Protein 2P3N (pdb70)

CATH classification: 3.30.540.10 (+1 more: 3.40.190.80)

Sequence (1024 aa):
MDRLDFSIKLLRKVGHLLMIHWGRVDNVEKKTGFKDIVTEIDREAQRMIVDEIRKFFPDENIMAEEGIFEKGDRLWIIDPIDGTINFVHGLPNFSISLAYVENGEVKLGVVHAPALNETLYAEEGSGAFFNGERIRVSENASLEECVGSTGSYVDFTGKFIERMEKRTRRIRILGSAALNAAYVGAGRVDFFVTWRINPWDIAAGLIIVKEAGGMVTDFSGKEANAFSKNFIFSNGLIHDEVVKVVNEVVEEIGGKMDRLDFSIKLLRKVGHLLMIHWGRVDNVEKKTGFKDIVTEIDREAQRMIVDEIRKFFPDENIMAEEGIFEKGDRLWIIDPIDGTINFVHGLPNFSISLAYVENGEVKLGVVHAPALNETLYAEEGSGAFFNGERIRVSENASLEECVGSTGSYVDFTGKFIERMEKRTRRIRILGSAALNAAYVGAGRVDFFVTWRINPWDIAAGLIIVKEAGGMVTDFSGKEANAFSKNFIFSNGLIHDEVVKVVNEVVEEIGGKMDRLDFSIKLLRKVGHLLMIHWGRVDNVEKKTGFKDIVTEIDREAQRMIVDEIRKFFPDENIMAEEGIFEKGDRLWIIDPIDGTINFVHGLPNFSISLAYVENGEVKLGVVHAPALNETLYAEEGSGAFFNGERIRVSENASLEECVGSTGSYVDFTGKFIERMEKRTRRIRILGSAALNAAYVGAGRVDFFVTWRINPWDIAAGLIIVKEAGGMVTDFSGKEANAFSKNFIFSNGLIHDEVVKVVNEVVEEIGGKMDRLDFSIKLLRKVGHLLMIHWGRVDNVEKKTGFKDIVTEIDREAQRMIVDEIRKFFPDENIMAEEGIFEKGDRLWIIDPIDGTINFVHGLPNFSISLAYVENGEVKLGVVHAPALNETLYAEEGSGAFFNGERIRVSENASLEECVGSTGSYVDFTGKFIERMEKRTRRIRILGSAALNAAYVGAGRVDFFVTWRINPWDIAAGLIIVKEAGGMVTDFSGKEANAFSKNFIFSNGLIHDEVVKVVNEVVEEIGGK

Radius of gyration: 28.48 Å; Cα contacts (8 Å, |Δi|>4): 2670; chains: 4; bounding box: 66×63×84 Å

Nearest PDB structures (foldseek):
  2p3v-assembly1_A  TM=9.891E-01  e=3.909E-51  Thermotoga maritima MSB8
  5eqa-assembly2_D  TM=8.453E-01  e=6.131E-22  Medicago truncatula
  5eq9-assembly2_D  TM=8.402E-01  e=1.385E-21  Medicago truncatula
  1g0i-assembly1_B  TM=8.619E-01  e=9.852E-20  Methanocaldococcus jannaschii
  3qmf-assembly1_B  TM=8.895E-01  e=1.068E-18  Staphylococcus aureus subsp. aureus MSSA476

B-factor: mean 47.47, std 21.63, range [12.2, 158.02]

InterPro domains:
  IPR000760 Inositol monophosphatase-like [PF00459] (5-249)
  IPR000760 Inositol monophosphatase-like [PR00377] (36-56)
  IPR000760 Inositol monophosphatase-like [PR00377] (58-74)
  IPR000760 Inositol monophosphatase-like [PR00377] (76-92)
  IPR000760 Inositol monophosphatase-like [PR00377] (125-148)
  IPR000760 Inositol monophosphatase-like [PR00377] (166-187)
  IPR000760 Inositol monophosphatase-like [PR00377] (197-221)
  IPR020550 Inositol monophosphatase, conserved site [PS00630] (200-214)
  IPR020583 Inositol monophosphatase, metal-binding site [PS00629] (76-89)

Structure (mmCIF, N/CA/C/O backbone):
data_2P3N
#
_entry.id   2P3N
#
_cell.length_a   62.024
_cell.length_b   103.873
_cell.length_c   80.512
_cell.angle_alpha   90.00
_cell.angle_beta   101.93
_cell.angle_gamma   90.00
#
_symmetry.space_group_name_H-M   'P 1 21 1'
#
loop_
_entity.id
_entity.type
_entity.pdbx_description
1 polymer Inositol-1-monophosphatase
2 non-polymer 'MAGNESIUM ION'
3 water water
#
loop_
_atom_site.group_PDB
_atom_site.id
_atom_site.type_symbol
_atom_site.label_atom_id
_atom_site.label_alt_id
_atom_site.label_comp_id
_atom_site.label_asym_id
_atom_site.label_entity_id
_atom_site.label_seq_id
_atom_site.pdbx_PDB_ins_code
_atom_site.Cartn_x
_atom_site.Cartn_y
_atom_site.Cartn_z
_atom_site.occupancy
_atom_site.B_iso_or_equiv
_atom_site.auth_seq_id
_atom_site.auth_comp_id
_atom_site.auth_asym_id
_atom_site.auth_atom_id
_atom_site.pdbx_PDB_model_num
ATOM 1 N N . MET A 1 1 ? 52.805 62.035 26.517 1.00 65.89 1 MET A N 1
ATOM 2 C CA . MET A 1 1 ? 53.261 62.449 27.879 1.00 64.29 1 MET A CA 1
ATOM 3 C C . MET A 1 1 ? 52.235 63.290 28.645 1.00 57.64 1 MET A C 1
ATOM 4 O O . MET A 1 1 ? 51.033 63.040 28.587 1.00 54.64 1 MET A O 1
ATOM 9 N N . ASP A 1 2 ? 52.737 64.275 29.383 1.00 52.63 2 ASP A N 1
ATOM 10 C CA . ASP A 1 2 ? 51.897 65.185 30.145 1.00 44.67 2 ASP A CA 1
ATOM 11 C C . ASP A 1 2 ? 51.132 65.981 29.089 1.00 41.50 2 ASP A C 1
ATOM 12 O O . ASP A 1 2 ? 49.907 66.012 29.090 1.00 41.18 2 ASP A O 1
ATOM 17 N N . ARG A 1 3 ? 51.870 66.586 28.163 1.00 35.31 3 ARG A N 1
ATOM 18 C CA . ARG A 1 3 ? 51.274 67.388 27.110 1.00 33.39 3 ARG A CA 1
ATOM 19 C C . ARG A 1 3 ? 50.306 66.610 26.230 1.00 34.52 3 ARG A C 1
ATOM 20 O O . ARG A 1 3 ? 49.193 67.063 25.979 1.00 37.27 3 ARG A O 1
ATOM 28 N N . LEU A 1 4 ? 50.722 65.441 25.757 1.00 35.45 4 LEU A N 1
ATOM 29 C CA . LEU A 1 4 ? 49.858 64.633 24.898 1.00 33.51 4 LEU A CA 1
ATOM 30 C C . LEU A 1 4 ? 48.558 64.251 25.603 1.00 31.93 4 LEU A C 1
ATOM 31 O O . LEU A 1 4 ? 47.477 64.458 25.067 1.00 30.56 4 LEU A O 1
ATOM 36 N N . ASP A 1 5 ? 48.679 63.704 26.809 1.00 28.04 5 ASP A N 1
ATOM 37 C CA . ASP A 1 5 ? 47.532 63.267 27.600 1.00 27.10 5 ASP A CA 1
ATOM 38 C C . ASP A 1 5 ? 46.573 64.422 27.903 1.00 28.85 5 ASP A C 1
ATOM 39 O O . ASP A 1 5 ? 45.342 64.267 27.871 1.00 26.91 5 ASP A O 1
ATOM 44 N N . PHE A 1 6 ? 47.163 65.572 28.218 1.00 28.76 6 PHE A N 1
ATOM 45 C CA . PHE A 1 6 ? 46.445 66.803 28.531 1.00 27.26 6 PHE A CA 1
ATOM 46 C C . PHE A 1 6 ? 45.618 67.218 27.324 1.00 27.44 6 PHE A C 1
ATOM 47 O O . PHE A 1 6 ? 44.461 67.602 27.444 1.00 26.81 6 PHE A O 1
ATOM 55 N N . SER A 1 7 ? 46.244 67.137 26.159 1.00 25.93 7 SER A N 1
ATOM 56 C CA . SER A 1 7 ? 45.624 67.505 24.901 1.00 24.80 7 SER A CA 1
ATOM 57 C C . SER A 1 7 ? 44.469 66.584 24.545 1.00 26.12 7 SER A C 1
ATOM 58 O O . SER A 1 7 ? 43.408 67.031 24.117 1.00 30.98 7 SER A O 1
ATOM 61 N N . ILE A 1 8 ? 44.688 65.287 24.707 1.00 28.56 8 ILE A N 1
ATOM 62 C CA . ILE A 1 8 ? 43.662 64.302 24.413 1.00 24.09 8 ILE A CA 1
ATOM 63 C C . ILE A 1 8 ? 42.437 64.533 25.288 1.00 26.14 8 ILE A C 1
ATOM 64 O O . ILE A 1 8 ? 41.315 64.632 24.777 1.00 27.41 8 ILE A O 1
ATOM 69 N N . LYS A 1 9 ? 42.648 64.632 26.596 1.00 19.47 9 LYS A N 1
ATOM 70 C CA . LYS A 1 9 ? 41.541 64.834 27.514 1.00 21.10 9 LYS A CA 1
ATOM 71 C C . LYS A 1 9 ? 40.837 66.171 27.346 1.00 23.65 9 LYS A C 1
ATOM 72 O O . LYS A 1 9 ? 39.643 66.277 27.587 1.00 27.23 9 LYS A O 1
ATOM 78 N N . LEU A 1 10 ? 41.580 67.185 26.922 1.00 25.87 10 LEU A N 1
ATOM 79 C CA . LEU A 1 10 ? 41.034 68.526 26.727 1.00 25.08 10 LEU A CA 1
ATOM 80 C C . LEU A 1 10 ? 40.134 68.543 25.510 1.00 24.72 10 LEU A C 1
ATOM 81 O O . LEU A 1 10 ? 39.014 69.035 25.561 1.00 26.67 10 LEU A O 1
ATOM 86 N N . LEU A 1 11 ? 40.631 68.022 24.398 1.00 25.03 11 LEU A N 1
ATOM 87 C CA . LEU A 1 11 ? 39.825 68.013 23.192 1.00 27.92 11 LEU A CA 1
ATOM 88 C C . LEU A 1 11 ? 38.631 67.086 23.334 1.00 22.17 11 LEU A C 1
ATOM 89 O O . LEU A 1 11 ? 37.591 67.321 22.731 1.00 20.39 11 LEU A O 1
ATOM 94 N N . ARG A 1 12 ? 38.786 66.034 24.133 1.00 22.62 12 ARG A N 1
ATOM 95 C CA . ARG A 1 12 ? 37.697 65.097 24.335 1.00 22.04 12 ARG A CA 1
ATOM 96 C C . ARG A 1 12 ? 36.600 65.728 25.166 1.00 23.69 12 ARG A C 1
ATOM 97 O O . ARG A 1 12 ? 35.425 65.441 24.964 1.00 26.96 12 ARG A O 1
ATOM 105 N N . LYS A 1 13 ? 36.981 66.614 26.078 1.00 24.69 13 LYS A N 1
ATOM 106 C CA . LYS A 1 13 ? 36.019 67.295 26.937 1.00 26.20 13 LYS A CA 1
ATOM 107 C C . LYS A 1 13 ? 35.299 68.389 26.134 1.00 25.74 13 LYS A C 1
ATOM 108 O O . LYS A 1 13 ? 34.068 68.471 26.121 1.00 23.28 13 LYS A O 1
ATOM 114 N N . VAL A 1 14 ? 36.078 69.223 25.459 1.00 20.75 14 VAL A N 1
ATOM 115 C CA . VAL A 1 14 ? 35.515 70.290 24.654 1.00 19.95 14 VAL A CA 1
ATOM 116 C C . VAL A 1 14 ? 34.638 69.704 23.547 1.00 21.45 14 VAL A C 1
ATOM 117 O O . VAL A 1 14 ? 33.616 70.286 23.170 1.00 27.84 14 VAL A O 1
ATOM 121 N N . GLY A 1 15 ? 35.027 68.544 23.034 1.00 17.35 15 GLY A N 1
ATOM 122 C CA . GLY A 1 15 ? 34.249 67.914 21.981 1.00 17.89 15 GLY A CA 1
ATOM 123 C C . GLY A 1 15 ? 32.786 67.801 22.343 1.00 20.34 15 GLY A C 1
ATOM 124 O O . GLY A 1 15 ? 31.911 67.897 21.474 1.00 25.14 15 GLY A O 1
ATOM 125 N N . HIS A 1 16 ? 32.507 67.608 23.631 1.00 23.95 16 HIS A N 1
ATOM 126 C CA . HIS A 1 16 ? 31.131 67.477 24.104 1.00 22.09 16 HIS A CA 1
ATOM 127 C C . HIS A 1 16 ? 30.349 68.783 24.050 1.00 25.11 16 HIS A C 1
ATOM 128 O O . HIS A 1 16 ? 29.132 68.776 23.857 1.00 29.76 16 HIS A O 1
ATOM 135 N N . LEU A 1 17 ? 31.040 69.903 24.233 1.00 23.47 17 LEU A N 1
ATOM 136 C CA . LEU A 1 17 ? 30.380 71.191 24.180 1.00 22.42 17 LEU A CA 1
ATOM 137 C C . LEU A 1 17 ? 29.939 71.410 22.750 1.00 26.12 17 LEU A C 1
ATOM 138 O O . LEU A 1 17 ? 28.894 71.998 22.506 1.00 30.89 17 LEU A O 1
ATOM 143 N N . LEU A 1 18 ? 30.747 70.940 21.803 1.00 27.54 18 LEU A N 1
ATOM 144 C CA . LEU A 1 18 ? 30.432 71.095 20.389 1.00 23.37 18 LEU A CA 1
ATOM 145 C C . LEU A 1 18 ? 29.236 70.240 20.010 1.00 24.46 18 LEU A C 1
ATOM 146 O O . LEU A 1 18 ? 28.450 70.617 19.142 1.00 25.44 18 LEU A O 1
ATOM 151 N N . MET A 1 19 ? 29.101 69.089 20.662 1.00 22.32 19 MET A N 1
ATOM 152 C CA . MET A 1 19 ? 27.998 68.188 20.375 1.00 22.30 19 MET A CA 1
ATOM 153 C C . MET A 1 19 ? 26.659 68.790 20.774 1.00 25.38 19 MET A C 1
ATOM 154 O O . MET A 1 19 ? 25.625 68.484 20.180 1.00 23.09 19 MET A O 1
ATOM 159 N N . ILE A 1 20 ? 26.684 69.647 21.786 1.00 27.11 20 ILE A N 1
ATOM 160 C CA . ILE A 1 20 ? 25.478 70.310 22.241 1.00 25.26 20 ILE A CA 1
ATOM 161 C C . ILE A 1 20 ? 24.886 71.123 21.092 1.00 25.88 20 ILE A C 1
ATOM 162 O O . ILE A 1 20 ? 23.676 71.116 20.866 1.00 26.93 20 ILE A O 1
ATOM 167 N N . HIS A 1 21 ? 25.761 71.784 20.347 1.00 22.07 21 HIS A N 1
ATOM 168 C CA . HIS A 1 21 ? 25.357 72.664 19.268 1.00 24.01 21 HIS A CA 1
ATOM 169 C C . HIS A 1 21 ? 25.469 72.143 17.843 1.00 28.70 21 HIS A C 1
ATOM 170 O O . HIS A 1 21 ? 25.113 72.844 16.891 1.00 31.65 21 HIS A O 1
ATOM 177 N N . TRP A 1 22 ? 25.965 70.927 17.688 1.00 28.14 22 TRP A N 1
ATOM 178 C CA . TRP A 1 22 ? 26.142 70.346 16.372 1.00 25.24 22 TRP A CA 1
ATOM 179 C C . TRP A 1 22 ? 24.866 70.453 15.538 1.00 28.54 22 TRP A C 1
ATOM 180 O O . TRP A 1 22 ? 23.786 70.077 15.990 1.00 27.35 22 TRP A O 1
ATOM 191 N N . GLY A 1 23 ? 25.008 70.993 14.325 1.00 30.64 23 GLY A N 1
ATOM 192 C CA . GLY A 1 23 ? 23.885 71.170 13.421 1.00 27.06 23 GLY A CA 1
ATOM 193 C C . GLY A 1 23 ? 22.804 72.093 13.960 1.00 30.75 23 GLY A C 1
ATOM 194 O O . GLY A 1 23 ? 21.781 72.293 13.312 1.00 33.49 23 GLY A O 1
ATOM 195 N N . ARG A 1 24 ? 23.030 72.678 15.130 1.00 31.07 24 ARG A N 1
ATOM 196 C CA . ARG A 1 24 ? 22.036 73.542 15.744 1.00 31.01 24 ARG A CA 1
ATOM 197 C C . ARG A 1 24 ? 22.505 74.953 16.058 1.00 37.39 24 ARG A C 1
ATOM 198 O O . ARG A 1 24 ? 22.060 75.535 17.042 1.00 36.12 24 ARG A O 1
ATOM 206 N N . VAL A 1 25 ? 23.409 75.509 15.257 1.00 39.79 25 VAL A N 1
ATOM 207 C CA . VAL A 1 25 ? 23.843 76.888 15.494 1.00 44.18 25 VAL A CA 1
ATOM 208 C C . VAL A 1 25 ? 23.095 77.785 14.507 1.00 48.72 25 VAL A C 1
ATOM 209 O O . VAL A 1 25 ? 23.288 77.696 13.289 1.00 49.88 25 VAL A O 1
ATOM 213 N N . ASP A 1 26 ? 22.223 78.637 15.034 1.00 53.57 26 ASP A N 1
ATOM 214 C CA . ASP A 1 26 ? 21.428 79.531 14.195 1.00 59.78 26 ASP A CA 1
ATOM 215 C C . ASP A 1 26 ? 22.198 80.770 13.744 1.00 61.35 26 ASP A C 1
ATOM 216 O O . ASP A 1 26 ? 21.916 81.340 12.685 1.00 60.64 26 ASP A O 1
ATOM 221 N N . ASN A 1 27 ? 23.194 81.151 14.538 1.00 59.16 27 ASN A N 1
ATOM 222 C CA . ASN A 1 27 ? 24.021 82.321 14.277 1.00 56.46 27 ASN A CA 1
ATOM 223 C C . ASN A 1 27 ? 25.245 82.099 13.375 1.00 53.52 27 ASN A C 1
ATOM 224 O O . ASN A 1 27 ? 26.374 82.080 13.864 1.00 51.06 27 ASN A O 1
ATOM 229 N N . VAL A 1 28 ? 25.055 81.947 12.069 1.00 50.23 28 VAL A N 1
ATOM 230 C CA . VAL A 1 28 ? 26.221 81.760 11.203 1.00 48.55 28 VAL A CA 1
ATOM 231 C C . VAL A 1 28 ? 26.802 83.117 10.793 1.00 50.43 28 VAL A C 1
ATOM 232 O O . VAL A 1 28 ? 26.078 83.993 10.314 1.00 49.72 28 VAL A O 1
ATOM 236 N N . GLU A 1 29 ? 28.110 83.281 10.989 1.00 50.46 29 GLU A N 1
ATOM 237 C CA . GLU A 1 29 ? 28.811 84.523 10.668 1.00 48.22 29 GLU A CA 1
ATOM 238 C C . GLU A 1 29 ? 29.854 84.328 9.566 1.00 49.77 29 GLU A C 1
ATOM 239 O O . GLU A 1 29 ? 30.600 83.344 9.568 1.00 48.80 29 GLU A O 1
ATOM 245 N N . LYS A 1 30 ? 29.907 85.276 8.632 1.00 50.96 30 LYS A N 1
ATOM 246 C CA . LYS A 1 30 ? 30.848 85.214 7.512 1.00 52.16 30 LYS A CA 1
ATOM 247 C C . LYS A 1 30 ? 32.149 85.937 7.854 1.00 52.30 30 LYS A C 1
ATOM 248 O O . LYS A 1 30 ? 32.117 87.005 8.447 1.00 54.49 30 LYS A O 1
ATOM 254 N N . LYS A 1 31 ? 33.293 85.367 7.487 1.00 52.91 31 LYS A N 1
ATOM 255 C CA . LYS A 1 31 ? 34.568 86.021 7.776 1.00 53.34 31 LYS A CA 1
ATOM 256 C C . LYS A 1 31 ? 35.102 86.735 6.538 1.00 53.17 31 LYS A C 1
ATOM 257 O O . LYS A 1 31 ? 35.464 87.909 6.602 1.00 56.00 31 LYS A O 1
ATOM 263 N N . THR A 1 32 ? 35.141 86.035 5.411 1.00 52.47 32 THR A N 1
ATOM 264 C CA . THR A 1 32 ? 35.613 86.635 4.168 1.00 53.03 32 THR A CA 1
ATOM 265 C C . THR A 1 32 ? 34.772 86.133 3.002 1.00 54.35 32 THR A C 1
ATOM 266 O O . THR A 1 32 ? 35.216 86.132 1.854 1.00 53.95 32 THR A O 1
ATOM 270 N N . GLY A 1 33 ? 33.551 85.711 3.315 1.00 56.88 33 GLY A N 1
ATOM 271 C CA . GLY A 1 33 ? 32.646 85.204 2.302 1.00 58.45 33 GLY A CA 1
ATOM 272 C C . GLY A 1 33 ? 31.679 84.219 2.926 1.00 59.80 33 GLY A C 1
ATOM 273 O O . GLY A 1 33 ? 31.656 84.057 4.152 1.00 60.60 33 GLY A O 1
ATOM 274 N N . PHE A 1 34 ? 30.885 83.555 2.089 1.00 58.25 34 PHE A N 1
ATOM 275 C CA . PHE A 1 34 ? 29.910 82.578 2.570 1.00 56.51 34 PHE A CA 1
ATOM 276 C C . PHE A 1 34 ? 30.527 81.186 2.739 1.00 53.94 34 PHE A C 1
ATOM 277 O O . PHE A 1 34 ? 29.963 80.334 3.422 1.00 53.40 34 PHE A O 1
ATOM 285 N N . LYS A 1 35 ? 31.679 80.965 2.108 1.00 53.59 35 LYS A N 1
ATOM 286 C CA . LYS A 1 35 ? 32.386 79.682 2.184 1.00 49.73 35 LYS A CA 1
ATOM 287 C C . LYS A 1 35 ? 33.359 79.667 3.358 1.00 45.71 35 LYS A C 1
ATOM 288 O O . LYS A 1 35 ? 33.930 78.633 3.696 1.00 45.72 35 LYS A O 1
ATOM 294 N N . ASP A 1 36 ? 33.544 80.828 3.973 1.00 46.08 36 ASP A N 1
ATOM 295 C CA . ASP A 1 36 ? 34.452 80.961 5.102 1.00 47.64 36 ASP A CA 1
ATOM 296 C C . ASP A 1 36 ? 33.720 81.598 6.276 1.00 47.14 36 ASP A C 1
ATOM 297 O O . ASP A 1 36 ? 33.754 82.816 6.466 1.00 44.78 36 ASP A O 1
ATOM 302 N N . ILE A 1 37 ? 33.066 80.753 7.069 1.00 45.57 37 ILE A N 1
ATOM 303 C CA . ILE A 1 37 ? 32.285 81.212 8.211 1.00 40.97 37 ILE A CA 1
ATOM 304 C C . ILE A 1 37 ? 32.842 80.829 9.583 1.00 38.53 37 ILE A C 1
ATOM 305 O O . ILE A 1 37 ? 33.753 80.009 9.716 1.00 39.29 37 ILE A O 1
ATOM 310 N N . VAL A 1 38 ? 32.265 81.441 10.605 1.00 31.93 38 VAL A N 1
ATOM 311 C CA . VAL A 1 38 ? 32.648 81.178 11.975 1.00 30.70 38 VAL A CA 1
ATOM 312 C C . VAL A 1 38 ? 31.371 81.360 12.789 1.00 32.82 38 VAL A C 1
ATOM 313 O O . VAL A 1 38 ? 30.439 82.061 12.353 1.00 28.83 38 VAL A O 1
ATOM 317 N N . THR A 1 39 ? 31.315 80.713 13.953 1.00 28.98 39 THR A N 1
ATOM 318 C CA . THR A 1 39 ? 30.155 80.823 14.823 1.00 26.79 39 THR A CA 1
ATOM 319 C C . THR A 1 39 ? 30.608 81.194 16.224 1.00 27.35 39 THR A C 1
ATOM 320 O O . THR A 1 39 ? 31.805 81.298 16.493 1.00 24.93 39 THR A O 1
ATOM 324 N N . GLU A 1 40 ? 29.640 81.401 17.108 1.00 28.47 40 GLU A N 1
ATOM 325 C CA . GLU A 1 40 ? 29.930 81.745 18.487 1.00 29.55 40 GLU A CA 1
ATOM 326 C C . GLU A 1 40 ? 30.457 80.515 19.231 1.00 34.19 40 GLU A C 1
ATOM 327 O O . GLU A 1 40 ? 31.102 80.642 20.280 1.00 34.18 40 GLU A O 1
ATOM 333 N N . ILE A 1 41 ? 30.190 79.324 18.693 1.00 34.87 41 ILE A N 1
ATOM 334 C CA . ILE A 1 41 ? 30.665 78.102 19.339 1.00 33.17 41 ILE A CA 1
ATOM 335 C C . ILE A 1 41 ? 32.135 77.856 18.991 1.00 32.60 41 ILE A C 1
ATOM 336 O O . ILE A 1 41 ? 32.855 77.215 19.757 1.00 30.75 41 ILE A O 1
ATOM 341 N N . ASP A 1 42 ? 32.578 78.367 17.840 1.00 31.23 42 ASP A N 1
ATOM 342 C CA . ASP A 1 42 ? 33.982 78.238 17.446 1.00 30.77 42 ASP A CA 1
ATOM 343 C C . ASP A 1 42 ? 34.777 78.958 18.545 1.00 33.45 42 ASP A C 1
ATOM 344 O O . ASP A 1 42 ? 35.775 78.443 19.056 1.00 32.21 42 ASP A O 1
ATOM 349 N N . ARG A 1 43 ? 34.299 80.152 18.907 1.00 32.25 43 ARG A N 1
ATOM 350 C CA . ARG A 1 43 ? 34.927 80.997 19.930 1.00 29.36 43 ARG A CA 1
ATOM 351 C C . ARG A 1 43 ? 34.826 80.440 21.340 1.00 25.75 43 ARG A C 1
ATOM 352 O O . ARG A 1 43 ? 35.773 80.493 22.113 1.00 28.13 43 ARG A O 1
ATOM 360 N N . GLU A 1 44 ? 33.653 79.944 21.686 1.00 26.14 44 GLU A N 1
ATOM 361 C CA . GLU A 1 44 ? 33.437 79.389 23.004 1.00 26.48 44 GLU A CA 1
ATOM 362 C C . GLU A 1 44 ? 34.335 78.168 23.178 1.00 27.71 44 GLU A C 1
ATOM 363 O O . GLU A 1 44 ? 34.897 77.947 24.249 1.00 29.19 44 GLU A O 1
ATOM 369 N N . ALA A 1 45 ? 34.480 77.391 22.109 1.00 24.37 45 ALA A N 1
ATOM 370 C CA . ALA A 1 45 ? 35.308 76.199 22.133 1.00 24.37 45 ALA A CA 1
ATOM 371 C C . ALA A 1 45 ? 36.763 76.606 22.266 1.00 26.25 45 ALA A C 1
ATOM 372 O O . ALA A 1 45 ? 37.541 75.960 22.971 1.00 27.98 45 ALA A O 1
ATOM 374 N N . GLN A 1 46 ? 37.123 77.690 21.589 1.00 26.66 46 GLN A N 1
ATOM 375 C CA . GLN A 1 46 ? 38.485 78.186 21.631 1.00 25.53 46 GLN A CA 1
ATOM 376 C C . GLN A 1 46 ? 38.828 78.748 22.995 1.00 30.48 46 GLN A C 1
ATOM 377 O O . GLN A 1 46 ? 39.963 78.607 23.460 1.00 27.40 46 GLN A O 1
ATOM 383 N N . ARG A 1 47 ? 37.852 79.399 23.632 1.00 33.41 47 ARG A N 1
ATOM 384 C CA . ARG A 1 47 ? 38.069 79.980 24.961 1.00 34.43 47 ARG A CA 1
ATOM 385 C C . ARG A 1 47 ? 38.312 78.841 25.926 1.00 32.45 47 ARG A C 1
ATOM 386 O O . ARG A 1 47 ? 39.264 78.856 26.712 1.00 33.22 47 ARG A O 1
ATOM 394 N N . MET A 1 48 ? 37.434 77.849 25.856 1.00 30.19 48 MET A N 1
ATOM 395 C CA . MET A 1 48 ? 37.544 76.691 26.718 1.00 30.92 48 MET A CA 1
ATOM 396 C C . MET A 1 48 ? 38.960 76.107 26.636 1.00 32.43 48 MET A C 1
ATOM 397 O O . MET A 1 48 ? 39.599 75.856 27.664 1.00 29.17 48 MET A O 1
ATOM 402 N N . ILE A 1 49 ? 39.458 75.930 25.413 1.00 30.06 49 ILE A N 1
ATOM 403 C CA . ILE A 1 49 ? 40.789 75.367 25.206 1.00 31.41 49 ILE A CA 1
ATOM 404 C C . ILE A 1 49 ? 41.916 76.307 25.657 1.00 30.40 49 ILE A C 1
ATOM 405 O O . ILE A 1 49 ? 42.726 75.954 26.517 1.00 29.46 49 ILE A O 1
ATOM 410 N N . VAL A 1 50 ? 41.954 77.497 25.061 1.00 30.75 50 VAL A N 1
ATOM 411 C CA . VAL A 1 50 ? 42.966 78.506 25.359 1.00 28.36 50 VAL A CA 1
ATOM 412 C C . VAL A 1 50 ? 43.138 78.772 26.840 1.00 29.29 50 VAL A C 1
ATOM 413 O O . VAL A 1 50 ? 44.247 79.011 27.310 1.00 28.65 50 VAL A O 1
ATOM 417 N N . ASP A 1 51 ? 42.028 78.757 27.563 1.00 29.96 51 ASP A N 1
ATOM 418 C CA . ASP A 1 51 ? 42.047 78.989 28.996 1.00 30.28 51 ASP A CA 1
ATOM 419 C C . ASP A 1 51 ? 42.770 77.894 29.766 1.00 31.49 51 ASP A C 1
ATOM 420 O O . ASP A 1 51 ? 43.467 78.181 30.742 1.00 34.55 51 ASP A O 1
ATOM 425 N N . GLU A 1 52 ? 42.593 76.641 29.352 1.00 29.05 52 GLU A N 1
ATOM 426 C CA . GLU A 1 52 ? 43.255 75.537 30.045 1.00 30.97 52 GLU A CA 1
ATOM 427 C C . GLU A 1 52 ? 44.743 75.522 29.751 1.00 31.21 52 GLU A C 1
ATOM 428 O O . GLU A 1 52 ? 45.556 75.191 30.625 1.00 30.84 52 GLU A O 1
ATOM 434 N N . ILE A 1 53 ? 45.100 75.861 28.519 1.00 25.13 53 ILE A N 1
ATOM 435 C CA . ILE A 1 53 ? 46.495 75.902 28.152 1.00 24.95 53 ILE A CA 1
ATOM 436 C C . ILE A 1 53 ? 47.133 77.042 28.941 1.00 30.46 53 ILE A C 1
ATOM 437 O O . ILE A 1 53 ? 48.132 76.844 29.636 1.00 29.69 53 ILE A O 1
ATOM 442 N N . ARG A 1 54 ? 46.531 78.227 28.858 1.00 33.25 54 ARG A N 1
ATOM 443 C CA . ARG A 1 54 ? 47.036 79.402 29.574 1.00 38.00 54 ARG A CA 1
ATOM 444 C C . ARG A 1 54 ? 47.201 79.117 31.068 1.00 39.91 54 ARG A C 1
ATOM 445 O O . ARG A 1 54 ? 48.042 79.716 31.749 1.00 41.32 54 ARG A O 1
ATOM 453 N N . LYS A 1 55 ? 46.400 78.187 31.568 1.00 40.15 55 LYS A N 1
ATOM 454 C CA . LYS A 1 55 ? 46.429 77.832 32.973 1.00 39.33 55 LYS A CA 1
ATOM 455 C C . LYS A 1 55 ? 47.579 76.909 33.342 1.00 40.70 55 LYS A C 1
ATOM 456 O O . LYS A 1 55 ? 48.254 77.130 34.348 1.00 41.90 55 LYS A O 1
ATOM 462 N N . PHE A 1 56 ? 47.806 75.881 32.528 1.00 40.40 56 PHE A N 1
ATOM 463 C CA . PHE A 1 56 ? 48.869 74.917 32.810 1.00 39.35 56 PHE A CA 1
ATOM 464 C C . PHE A 1 56 ? 50.183 75.200 32.102 1.00 39.24 56 PHE A C 1
ATOM 465 O O . PHE A 1 56 ? 51.222 74.637 32.446 1.00 37.81 56 PHE A O 1
ATOM 473 N N . PHE A 1 57 ? 50.141 76.079 31.114 1.00 43.62 57 PHE A N 1
ATOM 474 C CA . PHE A 1 57 ? 51.346 76.422 30.370 1.00 46.33 57 PHE A CA 1
ATOM 475 C C . PHE A 1 57 ? 51.463 77.942 30.340 1.00 45.50 57 PHE A C 1
ATOM 476 O O . PHE A 1 57 ? 51.596 78.560 29.279 1.00 46.31 57 PHE A O 1
ATOM 484 N N . PRO A 1 58 ? 51.438 78.555 31.536 1.00 46.74 58 PRO A N 1
ATOM 485 C CA . PRO A 1 58 ? 51.519 79.987 31.804 1.00 50.09 58 PRO A CA 1
ATOM 486 C C . PRO A 1 58 ? 52.242 80.870 30.796 1.00 51.59 58 PRO A C 1
ATOM 487 O O . PRO A 1 58 ? 51.624 81.747 30.187 1.00 53.27 58 PRO A O 1
ATOM 491 N N . ASP A 1 59 ? 53.538 80.658 30.612 1.00 50.55 59 ASP A N 1
ATOM 492 C CA . ASP A 1 59 ? 54.269 81.514 29.688 1.00 54.50 59 ASP A CA 1
ATOM 493 C C . ASP A 1 59 ? 54.624 80.868 28.359 1.00 53.54 59 ASP A C 1
ATOM 494 O O . ASP A 1 59 ? 55.786 80.853 27.947 1.00 56.02 59 ASP A O 1
ATOM 499 N N . GLU A 1 60 ? 53.614 80.331 27.689 1.00 45.39 60 GLU A N 1
ATOM 500 C CA . GLU A 1 60 ? 53.818 79.707 26.392 1.00 41.07 60 GLU A CA 1
ATOM 501 C C . GLU A 1 60 ? 52.850 80.380 25.436 1.00 39.38 60 GLU A C 1
ATOM 502 O O . GLU A 1 60 ? 51.821 80.901 25.865 1.00 37.09 60 GLU A O 1
ATOM 508 N N . ASN A 1 61 ? 53.175 80.400 24.150 1.00 39.18 61 ASN A N 1
ATOM 509 C CA . ASN A 1 61 ? 52.308 81.082 23.201 1.00 38.31 61 ASN A CA 1
ATOM 510 C C . ASN A 1 61 ? 51.205 80.266 22.565 1.00 37.20 61 ASN A C 1
ATOM 511 O O . ASN A 1 61 ? 51.263 79.040 22.525 1.00 39.00 61 ASN A O 1
ATOM 516 N N . ILE A 1 62 ? 50.193 80.974 22.073 1.00 37.17 62 ILE A N 1
ATOM 517 C CA . ILE A 1 62 ? 49.040 80.356 21.442 1.00 35.82 62 ILE A CA 1
ATOM 518 C C . ILE A 1 62 ? 48.754 80.989 20.100 1.00 36.95 62 ILE A C 1
ATOM 519 O O . ILE A 1 62 ? 48.836 82.201 19.938 1.00 39.55 62 ILE A O 1
ATOM 524 N N . MET A 1 63 ? 48.435 80.154 19.127 1.00 36.39 63 MET A N 1
ATOM 525 C CA . MET A 1 63 ? 48.080 80.637 17.811 1.00 36.28 63 MET A CA 1
ATOM 526 C C . MET A 1 63 ? 46.791 79.883 17.548 1.00 35.36 63 MET A C 1
ATOM 527 O O . MET A 1 63 ? 46.804 78.680 17.300 1.00 33.02 63 MET A O 1
ATOM 532 N N . ALA A 1 64 ? 45.676 80.597 17.646 1.00 34.11 64 ALA A N 1
ATOM 533 C CA . ALA A 1 64 ? 44.364 80.005 17.450 1.00 36.82 64 ALA A CA 1
ATOM 534 C C . ALA A 1 64 ? 43.648 80.666 16.271 1.00 39.46 64 ALA A C 1
ATOM 535 O O . ALA A 1 64 ? 43.687 81.892 16.107 1.00 38.81 64 ALA A O 1
ATOM 537 N N . GLU A 1 65 ? 43.008 79.845 15.442 1.00 39.24 65 GLU A N 1
ATOM 538 C CA . GLU A 1 65 ? 42.307 80.351 14.273 1.00 40.08 65 GLU A CA 1
ATOM 539 C C . GLU A 1 65 ? 41.533 81.625 14.548 1.00 38.76 65 GLU A C 1
ATOM 540 O O . GLU A 1 65 ? 41.813 82.670 13.978 1.00 38.49 65 GLU A O 1
ATOM 546 N N . GLU A 1 66 ? 40.556 81.526 15.434 1.00 41.67 66 GLU A N 1
ATOM 547 C CA . GLU A 1 66 ? 39.716 82.653 15.765 1.00 45.27 66 GLU A CA 1
ATOM 548 C C . GLU A 1 66 ? 40.378 83.750 16.594 1.00 50.77 66 GLU A C 1
ATOM 549 O O . GLU A 1 66 ? 40.091 83.885 17.782 1.00 52.66 66 GLU A O 1
ATOM 555 N N . GLY A 1 67 ? 41.273 84.526 15.986 1.00 52.10 67 GLY A N 1
ATOM 556 C CA . GLY A 1 67 ? 41.885 85.625 16.719 1.00 50.13 67 GLY A CA 1
ATOM 557 C C . GLY A 1 67 ? 43.310 85.607 17.246 1.00 48.89 67 GLY A C 1
ATOM 558 O O . GLY A 1 67 ? 44.121 86.413 16.817 1.00 53.33 67 GLY A O 1
ATOM 559 N N . ILE A 1 68 ? 43.624 84.718 18.182 1.00 49.31 68 ILE A N 1
ATOM 560 C CA . ILE A 1 68 ? 44.966 84.667 18.772 1.00 46.79 68 ILE A CA 1
ATOM 561 C C . ILE A 1 68 ? 46.054 84.228 17.797 1.00 47.44 68 ILE A C 1
ATOM 562 O O . ILE A 1 68 ? 46.105 83.066 17.393 1.00 46.84 68 ILE A O 1
ATOM 567 N N . PHE A 1 69 ? 46.940 85.154 17.433 1.00 49.80 69 PHE A N 1
ATOM 568 C CA . PHE A 1 69 ? 48.016 84.841 16.485 1.00 46.29 69 PHE A CA 1
ATOM 569 C C . PHE A 1 69 ? 49.428 85.103 17.011 1.00 43.98 69 PHE A C 1
ATOM 570 O O . PHE A 1 69 ? 50.242 85.719 16.326 1.00 44.63 69 PHE A O 1
ATOM 578 N N . GLU A 1 70 ? 49.729 84.620 18.212 1.00 41.11 70 GLU A N 1
ATOM 579 C CA . GLU A 1 70 ? 51.043 84.835 18.800 1.00 40.83 70 GLU A CA 1
ATOM 580 C C . GLU A 1 70 ? 52.191 84.078 18.114 1.00 42.31 70 GLU A C 1
ATOM 581 O O . GLU A 1 70 ? 51.991 83.340 17.138 1.00 40.89 70 GLU A O 1
ATOM 587 N N . LYS A 1 71 ? 53.396 84.299 18.644 1.00 43.20 71 LYS A N 1
ATOM 588 C CA . LYS A 1 71 ? 54.630 83.688 18.164 1.00 38.36 71 LYS A CA 1
ATOM 589 C C . LYS A 1 71 ? 55.466 83.279 19.366 1.00 41.93 71 LYS A C 1
ATOM 590 O O . LYS A 1 71 ? 55.465 83.950 20.398 1.00 38.86 71 LYS A O 1
ATOM 596 N N . GLY A 1 72 ? 56.186 82.174 19.227 1.00 46.78 72 GLY A N 1
ATOM 597 C CA . GLY A 1 72 ? 57.020 81.697 20.312 1.00 47.88 72 GLY A CA 1
ATOM 598 C C . GLY A 1 72 ? 57.749 80.419 19.943 1.00 50.52 72 GLY A C 1
ATOM 599 O O . GLY A 1 72 ? 57.411 79.758 18.955 1.00 51.44 72 GLY A O 1
ATOM 600 N N . ASP A 1 73 ? 58.762 80.075 20.733 1.00 51.52 73 ASP A N 1
ATOM 601 C CA . ASP A 1 73 ? 59.533 78.862 20.496 1.00 54.73 73 ASP A CA 1
ATOM 602 C C . ASP A 1 73 ? 58.796 77.715 21.156 1.00 50.96 73 ASP A C 1
ATOM 603 O O . ASP A 1 73 ? 59.204 76.564 21.078 1.00 51.08 73 ASP A O 1
ATOM 608 N N . ARG A 1 74 ? 57.693 78.071 21.801 1.00 49.09 74 ARG A N 1
ATOM 609 C CA . ARG A 1 74 ? 56.812 77.137 22.484 1.00 46.27 74 ARG A CA 1
ATOM 610 C C . ARG A 1 74 ? 55.419 77.647 22.160 1.00 42.56 74 ARG A C 1
ATOM 611 O O . ARG A 1 74 ? 54.840 78.444 22.901 1.00 40.26 74 ARG A O 1
ATOM 619 N N . LEU A 1 75 ? 54.902 77.189 21.023 1.00 40.70 75 LEU A N 1
ATOM 620 C CA . LEU A 1 75 ? 53.600 77.623 20.536 1.00 40.49 75 LEU A CA 1
ATOM 621 C C . LEU A 1 75 ? 52.566 76.514 20.307 1.00 40.91 75 LEU A C 1
ATOM 622 O O . LEU A 1 75 ? 52.833 75.533 19.609 1.00 42.40 75 LEU A O 1
ATOM 627 N N . TRP A 1 76 ? 51.378 76.687 20.884 1.00 38.82 76 TRP A N 1
ATOM 628 C CA . TRP A 1 76 ? 50.286 75.730 20.715 1.00 35.36 76 TRP A CA 1
ATOM 629 C C . TRP A 1 76 ? 49.369 76.244 19.600 1.00 36.09 76 TRP A C 1
ATOM 630 O O . TRP A 1 76 ? 48.838 77.354 19.682 1.00 34.25 76 TRP A O 1
ATOM 641 N N . ILE A 1 77 ? 49.177 75.451 18.554 1.00 36.49 77 ILE A N 1
ATOM 642 C CA . ILE A 1 77 ? 48.303 75.887 17.473 1.00 36.90 77 ILE A CA 1
ATOM 643 C C . ILE A 1 77 ? 46.941 75.215 17.608 1.00 37.85 77 ILE A C 1
ATOM 644 O O . ILE A 1 77 ? 46.819 73.986 17.631 1.00 38.03 77 ILE A O 1
ATOM 649 N N . ILE A 1 78 ? 45.914 76.050 17.681 1.00 37.41 78 ILE A N 1
ATOM 650 C CA . ILE A 1 78 ? 44.554 75.591 17.906 1.00 33.66 78 ILE A CA 1
ATOM 651 C C . ILE A 1 78 ? 43.537 75.902 16.833 1.00 28.23 78 ILE A C 1
ATOM 652 O O . ILE A 1 78 ? 43.468 77.013 16.327 1.00 28.18 78 ILE A O 1
ATOM 657 N N . ASP A 1 79 ? 42.752 74.900 16.479 1.00 31.85 79 ASP A N 1
ATOM 658 C CA . ASP A 1 79 ? 41.662 75.117 15.554 1.00 34.36 79 ASP A CA 1
ATOM 659 C C . ASP A 1 79 ? 40.453 74.641 16.355 1.00 36.97 79 ASP A C 1
ATOM 660 O O . ASP A 1 79 ? 40.218 73.437 16.496 1.00 37.54 79 ASP A O 1
ATOM 665 N N . PRO A 1 80 ? 39.694 75.591 16.929 1.00 35.37 80 PRO A N 1
ATOM 666 C CA . PRO A 1 80 ? 38.510 75.254 17.723 1.00 32.70 80 PRO A CA 1
ATOM 667 C C . PRO A 1 80 ? 37.513 74.351 16.981 1.00 31.03 80 PRO A C 1
ATOM 668 O O . PRO A 1 80 ? 36.932 73.449 17.577 1.00 32.93 80 PRO A O 1
ATOM 672 N N . ILE A 1 81 ? 37.302 74.594 15.692 1.00 27.34 81 ILE A N 1
ATOM 673 C CA . ILE A 1 81 ? 36.398 73.749 14.914 1.00 29.69 81 ILE A CA 1
ATOM 674 C C . ILE A 1 81 ? 36.892 73.682 13.494 1.00 29.96 81 ILE A C 1
ATOM 675 O O . ILE A 1 81 ? 36.727 74.632 12.735 1.00 32.60 81 ILE A O 1
ATOM 680 N N . ASP A 1 82 ? 37.514 72.565 13.138 1.00 31.95 82 ASP A N 1
ATOM 681 C CA . ASP A 1 82 ? 38.002 72.396 11.780 1.00 33.42 82 ASP A CA 1
ATOM 682 C C . ASP A 1 82 ? 36.863 71.741 11.002 1.00 32.77 82 ASP A C 1
ATOM 683 O O . ASP A 1 82 ? 36.608 70.549 11.135 1.00 34.44 82 ASP A O 1
ATOM 688 N N . GLY A 1 83 ? 36.162 72.534 10.205 1.00 30.72 83 GLY A N 1
ATOM 689 C CA . GLY A 1 83 ? 35.042 72.003 9.450 1.00 30.02 83 GLY A CA 1
ATOM 690 C C . GLY A 1 83 ? 33.774 72.646 9.984 1.00 32.12 83 GLY A C 1
ATOM 691 O O . GLY A 1 83 ? 32.764 71.978 10.210 1.00 32.32 83 GLY A O 1
ATOM 692 N N . THR A 1 84 ? 33.838 73.961 10.182 1.00 32.17 84 THR A N 1
ATOM 693 C CA . THR A 1 84 ? 32.720 74.733 10.709 1.00 30.53 84 THR A CA 1
ATOM 694 C C . THR A 1 84 ? 31.454 74.640 9.852 1.00 33.21 84 THR A C 1
ATOM 695 O O . THR A 1 84 ? 30.331 74.703 10.377 1.00 30.93 84 THR A O 1
ATOM 699 N N . ILE A 1 85 ? 31.627 74.480 8.541 1.00 34.39 85 ILE A N 1
ATOM 700 C CA . ILE A 1 85 ? 30.480 74.371 7.640 1.00 31.71 85 ILE A CA 1
ATOM 701 C C . ILE A 1 85 ? 29.742 73.078 7.946 1.00 29.73 85 ILE A C 1
ATOM 702 O O . ILE A 1 85 ? 28.529 73.073 8.132 1.00 31.44 85 ILE A O 1
ATOM 707 N N . ASN A 1 86 ? 30.489 71.981 7.993 1.00 29.38 86 ASN A N 1
ATOM 708 C CA . ASN A 1 86 ? 29.916 70.681 8.304 1.00 27.85 86 ASN A CA 1
ATOM 709 C C . ASN A 1 86 ? 29.212 70.784 9.646 1.00 28.12 86 ASN A C 1
ATOM 710 O O . ASN A 1 86 ? 28.040 70.421 9.785 1.00 27.79 86 ASN A O 1
ATOM 715 N N . PHE A 1 87 ? 29.959 71.285 10.629 1.00 29.24 87 PHE A N 1
ATOM 716 C CA . PHE A 1 87 ? 29.473 71.468 11.990 1.00 28.12 87 PHE A CA 1
ATOM 717 C C . PHE A 1 87 ? 28.102 72.152 12.014 1.00 29.57 87 PHE A C 1
ATOM 718 O O . PHE A 1 87 ? 27.203 71.754 12.755 1.00 28.86 87 PHE A O 1
ATOM 726 N N . VAL A 1 88 ? 27.960 73.189 11.195 1.00 31.65 88 VAL A N 1
ATOM 727 C CA . VAL A 1 88 ? 26.719 73.951 11.100 1.00 30.03 88 VAL A CA 1
ATOM 728 C C . VAL A 1 88 ? 25.585 73.180 10.435 1.00 27.33 88 VAL A C 1
ATOM 729 O O . VAL A 1 88 ? 24.446 73.250 10.879 1.00 30.90 88 VAL A O 1
ATOM 733 N N . HIS A 1 89 ? 25.888 72.434 9.385 1.00 25.07 89 HIS A N 1
ATOM 734 C CA . HIS A 1 89 ? 24.840 71.704 8.689 1.00 28.86 89 HIS A CA 1
ATOM 735 C C . HIS A 1 89 ? 24.470 70.393 9.340 1.00 32.22 89 HIS A C 1
ATOM 736 O O . HIS A 1 89 ? 23.433 69.805 9.021 1.00 30.42 89 HIS A O 1
ATOM 743 N N . GLY A 1 90 ? 25.315 69.935 10.260 1.00 34.11 90 GLY A N 1
ATOM 744 C CA . GLY A 1 90 ? 25.018 68.700 10.955 1.00 29.62 90 GLY A CA 1
ATOM 745 C C . GLY A 1 90 ? 25.778 67.492 10.470 1.00 29.71 90 GLY A C 1
ATOM 746 O O . GLY A 1 90 ? 25.444 66.372 10.852 1.00 33.57 90 GLY A O 1
ATOM 747 N N . LEU A 1 91 ? 26.778 67.697 9.618 1.00 30.28 91 LEU A N 1
ATOM 748 C CA . LEU A 1 91 ? 27.586 66.580 9.145 1.00 28.94 91 LEU A CA 1
ATOM 749 C C . LEU A 1 91 ? 28.615 66.246 10.209 1.00 31.77 91 LEU A C 1
ATOM 750 O O . LEU A 1 91 ? 29.193 67.141 10.832 1.00 32.45 91 LEU A O 1
ATOM 755 N N . PRO A 1 92 ? 28.859 64.947 10.433 1.00 34.95 92 PRO A N 1
ATOM 756 C CA . PRO A 1 92 ? 29.827 64.487 11.440 1.00 31.91 92 PRO A CA 1
ATOM 757 C C . PRO A 1 92 ? 31.312 64.749 11.194 1.00 31.80 92 PRO A C 1
ATOM 758 O O . PRO A 1 92 ? 32.121 64.603 12.115 1.00 30.33 92 PRO A O 1
ATOM 762 N N . ASN A 1 93 ? 31.677 65.153 9.978 1.00 35.04 93 ASN A N 1
ATOM 763 C CA . ASN A 1 93 ? 33.092 65.395 9.676 1.00 33.66 93 ASN A CA 1
ATOM 764 C C . ASN A 1 93 ? 33.665 66.742 10.095 1.00 28.97 93 ASN A C 1
ATOM 765 O O . ASN A 1 93 ? 33.978 67.596 9.265 1.00 29.27 93 ASN A O 1
ATOM 770 N N . PHE A 1 94 ? 33.798 66.921 11.399 1.00 28.62 94 PHE A N 1
ATOM 771 C CA . PHE A 1 94 ? 34.392 68.129 11.940 1.00 28.87 94 PHE A CA 1
ATOM 772 C C . PHE A 1 94 ? 35.244 67.661 13.113 1.00 31.41 94 PHE A C 1
ATOM 773 O O . PHE A 1 94 ? 35.006 66.582 13.663 1.00 32.52 94 PHE A O 1
ATOM 781 N N . SER A 1 95 ? 36.252 68.448 13.477 1.00 31.07 95 SER A N 1
ATOM 782 C CA . SER A 1 95 ? 37.137 68.076 14.565 1.00 26.59 95 SER A CA 1
ATOM 783 C C . SER A 1 95 ? 37.764 69.272 15.263 1.00 28.51 95 SER A C 1
ATOM 784 O O . SER A 1 95 ? 37.584 70.422 14.850 1.00 28.96 95 SER A O 1
ATOM 787 N N . ILE A 1 96 ? 38.484 68.980 16.343 1.00 27.30 96 ILE A N 1
ATOM 788 C CA . ILE A 1 96 ? 39.194 69.988 17.117 1.00 30.38 96 ILE A CA 1
ATOM 789 C C . ILE A 1 96 ? 40.654 69.617 16.959 1.00 28.80 96 ILE A C 1
ATOM 790 O O . ILE A 1 96 ? 41.021 68.459 17.102 1.00 30.91 96 ILE A O 1
ATOM 795 N N . SER A 1 97 ? 41.498 70.590 16.671 1.00 32.36 97 SER A N 1
ATOM 796 C CA . SER A 1 97 ? 42.897 70.269 16.487 1.00 32.50 97 SER A CA 1
ATOM 797 C C . SER A 1 97 ? 43.810 71.052 17.426 1.00 34.25 97 SER A C 1
ATOM 798 O O . SER A 1 97 ? 43.601 72.244 17.676 1.00 30.18 97 SER A O 1
ATOM 801 N N . LEU A 1 98 ? 44.811 70.350 17.959 1.00 35.12 98 LEU A N 1
ATOM 802 C CA . LEU A 1 98 ? 45.789 70.934 18.873 1.00 38.26 98 LEU A CA 1
ATOM 803 C C . LEU A 1 98 ? 47.191 70.408 18.597 1.00 37.94 98 LEU A C 1
ATOM 804 O O . LEU A 1 98 ? 47.469 69.229 18.814 1.00 38.68 98 LEU A O 1
ATOM 809 N N . ALA A 1 99 ? 48.070 71.281 18.115 1.00 39.30 99 ALA A N 1
ATOM 810 C CA . ALA A 1 99 ? 49.453 70.897 17.853 1.00 39.81 99 ALA A CA 1
ATOM 811 C C . ALA A 1 99 ? 50.348 71.709 18.773 1.00 41.35 99 ALA A C 1
ATOM 812 O O . ALA A 1 99 ? 50.052 72.869 19.056 1.00 39.43 99 ALA A O 1
ATOM 814 N N . TYR A 1 100 ? 51.419 71.095 19.267 1.00 45.14 100 TYR A N 1
ATOM 815 C CA . TYR A 1 100 ? 52.367 71.821 20.107 1.00 49.03 100 TYR A CA 1
ATOM 816 C C . TYR A 1 100 ? 53.696 71.927 19.369 1.00 47.70 100 TYR A C 1
ATOM 817 O O . TYR A 1 100 ? 54.468 70.974 19.294 1.00 47.44 100 TYR A O 1
ATOM 826 N N . VAL A 1 101 ? 53.942 73.115 18.837 1.00 46.50 101 VAL A N 1
ATOM 827 C CA . VAL A 1 101 ? 55.134 73.416 18.077 1.00 42.03 101 VAL A CA 1
ATOM 828 C C . VAL A 1 101 ? 56.209 73.997 18.985 1.00 41.23 101 VAL A C 1
ATOM 829 O O . VAL A 1 101 ? 55.946 74.903 19.777 1.00 40.83 101 VAL A O 1
ATOM 833 N N . GLU A 1 102 ? 57.416 73.456 18.888 1.00 40.87 102 GLU A N 1
ATOM 834 C CA . GLU A 1 102 ? 58.530 73.964 19.672 1.00 39.33 102 GLU A CA 1
ATOM 835 C C . GLU A 1 102 ? 59.643 74.331 18.702 1.00 38.87 102 GLU A C 1
ATOM 836 O O . GLU A 1 102 ? 60.046 73.523 17.863 1.00 37.45 102 GLU A O 1
ATOM 842 N N . ASN A 1 103 ? 60.118 75.566 18.809 1.00 37.80 103 ASN A N 1
ATOM 843 C CA . ASN A 1 103 ? 61.163 76.041 17.927 1.00 37.34 103 ASN A CA 1
ATOM 844 C C . ASN A 1 103 ? 60.708 75.765 16.506 1.00 39.11 103 ASN A C 1
ATOM 845 O O . ASN A 1 103 ? 61.467 75.244 15.688 1.00 36.63 103 ASN A O 1
ATOM 850 N N . GLY A 1 104 ? 59.451 76.101 16.226 1.00 38.47 104 GLY A N 1
ATOM 851 C CA . GLY A 1 104 ? 58.911 75.900 14.896 1.00 34.70 104 GLY A CA 1
ATOM 852 C C . GLY A 1 104 ? 58.775 74.445 14.508 1.00 35.83 104 GLY A C 1
ATOM 853 O O . GLY A 1 104 ? 58.482 74.135 13.351 1.00 36.84 104 GLY A O 1
ATOM 854 N N . GLU A 1 105 ? 58.970 73.544 15.467 1.00 36.64 105 GLU A N 1
ATOM 855 C CA . GLU A 1 105 ? 58.861 72.117 15.177 1.00 39.40 105 GLU A CA 1
ATOM 856 C C . GLU A 1 105 ? 57.690 71.460 15.881 1.00 40.18 105 GLU A C 1
ATOM 857 O O . GLU A 1 105 ? 57.588 71.512 17.107 1.00 37.76 105 GLU A O 1
ATOM 863 N N . VAL A 1 106 ? 56.814 70.830 15.102 1.00 40.01 106 VAL A N 1
ATOM 864 C CA . VAL A 1 106 ? 55.653 70.143 15.662 1.00 39.77 106 VAL A CA 1
ATOM 865 C C . VAL A 1 106 ? 56.138 68.948 16.486 1.00 40.47 106 VAL A C 1
ATOM 866 O O . VAL A 1 106 ? 56.709 67.999 15.950 1.00 39.65 106 VAL A O 1
ATOM 870 N N . LYS A 1 107 ? 55.914 69.014 17.794 1.00 41.94 107 LYS A N 1
ATOM 871 C CA . LYS A 1 107 ? 56.332 67.958 18.715 1.00 44.63 107 LYS A CA 1
ATOM 872 C C . LYS A 1 107 ? 55.172 67.056 19.130 1.00 43.74 107 LYS A C 1
ATOM 873 O O . LYS A 1 107 ? 55.378 65.943 19.612 1.00 41.39 107 LYS A O 1
ATOM 879 N N . LEU A 1 108 ? 53.953 67.540 18.924 1.00 45.50 108 LEU A N 1
ATOM 880 C CA . LEU A 1 108 ? 52.768 66.808 19.332 1.00 45.05 108 LEU A CA 1
ATOM 881 C C . LEU A 1 108 ? 51.568 67.246 18.506 1.00 45.02 108 LEU A C 1
ATOM 882 O O . LEU A 1 108 ? 51.449 68.408 18.137 1.00 46.52 108 LEU A O 1
ATOM 887 N N . GLY A 1 109 ? 50.677 66.307 18.219 1.00 43.69 109 GLY A N 1
ATOM 888 C CA . GLY A 1 109 ? 49.490 66.631 17.454 1.00 40.97 109 GLY A CA 1
ATOM 889 C C . GLY A 1 109 ? 48.311 65.775 17.879 1.00 38.01 109 GLY A C 1
ATOM 890 O O . GLY A 1 109 ? 48.460 64.595 18.179 1.00 41.64 109 GLY A O 1
ATOM 891 N N . VAL A 1 110 ? 47.132 66.368 17.936 1.00 34.67 110 VAL A N 1
ATOM 892 C CA . VAL A 1 110 ? 45.948 65.610 18.295 1.00 33.90 110 VAL A CA 1
ATOM 893 C C . VAL A 1 110 ? 44.749 66.176 17.549 1.00 33.71 110 VAL A C 1
ATOM 894 O O . VAL A 1 110 ? 44.579 67.394 17.458 1.00 34.44 110 VAL A O 1
ATOM 898 N N . VAL A 1 111 ? 43.956 65.280 16.965 1.00 31.60 111 VAL A N 1
ATOM 899 C CA . VAL A 1 111 ? 42.755 65.658 16.217 1.00 31.42 111 VAL A CA 1
ATOM 900 C C . VAL A 1 111 ? 41.608 64.857 16.829 1.00 27.24 111 VAL A C 1
ATOM 901 O O . VAL A 1 111 ? 41.707 63.641 16.983 1.00 27.08 111 VAL A O 1
ATOM 905 N N . HIS A 1 112 ? 40.528 65.533 17.195 1.00 27.04 112 HIS A N 1
ATOM 906 C CA . HIS A 1 112 ? 39.396 64.840 17.796 1.00 27.53 112 HIS A CA 1
ATOM 907 C C . HIS A 1 112 ? 38.059 65.141 17.117 1.00 25.83 112 HIS A C 1
ATOM 908 O O . HIS A 1 112 ? 37.510 66.230 17.268 1.00 24.66 112 HIS A O 1
ATOM 915 N N . ALA A 1 113 ? 37.556 64.162 16.363 1.00 25.44 113 ALA A N 1
ATOM 916 C CA . ALA A 1 113 ? 36.278 64.287 15.675 1.00 27.53 113 ALA A CA 1
ATOM 917 C C . ALA A 1 113 ? 35.256 63.804 16.686 1.00 27.50 113 ALA A C 1
ATOM 918 O O . ALA A 1 113 ? 35.092 62.604 16.902 1.00 27.83 113 ALA A O 1
ATOM 920 N N . PRO A 1 114 ? 34.549 64.747 17.320 1.00 33.30 114 PRO A N 1
ATOM 921 C CA . PRO A 1 114 ? 33.525 64.487 18.343 1.00 29.84 114 PRO A CA 1
ATOM 922 C C . PRO A 1 114 ? 32.371 63.564 17.957 1.00 29.10 114 PRO A C 1
ATOM 923 O O . PRO A 1 114 ? 32.106 62.579 18.641 1.00 29.80 114 PRO A O 1
ATOM 927 N N . ALA A 1 115 ? 31.675 63.884 16.872 1.00 25.90 115 ALA A N 1
ATOM 928 C CA . ALA A 1 115 ? 30.536 63.072 16.448 1.00 29.57 115 ALA A CA 1
ATOM 929 C C . ALA A 1 115 ? 30.931 61.665 16.029 1.00 27.08 115 ALA A C 1
ATOM 930 O O . ALA A 1 115 ? 30.083 60.786 15.924 1.00 28.48 115 ALA A O 1
ATOM 932 N N . LEU A 1 116 ? 32.216 61.446 15.794 1.00 23.42 116 LEU A N 1
ATOM 933 C CA . LEU A 1 116 ? 32.657 60.139 15.356 1.00 26.64 116 LEU A CA 1
ATOM 934 C C . LEU A 1 116 ? 33.347 59.365 16.456 1.00 27.59 116 LEU A C 1
ATOM 935 O O . LEU A 1 116 ? 33.540 58.162 16.331 1.00 24.98 116 LEU A O 1
ATOM 940 N N . ASN A 1 117 ? 33.710 60.061 17.529 1.00 29.80 117 ASN A N 1
ATOM 941 C CA . ASN A 1 117 ? 34.439 59.455 18.639 1.00 27.40 117 ASN A CA 1
ATOM 942 C C . ASN A 1 117 ? 35.780 58.908 18.148 1.00 24.84 117 ASN A C 1
ATOM 943 O O . ASN A 1 117 ? 36.205 57.814 18.507 1.00 22.57 117 ASN A O 1
ATOM 948 N N . GLU A 1 118 ? 36.441 59.695 17.313 1.00 25.94 118 GLU A N 1
ATOM 949 C CA . GLU A 1 118 ? 37.731 59.317 16.781 1.00 26.49 118 GLU A CA 1
ATOM 950 C C . GLU A 1 118 ? 38.762 60.299 17.279 1.00 28.80 118 GLU A C 1
ATOM 951 O O . GLU A 1 118 ? 38.618 61.505 17.096 1.00 31.01 118 GLU A O 1
ATOM 957 N N . THR A 1 119 ? 39.792 59.781 17.934 1.00 28.31 119 THR A N 1
ATOM 958 C CA . THR A 1 119 ? 40.853 60.623 18.443 1.00 27.24 119 THR A CA 1
ATOM 959 C C . THR A 1 119 ? 42.173 60.100 17.893 1.00 28.25 119 THR A C 1
ATOM 960 O O . THR A 1 119 ? 42.680 59.063 18.318 1.00 26.02 119 THR A O 1
ATOM 964 N N . LEU A 1 120 ? 42.708 60.836 16.926 1.00 28.94 120 LEU A N 1
ATOM 965 C CA . LEU A 1 120 ? 43.963 60.498 16.292 1.00 27.73 120 LEU A CA 1
ATOM 966 C C . LEU A 1 120 ? 45.026 61.430 16.865 1.00 27.71 120 LEU A C 1
ATOM 967 O O . LEU A 1 120 ? 44.806 62.632 16.970 1.00 29.51 120 LEU A O 1
ATOM 972 N N . TYR A 1 121 ? 46.167 60.879 17.263 1.00 27.41 121 TYR A N 1
ATOM 973 C CA . TYR A 1 121 ? 47.233 61.702 17.823 1.00 26.61 121 TYR A CA 1
ATOM 974 C C . TYR A 1 121 ? 48.613 61.116 17.600 1.00 30.05 121 TYR A C 1
ATOM 975 O O . TYR A 1 121 ? 48.764 59.942 17.283 1.00 33.04 121 TYR A O 1
ATOM 984 N N . ALA A 1 122 ? 49.625 61.950 17.781 1.00 32.10 122 ALA A N 1
ATOM 985 C CA . ALA A 1 122 ? 51.005 61.525 17.613 1.00 30.87 122 ALA A CA 1
ATOM 986 C C . ALA A 1 122 ? 51.958 62.493 18.290 1.00 32.00 122 ALA A C 1
ATOM 987 O O . ALA A 1 122 ? 51.810 63.707 18.172 1.00 33.23 122 ALA A O 1
ATOM 989 N N . GLU A 1 123 ? 52.917 61.942 19.023 1.00 35.72 123 GLU A N 1
ATOM 990 C CA . GLU A 1 123 ? 53.948 62.732 19.677 1.00 38.77 123 GLU A CA 1
ATOM 991 C C . GLU A 1 123 ? 55.218 62.337 18.896 1.00 42.29 123 GLU A C 1
ATOM 992 O O . GLU A 1 123 ? 55.315 61.213 18.387 1.00 39.02 123 GLU A O 1
ATOM 998 N N . GLU A 1 124 ? 56.173 63.254 18.774 1.00 45.78 124 GLU A N 1
ATOM 999 C CA . GLU A 1 124 ? 57.394 62.981 18.013 1.00 48.56 124 GLU A CA 1
ATOM 1000 C C . GLU A 1 124 ? 58.261 61.849 18.570 1.00 46.50 124 GLU A C 1
ATOM 1001 O O . GLU A 1 124 ? 58.661 61.862 19.738 1.00 45.72 124 GLU A O 1
ATOM 1007 N N . GLY A 1 125 ? 58.536 60.873 17.708 1.00 46.05 125 GLY A N 1
ATOM 1008 C CA . GLY A 1 125 ? 59.344 59.736 18.091 1.00 47.60 125 GLY A CA 1
ATOM 1009 C C . GLY A 1 125 ? 58.579 58.607 18.766 1.00 48.23 125 GLY A C 1
ATOM 1010 O O . GLY A 1 125 ? 59.168 57.573 19.083 1.00 51.14 125 GLY A O 1
ATOM 1011 N N . SER A 1 126 ? 57.275 58.782 18.977 1.00 46.18 126 SER A N 1
ATOM 1012 C CA . SER A 1 126 ? 56.473 57.757 19.645 1.00 42.28 126 SER A CA 1
ATOM 1013 C C . SER A 1 126 ? 55.497 57.021 18.733 1.00 39.59 126 SER A C 1
ATOM 1014 O O . SER A 1 126 ? 54.884 56.030 19.137 1.00 37.14 126 SER A O 1
ATOM 1017 N N . GLY A 1 127 ? 55.354 57.504 17.507 1.00 36.14 127 GLY A N 1
ATOM 1018 C CA . GLY A 1 127 ? 54.443 56.867 16.576 1.00 34.44 127 GLY A CA 1
ATOM 1019 C C . GLY A 1 127 ? 53.031 57.418 16.669 1.00 34.85 127 GLY A C 1
ATOM 1020 O O . GLY A 1 127 ? 52.696 58.135 17.614 1.00 35.66 127 GLY A O 1
ATOM 1021 N N . ALA A 1 128 ? 52.200 57.071 15.692 1.00 31.57 128 ALA A N 1
ATOM 1022 C CA . ALA A 1 128 ? 50.826 57.541 15.641 1.00 29.83 128 ALA A CA 1
ATOM 1023 C C . ALA A 1 128 ? 49.802 56.561 16.230 1.00 31.53 128 ALA A C 1
ATOM 1024 O O . ALA A 1 128 ? 49.935 55.344 16.095 1.00 33.05 128 ALA A O 1
ATOM 1026 N N . PHE A 1 129 ? 48.778 57.107 16.880 1.00 27.42 129 PHE A N 1
ATOM 1027 C CA . PHE A 1 129 ? 47.727 56.298 17.475 1.00 27.48 129 PHE A CA 1
ATOM 1028 C C . PHE A 1 129 ? 46.330 56.754 17.075 1.00 25.37 129 PHE A C 1
ATOM 1029 O O . PHE A 1 129 ? 46.127 57.840 16.554 1.00 23.61 129 PHE A O 1
ATOM 1037 N N . PHE A 1 130 ? 45.369 55.892 17.379 1.00 32.71 130 PHE A N 1
ATOM 1038 C CA . PHE A 1 130 ? 43.948 56.097 17.108 1.00 28.88 130 PHE A CA 1
ATOM 1039 C C . PHE A 1 130 ? 43.282 55.464 18.335 1.00 28.55 130 PHE A C 1
ATOM 1040 O O . PHE A 1 130 ? 43.369 54.245 18.528 1.00 25.70 130 PHE A O 1
ATOM 1048 N N . ASN A 1 131 ? 42.643 56.288 19.165 1.00 28.25 131 ASN A N 1
ATOM 1049 C CA . ASN A 1 131 ? 41.968 55.816 20.376 1.00 26.08 131 ASN A CA 1
ATOM 1050 C C . ASN A 1 131 ? 42.759 54.777 21.168 1.00 26.79 131 ASN A C 1
ATOM 1051 O O . ASN A 1 131 ? 42.180 53.864 21.768 1.00 28.10 131 ASN A O 1
ATOM 1056 N N . GLY A 1 132 ? 44.081 54.912 21.159 1.00 25.97 132 GLY A N 1
ATOM 1057 C CA . GLY A 1 132 ? 44.910 54.003 21.921 1.00 26.96 132 GLY A CA 1
ATOM 1058 C C . GLY A 1 132 ? 45.704 52.990 21.139 1.00 28.53 132 GLY A C 1
ATOM 1059 O O . GLY A 1 132 ? 46.730 52.516 21.608 1.00 30.40 132 GLY A O 1
ATOM 1060 N N . GLU A 1 133 ? 45.244 52.642 19.948 1.00 31.29 133 GLU A N 1
ATOM 1061 C CA . GLU A 1 133 ? 45.964 51.653 19.164 1.00 32.23 133 GLU A CA 1
ATOM 1062 C C . GLU A 1 133 ? 46.810 52.269 18.053 1.00 34.05 133 GLU A C 1
ATOM 1063 O O . GLU A 1 133 ? 46.514 53.357 17.545 1.00 35.61 133 GLU A O 1
ATOM 1069 N N . ARG A 1 134 ? 47.862 51.553 17.673 1.00 32.69 134 ARG A N 1
ATOM 1070 C CA . ARG A 1 134 ? 48.764 52.022 16.637 1.00 32.64 134 ARG A CA 1
ATOM 1071 C C . ARG A 1 134 ? 48.127 52.110 15.260 1.00 30.17 134 ARG A C 1
ATOM 1072 O O . ARG A 1 134 ? 47.304 51.269 14.889 1.00 33.20 134 ARG A O 1
ATOM 1080 N N . ILE A 1 135 ? 48.493 53.152 14.518 1.00 30.79 135 ILE A N 1
ATOM 1081 C CA . ILE A 1 135 ? 48.028 53.322 13.146 1.00 35.67 135 ILE A CA 1
ATOM 1082 C C . ILE A 1 135 ? 49.262 53.586 12.274 1.00 37.24 135 ILE A C 1
ATOM 1083 O O . ILE A 1 135 ? 50.272 54.125 12.748 1.00 38.31 135 ILE A O 1
ATOM 1088 N N . ARG A 1 136 ? 49.182 53.171 11.013 1.00 38.97 136 ARG A N 1
ATOM 1089 C CA . ARG A 1 136 ? 50.266 53.338 10.042 1.00 41.80 136 ARG A CA 1
ATOM 1090 C C . ARG A 1 136 ? 49.608 53.557 8.691 1.00 42.77 136 ARG A C 1
ATOM 1091 O O . ARG A 1 136 ? 48.630 52.880 8.351 1.00 44.23 136 ARG A O 1
ATOM 1099 N N . VAL A 1 137 ? 50.132 54.494 7.913 1.00 41.55 137 VAL A N 1
ATOM 1100 C CA . VAL A 1 137 ? 49.509 54.759 6.628 1.00 44.51 137 VAL A CA 1
ATOM 1101 C C . VAL A 1 137 ? 49.449 53.495 5.744 1.00 44.89 137 VAL A C 1
ATOM 1102 O O . VAL A 1 137 ? 50.196 52.534 5.961 1.00 40.44 137 VAL A O 1
ATOM 1106 N N . SER A 1 138 ? 48.535 53.500 4.771 1.00 44.66 138 SER A N 1
ATOM 1107 C CA . SER A 1 138 ? 48.324 52.363 3.885 1.00 45.28 138 SER A CA 1
ATOM 1108 C C . SER A 1 138 ? 49.560 51.925 3.132 1.00 49.09 138 SER A C 1
ATOM 1109 O O . SER A 1 138 ? 50.534 52.667 3.005 1.00 49.97 138 SER A O 1
ATOM 1112 N N . GLU A 1 139 ? 49.492 50.698 2.631 1.00 51.74 139 GLU A N 1
ATOM 1113 C CA . GLU A 1 139 ? 50.576 50.093 1.874 1.00 55.62 139 GLU A CA 1
ATOM 1114 C C . GLU A 1 139 ? 50.379 50.348 0.379 1.00 58.45 139 GLU A C 1
ATOM 1115 O O . GLU A 1 139 ? 51.311 50.208 -0.415 1.00 58.44 139 GLU A O 1
ATOM 1121 N N . ASN A 1 140 ? 49.163 50.726 0.003 1.00 55.95 140 ASN A N 1
ATOM 1122 C CA . ASN A 1 140 ? 48.840 50.997 -1.389 1.00 55.22 140 ASN A CA 1
ATOM 1123 C C . ASN A 1 140 ? 49.966 51.731 -2.123 1.00 57.10 140 ASN A C 1
ATOM 1124 O O . ASN A 1 140 ? 50.481 52.744 -1.651 1.00 56.10 140 ASN A O 1
ATOM 1129 N N . ALA A 1 141 ? 50.351 51.197 -3.278 1.00 61.28 141 ALA A N 1
ATOM 1130 C CA . ALA A 1 141 ? 51.413 51.789 -4.090 1.00 66.50 141 ALA A CA 1
ATOM 1131 C C . ALA A 1 141 ? 50.924 52.129 -5.502 1.00 68.96 141 ALA A C 1
ATOM 1132 O O . ALA A 1 141 ? 51.572 52.886 -6.227 1.00 71.48 141 ALA A O 1
ATOM 1134 N N . SER A 1 142 ? 49.787 51.558 -5.889 1.00 68.31 142 SER A N 1
ATOM 1135 C CA . SER A 1 142 ? 49.209 51.819 -7.200 1.00 66.70 142 SER A CA 1
ATOM 1136 C C . SER A 1 142 ? 48.076 52.822 -7.061 1.00 64.30 142 SER A C 1
ATOM 1137 O O . SER A 1 142 ? 47.158 52.637 -6.270 1.00 61.27 142 SER A O 1
ATOM 1140 N N . LEU A 1 143 ? 48.143 53.884 -7.844 1.00 67.42 143 LEU A N 1
ATOM 1141 C CA . LEU A 1 143 ? 47.125 54.905 -7.791 1.00 72.69 143 LEU A CA 1
ATOM 1142 C C . LEU A 1 143 ? 45.759 54.317 -8.116 1.00 77.78 143 LEU A C 1
ATOM 1143 O O . LEU A 1 143 ? 44.740 54.853 -7.699 1.00 79.94 143 LEU A O 1
ATOM 1148 N N . GLU A 1 144 ? 45.734 53.212 -8.855 1.00 80.53 144 GLU A N 1
ATOM 1149 C CA . GLU A 1 144 ? 44.465 52.592 -9.230 1.00 81.99 144 GLU A CA 1
ATOM 1150 C C . GLU A 1 144 ? 43.767 51.940 -8.047 1.00 82.17 144 GLU A C 1
ATOM 1151 O O . GLU A 1 144 ? 42.542 51.819 -8.027 1.00 81.75 144 GLU A O 1
ATOM 1157 N N . GLU A 1 145 ? 44.550 51.510 -7.065 1.00 80.20 145 GLU A N 1
ATOM 1158 C CA . GLU A 1 145 ? 43.992 50.886 -5.873 1.00 76.20 145 GLU A CA 1
ATOM 1159 C C . GLU A 1 145 ? 44.054 51.899 -4.730 1.00 71.95 145 GLU A C 1
ATOM 1160 O O . GLU A 1 145 ? 44.174 51.524 -3.559 1.00 71.74 145 GLU A O 1
ATOM 1166 N N . CYS A 1 146 ? 43.967 53.182 -5.083 1.00 65.70 146 CYS A N 1
ATOM 1167 C CA . CYS A 1 146 ? 44.044 54.267 -4.105 1.00 57.90 146 CYS A CA 1
ATOM 1168 C C . CYS A 1 146 ? 42.809 55.142 -3.970 1.00 53.54 146 CYS A C 1
ATOM 1169 O O . CYS A 1 146 ? 42.025 55.288 -4.901 1.00 52.75 146 CYS A O 1
ATOM 1172 N N . VAL A 1 147 ? 42.659 55.730 -2.788 1.00 51.63 147 VAL A N 1
ATOM 1173 C CA . VAL A 1 147 ? 41.563 56.636 -2.501 1.00 48.89 147 VAL A CA 1
ATOM 1174 C C . VAL A 1 147 ? 42.218 57.888 -1.943 1.00 48.89 147 VAL A C 1
ATOM 1175 O O . VAL A 1 147 ? 42.805 57.868 -0.855 1.00 49.22 147 VAL A O 1
ATOM 1179 N N . GLY A 1 148 ? 42.142 58.967 -2.719 1.00 48.25 148 GLY A N 1
ATOM 1180 C CA . GLY A 1 148 ? 42.738 60.226 -2.314 1.00 44.27 148 GLY A CA 1
ATOM 1181 C C . GLY A 1 148 ? 41.703 61.220 -1.845 1.00 42.98 148 GLY A C 1
ATOM 1182 O O . GLY A 1 148 ? 40.499 61.005 -2.028 1.00 39.96 148 GLY A O 1
ATOM 1183 N N . SER A 1 149 ? 42.171 62.320 -1.259 1.00 44.42 149 SER A N 1
ATOM 1184 C CA . SER A 1 149 ? 41.271 63.341 -0.739 1.00 48.89 149 SER A CA 1
ATOM 1185 C C . SER A 1 149 ? 41.717 64.777 -1.054 1.00 49.02 149 SER A C 1
ATOM 1186 O O . SER A 1 149 ? 42.898 65.029 -1.289 1.00 50.50 149 SER A O 1
ATOM 1189 N N . THR A 1 150 ? 40.760 65.707 -1.060 1.00 48.05 150 THR A N 1
ATOM 1190 C CA . THR A 1 150 ? 41.033 67.129 -1.303 1.00 44.82 150 THR A CA 1
ATOM 1191 C C . THR A 1 150 ? 40.012 67.957 -0.540 1.00 43.02 150 THR A C 1
ATOM 1192 O O . THR A 1 150 ? 39.028 67.421 -0.035 1.00 44.32 150 THR A O 1
ATOM 1196 N N . GLY A 1 151 ? 40.251 69.264 -0.465 1.00 45.83 151 GLY A N 1
ATOM 1197 C CA . GLY A 1 151 ? 39.328 70.166 0.207 1.00 48.52 151 GLY A CA 1
ATOM 1198 C C . GLY A 1 151 ? 38.633 71.040 -0.823 1.00 49.32 151 GLY A C 1
ATOM 1199 O O . GLY A 1 151 ? 39.125 71.175 -1.942 1.00 51.39 151 GLY A O 1
ATOM 1200 N N . SER A 1 152 ? 37.498 71.632 -0.469 1.00 52.55 152 SER A N 1
ATOM 1201 C CA . SER A 1 152 ? 36.778 72.478 -1.415 1.00 61.45 152 SER A CA 1
ATOM 1202 C C . SER A 1 152 ? 37.473 73.812 -1.670 1.00 68.47 152 SER A C 1
ATOM 1203 O O . SER A 1 152 ? 37.360 74.746 -0.877 1.00 68.90 152 SER A O 1
ATOM 1206 N N . TYR A 1 153 ? 38.183 73.900 -2.788 1.00 74.88 153 TYR A N 1
ATOM 1207 C CA . TYR A 1 153 ? 38.898 75.119 -3.132 1.00 81.32 153 TYR A CA 1
ATOM 1208 C C . TYR A 1 153 ? 38.340 75.768 -4.379 1.00 85.65 153 TYR A C 1
ATOM 1209 O O . TYR A 1 153 ? 37.427 75.248 -5.015 1.00 84.75 153 TYR A O 1
ATOM 1218 N N . VAL A 1 154 ? 38.920 76.913 -4.715 1.00 91.14 154 VAL A N 1
ATOM 1219 C CA . VAL A 1 154 ? 38.538 77.699 -5.878 1.00 94.16 154 VAL A CA 1
ATOM 1220 C C . VAL A 1 154 ? 38.231 76.825 -7.097 1.00 94.09 154 VAL A C 1
ATOM 1221 O O . VAL A 1 154 ? 37.179 76.194 -7.169 1.00 98.08 154 VAL A O 1
ATOM 1225 N N . ASP A 1 155 ? 39.152 76.792 -8.050 1.00 87.67 155 ASP A N 1
ATOM 1226 C CA . ASP A 1 155 ? 38.984 76.010 -9.261 1.00 82.38 155 ASP A CA 1
ATOM 1227 C C . ASP A 1 155 ? 39.807 74.741 -9.147 1.00 77.97 155 ASP A C 1
ATOM 1228 O O . ASP A 1 155 ? 39.674 73.825 -9.957 1.00 75.77 155 ASP A O 1
ATOM 1233 N N . PHE A 1 156 ? 40.664 74.709 -8.133 1.00 73.94 156 PHE A N 1
ATOM 1234 C CA . PHE A 1 156 ? 41.549 73.579 -7.875 1.00 69.52 156 PHE A CA 1
ATOM 1235 C C . PHE A 1 156 ? 40.821 72.243 -7.751 1.00 66.72 156 PHE A C 1
ATOM 1236 O O . PHE A 1 156 ? 41.081 71.299 -8.504 1.00 65.77 156 PHE A O 1
ATOM 1244 N N . THR A 1 157 ? 39.925 72.170 -6.775 1.00 64.14 157 THR A N 1
ATOM 1245 C CA . THR A 1 157 ? 39.153 70.968 -6.514 1.00 59.45 157 THR A CA 1
ATOM 1246 C C . THR A 1 157 ? 38.620 70.347 -7.794 1.00 58.62 157 THR A C 1
ATOM 1247 O O . THR A 1 157 ? 39.169 69.361 -8.277 1.00 58.04 157 THR A O 1
ATOM 1251 N N . GLY A 1 158 ? 37.555 70.933 -8.334 1.00 61.51 158 GLY A N 1
ATOM 1252 C CA . GLY A 1 158 ? 36.948 70.424 -9.554 1.00 67.39 158 GLY A CA 1
ATOM 1253 C C . GLY A 1 158 ? 37.926 69.957 -10.617 1.00 70.46 158 GLY A C 1
ATOM 1254 O O . GLY A 1 158 ? 37.659 68.989 -11.328 1.00 70.47 158 GLY A O 1
ATOM 1255 N N . LYS A 1 159 ? 39.057 70.646 -10.734 1.00 71.45 159 LYS A N 1
ATOM 1256 C CA . LYS A 1 159 ? 40.071 70.282 -11.718 1.00 71.60 159 LYS A CA 1
ATOM 1257 C C . LYS A 1 159 ? 40.868 69.076 -11.248 1.00 70.09 159 LYS A C 1
ATOM 1258 O O . LYS A 1 159 ? 41.061 68.120 -12.002 1.00 69.66 159 LYS A O 1
ATOM 1264 N N . PHE A 1 160 ? 41.328 69.132 -10.001 1.00 69.41 160 PHE A N 1
ATOM 1265 C CA . PHE A 1 160 ? 42.103 68.045 -9.419 1.00 67.40 160 PHE A CA 1
ATOM 1266 C C . PHE A 1 160 ? 41.326 66.736 -9.516 1.00 67.11 160 PHE A C 1
ATOM 1267 O O . PHE A 1 160 ? 41.911 65.652 -9.544 1.00 65.82 160 PHE A O 1
ATOM 1275 N N . ILE A 1 161 ? 40.002 66.841 -9.556 1.00 63.98 161 ILE A N 1
ATOM 1276 C CA . ILE A 1 161 ? 39.165 65.661 -9.699 1.00 63.39 161 ILE A CA 1
ATOM 1277 C C . ILE A 1 161 ? 39.428 65.138 -11.106 1.00 67.19 161 ILE A C 1
ATOM 1278 O O . ILE A 1 161 ? 39.883 64.006 -11.283 1.00 65.24 161 ILE A O 1
ATOM 1283 N N . GLU A 1 162 ? 39.150 65.991 -12.094 1.00 68.98 162 GLU A N 1
ATOM 1284 C CA . GLU A 1 162 ? 39.326 65.676 -13.514 1.00 70.62 162 GLU A CA 1
ATOM 1285 C C . GLU A 1 162 ? 40.607 64.915 -13.804 1.00 71.74 162 GLU A C 1
ATOM 1286 O O . GLU A 1 162 ? 40.590 63.882 -14.478 1.00 72.43 162 GLU A O 1
ATOM 1292 N N . ARG A 1 163 ? 41.714 65.437 -13.291 1.00 70.62 163 ARG A N 1
ATOM 1293 C CA . ARG A 1 163 ? 43.018 64.826 -13.491 1.00 70.17 163 ARG A CA 1
ATOM 1294 C C . ARG A 1 163 ? 43.099 63.470 -12.806 1.00 70.51 163 ARG A C 1
ATOM 1295 O O . ARG A 1 163 ? 43.423 62.459 -13.430 1.00 70.95 163 ARG A O 1
ATOM 1303 N N . MET A 1 164 ? 42.794 63.470 -11.513 1.00 71.61 164 MET A N 1
ATOM 1304 C CA . MET A 1 164 ? 42.874 62.279 -10.673 1.00 73.73 164 MET A CA 1
ATOM 1305 C C . MET A 1 164 ? 41.826 61.190 -10.899 1.00 75.77 164 MET A C 1
ATOM 1306 O O . MET A 1 164 ? 42.140 60.003 -10.842 1.00 74.69 164 MET A O 1
ATOM 1311 N N . GLU A 1 165 ? 40.587 61.599 -11.144 1.00 80.30 165 GLU A N 1
ATOM 1312 C CA . GLU A 1 165 ? 39.482 60.669 -11.359 1.00 84.14 165 GLU A CA 1
ATOM 1313 C C . GLU A 1 165 ? 39.801 59.481 -12.263 1.00 84.39 165 GLU A C 1
ATOM 1314 O O . GLU A 1 165 ? 39.169 58.437 -12.155 1.00 85.85 165 GLU A O 1
ATOM 1320 N N . LYS A 1 166 ? 40.781 59.629 -13.145 1.00 83.68 166 LYS A N 1
ATOM 1321 C CA . LYS A 1 166 ? 41.123 58.552 -14.064 1.00 82.36 166 LYS A CA 1
ATOM 1322 C C . LYS A 1 166 ? 42.054 57.489 -13.466 1.00 82.39 166 LYS A C 1
ATOM 1323 O O . LYS A 1 166 ? 41.714 56.303 -13.436 1.00 82.70 166 LYS A O 1
ATOM 1329 N N . ARG A 1 167 ? 43.221 57.909 -12.988 1.00 80.16 167 ARG A N 1
ATOM 1330 C CA . ARG A 1 167 ? 44.188 56.979 -12.405 1.00 78.33 167 ARG A CA 1
ATOM 1331 C C . ARG A 1 167 ? 43.924 56.616 -10.942 1.00 74.98 167 ARG A C 1
ATOM 1332 O O . ARG A 1 167 ? 44.793 56.048 -10.277 1.00 74.22 167 ARG A O 1
ATOM 1340 N N . THR A 1 168 ? 42.731 56.916 -10.440 1.00 73.39 168 THR A N 1
ATOM 1341 C CA . THR A 1 168 ? 42.445 56.650 -9.035 1.00 71.05 168 THR A CA 1
ATOM 1342 C C . THR A 1 168 ? 41.130 55.912 -8.737 1.00 69.31 168 THR A C 1
ATOM 1343 O O . THR A 1 168 ? 40.110 56.117 -9.405 1.00 69.37 168 THR A O 1
ATOM 1347 N N . ARG A 1 169 ? 41.177 55.049 -7.723 1.00 67.07 169 ARG A N 1
ATOM 1348 C CA . ARG A 1 169 ? 40.027 54.262 -7.296 1.00 66.32 169 ARG A CA 1
ATOM 1349 C C . ARG A 1 169 ? 38.846 55.178 -6.987 1.00 66.44 169 ARG A C 1
ATOM 1350 O O . ARG A 1 169 ? 37.720 54.926 -7.435 1.00 66.20 169 ARG A O 1
ATOM 1358 N N . ARG A 1 170 ? 39.110 56.244 -6.228 1.00 63.93 170 ARG A N 1
ATOM 1359 C CA . ARG A 1 170 ? 38.069 57.205 -5.852 1.00 59.56 170 ARG A CA 1
ATOM 1360 C C . ARG A 1 170 ? 38.627 58.415 -5.101 1.00 56.33 170 ARG A C 1
ATOM 1361 O O . ARG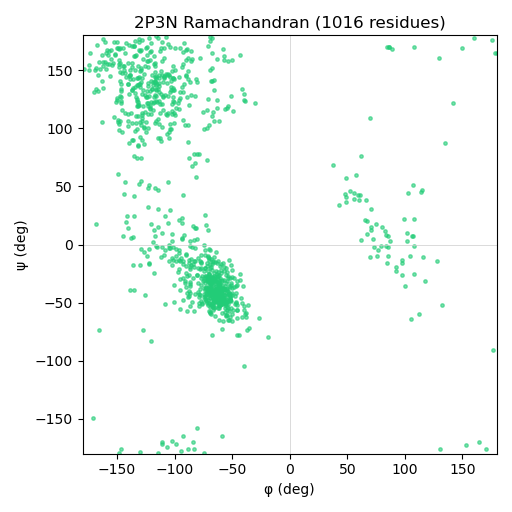 A 1 170 ? 39.635 58.310 -4.403 1.00 56.72 170 ARG A O 1
ATOM 1369 N N . ILE A 1 171 ? 37.970 59.564 -5.243 1.00 50.92 171 ILE A N 1
ATOM 1370 C CA . ILE A 1 171 ? 38.422 60.778 -4.563 1.00 46.29 171 ILE A CA 1
ATOM 1371 C C . ILE A 1 171 ? 37.403 61.217 -3.518 1.00 44.64 171 ILE A C 1
ATOM 1372 O O . ILE A 1 171 ? 36.193 61.178 -3.762 1.00 43.26 171 ILE A O 1
ATOM 1377 N N . ARG A 1 172 ? 37.895 61.644 -2.356 1.00 43.38 172 ARG A N 1
ATOM 1378 C CA . ARG A 1 172 ? 37.015 62.076 -1.273 1.00 40.22 172 ARG A CA 1
ATOM 1379 C C . ARG A 1 172 ? 37.150 63.539 -0.865 1.00 39.06 172 ARG A C 1
ATOM 1380 O O . ARG A 1 172 ? 38.240 64.117 -0.873 1.00 39.21 172 ARG A O 1
ATOM 1388 N N . ILE A 1 173 ? 36.008 64.120 -0.513 1.00 39.61 173 ILE A N 1
ATOM 1389 C CA . ILE A 1 173 ? 35.907 65.503 -0.052 1.00 39.16 173 ILE A CA 1
ATOM 1390 C C . ILE A 1 173 ? 34.958 65.418 1.145 1.00 40.48 173 ILE A C 1
ATOM 1391 O O . ILE A 1 173 ? 33.738 65.545 0.991 1.00 39.10 173 ILE A O 1
ATOM 1396 N N . LEU A 1 174 ? 35.535 65.201 2.327 1.00 41.17 174 LEU A N 1
ATOM 1397 C CA . LEU A 1 174 ? 34.775 65.021 3.561 1.00 43.71 174 LEU A CA 1
ATOM 1398 C C . LEU A 1 174 ? 34.411 66.284 4.304 1.00 45.71 174 LEU A C 1
ATOM 1399 O O . LEU A 1 174 ? 33.304 66.388 4.824 1.00 46.96 174 LEU A O 1
ATOM 1404 N N . GLY A 1 175 ? 35.346 67.226 4.396 1.00 46.70 175 GLY A N 1
ATOM 1405 C CA . GLY A 1 175 ? 35.037 68.473 5.072 1.00 47.37 175 GLY A CA 1
ATOM 1406 C C . GLY A 1 175 ? 35.969 68.935 6.167 1.00 48.70 175 GLY A C 1
ATOM 1407 O O . GLY A 1 175 ? 35.897 70.095 6.576 1.00 53.68 175 GLY A O 1
ATOM 1408 N N . SER A 1 176 ? 36.844 68.053 6.639 1.00 46.02 176 SER A N 1
ATOM 1409 C CA . SER A 1 176 ? 37.765 68.422 7.705 1.00 44.60 176 SER A CA 1
ATOM 1410 C C . SER A 1 176 ? 39.222 68.224 7.317 1.00 42.43 176 SER A C 1
ATOM 1411 O O . SER A 1 176 ? 39.685 67.101 7.134 1.00 42.84 176 SER A O 1
ATOM 1414 N N . ALA A 1 177 ? 39.938 69.333 7.197 1.00 43.72 177 ALA A N 1
ATOM 1415 C CA . ALA A 1 177 ? 41.349 69.310 6.843 1.00 46.01 177 ALA A CA 1
ATOM 1416 C C . ALA A 1 177 ? 42.147 68.431 7.812 1.00 44.76 177 ALA A C 1
ATOM 1417 O O . ALA A 1 177 ? 42.761 67.434 7.419 1.00 42.59 177 ALA A O 1
ATOM 1419 N N . ALA A 1 178 ? 42.137 68.818 9.082 1.00 42.94 178 ALA A N 1
ATOM 1420 C CA . ALA A 1 178 ? 42.855 68.078 10.108 1.00 39.80 178 ALA A CA 1
ATOM 1421 C C . ALA A 1 178 ? 42.485 66.588 10.088 1.00 37.76 178 ALA A C 1
ATOM 1422 O O . ALA A 1 178 ? 43.357 65.721 10.094 1.00 35.51 178 ALA A O 1
ATOM 1424 N N . LEU A 1 179 ? 41.191 66.296 10.056 1.00 36.56 179 LEU A N 1
ATOM 1425 C CA . LEU A 1 179 ? 40.731 64.917 10.047 1.00 37.13 179 LEU A CA 1
ATOM 1426 C C . LEU A 1 179 ? 41.136 64.164 8.779 1.00 40.70 179 LEU A C 1
ATOM 1427 O O . LEU A 1 179 ? 41.370 62.960 8.826 1.00 42.74 179 LEU A O 1
ATOM 1432 N N . ASN A 1 180 ? 41.229 64.862 7.651 1.00 40.55 180 ASN A N 1
ATOM 1433 C CA . ASN A 1 180 ? 41.607 64.207 6.402 1.00 42.61 180 ASN A CA 1
ATOM 1434 C C . ASN A 1 180 ? 43.077 63.868 6.367 1.00 44.81 180 ASN A C 1
ATOM 1435 O O . ASN A 1 180 ? 43.469 62.869 5.773 1.00 45.88 180 ASN A O 1
ATOM 1440 N N . ALA A 1 181 ? 43.894 64.706 6.993 1.00 45.70 181 ALA A N 1
ATOM 1441 C CA . ALA A 1 181 ? 45.329 64.467 7.027 1.00 43.50 181 ALA A CA 1
ATOM 1442 C C . ALA A 1 181 ? 45.582 63.271 7.922 1.00 43.21 181 ALA A C 1
ATOM 1443 O O . ALA A 1 181 ? 46.380 62.397 7.596 1.00 44.29 181 ALA A O 1
ATOM 1445 N N . ALA A 1 182 ? 44.881 63.247 9.055 1.00 44.74 182 ALA A N 1
ATOM 1446 C CA . ALA A 1 182 ? 44.992 62.175 10.049 1.00 39.76 182 ALA A CA 1
ATOM 1447 C C . ALA A 1 182 ? 44.505 60.839 9.503 1.00 36.07 182 ALA A C 1
ATOM 1448 O O . ALA A 1 182 ? 44.996 59.783 9.900 1.00 35.02 182 ALA A O 1
ATOM 1450 N N . TYR A 1 183 ? 43.538 60.886 8.596 1.00 31.26 183 TYR A N 1
ATOM 1451 C CA . TYR A 1 183 ? 43.022 59.669 8.011 1.00 32.00 183 TYR A CA 1
ATOM 1452 C C . TYR A 1 183 ? 44.086 58.961 7.183 1.00 35.27 183 TYR A C 1
ATOM 1453 O O . TYR A 1 183 ? 44.062 57.739 7.067 1.00 37.52 183 TYR A O 1
ATOM 1462 N N . VAL A 1 184 ? 45.020 59.714 6.605 1.00 37.09 184 VAL A N 1
ATOM 1463 C CA . VAL A 1 184 ? 46.068 59.077 5.814 1.00 40.45 184 VAL A CA 1
ATOM 1464 C C . VAL A 1 184 ? 47.007 58.381 6.788 1.00 40.46 184 VAL A C 1
ATOM 1465 O O . VAL A 1 184 ? 47.516 57.293 6.516 1.00 41.60 184 VAL A O 1
ATOM 1469 N N . GLY A 1 185 ? 47.226 59.016 7.933 1.00 37.03 185 GLY A N 1
ATOM 1470 C CA . GLY A 1 185 ? 48.097 58.435 8.934 1.00 34.51 185 GLY A CA 1
ATOM 1471 C C . GLY A 1 185 ? 47.519 57.140 9.469 1.00 35.23 185 GLY A C 1
ATOM 1472 O O . GLY A 1 185 ? 48.262 56.268 9.901 1.00 36.13 185 GLY A O 1
ATOM 1473 N N . ALA A 1 186 ? 46.191 57.013 9.437 1.00 38.93 186 ALA A N 1
ATOM 1474 C CA . ALA A 1 186 ? 45.501 55.819 9.934 1.00 38.09 186 ALA A CA 1
ATOM 1475 C C . ALA A 1 186 ? 45.249 54.802 8.832 1.00 36.98 186 ALA A C 1
ATOM 1476 O O . ALA A 1 186 ? 44.600 53.792 9.065 1.00 39.35 186 ALA A O 1
ATOM 1478 N N . GLY A 1 187 ? 45.755 55.079 7.634 1.00 38.65 187 GLY A N 1
ATOM 1479 C CA . GLY A 1 187 ? 45.579 54.168 6.513 1.00 41.12 187 GLY A CA 1
ATOM 1480 C C . GLY A 1 187 ? 44.222 54.215 5.818 1.00 40.32 187 GLY A C 1
ATOM 1481 O O . GLY A 1 187 ? 43.990 53.510 4.835 1.00 40.46 187 GLY A O 1
ATOM 1482 N N . ARG A 1 188 ? 43.320 55.050 6.315 1.00 38.91 188 ARG A N 1
ATOM 1483 C CA . ARG A 1 188 ? 42.000 55.147 5.724 1.00 36.57 188 ARG A CA 1
ATOM 1484 C C . ARG A 1 188 ? 42.026 55.716 4.312 1.00 37.97 188 ARG A C 1
ATOM 1485 O O . ARG A 1 188 ? 41.266 55.268 3.453 1.00 37.46 188 ARG A O 1
ATOM 1493 N N . VAL A 1 189 ? 42.869 56.719 4.073 1.00 38.07 189 VAL A N 1
ATOM 1494 C CA . VAL A 1 189 ? 43.004 57.291 2.733 1.00 39.73 189 VAL A CA 1
ATOM 1495 C C . VAL A 1 189 ? 44.443 57.149 2.329 1.00 43.83 189 VAL A C 1
ATOM 1496 O O . VAL A 1 189 ? 45.304 56.889 3.173 1.00 44.03 189 VAL A O 1
ATOM 1500 N N . ASP A 1 190 ? 44.710 57.338 1.041 1.00 45.83 190 ASP A N 1
ATOM 1501 C CA . ASP A 1 190 ? 46.060 57.178 0.528 1.00 48.14 190 ASP A CA 1
ATOM 1502 C C . ASP A 1 190 ? 46.852 58.468 0.428 1.00 47.88 190 ASP A C 1
ATOM 1503 O O . ASP A 1 190 ? 48.073 58.465 0.563 1.00 47.76 190 ASP A O 1
ATOM 1508 N N . PHE A 1 191 ? 46.155 59.574 0.209 1.00 50.49 191 PHE A N 1
ATOM 1509 C CA . PHE A 1 191 ? 46.821 60.863 0.130 1.00 53.87 191 PHE A CA 1
ATOM 1510 C C . PHE A 1 191 ? 45.824 62.001 0.257 1.00 56.75 191 PHE A C 1
ATOM 1511 O O . PHE A 1 191 ? 44.648 61.858 -0.096 1.00 58.75 191 PHE A O 1
ATOM 1519 N N . PHE A 1 192 ? 46.307 63.125 0.783 1.00 57.01 192 PHE A N 1
ATOM 1520 C CA . PHE A 1 192 ? 45.487 64.314 0.988 1.00 56.11 192 PHE A CA 1
ATOM 1521 C C . PHE A 1 192 ? 46.281 65.548 0.557 1.00 55.75 192 PHE A C 1
ATOM 1522 O O . PHE A 1 192 ? 47.455 65.702 0.914 1.00 52.55 192 PHE A O 1
ATOM 1530 N N . VAL A 1 193 ? 45.630 66.417 -0.215 1.00 57.14 193 VAL A N 1
ATOM 1531 C CA . VAL A 1 193 ? 46.256 67.635 -0.722 1.00 57.42 193 VAL A CA 1
ATOM 1532 C C . VAL A 1 193 ? 45.431 68.890 -0.428 1.00 56.95 193 VAL A C 1
ATOM 1533 O O . VAL A 1 193 ? 44.227 68.927 -0.701 1.00 56.29 193 VAL A O 1
ATOM 1537 N N . THR A 1 194 ? 46.084 69.909 0.137 1.00 58.98 194 THR A N 1
ATOM 1538 C CA . THR A 1 194 ? 45.421 71.171 0.476 1.00 61.33 194 THR A CA 1
ATOM 1539 C C . THR A 1 194 ? 46.057 72.358 -0.232 1.00 65.22 194 THR A C 1
ATOM 1540 O O . THR A 1 194 ? 47.166 72.266 -0.761 1.00 65.62 194 THR A O 1
ATOM 1544 N N . TRP A 1 195 ? 45.355 73.485 -0.195 1.00 67.49 195 TRP A N 1
ATOM 1545 C CA . TRP A 1 195 ? 45.799 74.695 -0.868 1.00 68.98 195 TRP A CA 1
ATOM 1546 C C . TRP A 1 195 ? 45.382 75.941 -0.097 1.00 70.83 195 TRP A C 1
ATOM 1547 O O . TRP A 1 195 ? 44.210 76.120 0.222 1.00 72.05 195 TRP A O 1
ATOM 1558 N N . ARG A 1 196 ? 46.348 76.806 0.185 1.00 71.11 196 ARG A N 1
ATOM 1559 C CA . ARG A 1 196 ? 46.083 78.045 0.907 1.00 67.77 196 ARG A CA 1
ATOM 1560 C C . ARG A 1 196 ? 45.437 77.775 2.254 1.00 63.60 196 ARG A C 1
ATOM 1561 O O . ARG A 1 196 ? 44.329 78.235 2.515 1.00 63.21 196 ARG A O 1
ATOM 1569 N N . ILE A 1 197 ? 46.134 77.031 3.106 1.00 61.80 197 ILE A N 1
ATOM 1570 C CA . ILE A 1 197 ? 45.628 76.701 4.434 1.00 57.69 197 ILE A CA 1
ATOM 1571 C C . ILE A 1 197 ? 46.550 77.290 5.509 1.00 57.64 197 ILE A C 1
ATOM 1572 O O . ILE A 1 197 ? 47.728 77.531 5.257 1.00 58.21 197 ILE A O 1
ATOM 1577 N N . ASN A 1 198 ? 46.022 77.533 6.705 1.00 56.90 198 ASN A N 1
ATOM 1578 C CA . ASN A 1 198 ? 46.853 78.078 7.770 1.00 54.96 198 ASN A CA 1
ATOM 1579 C C . ASN A 1 198 ? 47.429 76.938 8.593 1.00 52.34 198 ASN A C 1
ATOM 1580 O O . ASN A 1 198 ? 46.975 75.801 8.494 1.00 54.46 198 ASN A O 1
ATOM 1585 N N . PRO A 1 199 ? 48.442 77.225 9.419 1.00 49.14 199 PRO A N 1
ATOM 1586 C CA . PRO A 1 199 ? 49.035 76.160 10.225 1.00 45.09 199 PRO A CA 1
ATOM 1587 C C . PRO A 1 199 ? 48.121 75.453 11.208 1.00 44.34 199 PRO A C 1
ATOM 1588 O O . PRO A 1 199 ? 48.449 74.357 11.655 1.00 44.75 199 PRO A O 1
ATOM 1592 N N . TRP A 1 200 ? 46.982 76.049 11.558 1.00 40.22 200 TRP A N 1
ATOM 1593 C CA . TRP A 1 200 ? 46.091 75.379 12.515 1.00 39.10 200 TRP A CA 1
ATOM 1594 C C . TRP A 1 200 ? 45.287 74.261 11.875 1.00 41.07 200 TRP A C 1
ATOM 1595 O O . TRP A 1 200 ? 44.699 73.429 12.576 1.00 39.02 200 TRP A O 1
ATOM 1606 N N . ASP A 1 201 ? 45.283 74.251 10.541 1.00 44.53 201 ASP A N 1
ATOM 1607 C CA . ASP A 1 201 ? 44.584 73.247 9.753 1.00 47.93 201 ASP A CA 1
ATOM 1608 C C . ASP A 1 201 ? 45.485 72.039 9.519 1.00 51.39 201 ASP A C 1
ATOM 1609 O O . ASP A 1 201 ? 44.990 70.929 9.331 1.00 56.18 201 ASP A O 1
ATOM 1614 N N . ILE A 1 202 ? 46.802 72.246 9.541 1.00 49.44 202 ILE A N 1
ATOM 1615 C CA . ILE A 1 202 ? 47.727 71.149 9.268 1.00 47.28 202 ILE A CA 1
ATOM 1616 C C . ILE A 1 202 ? 48.842 70.810 10.262 1.00 46.56 202 ILE A C 1
ATOM 1617 O O . ILE A 1 202 ? 49.531 69.810 10.080 1.00 44.37 202 ILE A O 1
ATOM 1622 N N . ALA A 1 203 ? 49.022 71.611 11.307 1.00 45.96 203 ALA A N 1
ATOM 1623 C CA . ALA A 1 203 ? 50.089 71.353 12.278 1.00 44.41 203 ALA A CA 1
ATOM 1624 C C . ALA A 1 203 ? 49.978 70.001 12.982 1.00 46.16 203 ALA A C 1
ATOM 1625 O O . ALA A 1 203 ? 50.990 69.342 13.242 1.00 44.68 203 ALA A O 1
ATOM 1627 N N . ALA A 1 204 ? 48.753 69.593 13.300 1.00 43.53 204 ALA A N 1
ATOM 1628 C CA . ALA A 1 204 ? 48.548 68.331 13.989 1.00 39.83 204 ALA A CA 1
ATOM 1629 C C . ALA A 1 204 ? 48.570 67.189 13.001 1.00 39.66 204 ALA A C 1
ATOM 1630 O O . ALA A 1 204 ? 49.175 66.156 13.258 1.00 38.71 204 ALA A O 1
ATOM 1632 N N . GLY A 1 205 ? 47.915 67.381 11.863 1.00 42.58 205 GLY A N 1
ATOM 1633 C CA . GLY A 1 205 ? 47.874 66.336 10.855 1.00 45.82 205 GLY A CA 1
ATOM 1634 C C . GLY A 1 205 ? 49.231 66.053 10.242 1.00 47.27 205 GLY A C 1
ATOM 1635 O O . GLY A 1 205 ? 49.435 65.028 9.593 1.00 49.21 205 GLY A O 1
ATOM 1636 N N . LEU A 1 206 ? 50.169 66.963 10.458 1.00 49.05 206 LEU A N 1
ATOM 1637 C CA . LEU A 1 206 ? 51.501 66.807 9.911 1.00 48.51 206 LEU A CA 1
ATOM 1638 C C . LEU A 1 206 ? 52.347 65.785 10.670 1.00 49.68 206 LEU A C 1
ATOM 1639 O O . LEU A 1 206 ? 52.924 64.885 10.059 1.00 50.27 206 LEU A O 1
ATOM 1644 N N . ILE A 1 207 ? 52.423 65.911 11.992 1.00 44.92 207 ILE A N 1
ATOM 1645 C CA . ILE A 1 207 ? 53.217 64.972 12.769 1.00 42.29 207 ILE A CA 1
ATOM 1646 C C . ILE A 1 207 ? 52.556 63.600 12.820 1.00 43.49 207 ILE A C 1
ATOM 1647 O O . ILE A 1 207 ? 53.231 62.580 12.947 1.00 43.64 207 ILE A O 1
ATOM 1652 N N . ILE A 1 208 ? 51.233 63.577 12.707 1.00 44.24 208 ILE A N 1
ATOM 1653 C CA . ILE A 1 208 ? 50.485 62.326 12.739 1.00 43.63 208 ILE A CA 1
ATOM 1654 C C . ILE A 1 208 ? 50.730 61.494 11.486 1.00 44.38 208 ILE A C 1
ATOM 1655 O O . ILE A 1 208 ? 50.779 60.267 11.557 1.00 46.83 208 ILE A O 1
ATOM 1660 N N . VAL A 1 209 ? 50.880 62.153 10.341 1.00 46.62 209 VAL A N 1
ATOM 1661 C CA . VAL A 1 209 ? 51.135 61.437 9.096 1.00 48.53 209 VAL A CA 1
ATOM 1662 C C . VAL A 1 209 ? 52.565 60.896 9.049 1.00 48.46 209 VAL A C 1
ATOM 1663 O O . VAL A 1 209 ? 52.791 59.756 8.677 1.00 50.20 209 VAL A O 1
ATOM 1667 N N . LYS A 1 210 ? 53.526 61.718 9.439 1.00 51.78 210 LYS A N 1
ATOM 1668 C CA . LYS A 1 210 ? 54.920 61.311 9.427 1.00 51.16 210 LYS A CA 1
ATOM 1669 C C . LYS A 1 210 ? 55.236 60.273 10.501 1.00 50.84 210 LYS A C 1
ATOM 1670 O O . LYS A 1 210 ? 56.009 59.345 10.253 1.00 50.80 210 LYS A O 1
ATOM 1676 N N . GLU A 1 211 ? 54.653 60.420 11.690 1.00 48.52 211 GLU A N 1
ATOM 1677 C CA . GLU A 1 211 ? 54.883 59.450 12.763 1.00 44.12 211 GLU A CA 1
ATOM 1678 C C . GLU A 1 211 ? 54.230 58.118 12.404 1.00 39.86 211 GLU A C 1
ATOM 1679 O O . GLU A 1 211 ? 54.564 57.075 12.959 1.00 38.84 211 GLU A O 1
ATOM 1685 N N . ALA A 1 212 ? 53.290 58.170 11.467 1.00 39.77 212 ALA A N 1
ATOM 1686 C CA . ALA A 1 212 ? 52.599 56.978 10.987 1.00 40.83 212 ALA A CA 1
ATOM 1687 C C . ALA A 1 212 ? 53.300 56.521 9.717 1.00 42.80 212 ALA A C 1
ATOM 1688 O O . ALA A 1 212 ? 52.701 55.823 8.894 1.00 43.39 212 ALA A O 1
ATOM 1690 N N . GLY A 1 213 ? 54.558 56.954 9.562 1.00 43.86 213 GLY A N 1
ATOM 1691 C CA . GLY A 1 213 ? 55.384 56.594 8.414 1.00 41.71 213 GLY A CA 1
ATOM 1692 C C . GLY A 1 213 ? 55.077 57.201 7.049 1.00 41.75 213 GLY A C 1
ATOM 1693 O O . GLY A 1 213 ? 55.713 56.834 6.061 1.00 41.78 213 GLY A O 1
ATOM 1694 N N . GLY A 1 214 ? 54.118 58.120 6.974 1.00 43.14 214 GLY A N 1
ATOM 1695 C CA . GLY A 1 214 ? 53.784 58.732 5.695 1.00 42.64 214 GLY A CA 1
ATOM 1696 C C . GLY A 1 214 ? 54.667 59.909 5.300 1.00 41.86 214 GLY A C 1
ATOM 1697 O O . GLY A 1 214 ? 55.702 60.176 5.921 1.00 40.06 214 GLY A O 1
ATOM 1698 N N . MET A 1 215 ? 54.257 60.611 4.249 1.00 44.04 215 MET A N 1
ATOM 1699 C CA . MET A 1 215 ? 54.994 61.773 3.766 1.00 47.68 215 MET A CA 1
ATOM 1700 C C . MET A 1 215 ? 54.125 63.016 3.798 1.00 47.77 215 MET A C 1
ATOM 1701 O O . MET A 1 215 ? 52.934 62.974 3.485 1.00 47.72 215 MET A O 1
ATOM 1706 N N . VAL A 1 216 ? 54.743 64.123 4.180 1.00 51.03 216 VAL A N 1
ATOM 1707 C CA . VAL A 1 216 ? 54.071 65.406 4.243 1.00 52.68 216 VAL A CA 1
ATOM 1708 C C . VAL A 1 216 ? 55.010 66.383 3.536 1.00 51.89 216 VAL A C 1
ATOM 1709 O O . VAL A 1 216 ? 56.171 66.552 3.930 1.00 48.28 216 VAL A O 1
ATOM 1713 N N . THR A 1 217 ? 54.515 67.008 2.474 1.00 54.00 217 THR A N 1
ATOM 1714 C CA . THR A 1 217 ? 55.333 67.952 1.729 1.00 55.50 217 THR A CA 1
ATOM 1715 C C . THR A 1 217 ? 54.522 69.052 1.073 1.00 55.94 217 THR A C 1
ATOM 1716 O O . THR A 1 217 ? 53.287 69.039 1.101 1.00 56.08 217 THR A O 1
ATOM 1720 N N . ASP A 1 218 ? 55.237 70.006 0.484 1.00 58.86 218 ASP A N 1
ATOM 1721 C CA . ASP A 1 218 ? 54.614 71.110 -0.230 1.00 62.87 218 ASP A CA 1
ATOM 1722 C C . ASP A 1 218 ? 54.437 70.617 -1.668 1.00 62.23 218 ASP A C 1
ATOM 1723 O O . ASP A 1 218 ? 54.751 69.468 -1.976 1.00 63.80 218 ASP A O 1
ATOM 1728 N N . PHE A 1 219 ? 53.953 71.479 -2.552 1.00 61.12 219 PHE A N 1
ATOM 1729 C CA . PHE A 1 219 ? 53.737 71.075 -3.935 1.00 59.76 219 PHE A CA 1
ATOM 1730 C C . PHE A 1 219 ? 55.019 70.830 -4.735 1.00 58.46 219 PHE A C 1
ATOM 1731 O O . PHE A 1 219 ? 54.987 70.198 -5.797 1.00 58.51 219 PHE A O 1
ATOM 1739 N N . SER A 1 220 ? 56.145 71.318 -4.230 1.00 56.05 220 SER A N 1
ATOM 1740 C CA . SER A 1 220 ? 57.409 71.134 -4.927 1.00 59.49 220 SER A CA 1
ATOM 1741 C C . SER A 1 220 ? 58.061 69.802 -4.554 1.00 63.38 220 SER A C 1
ATOM 1742 O O . SER A 1 220 ? 59.135 69.459 -5.063 1.00 63.90 220 SER A O 1
ATOM 1745 N N . GLY A 1 221 ? 57.403 69.057 -3.665 1.00 61.87 221 GLY A N 1
ATOM 1746 C CA . GLY A 1 221 ? 57.921 67.769 -3.232 1.00 59.95 221 GLY A CA 1
ATOM 1747 C C . GLY A 1 221 ? 58.947 67.903 -2.122 1.00 58.87 221 GLY A C 1
ATOM 1748 O O . GLY A 1 221 ? 59.483 66.910 -1.615 1.00 56.33 221 GLY A O 1
ATOM 1749 N N . LYS A 1 222 ? 59.221 69.144 -1.742 1.00 58.62 222 LYS A N 1
ATOM 1750 C CA . LYS A 1 222 ? 60.185 69.428 -0.695 1.00 60.59 222 LYS A CA 1
ATOM 1751 C C . LYS A 1 222 ? 59.483 69.385 0.655 1.00 62.81 222 LYS A C 1
ATOM 1752 O O . LYS A 1 222 ? 58.545 70.140 0.896 1.00 61.27 222 LYS A O 1
ATOM 1758 N N . GLU A 1 223 ? 59.942 68.488 1.522 1.00 66.45 223 GLU A N 1
ATOM 1759 C CA . GLU A 1 223 ? 59.376 68.301 2.856 1.00 69.96 223 GLU A CA 1
ATOM 1760 C C . GLU A 1 223 ? 58.774 69.562 3.467 1.00 72.71 223 GLU A C 1
ATOM 1761 O O . GLU A 1 223 ? 59.465 70.565 3.651 1.00 74.55 223 GLU A O 1
ATOM 1767 N N . ALA A 1 224 ? 57.486 69.495 3.799 1.00 69.50 224 ALA A N 1
ATOM 1768 C CA . ALA A 1 224 ? 56.774 70.634 4.369 1.00 64.90 224 ALA A CA 1
ATOM 1769 C C . ALA A 1 224 ? 56.849 70.731 5.888 1.00 61.23 224 ALA A C 1
ATOM 1770 O O . ALA A 1 224 ? 57.151 69.758 6.573 1.00 62.42 224 ALA A O 1
ATOM 1772 N N . ASN A 1 225 ? 56.579 71.929 6.399 1.00 56.61 225 ASN A N 1
ATOM 1773 C CA . ASN A 1 225 ? 56.581 72.188 7.833 1.00 51.29 225 ASN A CA 1
ATOM 1774 C C . ASN A 1 225 ? 55.279 72.909 8.154 1.00 49.20 225 ASN A C 1
ATOM 1775 O O . ASN A 1 225 ? 54.528 73.261 7.245 1.00 43.60 225 ASN A O 1
ATOM 1780 N N . ALA A 1 226 ? 55.018 73.131 9.439 1.00 49.91 226 ALA A N 1
ATOM 1781 C CA . ALA A 1 226 ? 53.786 73.784 9.888 1.00 51.03 226 ALA A CA 1
ATOM 1782 C C . ALA A 1 226 ? 53.461 75.102 9.184 1.00 53.84 226 ALA A C 1
ATOM 1783 O O . ALA A 1 226 ? 52.314 75.566 9.210 1.00 52.87 226 ALA A O 1
ATOM 1785 N N . PHE A 1 227 ? 54.457 75.688 8.529 1.00 56.35 227 PHE A N 1
ATOM 1786 C CA . PHE A 1 227 ? 54.264 76.978 7.879 1.00 60.64 227 PHE A CA 1
ATOM 1787 C C . PHE A 1 227 ? 54.368 76.992 6.354 1.00 61.68 227 PHE A C 1
ATOM 1788 O O . PHE A 1 227 ? 54.758 77.997 5.755 1.00 63.61 227 PHE A O 1
ATOM 1796 N N . SER A 1 228 ? 54.000 75.877 5.731 1.00 60.72 228 SER A N 1
ATOM 1797 C CA . SER A 1 228 ? 54.026 75.763 4.279 1.00 60.26 228 SER A CA 1
ATOM 1798 C C . SER A 1 228 ? 52.633 76.131 3.772 1.00 63.34 228 SER A C 1
ATOM 1799 O O . SER A 1 228 ? 51.646 75.962 4.486 1.00 64.09 228 SER A O 1
ATOM 1802 N N . LYS A 1 229 ? 52.547 76.637 2.546 1.00 65.05 229 LYS A N 1
ATOM 1803 C CA . LYS A 1 229 ? 51.258 77.040 1.988 1.00 63.29 229 LYS A CA 1
ATOM 1804 C C . LYS A 1 229 ? 50.480 75.923 1.289 1.00 62.72 229 LYS A C 1
ATOM 1805 O O . LYS A 1 229 ? 49.247 75.903 1.324 1.00 63.78 229 LYS A O 1
ATOM 1811 N N . ASN A 1 230 ? 51.197 75.002 0.651 1.00 59.84 230 ASN A N 1
ATOM 1812 C CA . ASN A 1 230 ? 50.567 73.884 -0.047 1.00 55.42 230 ASN A CA 1
ATOM 1813 C C . ASN A 1 230 ? 50.941 72.615 0.695 1.00 51.82 230 ASN A C 1
ATOM 1814 O O . ASN A 1 230 ? 52.057 72.503 1.208 1.00 51.40 230 ASN A O 1
ATOM 1819 N N . PHE A 1 231 ? 50.026 71.649 0.730 1.00 50.60 231 PHE A N 1
ATOM 1820 C CA . PHE A 1 231 ? 50.286 70.403 1.442 1.00 46.84 231 PHE A CA 1
ATOM 1821 C C . PHE A 1 231 ? 49.877 69.128 0.739 1.00 45.74 231 PHE A C 1
ATOM 1822 O O . PHE A 1 231 ? 48.778 69.013 0.195 1.00 42.49 231 PHE A O 1
ATOM 1830 N N . ILE A 1 232 ? 50.788 68.164 0.770 1.00 48.01 232 ILE A N 1
ATOM 1831 C CA . ILE A 1 232 ? 50.555 66.868 0.164 1.00 52.87 232 ILE A CA 1
ATOM 1832 C C . ILE A 1 232 ? 50.852 65.791 1.195 1.00 53.27 232 ILE A C 1
ATOM 1833 O O . ILE A 1 232 ? 52.011 65.583 1.567 1.00 53.45 232 ILE A O 1
ATOM 1838 N N . PHE A 1 233 ? 49.798 65.130 1.672 1.00 53.81 233 PHE A N 1
ATOM 1839 C CA . PHE A 1 233 ? 49.936 64.045 2.646 1.00 52.62 233 PHE A CA 1
ATOM 1840 C C . PHE A 1 233 ? 49.800 62.728 1.889 1.00 50.86 233 PHE A C 1
ATOM 1841 O O . PHE A 1 233 ? 48.894 62.568 1.063 1.00 48.36 233 PHE A O 1
ATOM 1849 N N . SER A 1 234 ? 50.686 61.779 2.169 1.00 47.58 234 SER A N 1
ATOM 1850 C CA . SER A 1 234 ? 50.625 60.509 1.465 1.00 48.61 234 SER A CA 1
ATOM 1851 C C . SER A 1 234 ? 51.261 59.366 2.254 1.00 47.28 234 SER A C 1
ATOM 1852 O O . SER A 1 234 ? 51.950 59.590 3.246 1.00 46.13 234 SER A O 1
ATOM 1855 N N . ASN A 1 235 ? 51.015 58.138 1.808 1.00 47.86 235 ASN A N 1
ATOM 1856 C CA . ASN A 1 235 ? 51.594 56.959 2.443 1.00 50.01 235 ASN A CA 1
ATOM 1857 C C . ASN A 1 235 ? 53.074 56.837 2.081 1.00 50.76 235 ASN A C 1
ATOM 1858 O O . ASN A 1 235 ? 53.754 55.909 2.524 1.00 49.65 235 ASN A O 1
ATOM 1863 N N . GLY A 1 236 ? 53.564 57.777 1.272 1.00 52.18 236 GLY A N 1
ATOM 1864 C CA . GLY A 1 236 ? 54.955 57.746 0.857 1.00 51.25 236 GLY A CA 1
ATOM 1865 C C . GLY A 1 236 ? 55.213 56.677 -0.191 1.00 52.32 236 GLY A C 1
ATOM 1866 O O . GLY A 1 236 ? 56.355 56.290 -0.410 1.00 52.15 236 GLY A O 1
ATOM 1867 N N . LEU A 1 237 ? 54.152 56.195 -0.833 1.00 54.18 237 LEU A N 1
ATOM 1868 C CA . LEU A 1 237 ? 54.261 55.167 -1.869 1.00 53.84 237 LEU A CA 1
ATOM 1869 C C . LEU A 1 237 ? 53.984 55.756 -3.248 1.00 57.25 237 LEU A C 1
ATOM 1870 O O . LEU A 1 237 ? 54.776 55.575 -4.175 1.00 59.35 237 LEU A O 1
ATOM 1875 N N . ILE A 1 238 ? 52.857 56.457 -3.377 1.00 54.60 238 ILE A N 1
ATOM 1876 C CA . ILE A 1 238 ? 52.468 57.079 -4.642 1.00 51.85 238 ILE A CA 1
ATOM 1877 C C . ILE A 1 238 ? 52.611 58.594 -4.564 1.00 51.04 238 ILE A C 1
ATOM 1878 O O . ILE A 1 238 ? 51.959 59.334 -5.310 1.00 48.62 238 ILE A O 1
ATOM 1883 N N . HIS A 1 239 ? 53.481 59.052 -3.672 1.00 52.86 239 HIS A N 1
ATOM 1884 C CA . HIS A 1 239 ? 53.677 60.479 -3.499 1.00 54.67 239 HIS A CA 1
ATOM 1885 C C . HIS A 1 239 ? 53.916 61.226 -4.820 1.00 58.64 239 HIS A C 1
ATOM 1886 O O . HIS A 1 239 ? 53.090 62.047 -5.235 1.00 58.58 239 HIS A O 1
ATOM 1893 N N . ASP A 1 240 ? 55.036 60.932 -5.481 1.00 61.33 240 ASP A N 1
ATOM 1894 C CA . ASP A 1 240 ? 55.395 61.583 -6.742 1.00 58.22 240 ASP A CA 1
ATOM 1895 C C . ASP A 1 240 ? 54.284 61.496 -7.774 1.00 58.28 240 ASP A C 1
ATOM 1896 O O . ASP A 1 240 ? 54.074 62.431 -8.548 1.00 56.47 240 ASP A O 1
ATOM 1901 N N . GLU A 1 241 ? 53.565 60.379 -7.776 1.00 59.94 241 GLU A N 1
ATOM 1902 C CA . GLU A 1 241 ? 52.459 60.203 -8.707 1.00 64.08 241 GLU A CA 1
ATOM 1903 C C . GLU A 1 241 ? 51.468 61.355 -8.505 1.00 66.69 241 GLU A C 1
ATOM 1904 O O . GLU A 1 241 ? 50.801 61.796 -9.452 1.00 66.06 241 GLU A O 1
ATOM 1910 N N . VAL A 1 242 ? 51.400 61.847 -7.267 1.00 65.96 242 VAL A N 1
ATOM 1911 C CA . VAL A 1 242 ? 50.513 62.955 -6.901 1.00 66.76 242 VAL A CA 1
ATOM 1912 C C . VAL A 1 242 ? 51.180 64.328 -7.116 1.00 66.14 242 VAL A C 1
ATOM 1913 O O . VAL A 1 242 ? 50.563 65.242 -7.672 1.00 63.91 242 VAL A O 1
ATOM 1917 N N . VAL A 1 243 ? 52.434 64.468 -6.688 1.00 68.85 243 VAL A N 1
ATOM 1918 C CA . VAL A 1 243 ? 53.148 65.730 -6.856 1.00 73.21 243 VAL A CA 1
ATOM 1919 C C . VAL A 1 243 ? 52.950 66.231 -8.282 1.00 75.51 243 VAL A C 1
ATOM 1920 O O . VAL A 1 243 ? 52.717 67.416 -8.506 1.00 75.86 243 VAL A O 1
ATOM 1924 N N . LYS A 1 244 ? 53.022 65.317 -9.243 1.00 76.48 244 LYS A N 1
ATOM 1925 C CA . LYS A 1 244 ? 52.858 65.683 -10.646 1.00 77.96 244 LYS A CA 1
ATOM 1926 C C . LYS A 1 244 ? 51.464 66.201 -10.962 1.00 78.02 244 LYS A C 1
ATOM 1927 O O . LYS A 1 244 ? 51.300 67.336 -11.396 1.00 79.63 244 LYS A O 1
ATOM 1933 N N . VAL A 1 245 ? 50.461 65.357 -10.753 1.00 77.69 245 VAL A N 1
ATOM 1934 C CA . VAL A 1 245 ? 49.079 65.726 -11.045 1.00 76.64 245 VAL A CA 1
ATOM 1935 C C . VAL A 1 245 ? 48.663 67.052 -10.429 1.00 74.55 245 VAL A C 1
ATOM 1936 O O . VAL A 1 245 ? 47.876 67.795 -11.014 1.00 72.74 245 VAL A O 1
ATOM 1940 N N . VAL A 1 246 ? 49.189 67.343 -9.244 1.00 73.06 246 VAL A N 1
ATOM 1941 C CA . VAL A 1 246 ? 48.859 68.582 -8.555 1.00 72.46 246 VAL A CA 1
ATOM 1942 C C . VAL A 1 246 ? 49.403 69.799 -9.306 1.00 73.09 246 VAL A C 1
ATOM 1943 O O . VAL A 1 246 ? 48.681 70.777 -9.521 1.00 71.36 246 VAL A O 1
ATOM 1947 N N . ASN A 1 247 ? 50.673 69.733 -9.701 1.00 76.87 247 ASN A N 1
ATOM 1948 C CA . ASN A 1 247 ? 51.314 70.818 -10.447 1.00 79.29 247 ASN A CA 1
ATOM 1949 C C . ASN A 1 247 ? 50.735 70.876 -11.858 1.00 80.59 247 ASN A C 1
ATOM 1950 O O . ASN A 1 247 ? 50.738 71.920 -12.506 1.00 82.42 247 ASN A O 1
ATOM 1955 N N . GLU A 1 248 ? 50.237 69.741 -12.329 1.00 80.98 248 GLU A N 1
ATOM 1956 C CA . GLU A 1 248 ? 49.626 69.665 -13.642 1.00 81.08 248 GLU A CA 1
ATOM 1957 C C . GLU A 1 248 ? 48.382 70.555 -13.600 1.00 82.29 248 GLU A C 1
ATOM 1958 O O . GLU A 1 248 ? 48.087 71.282 -14.550 1.00 82.22 248 GLU A O 1
ATOM 1964 N N . VAL A 1 249 ? 47.667 70.494 -12.478 1.00 85.35 249 VAL A N 1
ATOM 1965 C CA . VAL A 1 249 ? 46.447 71.277 -12.264 1.00 88.07 249 VAL A CA 1
ATOM 1966 C C . VAL A 1 249 ? 46.779 72.725 -11.921 1.00 87.58 249 VAL A C 1
ATOM 1967 O O . VAL A 1 249 ? 46.086 73.654 -12.346 1.00 86.55 249 VAL A O 1
ATOM 1971 N N . VAL A 1 250 ? 47.834 72.904 -11.136 1.00 89.99 250 VAL A N 1
ATOM 1972 C CA . VAL A 1 250 ? 48.257 74.231 -10.719 1.00 94.57 250 VAL A CA 1
ATOM 1973 C C . VAL A 1 250 ? 48.667 75.077 -11.915 1.00 95.24 250 VAL A C 1
ATOM 1974 O O . VAL A 1 250 ? 48.300 76.249 -12.009 1.00 96.19 250 VAL A O 1
ATOM 1978 N N . GLU A 1 251 ? 49.425 74.484 -12.829 1.00 93.33 251 GLU A N 1
ATOM 1979 C CA . GLU A 1 251 ? 49.869 75.215 -14.000 1.00 91.96 251 GLU A CA 1
ATOM 1980 C C . GLU A 1 251 ? 48.679 75.571 -14.880 1.00 92.03 251 GLU A C 1
ATOM 1981 O O . GLU A 1 251 ? 48.557 76.707 -15.341 1.00 91.75 251 GLU A O 1
ATOM 1987 N N . GLU A 1 252 ? 47.799 74.599 -15.109 1.00 90.38 252 GLU A N 1
ATOM 1988 C CA . GLU A 1 252 ? 46.614 74.817 -15.937 1.00 91.75 252 GLU A CA 1
ATOM 1989 C C . GLU A 1 252 ? 45.808 76.039 -15.496 1.00 96.13 252 GLU A C 1
ATOM 1990 O O . GLU A 1 252 ? 45.378 76.843 -16.326 1.00 95.99 252 GLU A O 1
ATOM 1996 N N . ILE A 1 253 ? 45.597 76.162 -14.189 1.00 101.13 253 ILE A N 1
ATOM 1997 C CA . ILE A 1 253 ? 44.842 77.277 -13.625 1.00 107.18 253 ILE A CA 1
ATOM 1998 C C . ILE A 1 253 ? 45.706 78.535 -13.578 1.00 111.44 253 ILE A C 1
ATOM 1999 O O . ILE A 1 253 ? 45.254 79.628 -13.923 1.00 112.67 253 ILE A O 1
ATOM 2004 N N . GLY A 1 254 ? 46.951 78.366 -13.148 1.00 116.18 254 GLY A N 1
ATOM 2005 C CA . GLY A 1 254 ? 47.870 79.485 -13.050 1.00 121.80 254 GLY A CA 1
ATOM 2006 C C . GLY A 1 254 ? 48.735 79.369 -11.809 1.00 125.63 254 GLY A C 1
ATOM 2007 O O . GLY A 1 254 ? 48.220 79.304 -10.688 1.00 125.91 254 GLY A O 1
ATOM 2008 N N . GLY A 1 255 ? 50.051 79.336 -12.006 1.00 128.57 255 GLY A N 1
ATOM 2009 C CA . GLY A 1 255 ? 50.967 79.224 -10.882 1.00 132.40 255 GLY A CA 1
ATOM 2010 C C . GLY A 1 255 ? 52.435 79.414 -11.237 1.00 135.70 255 GLY A C 1
ATOM 2011 O O . GLY A 1 255 ? 52.770 80.151 -12.168 1.00 135.67 255 GLY A O 1
ATOM 2012 N N . LYS A 1 256 ? 53.308 78.745 -10.484 1.00 138.00 256 LYS A N 1
ATOM 2013 C CA . LYS A 1 256 ? 54.757 78.813 -10.680 1.00 142.25 256 LYS A CA 1
ATOM 2014 C C . LYS A 1 256 ? 55.313 80.170 -10.239 1.00 145.43 256 LYS A C 1
ATOM 2015 O O . LYS A 1 256 ? 56.154 80.189 -9.314 1.00 147.89 256 LYS A O 1
ATOM 2022 N N . MET B 1 1 ? 7.413 49.118 12.856 1.00 84.53 501 MET B N 1
ATOM 2023 C CA . MET B 1 1 ? 6.084 48.531 13.208 1.00 82.63 501 MET B CA 1
ATOM 2024 C C . MET B 1 1 ? 6.149 47.007 13.185 1.00 73.72 501 MET B C 1
ATOM 2025 O O . MET B 1 1 ? 6.145 46.339 14.221 1.00 71.70 501 MET B O 1
ATOM 2030 N N . ASP B 1 2 ? 6.200 46.484 11.969 1.00 67.36 502 ASP B N 1
ATOM 2031 C CA . ASP B 1 2 ? 6.261 45.065 11.701 1.00 54.71 502 ASP B CA 1
ATOM 2032 C C . ASP B 1 2 ? 7.467 44.966 10.780 1.00 47.79 502 ASP B C 1
ATOM 2033 O O . ASP B 1 2 ? 8.537 44.543 11.197 1.00 45.92 502 ASP B O 1
ATOM 2038 N N . ARG B 1 3 ? 7.314 45.404 9.539 1.00 44.09 503 ARG B N 1
ATOM 2039 C CA . ARG B 1 3 ? 8.423 45.329 8.603 1.00 39.93 503 ARG B CA 1
ATOM 2040 C C . ARG B 1 3 ? 9.445 46.422 8.893 1.00 39.16 503 ARG B C 1
ATOM 2041 O O . ARG B 1 3 ? 10.634 46.269 8.585 1.00 39.61 503 ARG B O 1
ATOM 2049 N N . LEU B 1 4 ? 9.001 47.531 9.475 1.00 36.05 504 LEU B N 1
ATOM 2050 C CA . LEU B 1 4 ? 9.949 48.598 9.771 1.00 34.65 504 LEU B CA 1
ATOM 2051 C C . LEU B 1 4 ? 10.882 48.134 10.893 1.00 33.58 504 LEU B C 1
ATOM 2052 O O . LEU B 1 4 ? 12.106 48.078 10.718 1.00 31.29 504 LEU B O 1
ATOM 2057 N N . ASP B 1 5 ? 10.294 47.778 12.032 1.00 31.33 505 ASP B N 1
ATOM 2058 C CA . ASP B 1 5 ? 11.058 47.310 13.183 1.00 31.86 505 ASP B CA 1
ATOM 2059 C C . ASP B 1 5 ? 11.958 46.160 12.730 1.00 35.91 505 ASP B C 1
ATOM 2060 O O . ASP B 1 5 ? 13.170 46.142 12.978 1.00 36.40 505 ASP B O 1
ATOM 2065 N N . PHE B 1 6 ? 11.344 45.196 12.059 1.00 37.41 506 PHE B N 1
ATOM 2066 C CA . PHE B 1 6 ? 12.055 44.041 11.543 1.00 35.90 506 PHE B CA 1
ATOM 2067 C C . PHE B 1 6 ? 13.330 44.503 10.856 1.00 35.33 506 PHE B C 1
ATOM 2068 O O . PHE B 1 6 ? 14.429 44.086 11.223 1.00 38.01 506 PHE B O 1
ATOM 2076 N N . SER B 1 7 ? 13.159 45.386 9.874 1.00 34.47 507 SER B N 1
ATOM 2077 C CA . SER B 1 7 ? 14.249 45.917 9.061 1.00 33.86 507 SER B CA 1
ATOM 2078 C C . SER B 1 7 ? 15.359 46.653 9.805 1.00 34.38 507 SER B C 1
ATOM 2079 O O . SER B 1 7 ? 16.533 46.557 9.435 1.00 30.94 507 SER B O 1
ATOM 2082 N N . ILE B 1 8 ? 14.983 47.401 10.835 1.00 34.58 508 ILE B N 1
ATOM 2083 C CA . ILE B 1 8 ? 15.945 48.160 11.635 1.00 34.22 508 ILE B CA 1
ATOM 2084 C C . ILE B 1 8 ? 16.847 47.231 12.454 1.00 33.46 508 ILE B C 1
ATOM 2085 O O . ILE B 1 8 ? 18.075 47.333 12.425 1.00 32.04 508 ILE B O 1
ATOM 2090 N N . LYS B 1 9 ? 16.218 46.328 13.193 1.00 34.13 509 LYS B N 1
ATOM 2091 C CA . LYS B 1 9 ? 16.941 45.382 14.021 1.00 31.67 509 LYS B CA 1
ATOM 2092 C C . LYS B 1 9 ? 17.859 44.518 13.167 1.00 32.25 509 LYS B C 1
ATOM 2093 O O . LYS B 1 9 ? 19.011 44.282 13.525 1.00 30.74 509 LYS B O 1
ATOM 2099 N N . LEU B 1 10 ? 17.345 44.066 12.028 1.00 30.26 510 LEU B N 1
ATOM 2100 C CA . LEU B 1 10 ? 18.114 43.225 11.123 1.00 30.63 510 LEU B CA 1
ATOM 2101 C C . LEU B 1 10 ? 19.374 43.901 10.605 1.00 30.84 510 LEU B C 1
ATOM 2102 O O . LEU B 1 10 ? 20.470 43.342 10.679 1.00 33.43 510 LEU B O 1
ATOM 2107 N N . LEU B 1 11 ? 19.224 45.102 10.066 1.00 31.71 511 LEU B N 1
ATOM 2108 C CA . LEU B 1 11 ? 20.377 45.798 9.528 1.00 29.38 511 LEU B CA 1
ATOM 2109 C C . LEU B 1 11 ? 21.314 46.183 10.646 1.00 25.45 511 LEU B C 1
ATOM 2110 O O . LEU B 1 11 ? 22.524 46.241 10.448 1.00 21.36 511 LEU B O 1
ATOM 2115 N N . ARG B 1 12 ? 20.758 46.452 11.822 1.00 24.15 512 ARG B N 1
ATOM 2116 C CA . ARG B 1 12 ? 21.600 46.815 12.944 1.00 27.18 512 ARG B CA 1
ATOM 2117 C C . ARG B 1 12 ? 22.405 45.604 13.376 1.00 29.17 512 ARG B C 1
ATOM 2118 O O . ARG B 1 12 ? 23.587 45.729 13.695 1.00 29.80 512 ARG B O 1
ATOM 2126 N N . LYS B 1 13 ? 21.778 44.427 13.365 1.00 31.80 513 LYS B N 1
ATOM 2127 C CA . LYS B 1 13 ? 22.485 43.211 13.749 1.00 33.05 513 LYS B CA 1
ATOM 2128 C C . LYS B 1 13 ? 23.618 42.923 12.768 1.00 35.94 513 LYS B C 1
ATOM 2129 O O . LYS B 1 13 ? 24.726 42.581 13.176 1.00 36.16 513 LYS B O 1
ATOM 2135 N N . VAL B 1 14 ? 23.323 43.074 11.477 1.00 34.09 514 VAL B N 1
ATOM 2136 C CA . VAL B 1 14 ? 24.277 42.843 10.391 1.00 28.09 514 VAL B CA 1
ATOM 2137 C C . VAL B 1 14 ? 25.407 43.856 10.384 1.00 25.44 514 VAL B C 1
ATOM 2138 O O . VAL B 1 14 ? 26.530 43.553 9.984 1.00 28.45 514 VAL B O 1
ATOM 2142 N N . GLY B 1 15 ? 25.109 45.069 10.814 1.00 25.31 515 GLY B N 1
ATOM 2143 C CA . GLY B 1 15 ? 26.135 46.085 10.837 1.00 22.67 515 GLY B CA 1
ATOM 2144 C C . GLY B 1 15 ? 27.341 45.618 11.619 1.00 25.40 515 GLY B C 1
ATOM 2145 O O . GLY B 1 15 ? 28.479 45.896 11.237 1.00 27.41 515 GLY B O 1
ATOM 2146 N N . HIS B 1 16 ? 27.106 44.899 12.715 1.00 27.45 516 HIS B N 1
ATOM 2147 C CA . HIS B 1 16 ? 28.207 44.405 13.550 1.00 31.15 516 HIS B CA 1
ATOM 2148 C C . HIS B 1 16 ? 29.156 43.433 12.871 1.00 31.15 516 HIS B C 1
ATOM 2149 O O . HIS B 1 16 ? 30.354 43.420 13.173 1.00 30.90 516 HIS B O 1
ATOM 2156 N N . LEU B 1 17 ? 28.623 42.619 11.966 1.00 28.58 517 LEU B N 1
ATOM 2157 C CA . LEU B 1 17 ? 29.448 41.678 11.221 1.00 29.10 517 LEU B CA 1
ATOM 2158 C C . LEU B 1 17 ? 30.390 42.537 10.402 1.00 29.94 517 LEU B C 1
ATOM 2159 O O . LEU B 1 17 ? 31.598 42.292 10.355 1.00 31.59 517 LEU B O 1
ATOM 2164 N N . LEU B 1 18 ? 29.817 43.548 9.749 1.00 27.63 518 LEU B N 1
ATOM 2165 C CA . LEU B 1 18 ? 30.601 44.457 8.919 1.00 26.82 518 LEU B CA 1
ATOM 2166 C C . LEU B 1 18 ? 31.741 45.047 9.737 1.00 25.58 518 LEU B C 1
ATOM 2167 O O . LEU B 1 18 ? 32.868 45.177 9.249 1.00 24.57 518 LEU B O 1
ATOM 2172 N N . MET B 1 19 ? 31.450 45.380 10.993 1.00 25.50 519 MET B N 1
ATOM 2173 C CA . MET B 1 19 ? 32.454 45.970 11.862 1.00 25.18 519 MET B CA 1
ATOM 2174 C C . MET B 1 19 ? 33.642 45.062 12.095 1.00 23.92 519 MET B C 1
ATOM 2175 O O . MET B 1 19 ? 34.758 45.533 12.275 1.00 27.65 519 MET B O 1
ATOM 2180 N N . ILE B 1 20 ? 33.409 43.758 12.098 1.00 26.67 520 ILE B N 1
ATOM 2181 C CA . ILE B 1 20 ? 34.498 42.815 12.304 1.00 27.01 520 ILE B CA 1
ATOM 2182 C C . ILE B 1 20 ? 35.490 42.924 11.144 1.00 31.07 520 ILE B C 1
ATOM 2183 O O . ILE B 1 20 ? 36.708 42.856 11.333 1.00 30.65 520 ILE B O 1
ATOM 2188 N N . HIS B 1 21 ? 34.961 43.130 9.945 1.00 32.75 521 HIS B N 1
ATOM 2189 C CA . HIS B 1 21 ? 35.786 43.199 8.752 1.00 33.73 521 HIS B CA 1
ATOM 2190 C C . HIS B 1 21 ? 36.155 44.590 8.282 1.00 35.99 521 HIS B C 1
ATOM 2191 O O . HIS B 1 21 ? 37.157 44.760 7.592 1.00 39.34 521 HIS B O 1
ATOM 2198 N N . TRP B 1 22 ? 35.354 45.582 8.654 1.00 36.93 522 TRP B N 1
ATOM 2199 C CA . TRP B 1 22 ? 35.608 46.958 8.256 1.00 35.66 522 TRP B CA 1
ATOM 2200 C C . TRP B 1 22 ? 37.095 47.318 8.274 1.00 36.46 522 TRP B C 1
ATOM 2201 O O . TRP B 1 22 ? 37.774 47.172 9.290 1.00 35.79 522 TRP B O 1
ATOM 2212 N N . GLY B 1 23 ? 37.606 47.774 7.136 1.00 36.94 523 GLY B N 1
ATOM 2213 C CA . GLY B 1 23 ? 39.008 48.136 7.063 1.00 42.17 523 GLY B CA 1
ATOM 2214 C C . GLY B 1 23 ? 39.979 46.961 7.062 1.00 50.73 523 GLY B C 1
ATOM 2215 O O . GLY B 1 23 ? 41.190 47.162 6.953 1.00 50.02 523 GLY B O 1
ATOM 2216 N N . ARG B 1 24 ? 39.472 45.736 7.169 1.00 58.47 524 ARG B N 1
ATOM 2217 C CA . ARG B 1 24 ? 40.344 44.563 7.188 1.00 69.79 524 ARG B CA 1
ATOM 2218 C C . ARG B 1 24 ? 39.928 43.449 6.230 1.00 78.05 524 ARG B C 1
ATOM 2219 O O . ARG B 1 24 ? 39.799 42.296 6.630 1.00 81.38 524 ARG B O 1
ATOM 2227 N N . VAL B 1 25 ? 39.730 43.796 4.962 1.00 83.31 525 VAL B N 1
ATOM 2228 C CA . VAL B 1 25 ? 39.335 42.825 3.941 1.00 87.80 525 VAL B CA 1
ATOM 2229 C C . VAL B 1 25 ? 40.218 42.982 2.705 1.00 92.90 525 VAL B C 1
ATOM 2230 O O . VAL B 1 25 ? 39.832 43.671 1.759 1.00 93.88 525 VAL B O 1
ATOM 2234 N N . ASP B 1 26 ? 41.389 42.346 2.700 1.00 96.71 526 ASP B N 1
ATOM 2235 C CA . ASP B 1 26 ? 42.295 42.461 1.556 1.00 100.48 526 ASP B CA 1
ATOM 2236 C C . ASP B 1 26 ? 42.080 41.341 0.532 1.00 100.76 526 ASP B C 1
ATOM 2237 O O . ASP B 1 26 ? 43.030 40.769 -0.006 1.00 102.38 526 ASP B O 1
ATOM 2242 N N . ASN B 1 27 ? 40.815 41.044 0.266 1.00 97.57 527 ASN B N 1
ATOM 2243 C CA . ASN B 1 27 ? 40.430 40.014 -0.686 1.00 91.43 527 ASN B CA 1
ATOM 2244 C C . ASN B 1 27 ? 39.312 40.650 -1.503 1.00 86.63 527 ASN B C 1
ATOM 2245 O O . ASN B 1 27 ? 38.133 40.347 -1.316 1.00 86.48 527 ASN B O 1
ATOM 2250 N N . VAL B 1 28 ? 39.701 41.542 -2.409 1.00 81.63 528 VAL B N 1
ATOM 2251 C CA . VAL B 1 28 ? 38.753 42.285 -3.233 1.00 77.84 528 VAL B CA 1
ATOM 2252 C C . VAL B 1 28 ? 38.618 41.806 -4.675 1.00 76.37 528 VAL B C 1
ATOM 2253 O O . VAL B 1 28 ? 39.607 41.461 -5.319 1.00 77.43 528 VAL B O 1
ATOM 2257 N N . GLU B 1 29 ? 37.383 41.810 -5.176 1.00 73.54 529 GLU B N 1
ATOM 2258 C CA . GLU B 1 29 ? 37.082 41.405 -6.551 1.00 67.89 529 GLU B CA 1
ATOM 2259 C C . GLU B 1 29 ? 36.732 42.675 -7.322 1.00 63.58 529 GLU B C 1
ATOM 2260 O O . GLU B 1 29 ? 36.708 43.760 -6.754 1.00 65.55 529 GLU B O 1
ATOM 2266 N N . LYS B 1 30 ? 36.451 42.539 -8.612 1.00 62.61 530 LYS B N 1
ATOM 2267 C CA . LYS B 1 30 ? 36.074 43.681 -9.440 1.00 61.39 530 LYS B CA 1
ATOM 2268 C C . LYS B 1 30 ? 34.855 43.274 -10.263 1.00 63.15 530 LYS B C 1
ATOM 2269 O O . LYS B 1 30 ? 34.950 42.429 -11.151 1.00 61.79 530 LYS B O 1
ATOM 2275 N N . LYS B 1 31 ? 33.706 43.862 -9.953 1.00 64.01 531 LYS B N 1
ATOM 2276 C CA . LYS B 1 31 ? 32.473 43.545 -10.667 1.00 68.05 531 LYS B CA 1
ATOM 2277 C C . LYS B 1 31 ? 32.463 44.101 -12.095 1.00 71.40 531 LYS B C 1
ATOM 2278 O O . LYS B 1 31 ? 31.648 43.689 -12.922 1.00 69.30 531 LYS B O 1
ATOM 2284 N N . THR B 1 32 ? 33.367 45.039 -12.369 1.00 75.50 532 THR B N 1
ATOM 2285 C CA . THR B 1 32 ? 33.482 45.668 -13.686 1.00 81.89 532 THR B CA 1
ATOM 2286 C C . THR B 1 32 ? 34.780 46.473 -13.770 1.00 85.61 532 THR B C 1
ATOM 2287 O O . THR B 1 32 ? 34.933 47.340 -14.635 1.00 86.76 532 THR B O 1
ATOM 2291 N N . GLY B 1 33 ? 35.712 46.184 -12.867 1.00 86.81 533 GLY B N 1
ATOM 2292 C CA . GLY B 1 33 ? 36.977 46.896 -12.856 1.00 87.99 533 GLY B CA 1
ATOM 2293 C C . GLY B 1 33 ? 37.319 47.408 -11.470 1.00 87.95 533 GLY B C 1
ATOM 2294 O O . GLY B 1 33 ? 36.596 47.143 -10.510 1.00 89.46 533 GLY B O 1
ATOM 2295 N N . PHE B 1 34 ? 38.416 48.151 -11.363 1.00 86.98 534 PHE B N 1
ATOM 2296 C CA . PHE B 1 34 ? 38.850 48.685 -10.075 1.00 84.52 534 PHE B CA 1
ATOM 2297 C C . PHE B 1 34 ? 37.824 49.651 -9.479 1.00 81.87 534 PHE B C 1
ATOM 2298 O O . PHE B 1 34 ? 37.600 49.653 -8.271 1.00 81.05 534 PHE B O 1
ATOM 2306 N N . LYS B 1 35 ? 37.204 50.465 -10.331 1.00 79.83 535 LYS B N 1
ATOM 2307 C CA . LYS B 1 35 ? 36.217 51.448 -9.888 1.00 78.57 535 LYS B CA 1
ATOM 2308 C C . LYS B 1 35 ? 34.889 50.846 -9.424 1.00 78.15 535 LYS B C 1
ATOM 2309 O O . LYS B 1 35 ? 33.902 51.560 -9.245 1.00 78.89 535 LYS B O 1
ATOM 2315 N N . ASP B 1 36 ? 34.865 49.534 -9.230 1.00 75.78 536 ASP B N 1
ATOM 2316 C CA . ASP B 1 36 ? 33.656 48.860 -8.784 1.00 73.74 536 ASP B CA 1
ATOM 2317 C C . ASP B 1 36 ? 34.004 47.484 -8.257 1.00 73.33 536 ASP B C 1
ATOM 2318 O O . ASP B 1 36 ? 34.275 46.566 -9.031 1.00 75.31 536 ASP B O 1
ATOM 2323 N N . ILE B 1 37 ? 33.981 47.336 -6.937 1.00 68.19 537 ILE B N 1
ATOM 2324 C CA . ILE B 1 37 ? 34.334 46.065 -6.329 1.00 59.51 537 ILE B CA 1
ATOM 2325 C C . ILE B 1 37 ? 33.219 45.360 -5.559 1.00 55.26 537 ILE B C 1
ATOM 2326 O O . ILE B 1 37 ? 32.075 45.832 -5.487 1.00 51.09 537 ILE B O 1
ATOM 2331 N N . VAL B 1 38 ? 33.584 44.198 -5.021 1.00 54.83 538 VAL B N 1
ATOM 2332 C CA . VAL B 1 38 ? 32.708 43.355 -4.213 1.00 54.92 538 VAL B CA 1
ATOM 2333 C C . VAL B 1 38 ? 33.644 42.546 -3.318 1.00 54.40 538 VAL B C 1
ATOM 2334 O O . VAL B 1 38 ? 34.813 42.344 -3.659 1.00 51.71 538 VAL B O 1
ATOM 2338 N N . THR B 1 39 ? 33.144 42.109 -2.167 1.00 53.47 539 THR B N 1
ATOM 2339 C CA . THR B 1 39 ? 33.950 41.322 -1.238 1.00 53.32 539 THR B CA 1
ATOM 2340 C C . THR B 1 39 ? 33.101 40.161 -0.748 1.00 51.07 539 THR B C 1
ATOM 2341 O O . THR B 1 39 ? 31.895 40.111 -1.014 1.00 49.04 539 THR B O 1
ATOM 2345 N N . GLU B 1 40 ? 33.717 39.224 -0.034 1.00 49.34 540 GLU B N 1
ATOM 2346 C CA . GLU B 1 40 ? 32.945 38.103 0.466 1.00 48.70 540 GLU B CA 1
ATOM 2347 C C . GLU B 1 40 ? 32.028 38.641 1.555 1.00 47.40 540 GLU B C 1
ATOM 2348 O O . GLU B 1 40 ? 30.957 38.085 1.812 1.00 44.94 540 GLU B O 1
ATOM 2354 N N . ILE B 1 41 ? 32.446 39.745 2.176 1.00 46.06 541 ILE B N 1
ATOM 2355 C CA . ILE B 1 41 ? 31.653 40.375 3.227 1.00 41.32 541 ILE B CA 1
ATOM 2356 C C . ILE B 1 41 ? 30.389 40.927 2.602 1.00 41.92 541 ILE B C 1
ATOM 2357 O O . ILE B 1 41 ? 29.301 40.851 3.187 1.00 40.62 541 ILE B O 1
ATOM 2362 N N . ASP B 1 42 ? 30.536 41.492 1.408 1.00 40.43 542 ASP B N 1
ATOM 2363 C CA . ASP B 1 42 ? 29.385 42.029 0.698 1.00 41.38 542 ASP B CA 1
ATOM 2364 C C . ASP B 1 42 ? 28.418 40.854 0.613 1.00 44.14 542 ASP B C 1
ATOM 2365 O O . ASP B 1 42 ? 27.244 40.949 0.992 1.00 43.83 542 ASP B O 1
ATOM 2370 N N . ARG B 1 43 ? 28.956 39.732 0.136 1.00 45.61 543 ARG B N 1
ATOM 2371 C CA . ARG B 1 43 ? 28.211 38.488 -0.040 1.00 43.81 543 ARG B CA 1
ATOM 2372 C C . ARG B 1 43 ? 27.729 37.915 1.289 1.00 43.34 543 ARG B C 1
ATOM 2373 O O . ARG B 1 43 ? 26.559 37.533 1.419 1.00 38.31 543 ARG B O 1
ATOM 2381 N N . GLU B 1 44 ? 28.634 37.872 2.268 1.00 42.54 544 GLU B N 1
ATOM 2382 C CA . GLU B 1 44 ? 28.341 37.350 3.601 1.00 42.36 544 GLU B CA 1
ATOM 2383 C C . GLU B 1 44 ? 27.316 38.187 4.383 1.00 44.52 544 GLU B C 1
ATOM 2384 O O . GLU B 1 44 ? 26.578 37.650 5.216 1.00 48.15 544 GLU B O 1
ATOM 2390 N N . ALA B 1 45 ? 27.270 39.493 4.121 1.00 39.65 545 ALA B N 1
ATOM 2391 C CA . ALA B 1 45 ? 26.318 40.379 4.791 1.00 34.13 545 ALA B CA 1
ATOM 2392 C C . ALA B 1 45 ? 24.939 40.242 4.137 1.00 33.32 545 ALA B C 1
ATOM 2393 O O . ALA B 1 45 ? 23.915 40.184 4.812 1.00 30.99 545 ALA B O 1
ATOM 2395 N N . GLN B 1 46 ? 24.938 40.187 2.810 1.00 35.62 546 GLN B N 1
ATOM 2396 C CA . GLN B 1 46 ? 23.725 40.057 2.015 1.00 38.67 546 GLN B CA 1
ATOM 2397 C C . GLN B 1 46 ? 23.028 38.742 2.342 1.00 43.14 546 GLN B C 1
ATOM 2398 O O . GLN B 1 46 ? 21.796 38.679 2.429 1.00 45.09 546 GLN B O 1
ATOM 2404 N N . ARG B 1 47 ? 23.826 37.691 2.516 1.00 44.37 547 ARG B N 1
ATOM 2405 C CA . ARG B 1 47 ? 23.308 36.366 2.855 1.00 44.81 547 ARG B CA 1
ATOM 2406 C C . ARG B 1 47 ? 22.560 36.422 4.191 1.00 45.07 547 ARG B C 1
ATOM 2407 O O . ARG B 1 47 ? 21.409 35.983 4.300 1.00 41.87 547 ARG B O 1
ATOM 2415 N N . MET B 1 48 ? 23.222 36.977 5.204 1.00 40.99 548 MET B N 1
ATOM 2416 C CA . MET B 1 48 ? 22.628 37.080 6.522 1.00 38.79 548 MET B CA 1
ATOM 2417 C C . MET B 1 48 ? 21.303 37.831 6.511 1.00 39.86 548 MET B C 1
ATOM 2418 O O . MET B 1 48 ? 20.485 37.653 7.411 1.00 40.17 548 MET B O 1
ATOM 2423 N N . ILE B 1 49 ? 21.091 38.658 5.487 1.00 41.46 549 ILE B N 1
ATOM 2424 C CA . ILE B 1 49 ? 19.861 39.456 5.351 1.00 39.22 549 ILE B CA 1
ATOM 2425 C C . ILE B 1 49 ? 18.782 38.689 4.591 1.00 38.23 549 ILE B C 1
ATOM 2426 O O . ILE B 1 49 ? 17.669 38.494 5.089 1.00 36.23 549 ILE B O 1
ATOM 2431 N N . VAL B 1 50 ? 19.126 38.268 3.378 1.00 40.43 550 VAL B N 1
ATOM 2432 C CA . VAL B 1 50 ? 18.210 37.525 2.518 1.00 44.94 550 VAL B CA 1
ATOM 2433 C C . VAL B 1 50 ? 17.644 36.322 3.264 1.00 43.41 550 VAL B C 1
ATOM 2434 O O . VAL B 1 50 ? 16.450 36.026 3.168 1.00 43.81 550 VAL B O 1
ATOM 2438 N N . ASP B 1 51 ? 18.503 35.628 4.005 1.00 45.40 551 ASP B N 1
ATOM 2439 C CA . ASP B 1 51 ? 18.063 34.465 4.766 1.00 48.51 551 ASP B CA 1
ATOM 2440 C C . ASP B 1 51 ? 16.904 34.867 5.663 1.00 49.97 551 ASP B C 1
ATOM 2441 O O . ASP B 1 51 ? 15.805 34.296 5.594 1.00 50.31 551 ASP B O 1
ATOM 2446 N N . GLU B 1 52 ? 17.166 35.870 6.496 1.00 49.54 552 GLU B N 1
ATOM 2447 C CA . GLU B 1 52 ? 16.188 36.383 7.437 1.00 47.46 552 GLU B CA 1
ATOM 2448 C C . GLU B 1 52 ? 14.907 36.861 6.752 1.00 46.63 552 GLU B C 1
ATOM 2449 O O . GLU B 1 52 ? 13.811 36.669 7.280 1.00 44.97 552 GLU B O 1
ATOM 2455 N N . ILE B 1 53 ? 15.051 37.479 5.580 1.00 48.89 553 ILE B N 1
ATOM 2456 C CA . ILE B 1 53 ? 13.908 37.985 4.816 1.00 52.23 553 ILE B CA 1
ATOM 2457 C C . ILE B 1 53 ? 12.914 36.871 4.480 1.00 56.99 553 ILE B C 1
ATOM 2458 O O . ILE B 1 53 ? 11.704 37.026 4.642 1.00 58.16 553 ILE B O 1
ATOM 2463 N N . ARG B 1 54 ? 13.431 35.754 3.992 1.00 56.23 554 ARG B N 1
ATOM 2464 C CA . ARG B 1 54 ? 12.585 34.635 3.642 1.00 57.08 554 ARG B CA 1
ATOM 2465 C C . ARG B 1 54 ? 11.990 33.978 4.867 1.00 61.40 554 ARG B C 1
ATOM 2466 O O . ARG B 1 54 ? 10.819 33.598 4.868 1.00 63.64 554 ARG B O 1
ATOM 2474 N N . LYS B 1 55 ? 12.793 33.862 5.919 1.00 59.53 555 LYS B N 1
ATOM 2475 C CA . LYS B 1 55 ? 12.332 33.235 7.148 1.00 56.73 555 LYS B CA 1
ATOM 2476 C C . LYS B 1 55 ? 10.984 33.796 7.591 1.00 56.33 555 LYS B C 1
ATOM 2477 O O . LYS B 1 55 ? 10.190 33.095 8.215 1.00 59.36 555 LYS B O 1
ATOM 2483 N N . PHE B 1 56 ? 10.706 35.049 7.249 1.00 50.55 556 PHE B N 1
ATOM 2484 C CA . PHE B 1 56 ? 9.438 35.653 7.643 1.00 46.49 556 PHE B CA 1
ATOM 2485 C C . PHE B 1 56 ? 8.624 36.147 6.454 1.00 46.94 556 PHE B C 1
ATOM 2486 O O . PHE B 1 56 ? 7.427 36.419 6.567 1.00 44.03 556 PHE B O 1
ATOM 2494 N N . PHE B 1 57 ? 9.278 36.261 5.309 1.00 48.77 557 PHE B N 1
ATOM 2495 C CA . PHE B 1 57 ? 8.599 36.727 4.116 1.00 55.15 557 PHE B CA 1
ATOM 2496 C C . PHE B 1 57 ? 8.866 35.756 2.976 1.00 60.15 557 PHE B C 1
ATOM 2497 O O . PHE B 1 57 ? 9.642 36.026 2.049 1.00 57.97 557 PHE B O 1
ATOM 2505 N N . PRO B 1 58 ? 8.202 34.593 3.047 1.00 63.48 558 PRO B N 1
ATOM 2506 C CA . PRO B 1 58 ? 8.278 33.490 2.095 1.00 68.88 558 PRO B CA 1
ATOM 2507 C C . PRO B 1 58 ? 7.829 33.843 0.676 1.00 75.99 558 PRO B C 1
ATOM 2508 O O . PRO B 1 58 ? 8.641 33.826 -0.258 1.00 77.57 558 PRO B O 1
ATOM 2512 N N . ASP B 1 59 ? 6.543 34.169 0.523 1.00 78.53 559 ASP B N 1
ATOM 2513 C CA . ASP B 1 59 ? 5.958 34.504 -0.782 1.00 79.11 559 ASP B CA 1
ATOM 2514 C C . ASP B 1 59 ? 6.372 35.874 -1.312 1.00 77.09 559 ASP B C 1
ATOM 2515 O O . ASP B 1 59 ? 5.648 36.474 -2.111 1.00 78.82 559 ASP B O 1
ATOM 2520 N N . GLU B 1 60 ? 7.532 36.366 -0.884 1.00 69.00 560 GLU B N 1
ATOM 2521 C CA . GLU B 1 60 ? 7.994 37.680 -1.312 1.00 57.99 560 GLU B CA 1
ATOM 2522 C C . GLU B 1 60 ? 9.287 37.613 -2.111 1.00 52.35 560 GLU B C 1
ATOM 2523 O O . GLU B 1 60 ? 10.068 36.676 -1.981 1.00 51.26 560 GLU B O 1
ATOM 2529 N N . ASN B 1 61 ? 9.517 38.624 -2.934 1.00 48.95 561 ASN B N 1
ATOM 2530 C CA . ASN B 1 61 ? 10.705 38.659 -3.766 1.00 50.65 561 ASN B CA 1
ATOM 2531 C C . ASN B 1 61 ? 11.848 39.447 -3.158 1.00 51.89 561 ASN B C 1
ATOM 2532 O O . ASN B 1 61 ? 11.672 40.151 -2.170 1.00 50.29 561 ASN B O 1
ATOM 2537 N N . ILE B 1 62 ? 13.021 39.326 -3.772 1.00 54.32 562 ILE B N 1
ATOM 2538 C CA . ILE B 1 62 ? 14.224 40.003 -3.301 1.00 57.46 562 ILE B CA 1
ATOM 2539 C C . ILE B 1 62 ? 15.114 40.498 -4.441 1.00 59.47 562 ILE B C 1
ATOM 2540 O O . ILE B 1 62 ? 15.179 39.888 -5.509 1.00 60.45 562 ILE B O 1
ATOM 2545 N N . MET B 1 63 ? 15.796 41.613 -4.193 1.00 61.65 563 MET B N 1
ATOM 2546 C CA . MET B 1 63 ? 16.718 42.207 -5.158 1.00 62.87 563 MET B CA 1
ATOM 2547 C C . MET B 1 63 ? 17.947 42.736 -4.418 1.00 61.47 563 MET B C 1
ATOM 2548 O O . MET B 1 63 ? 17.889 43.798 -3.804 1.00 63.35 563 MET B O 1
ATOM 2553 N N . ALA B 1 64 ? 19.051 41.995 -4.469 1.00 58.88 564 ALA B N 1
ATOM 2554 C CA . ALA B 1 64 ? 20.285 42.409 -3.798 1.00 58.07 564 ALA B CA 1
ATOM 2555 C C . ALA B 1 64 ? 21.337 42.813 -4.837 1.00 59.76 564 ALA B C 1
ATOM 2556 O O . ALA B 1 64 ? 21.411 42.209 -5.905 1.00 59.33 564 ALA B O 1
ATOM 2558 N N . GLU B 1 65 ? 22.159 43.815 -4.525 1.00 60.87 565 GLU B N 1
ATOM 2559 C CA . GLU B 1 65 ? 23.155 44.265 -5.487 1.00 62.60 565 GLU B CA 1
ATOM 2560 C C . GLU B 1 65 ? 23.927 43.147 -6.131 1.00 67.75 565 GLU B C 1
ATOM 2561 O O . GLU B 1 65 ? 24.041 43.089 -7.353 1.00 70.96 565 GLU B O 1
ATOM 2567 N N . GLU B 1 66 ? 24.459 42.251 -5.320 1.00 68.64 566 GLU B N 1
ATOM 2568 C CA . GLU B 1 66 ? 25.271 41.200 -5.883 1.00 73.62 566 GLU B CA 1
ATOM 2569 C C . GLU B 1 66 ? 24.728 39.785 -5.816 1.00 76.19 566 GLU B C 1
ATOM 2570 O O . GLU B 1 66 ? 24.986 39.054 -4.862 1.00 77.42 566 GLU B O 1
ATOM 2576 N N . GLY B 1 67 ? 23.973 39.398 -6.839 1.00 74.40 567 GLY B N 1
ATOM 2577 C CA . GLY B 1 67 ? 23.455 38.046 -6.871 1.00 72.71 567 GLY B CA 1
ATOM 2578 C C . GLY B 1 67 ? 21.991 37.815 -7.179 1.00 71.59 567 GLY B C 1
ATOM 2579 O O . GLY B 1 67 ? 21.661 37.025 -8.062 1.00 73.07 567 GLY B O 1
ATOM 2580 N N . ILE B 1 68 ? 21.108 38.495 -6.461 1.00 68.54 568 ILE B N 1
ATOM 2581 C CA . ILE B 1 68 ? 19.676 38.305 -6.648 1.00 64.81 568 ILE B CA 1
ATOM 2582 C C . ILE B 1 68 ? 18.978 39.494 -7.291 1.00 65.44 568 ILE B C 1
ATOM 2583 O O . ILE B 1 68 ? 19.084 40.621 -6.813 1.00 65.85 568 ILE B O 1
ATOM 2588 N N . PHE B 1 69 ? 18.246 39.236 -8.369 1.00 65.59 569 PHE B N 1
ATOM 2589 C CA . PHE B 1 69 ? 17.540 40.306 -9.060 1.00 66.07 569 PHE B CA 1
ATOM 2590 C C . PHE B 1 69 ? 16.113 39.916 -9.419 1.00 65.28 569 PHE B C 1
ATOM 2591 O O . PHE B 1 69 ? 15.636 40.217 -10.510 1.00 65.66 569 PHE B O 1
ATOM 2599 N N . GLU B 1 70 ? 15.436 39.256 -8.485 1.00 64.11 570 GLU B N 1
ATOM 2600 C CA . GLU B 1 70 ? 14.058 38.817 -8.678 1.00 63.28 570 GLU B CA 1
ATOM 2601 C C . GLU B 1 70 ? 13.136 40.000 -8.977 1.00 65.03 570 GLU B C 1
ATOM 2602 O O . GLU B 1 70 ? 13.607 41.092 -9.303 1.00 65.04 570 GLU B O 1
ATOM 2608 N N . LYS B 1 71 ? 11.825 39.781 -8.865 1.00 66.83 571 LYS B N 1
ATOM 2609 C CA . LYS B 1 71 ? 10.835 40.830 -9.128 1.00 69.64 571 LYS B CA 1
ATOM 2610 C C . LYS B 1 71 ? 9.461 40.368 -8.647 1.00 71.06 571 LYS B C 1
ATOM 2611 O O . LYS B 1 71 ? 9.187 39.170 -8.623 1.00 72.83 571 LYS B O 1
ATOM 2617 N N . GLY B 1 72 ? 8.601 41.311 -8.268 1.00 68.08 572 GLY B N 1
ATOM 2618 C CA . GLY B 1 72 ? 7.277 40.944 -7.800 1.00 63.79 572 GLY B CA 1
ATOM 2619 C C . GLY B 1 72 ? 6.504 42.092 -7.187 1.00 62.97 572 GLY B C 1
ATOM 2620 O O . GLY B 1 72 ? 6.969 43.227 -7.192 1.00 62.68 572 GLY B O 1
ATOM 2621 N N . ASP B 1 73 ? 5.317 41.790 -6.661 1.00 63.55 573 ASP B N 1
ATOM 2622 C CA . ASP B 1 73 ? 4.449 42.787 -6.027 1.00 63.94 573 ASP B CA 1
ATOM 2623 C C . ASP B 1 73 ? 4.799 43.002 -4.556 1.00 63.85 573 ASP B C 1
ATOM 2624 O O . ASP B 1 73 ? 4.317 43.942 -3.918 1.00 63.09 573 ASP B O 1
ATOM 2629 N N . ARG B 1 74 ? 5.618 42.103 -4.020 1.00 62.98 574 ARG B N 1
ATOM 2630 C CA . ARG B 1 74 ? 6.084 42.185 -2.643 1.00 61.78 574 ARG B CA 1
ATOM 2631 C C . ARG B 1 74 ? 7.591 41.968 -2.749 1.00 61.54 574 ARG B C 1
ATOM 2632 O O . ARG B 1 74 ? 8.083 40.846 -2.620 1.00 63.82 574 ARG B O 1
ATOM 2640 N N . LEU B 1 75 ? 8.312 43.057 -3.005 1.00 59.47 575 LEU B N 1
ATOM 2641 C CA . LEU B 1 75 ? 9.758 43.014 -3.182 1.00 54.73 575 LEU B CA 1
ATOM 2642 C C . LEU B 1 75 ? 10.546 43.681 -2.047 1.00 52.40 575 LEU B C 1
ATOM 2643 O O . LEU B 1 75 ? 10.016 44.512 -1.306 1.00 51.18 575 LEU B O 1
ATOM 2648 N N . TRP B 1 76 ? 11.812 43.283 -1.928 1.00 48.34 576 TRP B N 1
ATOM 2649 C CA . TRP B 1 76 ? 12.741 43.810 -0.932 1.00 47.66 576 TRP B CA 1
ATOM 2650 C C . TRP B 1 76 ? 14.009 44.146 -1.693 1.00 50.21 576 TRP B C 1
ATOM 2651 O O . TRP B 1 76 ? 14.571 43.274 -2.354 1.00 51.73 576 TRP B O 1
ATOM 2662 N N . ILE B 1 77 ? 14.457 45.396 -1.637 1.00 48.43 577 ILE B N 1
ATOM 2663 C CA . ILE B 1 77 ? 15.690 45.737 -2.334 1.00 49.98 577 ILE B CA 1
ATOM 2664 C C . ILE B 1 77 ? 16.814 45.917 -1.322 1.00 51.97 577 ILE B C 1
ATOM 2665 O O . ILE B 1 77 ? 16.801 46.841 -0.505 1.00 51.08 577 ILE B O 1
ATOM 2670 N N . ILE B 1 78 ? 17.781 45.005 -1.395 1.00 49.38 578 ILE B N 1
ATOM 2671 C CA . ILE B 1 78 ? 18.920 44.962 -0.490 1.00 45.47 578 ILE B CA 1
ATOM 2672 C C . ILE B 1 78 ? 20.246 45.400 -1.086 1.00 46.55 578 ILE B C 1
ATOM 2673 O O . ILE B 1 78 ? 20.574 45.065 -2.219 1.00 47.40 578 ILE B O 1
ATOM 2678 N N . ASP B 1 79 ? 21.015 46.144 -0.307 1.00 42.80 579 ASP B N 1
ATOM 2679 C CA . ASP B 1 79 ? 22.339 46.545 -0.729 1.00 42.77 579 ASP B CA 1
ATOM 2680 C C . ASP B 1 79 ? 23.152 46.218 0.512 1.00 42.38 579 ASP B C 1
ATOM 2681 O O . ASP B 1 79 ? 23.144 46.978 1.476 1.00 43.85 579 ASP B O 1
ATOM 2686 N N . PRO B 1 80 ? 23.836 45.058 0.516 1.00 41.20 580 PRO B N 1
ATOM 2687 C CA . PRO B 1 80 ? 24.668 44.589 1.635 1.00 38.81 580 PRO B CA 1
ATOM 2688 C C . PRO B 1 80 ? 25.670 45.637 2.133 1.00 35.27 580 PRO B C 1
ATOM 2689 O O . PRO B 1 80 ? 25.861 45.811 3.331 1.00 33.71 580 PRO B O 1
ATOM 2693 N N . ILE B 1 81 ? 26.319 46.322 1.204 1.00 35.44 581 ILE B N 1
ATOM 2694 C CA . ILE B 1 81 ? 27.254 47.369 1.555 1.00 36.32 581 ILE B CA 1
ATOM 2695 C C . ILE B 1 81 ? 27.193 48.449 0.476 1.00 41.07 581 ILE B C 1
ATOM 2696 O O . ILE B 1 81 ? 27.353 48.179 -0.720 1.00 42.71 581 ILE B O 1
ATOM 2701 N N . ASP B 1 82 ? 26.920 49.673 0.903 1.00 44.93 582 ASP B N 1
ATOM 2702 C CA . ASP B 1 82 ? 26.866 50.800 -0.005 1.00 44.90 582 ASP B CA 1
ATOM 2703 C C . ASP B 1 82 ? 28.080 51.636 0.363 1.00 43.45 582 ASP B C 1
ATOM 2704 O O . ASP B 1 82 ? 28.075 52.363 1.352 1.00 43.21 582 ASP B O 1
ATOM 2709 N N . GLY B 1 83 ? 29.127 51.506 -0.436 1.00 43.54 583 GLY B N 1
ATOM 2710 C CA . GLY B 1 83 ? 30.359 52.216 -0.173 1.00 42.19 583 GLY B CA 1
ATOM 2711 C C . GLY B 1 83 ? 31.392 51.154 0.134 1.00 39.83 583 GLY B C 1
ATOM 2712 O O . GLY B 1 83 ? 32.143 51.244 1.107 1.00 40.03 583 GLY B O 1
ATOM 2713 N N . THR B 1 84 ? 31.419 50.134 -0.713 1.00 37.79 584 THR B N 1
ATOM 2714 C CA . THR B 1 84 ? 32.336 49.025 -0.534 1.00 36.10 584 THR B CA 1
ATOM 2715 C C . THR B 1 84 ? 33.792 49.497 -0.537 1.00 37.52 584 THR B C 1
ATOM 2716 O O . THR B 1 84 ? 34.625 48.992 0.228 1.00 34.77 584 THR B O 1
ATOM 2720 N N . ILE B 1 85 ? 34.090 50.474 -1.392 1.00 36.59 585 ILE B N 1
ATOM 2721 C CA . ILE B 1 85 ? 35.442 51.037 -1.502 1.00 37.35 585 ILE B CA 1
ATOM 2722 C C . ILE B 1 85 ? 35.872 51.627 -0.154 1.00 40.08 585 ILE B C 1
ATOM 2723 O O . ILE B 1 85 ? 37.011 51.448 0.297 1.00 37.34 585 ILE B O 1
ATOM 2728 N N . ASN B 1 86 ? 34.940 52.349 0.468 1.00 42.26 586 ASN B N 1
ATOM 2729 C CA . ASN B 1 86 ? 35.159 52.964 1.768 1.00 37.15 586 ASN B CA 1
ATOM 2730 C C . ASN B 1 86 ? 35.346 51.862 2.774 1.00 34.67 586 ASN B C 1
ATOM 2731 O O . ASN B 1 86 ? 36.332 51.845 3.505 1.00 37.04 586 ASN B O 1
ATOM 2736 N N . PHE B 1 87 ? 34.380 50.948 2.807 1.00 37.06 587 PHE B N 1
ATOM 2737 C CA . PHE B 1 87 ? 34.433 49.818 3.723 1.00 37.09 587 PHE B CA 1
ATOM 2738 C C . PHE B 1 87 ? 35.790 49.129 3.619 1.00 37.63 587 PHE B C 1
ATOM 2739 O O . PHE B 1 87 ? 36.388 48.758 4.635 1.00 36.61 587 PHE B O 1
ATOM 2747 N N . VAL B 1 88 ? 36.284 48.970 2.395 1.00 36.11 588 VAL B N 1
ATOM 2748 C CA . VAL B 1 88 ? 37.577 48.325 2.182 1.00 36.62 588 VAL B CA 1
ATOM 2749 C C . VAL B 1 88 ? 38.750 49.150 2.722 1.00 40.32 588 VAL B C 1
ATOM 2750 O O . VAL B 1 88 ? 39.668 48.601 3.340 1.00 42.74 588 VAL B O 1
ATOM 2754 N N . HIS B 1 89 ? 38.727 50.463 2.500 1.00 40.78 589 HIS B N 1
ATOM 2755 C CA . HIS B 1 89 ? 39.826 51.315 2.960 1.00 41.76 589 HIS B CA 1
ATOM 2756 C C . HIS B 1 89 ? 39.811 51.699 4.439 1.00 39.44 589 HIS B C 1
ATOM 2757 O O . HIS B 1 89 ? 40.844 52.067 4.991 1.00 38.82 589 HIS B O 1
ATOM 2764 N N . GLY B 1 90 ? 38.650 51.599 5.079 1.00 38.94 590 GLY B N 1
ATOM 2765 C CA . GLY B 1 90 ? 38.554 51.928 6.485 1.00 35.41 590 GLY B CA 1
ATOM 2766 C C . GLY B 1 90 ? 37.821 53.227 6.736 1.00 35.68 590 GLY B C 1
ATOM 2767 O O . GLY B 1 90 ? 38.004 53.856 7.772 1.00 37.36 590 GLY B O 1
ATOM 2768 N N . LEU B 1 91 ? 36.996 53.649 5.791 1.00 34.60 591 LEU B N 1
ATOM 2769 C CA . LEU B 1 91 ? 36.247 54.882 5.972 1.00 33.74 591 LEU B CA 1
ATOM 2770 C C . LEU B 1 91 ? 34.868 54.612 6.548 1.00 32.36 591 LEU B C 1
ATOM 2771 O O . LEU B 1 91 ? 34.159 53.693 6.124 1.00 29.29 591 LEU B O 1
ATOM 2776 N N . PRO B 1 92 ? 34.475 55.426 7.536 1.00 35.09 592 PRO B N 1
ATOM 2777 C CA . PRO B 1 92 ? 33.182 55.304 8.211 1.00 33.87 592 PRO B CA 1
ATOM 2778 C C . PRO B 1 92 ? 31.940 55.446 7.336 1.00 34.65 592 PRO B C 1
ATOM 2779 O O . PRO B 1 92 ? 30.870 54.962 7.711 1.00 36.82 592 PRO B O 1
ATOM 2783 N N . ASN B 1 93 ? 32.069 56.090 6.177 1.00 34.27 593 ASN B N 1
ATOM 2784 C CA . ASN B 1 93 ? 30.908 56.292 5.308 1.00 30.70 593 ASN B CA 1
ATOM 2785 C C . ASN B 1 93 ? 30.525 55.149 4.389 1.00 29.47 593 ASN B C 1
ATOM 2786 O O . ASN B 1 93 ? 30.801 55.166 3.188 1.00 27.90 593 ASN B O 1
ATOM 2791 N N . PHE B 1 94 ? 29.877 54.155 4.986 1.00 29.32 594 PHE B N 1
ATOM 2792 C CA . PHE B 1 94 ? 29.382 52.978 4.288 1.00 30.34 594 PHE B CA 1
ATOM 2793 C C . PHE B 1 94 ? 28.111 52.570 5.029 1.00 29.69 594 PHE B C 1
ATOM 2794 O O . PHE B 1 94 ? 27.989 52.769 6.242 1.00 29.58 594 PHE B O 1
ATOM 2802 N N . SER B 1 95 ? 27.158 52.004 4.303 1.00 29.76 595 SER B N 1
ATOM 2803 C CA . SER B 1 95 ? 25.898 51.654 4.923 1.00 29.85 595 SER B CA 1
ATOM 2804 C C . SER B 1 95 ? 25.255 50.427 4.333 1.00 26.90 595 SER B C 1
ATOM 2805 O O . SER B 1 95 ? 25.665 49.941 3.288 1.00 29.48 595 SER B O 1
ATOM 2808 N N . ILE B 1 96 ? 24.226 49.951 5.022 1.00 26.40 596 ILE B N 1
ATOM 2809 C CA . ILE B 1 96 ? 23.442 48.809 4.588 1.00 29.65 596 ILE B CA 1
ATOM 2810 C C . ILE B 1 96 ? 22.052 49.352 4.259 1.00 30.56 596 ILE B C 1
ATOM 2811 O O . ILE B 1 96 ? 21.396 49.927 5.121 1.00 32.89 596 ILE B O 1
ATOM 2816 N N . SER B 1 97 ? 21.602 49.177 3.023 1.00 31.54 597 SER B N 1
ATOM 2817 C CA . SER B 1 97 ? 20.284 49.677 2.628 1.00 33.85 597 SER B CA 1
ATOM 2818 C C . SER B 1 97 ? 19.236 48.575 2.391 1.00 34.38 597 SER B C 1
ATOM 2819 O O . SER B 1 97 ? 19.552 47.500 1.879 1.00 35.25 597 SER B O 1
ATOM 2822 N N . LEU B 1 98 ? 17.990 48.846 2.774 1.00 35.59 598 LEU B N 1
ATOM 2823 C CA . LEU B 1 98 ? 16.907 47.884 2.588 1.00 37.77 598 LEU B CA 1
ATOM 2824 C C . LEU B 1 98 ? 15.564 48.563 2.400 1.00 39.54 598 LEU B C 1
ATOM 2825 O O . LEU B 1 98 ? 15.131 49.337 3.243 1.00 38.08 598 LEU B O 1
ATOM 2830 N N . ALA B 1 99 ? 14.897 48.249 1.297 1.00 42.84 599 ALA B N 1
ATOM 2831 C CA . ALA B 1 99 ? 13.592 48.828 1.015 1.00 43.81 599 ALA B CA 1
ATOM 2832 C C . ALA B 1 99 ? 12.555 47.765 0.667 1.00 45.08 599 ALA B C 1
ATOM 2833 O O . ALA B 1 99 ? 12.854 46.793 -0.030 1.00 45.22 599 ALA B O 1
ATOM 2835 N N . TYR B 1 100 ? 11.340 47.940 1.172 1.00 46.17 600 TYR B N 1
ATOM 2836 C CA . TYR B 1 100 ? 10.266 47.019 0.840 1.00 52.00 600 TYR B CA 1
ATOM 2837 C C . TYR B 1 100 ? 9.411 47.736 -0.199 1.00 54.04 600 TYR B C 1
ATOM 2838 O O . TYR B 1 100 ? 8.767 48.740 0.102 1.00 50.20 600 TYR B O 1
ATOM 2847 N N . VAL B 1 101 ? 9.421 47.221 -1.425 1.00 60.68 601 VAL B N 1
ATOM 2848 C CA . VAL B 1 101 ? 8.668 47.823 -2.516 1.00 67.27 601 VAL B CA 1
ATOM 2849 C C . VAL B 1 101 ? 7.452 46.981 -2.855 1.00 69.53 601 VAL B C 1
ATOM 2850 O O . VAL B 1 101 ? 7.581 45.878 -3.378 1.00 69.01 601 VAL B O 1
ATOM 2854 N N . GLU B 1 102 ? 6.271 47.513 -2.564 1.00 72.42 602 GLU B N 1
ATOM 2855 C CA . GLU B 1 102 ? 5.026 46.809 -2.830 1.00 75.66 602 GLU B CA 1
ATOM 2856 C C . GLU B 1 102 ? 4.330 47.338 -4.082 1.00 77.19 602 GLU B C 1
ATOM 2857 O O . GLU B 1 102 ? 3.973 48.515 -4.152 1.00 76.41 602 GLU B O 1
ATOM 2863 N N . ASN B 1 103 ? 4.121 46.457 -5.059 1.00 79.33 603 ASN B N 1
ATOM 2864 C CA . ASN B 1 103 ? 3.480 46.832 -6.316 1.00 80.59 603 ASN B CA 1
ATOM 2865 C C . ASN B 1 103 ? 4.223 47.987 -6.967 1.00 80.53 603 ASN B C 1
ATOM 2866 O O . ASN B 1 103 ? 3.608 48.946 -7.443 1.00 81.11 603 ASN B O 1
ATOM 2871 N N . GLY B 1 104 ? 5.549 47.892 -6.981 1.00 78.16 604 GLY B N 1
ATOM 2872 C CA . GLY B 1 104 ? 6.361 48.939 -7.575 1.00 75.51 604 GLY B CA 1
ATOM 2873 C C . GLY B 1 104 ? 6.371 50.217 -6.754 1.00 73.00 604 GLY B C 1
ATOM 2874 O O . GLY B 1 104 ? 6.774 51.277 -7.238 1.00 71.43 604 GLY B O 1
ATOM 2875 N N . GLU B 1 105 ? 5.928 50.119 -5.504 1.00 70.83 605 GLU B N 1
ATOM 2876 C CA . GLU B 1 105 ? 5.882 51.276 -4.615 1.00 67.21 605 GLU B CA 1
ATOM 2877 C C . GLU B 1 105 ? 6.706 51.076 -3.348 1.00 62.31 605 GLU B C 1
ATOM 2878 O O . GLU B 1 105 ? 6.436 50.163 -2.560 1.00 62.66 605 GLU B O 1
ATOM 2884 N N . VAL B 1 106 ? 7.708 51.932 -3.153 1.00 55.31 606 VAL B N 1
ATOM 2885 C CA . VAL B 1 106 ? 8.536 51.846 -1.959 1.00 49.35 606 VAL B CA 1
ATOM 2886 C C . VAL B 1 106 ? 7.661 52.165 -0.751 1.00 46.78 606 VAL B C 1
ATOM 2887 O O . VAL B 1 106 ? 7.297 53.313 -0.531 1.00 45.84 606 VAL B O 1
ATOM 2891 N N . LYS B 1 107 ? 7.324 51.134 0.021 1.00 47.74 607 LYS B N 1
ATOM 2892 C CA . LYS B 1 107 ? 6.466 51.271 1.200 1.00 47.13 607 LYS B CA 1
ATOM 2893 C C . LYS B 1 107 ? 7.254 51.617 2.482 1.00 48.20 607 LYS B C 1
ATOM 2894 O O . LYS B 1 107 ? 6.668 52.009 3.498 1.00 44.33 607 LYS B O 1
ATOM 2900 N N . LEU B 1 108 ? 8.579 51.468 2.428 1.00 47.12 608 LEU B N 1
ATOM 2901 C CA . LEU B 1 108 ? 9.436 51.777 3.571 1.00 42.17 608 LEU B CA 1
ATOM 2902 C C . LEU B 1 108 ? 10.916 51.558 3.251 1.00 40.67 608 LEU B C 1
ATOM 2903 O O . LEU B 1 108 ? 11.275 50.721 2.416 1.00 37.48 608 LEU B O 1
ATOM 2908 N N . GLY B 1 109 ? 11.766 52.335 3.920 1.00 40.22 609 GLY B N 1
ATOM 2909 C CA . GLY B 1 109 ? 13.200 52.240 3.712 1.00 35.71 609 GLY B CA 1
ATOM 2910 C C . GLY B 1 109 ? 13.988 52.448 4.995 1.00 34.05 609 GLY B C 1
ATOM 2911 O O . GLY B 1 109 ? 13.534 53.111 5.928 1.00 31.85 609 GLY B O 1
ATOM 2912 N N . VAL B 1 110 ? 15.179 51.871 5.038 1.00 31.55 610 VAL B N 1
ATOM 2913 C CA . VAL B 1 110 ? 16.045 51.985 6.195 1.00 32.90 610 VAL B CA 1
ATOM 2914 C C . VAL B 1 110 ? 17.518 51.907 5.778 1.00 30.18 610 VAL B C 1
ATOM 2915 O O . VAL B 1 110 ? 17.949 50.988 5.070 1.00 26.06 610 VAL B O 1
ATOM 2919 N N . VAL B 1 111 ? 18.273 52.915 6.200 1.00 31.56 611 VAL B N 1
ATOM 2920 C CA . VAL B 1 111 ? 19.698 53.001 5.910 1.00 32.27 611 VAL B CA 1
ATOM 2921 C C . VAL B 1 111 ? 20.448 52.931 7.237 1.00 32.43 611 VAL B C 1
ATOM 2922 O O . VAL B 1 111 ? 20.094 53.624 8.191 1.00 32.97 611 VAL B O 1
ATOM 2926 N N . HIS B 1 112 ? 21.482 52.097 7.296 1.00 30.99 612 HIS B N 1
ATOM 2927 C CA . HIS B 1 112 ? 22.247 51.965 8.518 1.00 30.75 612 HIS B CA 1
ATOM 2928 C C . HIS B 1 112 ? 23.758 52.048 8.329 1.00 30.11 612 HIS B C 1
ATOM 2929 O O . HIS B 1 112 ? 24.350 51.239 7.613 1.00 28.38 612 HIS B O 1
ATOM 2936 N N . ALA B 1 113 ? 24.371 53.038 8.973 1.00 28.23 613 ALA B N 1
ATOM 2937 C CA . ALA B 1 113 ? 25.821 53.211 8.934 1.00 29.50 613 ALA B CA 1
ATOM 2938 C C . ALA B 1 113 ? 26.285 52.714 10.302 1.00 29.25 613 ALA B C 1
ATOM 2939 O O . ALA B 1 113 ? 26.119 53.388 11.313 1.00 29.19 613 ALA B O 1
ATOM 2941 N N . PRO B 1 114 ? 26.855 51.509 10.346 1.00 29.78 614 PRO B N 1
ATOM 2942 C CA . PRO B 1 114 ? 27.356 50.849 11.561 1.00 27.19 614 PRO B CA 1
ATOM 2943 C C . PRO B 1 114 ? 28.499 51.555 12.275 1.00 27.79 614 PRO B C 1
ATOM 2944 O O . PRO B 1 114 ? 28.543 51.584 13.503 1.00 26.56 614 PRO B O 1
ATOM 2948 N N . ALA B 1 115 ? 29.433 52.097 11.501 1.00 25.60 615 ALA B N 1
ATOM 2949 C CA . ALA B 1 115 ? 30.586 52.775 12.060 1.00 21.14 615 ALA B CA 1
ATOM 2950 C C . ALA B 1 115 ? 30.178 54.116 12.647 1.00 25.56 615 ALA B C 1
ATOM 2951 O O . ALA B 1 115 ? 30.823 54.605 13.571 1.00 29.60 615 ALA B O 1
ATOM 2953 N N . LEU B 1 116 ? 29.101 54.700 12.115 1.00 27.99 616 LEU B N 1
ATOM 2954 C CA . LEU B 1 116 ? 28.595 55.992 12.583 1.00 24.00 616 LEU B CA 1
ATOM 2955 C C . LEU B 1 116 ? 27.424 55.821 13.535 1.00 21.11 616 LEU B C 1
ATOM 2956 O O . LEU B 1 116 ? 26.997 56.783 14.147 1.00 24.29 616 LEU B O 1
ATOM 2961 N N . ASN B 1 117 ? 26.902 54.604 13.646 1.00 22.25 617 ASN B N 1
ATOM 2962 C CA . ASN B 1 117 ? 25.771 54.317 14.532 1.00 27.54 617 ASN B CA 1
ATOM 2963 C C . ASN B 1 117 ? 24.562 55.147 14.148 1.00 27.90 617 ASN B C 1
ATOM 2964 O O . ASN B 1 117 ? 23.817 55.623 15.007 1.00 23.22 617 ASN B O 1
ATOM 2969 N N . GLU B 1 118 ? 24.381 55.315 12.842 1.00 30.50 618 GLU B N 1
ATOM 2970 C CA . GLU B 1 118 ? 23.268 56.081 12.308 1.00 26.49 618 GLU B CA 1
ATOM 2971 C C . GLU B 1 118 ? 22.307 55.159 11.588 1.00 24.51 618 GLU B C 1
ATOM 2972 O O . GLU B 1 118 ? 22.710 54.356 10.750 1.00 24.27 618 GLU B O 1
ATOM 2978 N N . THR B 1 119 ? 21.036 55.285 11.940 1.00 28.22 619 THR B N 1
ATOM 2979 C CA . THR B 1 119 ? 19.969 54.493 11.352 1.00 28.62 619 THR B CA 1
ATOM 2980 C C . THR B 1 119 ? 18.875 55.451 10.898 1.00 30.76 619 THR B C 1
ATOM 2981 O O . THR B 1 119 ? 18.093 55.972 11.710 1.00 28.59 619 THR B O 1
ATOM 2985 N N . LEU B 1 120 ? 18.836 55.691 9.595 1.00 34.13 620 LEU B N 1
ATOM 2986 C CA . LEU B 1 120 ? 17.834 56.569 9.018 1.00 32.88 620 LEU B CA 1
ATOM 2987 C C . LEU B 1 120 ? 16.793 55.681 8.355 1.00 30.65 620 LEU B C 1
ATOM 2988 O O . LEU B 1 120 ? 17.128 54.711 7.684 1.00 29.94 620 LEU B O 1
ATOM 2993 N N . TYR B 1 121 ? 15.525 56.004 8.569 1.00 32.86 621 TYR B N 1
ATOM 2994 C CA . TYR B 1 121 ? 14.435 55.208 8.022 1.00 34.98 621 TYR B CA 1
ATOM 2995 C C . TYR B 1 121 ? 13.121 55.989 7.915 1.00 36.83 621 TYR B C 1
ATOM 2996 O O . TYR B 1 121 ? 12.965 57.038 8.543 1.00 35.94 621 TYR B O 1
ATOM 3005 N N . ALA B 1 122 ? 12.183 55.460 7.125 1.00 38.07 622 ALA B N 1
ATOM 3006 C CA . ALA B 1 122 ? 10.861 56.072 6.929 1.00 42.99 622 ALA B CA 1
ATOM 3007 C C . ALA B 1 122 ? 9.835 55.071 6.413 1.00 46.64 622 ALA B C 1
ATOM 3008 O O . ALA B 1 122 ? 10.166 54.110 5.714 1.00 47.07 622 ALA B O 1
ATOM 3010 N N . GLU B 1 123 ? 8.579 55.318 6.756 1.00 49.26 623 GLU B N 1
ATOM 3011 C CA . GLU B 1 123 ? 7.484 54.469 6.314 1.00 51.57 623 GLU B CA 1
ATOM 3012 C C . GLU B 1 123 ? 6.442 55.352 5.637 1.00 51.25 623 GLU B C 1
ATOM 3013 O O . GLU B 1 123 ? 6.262 56.504 6.012 1.00 52.11 623 GLU B O 1
ATOM 3019 N N . GLU B 1 124 ? 5.767 54.825 4.625 1.00 54.92 624 GLU B N 1
ATOM 3020 C CA . GLU B 1 124 ? 4.751 55.599 3.926 1.00 56.31 624 GLU B CA 1
ATOM 3021 C C . GLU B 1 124 ? 3.696 56.149 4.883 1.00 55.21 624 GLU B C 1
ATOM 3022 O O . GLU B 1 124 ? 2.985 55.392 5.543 1.00 56.00 624 GLU B O 1
ATOM 3028 N N . GLY B 1 125 ? 3.611 57.474 4.956 1.00 50.98 625 GLY B N 1
ATOM 3029 C CA . GLY B 1 125 ? 2.642 58.124 5.822 1.00 44.35 625 GLY B CA 1
ATOM 3030 C C . GLY B 1 125 ? 3.095 58.309 7.262 1.00 43.96 625 GLY B C 1
ATOM 3031 O O . GLY B 1 125 ? 2.445 59.013 8.035 1.00 42.17 625 GLY B O 1
ATOM 3032 N N . SER B 1 126 ? 4.213 57.696 7.634 1.00 43.18 626 SER B N 1
ATOM 3033 C CA . SER B 1 126 ? 4.700 57.793 9.006 1.00 42.78 626 SER B CA 1
ATOM 3034 C C . SER B 1 126 ? 5.765 58.876 9.228 1.00 43.98 626 SER B C 1
ATOM 3035 O O . SER B 1 126 ? 6.068 59.223 10.374 1.00 41.70 626 SER B O 1
ATOM 3038 N N . GLY B 1 127 ? 6.324 59.407 8.142 1.00 41.52 627 GLY B N 1
ATOM 3039 C CA . GLY B 1 127 ? 7.342 60.436 8.261 1.00 37.76 627 GLY B CA 1
ATOM 3040 C C . GLY B 1 127 ? 8.704 59.815 8.463 1.00 35.21 627 GLY B C 1
ATOM 3041 O O . GLY B 1 127 ? 8.796 58.613 8.703 1.00 36.04 627 GLY B O 1
ATOM 3042 N N . ALA B 1 128 ? 9.756 60.627 8.378 1.00 36.55 628 ALA B N 1
ATOM 3043 C CA . ALA B 1 128 ? 11.129 60.145 8.531 1.00 36.60 628 ALA B CA 1
ATOM 3044 C C . ALA B 1 128 ? 11.669 60.239 9.963 1.00 34.66 628 ALA B C 1
ATOM 3045 O O . ALA B 1 128 ? 11.202 61.051 10.761 1.00 33.77 628 ALA B O 1
ATOM 3047 N N . PHE B 1 129 ? 12.651 59.390 10.272 1.00 32.71 629 PHE B N 1
ATOM 3048 C CA . PHE B 1 129 ? 13.274 59.350 11.594 1.00 30.79 629 PHE B CA 1
ATOM 3049 C C . PHE B 1 129 ? 14.769 59.164 11.485 1.00 31.79 629 PHE B C 1
ATOM 3050 O O . PHE B 1 129 ? 15.301 58.892 10.410 1.00 29.80 629 PHE B O 1
ATOM 3058 N N . PHE B 1 130 ? 15.425 59.297 12.632 1.00 28.79 630 PHE B N 1
ATOM 3059 C CA . PHE B 1 130 ? 16.861 59.131 12.761 1.00 29.35 630 PHE B CA 1
ATOM 3060 C C . PHE B 1 130 ? 17.035 58.594 14.173 1.00 29.13 630 PHE B C 1
ATOM 3061 O O . PHE B 1 130 ? 16.860 59.324 15.141 1.00 29.28 630 PHE B O 1
ATOM 3069 N N . ASN B 1 131 ? 17.363 57.317 14.294 1.00 25.62 631 ASN B N 1
ATOM 3070 C CA . ASN B 1 131 ? 17.532 56.727 15.609 1.00 26.53 631 ASN B CA 1
ATOM 3071 C C . ASN B 1 131 ? 16.375 57.065 16.555 1.00 27.83 631 ASN B C 1
ATOM 3072 O O . ASN B 1 131 ? 16.591 57.406 17.723 1.00 25.24 631 ASN B O 1
ATOM 3077 N N . GLY B 1 132 ? 15.150 56.978 16.043 1.00 27.29 632 GLY B N 1
ATOM 3078 C CA . GLY B 1 132 ? 13.985 57.240 16.871 1.00 27.23 632 GLY B CA 1
ATOM 3079 C C . GLY B 1 132 ? 13.424 58.651 16.892 1.00 27.12 632 GLY B C 1
ATOM 3080 O O . GLY B 1 132 ? 12.251 58.844 17.226 1.00 29.63 632 GLY B O 1
ATOM 3081 N N . GLU B 1 133 ? 14.238 59.645 16.552 1.00 28.69 633 GLU B N 1
ATOM 3082 C CA . GLU B 1 133 ? 13.757 61.023 16.547 1.00 25.63 633 GLU B CA 1
ATOM 3083 C C . GLU B 1 133 ? 13.419 61.431 15.127 1.00 23.98 633 GLU B C 1
ATOM 3084 O O . GLU B 1 133 ? 14.012 60.935 14.178 1.00 24.97 633 GLU B O 1
ATOM 3090 N N . ARG B 1 134 ? 12.457 62.334 14.995 1.00 27.76 634 ARG B N 1
ATOM 3091 C CA . ARG B 1 134 ? 12.004 62.829 13.696 1.00 30.94 634 ARG B CA 1
ATOM 3092 C C . ARG B 1 134 ? 13.072 63.651 12.998 1.00 30.39 634 ARG B C 1
ATOM 3093 O O . ARG B 1 134 ? 13.911 64.264 13.645 1.00 35.14 634 ARG B O 1
ATOM 3101 N N . ILE B 1 135 ? 13.033 63.655 11.673 1.00 32.32 635 ILE B N 1
ATOM 3102 C CA . ILE B 1 135 ? 13.964 64.434 10.871 1.00 31.10 635 ILE B CA 1
ATOM 3103 C C . ILE B 1 135 ? 13.210 65.045 9.696 1.00 33.81 635 ILE B C 1
ATOM 3104 O O . ILE B 1 135 ? 12.344 64.403 9.088 1.00 33.81 635 ILE B O 1
ATOM 3109 N N . ARG B 1 136 ? 13.513 66.301 9.400 1.00 35.48 636 ARG B N 1
ATOM 3110 C CA . ARG B 1 136 ? 12.887 66.978 8.278 1.00 35.07 636 ARG B CA 1
ATOM 3111 C C . ARG B 1 136 ? 14.028 67.373 7.370 1.00 35.91 636 ARG B C 1
ATOM 3112 O O . ARG B 1 136 ? 15.193 67.192 7.730 1.00 34.02 636 ARG B O 1
ATOM 3120 N N . VAL B 1 137 ? 13.699 67.904 6.196 1.00 34.82 637 VAL B N 1
ATOM 3121 C CA . VAL B 1 137 ? 14.721 68.331 5.254 1.00 37.00 637 VAL B CA 1
ATOM 3122 C C . VAL B 1 137 ? 15.142 69.769 5.617 1.00 35.29 637 VAL B C 1
ATOM 3123 O O . VAL B 1 137 ? 14.479 70.422 6.418 1.00 34.57 637 VAL B O 1
ATOM 3127 N N . SER B 1 138 ? 16.244 70.263 5.061 1.00 38.66 638 SER B N 1
ATOM 3128 C CA . SER B 1 138 ? 16.705 71.606 5.419 1.00 43.93 638 SER B CA 1
ATOM 3129 C C . SER B 1 138 ? 15.782 72.724 4.952 1.00 47.29 638 SER B C 1
ATOM 3130 O O . SER B 1 138 ? 14.909 72.515 4.108 1.00 47.04 638 SER B O 1
ATOM 3133 N N . GLU B 1 139 ? 15.989 73.914 5.518 1.00 50.89 639 GLU B N 1
ATOM 3134 C CA . GLU B 1 139 ? 15.199 75.099 5.184 1.00 52.49 639 GLU B CA 1
ATOM 3135 C C . GLU B 1 139 ? 16.003 76.114 4.361 1.00 52.46 639 GLU B C 1
ATOM 3136 O O . GLU B 1 139 ? 15.466 77.136 3.934 1.00 50.64 639 GLU B O 1
ATOM 3142 N N . ASN B 1 140 ? 17.287 75.836 4.151 1.00 52.05 640 ASN B N 1
ATOM 3143 C CA . ASN B 1 140 ? 18.146 76.727 3.381 1.00 52.56 640 ASN B CA 1
ATOM 3144 C C . ASN B 1 140 ? 17.606 76.834 1.966 1.00 56.57 640 ASN B C 1
ATOM 3145 O O . ASN B 1 140 ? 17.743 75.905 1.169 1.00 58.79 640 ASN B O 1
ATOM 3150 N N . ALA B 1 141 ? 17.001 77.976 1.654 1.00 57.37 641 ALA B N 1
ATOM 3151 C CA . ALA B 1 141 ? 16.404 78.186 0.341 1.00 56.68 641 ALA B CA 1
ATOM 3152 C C . ALA B 1 141 ? 17.280 78.864 -0.726 1.00 57.63 641 ALA B C 1
ATOM 3153 O O . ALA B 1 141 ? 16.783 79.162 -1.813 1.00 57.57 641 ALA B O 1
ATOM 3155 N N . SER B 1 142 ? 18.560 79.113 -0.434 1.00 59.30 642 SER B N 1
ATOM 3156 C CA . SER B 1 142 ? 19.451 79.733 -1.421 1.00 59.32 642 SER B CA 1
ATOM 3157 C C . SER B 1 142 ? 20.749 78.947 -1.537 1.00 61.24 642 SER B C 1
ATOM 3158 O O . SER B 1 142 ? 21.305 78.503 -0.533 1.00 62.87 642 SER B O 1
ATOM 3161 N N . LEU B 1 143 ? 21.219 78.777 -2.769 1.00 63.04 643 LEU B N 1
ATOM 3162 C CA . LEU B 1 143 ? 22.448 78.033 -3.052 1.00 64.16 643 LEU B CA 1
ATOM 3163 C C . LEU B 1 143 ? 23.675 78.514 -2.286 1.00 63.08 643 LEU B C 1
ATOM 3164 O O . LEU B 1 143 ? 24.629 77.760 -2.103 1.00 62.83 643 LEU B O 1
ATOM 3169 N N . GLU B 1 144 ? 23.658 79.767 -1.847 1.00 64.23 644 GLU B N 1
ATOM 3170 C CA . GLU B 1 144 ? 24.785 80.316 -1.099 1.00 63.48 644 GLU B CA 1
ATOM 3171 C C . GLU B 1 144 ? 24.710 79.923 0.372 1.00 60.47 644 GLU B C 1
ATOM 3172 O O . GLU B 1 144 ? 25.602 80.236 1.159 1.00 58.27 644 GLU B O 1
ATOM 3178 N N . GLU B 1 145 ? 23.637 79.226 0.728 1.00 57.72 645 GLU B N 1
ATOM 3179 C CA . GLU B 1 145 ? 23.423 78.756 2.093 1.00 53.59 645 GLU B CA 1
ATOM 3180 C C . GLU B 1 145 ? 23.307 77.235 2.090 1.00 49.50 645 GLU B C 1
ATOM 3181 O O . GLU B 1 145 ? 22.814 76.637 3.049 1.00 48.73 645 GLU B O 1
ATOM 3187 N N . CYS B 1 146 ? 23.763 76.619 1.003 1.00 47.56 646 CYS B N 1
ATOM 3188 C CA . CYS B 1 146 ? 23.681 75.176 0.847 1.00 44.74 646 CYS B CA 1
ATOM 3189 C C . CYS B 1 146 ? 25.013 74.451 0.729 1.00 43.89 646 CYS B C 1
ATOM 3190 O O . CYS B 1 146 ? 26.050 75.049 0.445 1.00 43.57 646 CYS B O 1
ATOM 3193 N N . VAL B 1 147 ? 24.947 73.142 0.962 1.00 44.50 647 VAL B N 1
ATOM 3194 C CA . VAL B 1 147 ? 26.079 72.226 0.850 1.00 41.94 647 VAL B CA 1
ATOM 3195 C C . VAL B 1 147 ? 25.477 71.085 0.040 1.00 44.71 647 VAL B C 1
ATOM 3196 O O . VAL B 1 147 ? 24.428 70.541 0.412 1.00 45.08 647 VAL B O 1
ATOM 3200 N N . GLY B 1 148 ? 26.114 70.739 -1.073 1.00 43.11 648 GLY B N 1
ATOM 3201 C CA . GLY B 1 148 ? 25.584 69.677 -1.905 1.00 45.28 648 GLY B CA 1
ATOM 3202 C C . GLY B 1 148 ? 26.504 68.486 -1.946 1.00 48.37 648 GLY B C 1
ATOM 3203 O O . GLY B 1 148 ? 27.572 68.491 -1.323 1.00 46.81 648 GLY B O 1
ATOM 3204 N N . SER B 1 149 ? 26.096 67.465 -2.693 1.00 48.90 649 SER B N 1
ATOM 3205 C CA . SER B 1 149 ? 26.893 66.258 -2.801 1.00 48.85 649 SER B CA 1
ATOM 3206 C C . SER B 1 149 ? 26.550 65.453 -4.036 1.00 48.79 649 SER B C 1
ATOM 3207 O O . SER B 1 149 ? 25.543 65.693 -4.696 1.00 45.39 649 SER B O 1
ATOM 3210 N N . THR B 1 150 ? 27.409 64.486 -4.331 1.00 53.43 650 THR B N 1
ATOM 3211 C CA . THR B 1 150 ? 27.240 63.594 -5.473 1.00 58.33 650 THR B CA 1
ATOM 3212 C C . THR B 1 150 ? 28.315 62.513 -5.416 1.00 61.15 650 THR B C 1
ATOM 3213 O O . THR B 1 150 ? 29.298 62.646 -4.682 1.00 61.16 650 THR B O 1
ATOM 3217 N N . GLY B 1 151 ? 28.127 61.447 -6.191 1.00 63.24 651 GLY B N 1
ATOM 3218 C CA . GLY B 1 151 ? 29.099 60.366 -6.207 1.00 66.18 651 GLY B CA 1
ATOM 3219 C C . GLY B 1 151 ? 30.155 60.591 -7.268 1.00 67.92 651 GLY B C 1
ATOM 3220 O O . GLY B 1 151 ? 29.995 61.457 -8.125 1.00 67.66 651 GLY B O 1
ATOM 3221 N N . SER B 1 152 ? 31.233 59.816 -7.214 1.00 69.45 652 SER B N 1
ATOM 3222 C CA . SER B 1 152 ? 32.317 59.942 -8.183 1.00 73.18 652 SER B CA 1
ATOM 3223 C C . SER B 1 152 ? 31.943 59.361 -9.549 1.00 75.87 652 SER B C 1
ATOM 3224 O O . SER B 1 152 ? 32.022 58.151 -9.758 1.00 76.42 652 SER B O 1
ATOM 3227 N N . TYR B 1 153 ? 31.549 60.230 -10.478 1.00 80.25 653 TYR B N 1
ATOM 3228 C CA . TYR B 1 153 ? 31.153 59.802 -11.818 1.00 85.13 653 TYR B CA 1
ATOM 3229 C C . TYR B 1 153 ? 32.075 60.375 -12.894 1.00 88.98 653 TYR B C 1
ATOM 3230 O O . TYR B 1 153 ? 32.599 61.479 -12.750 1.00 90.53 653 TYR B O 1
ATOM 3239 N N . VAL B 1 154 ? 32.254 59.610 -13.970 1.00 91.24 654 VAL B N 1
ATOM 3240 C CA . VAL B 1 154 ? 33.128 59.955 -15.096 1.00 91.15 654 VAL B CA 1
ATOM 3241 C C . VAL B 1 154 ? 33.531 61.422 -15.268 1.00 88.63 654 VAL B C 1
ATOM 3242 O O . VAL B 1 154 ? 34.640 61.811 -14.903 1.00 88.41 654 VAL B O 1
ATOM 3246 N N . ASP B 1 155 ? 32.646 62.234 -15.832 1.00 85.37 655 ASP B N 1
ATOM 3247 C CA . ASP B 1 155 ? 32.946 63.646 -16.041 1.00 81.04 655 ASP B CA 1
ATOM 3248 C C . ASP B 1 155 ? 31.983 64.526 -15.274 1.00 76.92 655 ASP B C 1
ATOM 3249 O O . ASP B 1 155 ? 32.298 65.668 -14.945 1.00 75.80 655 ASP B O 1
ATOM 3254 N N . PHE B 1 156 ? 30.808 63.974 -15.000 1.00 73.69 656 PHE B N 1
ATOM 3255 C CA . PHE B 1 156 ? 29.751 64.676 -14.285 1.00 70.88 656 PHE B CA 1
ATOM 3256 C C . PHE B 1 156 ? 30.242 65.275 -12.976 1.00 70.35 656 PHE B C 1
ATOM 3257 O O . PHE B 1 156 ? 29.824 66.364 -12.589 1.00 69.15 656 PHE B O 1
ATOM 3265 N N . THR B 1 157 ? 31.139 64.558 -12.307 1.00 71.23 657 THR B N 1
ATOM 3266 C CA . THR B 1 157 ? 31.682 64.987 -11.020 1.00 72.85 657 THR B CA 1
ATOM 3267 C C . THR B 1 157 ? 32.574 66.224 -11.048 1.00 74.33 657 THR B C 1
ATOM 3268 O O . THR B 1 157 ? 32.137 67.310 -10.675 1.00 75.59 657 THR B O 1
ATOM 3272 N N . GLY B 1 158 ? 33.825 66.058 -11.466 1.00 74.26 658 GLY B N 1
ATOM 3273 C CA . GLY B 1 158 ? 34.734 67.191 -11.511 1.00 75.31 658 GLY B CA 1
ATOM 3274 C C . GLY B 1 158 ? 34.150 68.396 -12.233 1.00 75.39 658 GLY B C 1
ATOM 3275 O O . GLY B 1 158 ? 34.582 69.534 -12.027 1.00 74.80 658 GLY B O 1
ATOM 3276 N N . LYS B 1 159 ? 33.154 68.136 -13.077 1.00 72.96 659 LYS B N 1
ATOM 3277 C CA . LYS B 1 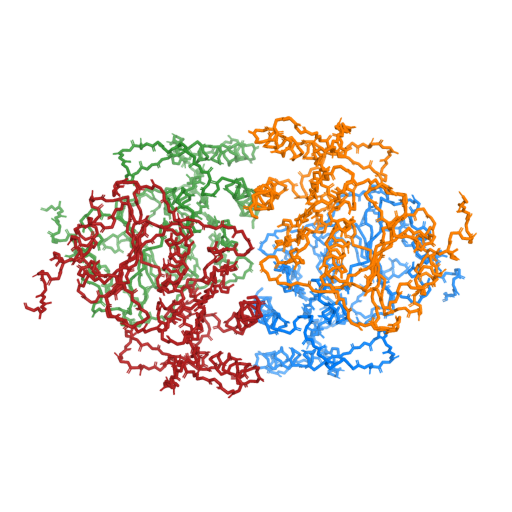159 ? 32.495 69.176 -13.857 1.00 66.82 659 LYS B CA 1
ATOM 3278 C C . LYS B 1 159 ? 31.262 69.721 -13.128 1.00 62.87 659 LYS B C 1
ATOM 3279 O O . LYS B 1 159 ? 30.719 70.766 -13.490 1.00 61.94 659 LYS B O 1
ATOM 3285 N N . PHE B 1 160 ? 30.822 69.002 -12.101 1.00 61.37 660 PHE B N 1
ATOM 3286 C CA . PHE B 1 160 ? 29.674 69.422 -11.303 1.00 59.67 660 PHE B CA 1
ATOM 3287 C C . PHE B 1 160 ? 30.182 70.355 -10.196 1.00 57.91 660 PHE B C 1
ATOM 3288 O O . PHE B 1 160 ? 29.483 71.284 -9.776 1.00 54.58 660 PHE B O 1
ATOM 3296 N N . ILE B 1 161 ? 31.412 70.097 -9.747 1.00 60.83 661 ILE B N 1
ATOM 3297 C CA . ILE B 1 161 ? 32.067 70.888 -8.702 1.00 66.39 661 ILE B CA 1
ATOM 3298 C C . ILE B 1 161 ? 32.346 72.277 -9.267 1.00 68.37 661 ILE B C 1
ATOM 3299 O O . ILE B 1 161 ? 31.976 73.297 -8.681 1.00 69.22 661 ILE B O 1
ATOM 3304 N N . GLU B 1 162 ? 33.005 72.289 -10.419 1.00 71.61 662 GLU B N 1
ATOM 3305 C CA . GLU B 1 162 ? 33.353 73.508 -11.136 1.00 71.47 662 GLU B CA 1
ATOM 3306 C C . GLU B 1 162 ? 32.066 74.292 -11.401 1.00 71.05 662 GLU B C 1
ATOM 3307 O O . GLU B 1 162 ? 31.979 75.481 -11.108 1.00 70.27 662 GLU B O 1
ATOM 3313 N N . ARG B 1 163 ? 31.066 73.598 -11.937 1.00 72.74 663 ARG B N 1
ATOM 3314 C CA . ARG B 1 163 ? 29.777 74.192 -12.273 1.00 77.22 663 ARG B CA 1
ATOM 3315 C C . ARG B 1 163 ? 28.926 74.601 -11.065 1.00 79.75 663 ARG B C 1
ATOM 3316 O O . ARG B 1 163 ? 27.855 75.194 -11.229 1.00 80.01 663 ARG B O 1
ATOM 3324 N N . MET B 1 164 ? 29.393 74.299 -9.854 1.00 79.09 664 MET B N 1
ATOM 3325 C CA . MET B 1 164 ? 28.622 74.647 -8.665 1.00 74.40 664 MET B CA 1
ATOM 3326 C C . MET B 1 164 ? 29.447 75.047 -7.436 1.00 71.56 664 MET B C 1
ATOM 3327 O O . MET B 1 164 ? 28.895 75.239 -6.352 1.00 69.70 664 MET B O 1
ATOM 3332 N N . GLU B 1 165 ? 30.760 75.192 -7.607 1.00 73.43 665 GLU B N 1
ATOM 3333 C CA . GLU B 1 165 ? 31.633 75.584 -6.502 1.00 78.92 665 GLU B CA 1
ATOM 3334 C C . GLU B 1 165 ? 31.268 76.961 -5.959 1.00 82.69 665 GLU B C 1
ATOM 3335 O O . GLU B 1 165 ? 31.075 77.123 -4.752 1.00 86.84 665 GLU B O 1
ATOM 3341 N N . LYS B 1 166 ? 31.170 77.950 -6.844 1.00 80.48 666 LYS B N 1
ATOM 3342 C CA . LYS B 1 166 ? 30.813 79.307 -6.432 1.00 76.89 666 LYS B CA 1
ATOM 3343 C C . LYS B 1 166 ? 29.319 79.419 -6.150 1.00 73.22 666 LYS B C 1
ATOM 3344 O O . LYS B 1 166 ? 28.852 80.429 -5.639 1.00 72.57 666 LYS B O 1
ATOM 3350 N N . ARG B 1 167 ? 28.571 78.378 -6.485 1.00 70.85 667 ARG B N 1
ATOM 3351 C CA . ARG B 1 167 ? 27.128 78.383 -6.283 1.00 68.63 667 ARG B CA 1
ATOM 3352 C C . ARG B 1 167 ? 26.757 78.102 -4.827 1.00 67.24 667 ARG B C 1
ATOM 3353 O O . ARG B 1 167 ? 25.989 78.836 -4.206 1.00 64.64 667 ARG B O 1
ATOM 3361 N N . THR B 1 168 ? 27.330 77.035 -4.285 1.00 67.93 668 THR B N 1
ATOM 3362 C CA . THR B 1 168 ? 27.043 76.616 -2.923 1.00 63.77 668 THR B CA 1
ATOM 3363 C C . THR B 1 168 ? 28.234 76.758 -1.975 1.00 60.31 668 THR B C 1
ATOM 3364 O O . THR B 1 168 ? 29.368 76.960 -2.422 1.00 59.51 668 THR B O 1
ATOM 3368 N N . ARG B 1 169 ? 27.966 76.662 -0.670 1.00 56.81 669 ARG B N 1
ATOM 3369 C CA . ARG B 1 169 ? 29.011 76.751 0.355 1.00 51.23 669 ARG B CA 1
ATOM 3370 C C . ARG B 1 169 ? 30.051 75.665 0.122 1.00 50.80 669 ARG B C 1
ATOM 3371 O O . ARG B 1 169 ? 31.253 75.936 0.076 1.00 52.77 669 ARG B O 1
ATOM 3379 N N . ARG B 1 170 ? 29.578 74.430 -0.023 1.00 47.28 670 ARG B N 1
ATOM 3380 C CA . ARG B 1 170 ? 30.462 73.295 -0.254 1.00 44.21 670 ARG B CA 1
ATOM 3381 C C . ARG B 1 170 ? 29.738 72.181 -0.998 1.00 42.13 670 ARG B C 1
ATOM 3382 O O . ARG B 1 170 ? 28.506 72.092 -0.976 1.00 39.61 670 ARG B O 1
ATOM 3390 N N . ILE B 1 171 ? 30.517 71.354 -1.684 1.00 43.40 671 ILE B N 1
ATOM 3391 C CA . ILE B 1 171 ? 29.980 70.205 -2.402 1.00 47.08 671 ILE B CA 1
ATOM 3392 C C . ILE B 1 171 ? 30.762 69.054 -1.782 1.00 44.87 671 ILE B C 1
ATOM 3393 O O . ILE B 1 171 ? 31.995 69.041 -1.843 1.00 44.25 671 ILE B O 1
ATOM 3398 N N . ARG B 1 172 ? 30.055 68.115 -1.152 1.00 43.33 672 ARG B N 1
ATOM 3399 C CA . ARG B 1 172 ? 30.723 66.983 -0.510 1.00 43.62 672 ARG B CA 1
ATOM 3400 C C . ARG B 1 172 ? 30.620 65.701 -1.343 1.00 41.91 672 ARG B C 1
ATOM 3401 O O . ARG B 1 172 ? 29.655 65.495 -2.091 1.00 40.24 672 ARG B O 1
ATOM 3409 N N . ILE B 1 173 ? 31.646 64.865 -1.209 1.00 42.38 673 ILE B N 1
ATOM 3410 C CA . ILE B 1 173 ? 31.736 63.576 -1.884 1.00 43.22 673 ILE B CA 1
ATOM 3411 C C . ILE B 1 173 ? 32.050 62.588 -0.770 1.00 45.32 673 ILE B C 1
ATOM 3412 O O . ILE B 1 173 ? 33.218 62.337 -0.452 1.00 42.30 673 ILE B O 1
ATOM 3417 N N . LEU B 1 174 ? 30.989 62.041 -0.183 1.00 47.52 674 LEU B N 1
ATOM 3418 C CA . LEU B 1 174 ? 31.103 61.125 0.942 1.00 49.92 674 LEU B CA 1
ATOM 3419 C C . LEU B 1 174 ? 31.305 59.643 0.652 1.00 50.83 674 LEU B C 1
ATOM 3420 O O . LEU B 1 174 ? 31.990 58.963 1.407 1.00 50.84 674 LEU B O 1
ATOM 3425 N N . GLY B 1 175 ? 30.701 59.126 -0.411 1.00 52.90 675 GLY B N 1
ATOM 3426 C CA . GLY B 1 175 ? 30.927 57.729 -0.736 1.00 54.06 675 GLY B CA 1
ATOM 3427 C C . GLY B 1 175 ? 29.765 56.764 -0.724 1.00 55.36 675 GLY B C 1
ATOM 3428 O O . GLY B 1 175 ? 29.756 55.801 -1.499 1.00 59.10 675 GLY B O 1
ATOM 3429 N N . SER B 1 176 ? 28.785 56.998 0.139 1.00 50.18 676 SER B N 1
ATOM 3430 C CA . SER B 1 176 ? 27.654 56.094 0.213 1.00 46.41 676 SER B CA 1
ATOM 3431 C C . SER B 1 176 ? 26.384 56.769 -0.273 1.00 45.81 676 SER B C 1
ATOM 3432 O O . SER B 1 176 ? 25.884 57.697 0.352 1.00 46.48 676 SER B O 1
ATOM 3435 N N . ALA B 1 177 ? 25.868 56.288 -1.396 1.00 45.95 677 ALA B N 1
ATOM 3436 C CA . ALA B 1 177 ? 24.663 56.840 -2.003 1.00 43.36 677 ALA B CA 1
ATOM 3437 C C . ALA B 1 177 ? 23.462 56.813 -1.073 1.00 42.79 677 ALA B C 1
ATOM 3438 O O . ALA B 1 177 ? 22.748 57.807 -0.945 1.00 44.38 677 ALA B O 1
ATOM 3440 N N . ALA B 1 178 ? 23.237 55.673 -0.425 1.00 42.11 678 ALA B N 1
ATOM 3441 C CA . ALA B 1 178 ? 22.102 55.521 0.485 1.00 38.26 678 ALA B CA 1
ATOM 3442 C C . ALA B 1 178 ? 22.224 56.490 1.653 1.00 34.92 678 ALA B C 1
ATOM 3443 O O . ALA B 1 178 ? 21.249 57.116 2.056 1.00 33.87 678 ALA B O 1
ATOM 3445 N N . LEU B 1 179 ? 23.432 56.623 2.184 1.00 34.90 679 LEU B N 1
ATOM 3446 C CA . LEU B 1 179 ? 23.659 57.521 3.305 1.00 34.12 679 LEU B CA 1
ATOM 3447 C C . LEU B 1 179 ? 23.478 58.965 2.842 1.00 35.18 679 LEU B C 1
ATOM 3448 O O . LEU B 1 179 ? 22.738 59.729 3.460 1.00 35.42 679 LEU B O 1
ATOM 3453 N N . ASN B 1 180 ? 24.134 59.324 1.741 1.00 39.18 680 ASN B N 1
ATOM 3454 C CA . ASN B 1 180 ? 24.050 60.683 1.198 1.00 40.86 680 ASN B CA 1
ATOM 3455 C C . ASN B 1 180 ? 22.613 61.135 0.977 1.00 36.17 680 ASN B C 1
ATOM 3456 O O . ASN B 1 180 ? 22.258 62.263 1.301 1.00 37.44 680 ASN B O 1
ATOM 3461 N N . ALA B 1 181 ? 21.784 60.252 0.436 1.00 34.73 681 ALA B N 1
ATOM 3462 C CA . ALA B 1 181 ? 20.389 60.594 0.193 1.00 34.76 681 ALA B CA 1
ATOM 3463 C C . ALA B 1 181 ? 19.659 60.723 1.517 1.00 35.22 681 ALA B C 1
ATOM 3464 O O . ALA B 1 181 ? 18.844 61.625 1.695 1.00 32.82 681 ALA B O 1
ATOM 3466 N N . ALA B 1 182 ? 19.954 59.813 2.444 1.00 34.52 682 ALA B N 1
ATOM 3467 C CA . ALA B 1 182 ? 19.318 59.838 3.754 1.00 31.46 682 ALA B CA 1
ATOM 3468 C C . ALA B 1 182 ? 19.675 61.151 4.440 1.00 33.90 682 ALA B C 1
ATOM 3469 O O . ALA B 1 182 ? 18.890 61.689 5.227 1.00 35.52 682 ALA B O 1
ATOM 3471 N N . TYR B 1 183 ? 20.859 61.678 4.126 1.00 36.10 683 TYR B N 1
ATOM 3472 C CA . TYR B 1 183 ? 21.313 62.936 4.711 1.00 34.03 683 TYR B CA 1
ATOM 3473 C C . TYR B 1 183 ? 20.513 64.164 4.297 1.00 35.50 683 TYR B C 1
ATOM 3474 O O . TYR B 1 183 ? 20.384 65.106 5.084 1.00 35.96 683 TYR B O 1
ATOM 3483 N N . VAL B 1 184 ? 19.976 64.191 3.079 1.00 38.23 684 VAL B N 1
ATOM 3484 C CA . VAL B 1 184 ? 19.191 65.361 2.712 1.00 39.89 684 VAL B CA 1
ATOM 3485 C C . VAL B 1 184 ? 17.853 65.247 3.459 1.00 40.21 684 VAL B C 1
ATOM 3486 O O . VAL B 1 184 ? 17.249 66.249 3.838 1.00 41.60 684 VAL B O 1
ATOM 3490 N N . GLY B 1 185 ? 17.411 64.021 3.710 1.00 37.45 685 GLY B N 1
ATOM 3491 C CA . GLY B 1 185 ? 16.173 63.845 4.447 1.00 37.71 685 GLY B CA 1
ATOM 3492 C C . GLY B 1 185 ? 16.397 64.299 5.883 1.00 38.19 685 GLY B C 1
ATOM 3493 O O . GLY B 1 185 ? 15.471 64.752 6.565 1.00 39.57 685 GLY B O 1
ATOM 3494 N N . ALA B 1 186 ? 17.643 64.170 6.336 1.00 37.07 686 ALA B N 1
ATOM 3495 C CA . ALA B 1 186 ? 18.046 64.567 7.684 1.00 37.85 686 ALA B CA 1
ATOM 3496 C C . ALA B 1 186 ? 18.351 66.075 7.757 1.00 39.32 686 ALA B C 1
ATOM 3497 O O . ALA B 1 186 ? 18.455 66.653 8.841 1.00 38.69 686 ALA B O 1
ATOM 3499 N N . GLY B 1 187 ? 18.491 66.707 6.599 1.00 39.16 687 GLY B N 1
ATOM 3500 C CA . GLY B 1 187 ? 18.775 68.128 6.576 1.00 38.80 687 GLY B CA 1
ATOM 3501 C C . GLY B 1 187 ? 20.250 68.420 6.747 1.00 40.10 687 GLY B C 1
ATOM 3502 O O . GLY B 1 187 ? 20.644 69.575 6.910 1.00 39.39 687 GLY B O 1
ATOM 3503 N N . ARG B 1 188 ? 21.065 67.372 6.721 1.00 35.13 688 ARG B N 1
ATOM 3504 C CA . ARG B 1 188 ? 22.506 67.534 6.866 1.00 37.23 688 ARG B CA 1
ATOM 3505 C C . ARG B 1 188 ? 23.079 68.006 5.545 1.00 37.80 688 ARG B C 1
ATOM 3506 O O . ARG B 1 188 ? 24.170 68.565 5.488 1.00 33.62 688 ARG B O 1
ATOM 3514 N N . VAL B 1 189 ? 22.324 67.759 4.482 1.00 40.04 689 VAL B N 1
ATOM 3515 C CA . VAL B 1 189 ? 22.710 68.159 3.136 1.00 40.66 689 VAL B CA 1
ATOM 3516 C C . VAL B 1 189 ? 21.464 68.668 2.434 1.00 40.77 689 VAL B C 1
ATOM 3517 O O . VAL B 1 189 ? 20.364 68.160 2.651 1.00 40.44 689 VAL B O 1
ATOM 3521 N N . ASP B 1 190 ? 21.644 69.670 1.586 1.00 39.12 690 ASP B N 1
ATOM 3522 C CA . ASP B 1 190 ? 20.527 70.268 0.891 1.00 40.06 690 ASP B CA 1
ATOM 3523 C C . ASP B 1 190 ? 20.146 69.582 -0.413 1.00 40.46 690 ASP B C 1
ATOM 3524 O O . ASP B 1 190 ? 19.017 69.712 -0.894 1.00 39.78 690 ASP B O 1
ATOM 3529 N N . PHE B 1 191 ? 21.090 68.840 -0.975 1.00 41.16 691 PHE B N 1
ATOM 3530 C CA . PHE B 1 191 ? 20.837 68.103 -2.203 1.00 42.40 691 PHE B CA 1
ATOM 3531 C C . PHE B 1 191 ? 21.968 67.112 -2.528 1.00 42.97 691 PHE B C 1
ATOM 3532 O O . PHE B 1 191 ? 23.142 67.330 -2.174 1.00 39.87 691 PHE B O 1
ATOM 3540 N N . PHE B 1 192 ? 21.584 66.021 -3.194 1.00 42.91 692 PHE B N 1
ATOM 3541 C CA . PHE B 1 192 ? 22.495 64.952 -3.604 1.00 44.95 692 PHE B CA 1
ATOM 3542 C C . PHE B 1 192 ? 22.112 64.488 -5.022 1.00 46.39 692 PHE B C 1
ATOM 3543 O O . PHE B 1 192 ? 20.935 64.213 -5.289 1.00 45.81 692 PHE B O 1
ATOM 3551 N N . VAL B 1 193 ? 23.097 64.421 -5.924 1.00 48.47 693 VAL B N 1
ATOM 3552 C CA . VAL B 1 193 ? 22.864 63.988 -7.314 1.00 53.39 693 VAL B CA 1
ATOM 3553 C C . VAL B 1 193 ? 23.615 62.686 -7.651 1.00 56.41 693 VAL B C 1
ATOM 3554 O O . VAL B 1 193 ? 24.828 62.579 -7.447 1.00 54.13 693 VAL B O 1
ATOM 3558 N N . THR B 1 194 ? 22.882 61.702 -8.173 1.00 64.19 694 THR B N 1
ATOM 3559 C CA . THR B 1 194 ? 23.456 60.406 -8.534 1.00 72.87 694 THR B CA 1
ATOM 3560 C C . THR B 1 194 ? 23.180 60.072 -10.001 1.00 81.46 694 THR B C 1
ATOM 3561 O O . THR B 1 194 ? 22.029 59.999 -10.439 1.00 82.74 694 THR B O 1
ATOM 3565 N N . TRP B 1 195 ? 24.259 59.858 -10.745 1.00 90.62 695 TRP B N 1
ATOM 3566 C CA . TRP B 1 195 ? 24.197 59.568 -12.172 1.00 98.22 695 TRP B CA 1
ATOM 3567 C C . TRP B 1 195 ? 24.541 58.112 -12.484 1.00 100.37 695 TRP B C 1
ATOM 3568 O O . TRP B 1 195 ? 25.581 57.609 -12.060 1.00 102.04 695 TRP B O 1
ATOM 3579 N N . ARG B 1 196 ? 23.674 57.443 -13.240 1.00 100.80 696 ARG B N 1
ATOM 3580 C CA . ARG B 1 196 ? 23.899 56.044 -13.593 1.00 98.85 696 ARG B CA 1
ATOM 3581 C C . ARG B 1 196 ? 23.924 55.235 -12.305 1.00 96.46 696 ARG B C 1
ATOM 3582 O O . ARG B 1 196 ? 24.988 54.824 -11.840 1.00 97.16 696 ARG B O 1
ATOM 3590 N N . ILE B 1 197 ? 22.750 55.002 -11.731 1.00 91.32 697 ILE B N 1
ATOM 3591 C CA . ILE B 1 197 ? 22.674 54.267 -10.480 1.00 83.14 697 ILE B CA 1
ATOM 3592 C C . ILE B 1 197 ? 21.625 53.167 -10.501 1.00 77.68 697 ILE B C 1
ATOM 3593 O O . ILE B 1 197 ? 20.641 53.248 -11.233 1.00 77.94 697 ILE B O 1
ATOM 3598 N N . ASN B 1 198 ? 21.843 52.140 -9.686 1.00 73.72 698 ASN B N 1
ATOM 3599 C CA . ASN B 1 198 ? 20.916 51.019 -9.600 1.00 70.00 698 ASN B CA 1
ATOM 3600 C C . ASN B 1 198 ? 19.853 51.314 -8.542 1.00 67.81 698 ASN B C 1
ATOM 3601 O O . ASN B 1 198 ? 19.991 52.253 -7.759 1.00 65.80 698 ASN B O 1
ATOM 3606 N N . PRO B 1 199 ? 18.780 50.508 -8.504 1.00 64.91 699 PRO B N 1
ATOM 3607 C CA . PRO B 1 199 ? 17.684 50.676 -7.545 1.00 66.20 699 PRO B CA 1
ATOM 3608 C C . PRO B 1 199 ? 18.067 50.515 -6.071 1.00 66.64 699 PRO B C 1
ATOM 3609 O O . PRO B 1 199 ? 17.597 51.271 -5.214 1.00 68.68 699 PRO B O 1
ATOM 3613 N N . TRP B 1 200 ? 18.912 49.534 -5.769 1.00 62.43 700 TRP B N 1
ATOM 3614 C CA . TRP B 1 200 ? 19.309 49.310 -4.389 1.00 56.41 700 TRP B CA 1
ATOM 3615 C C . TRP B 1 200 ? 20.132 50.447 -3.800 1.00 54.27 700 TRP B C 1
ATOM 3616 O O . TRP B 1 200 ? 20.354 50.484 -2.590 1.00 54.98 700 TRP B O 1
ATOM 3627 N N . ASP B 1 201 ? 20.567 51.379 -4.646 1.00 52.89 701 ASP B N 1
ATOM 3628 C CA . ASP B 1 201 ? 21.360 52.522 -4.188 1.00 49.68 701 ASP B CA 1
ATOM 3629 C C . ASP B 1 201 ? 20.491 53.711 -3.725 1.00 49.85 701 ASP B C 1
ATOM 3630 O O . ASP B 1 201 ? 20.965 54.580 -2.985 1.00 45.70 701 ASP B O 1
ATOM 3635 N N . ILE B 1 202 ? 19.223 53.732 -4.148 1.00 50.29 702 ILE B N 1
ATOM 3636 C CA . ILE B 1 202 ? 18.302 54.824 -3.818 1.00 51.09 702 ILE B CA 1
ATOM 3637 C C . ILE B 1 202 ? 16.927 54.434 -3.251 1.00 53.43 702 ILE B C 1
ATOM 3638 O O . ILE B 1 202 ? 16.232 55.268 -2.666 1.00 51.18 702 ILE B O 1
ATOM 3643 N N . ALA B 1 203 ? 16.527 53.179 -3.431 1.00 54.51 703 ALA B N 1
ATOM 3644 C CA . ALA B 1 203 ? 15.223 52.713 -2.952 1.00 52.04 703 ALA B CA 1
ATOM 3645 C C . ALA B 1 203 ? 14.825 53.274 -1.584 1.00 50.95 703 ALA B C 1
ATOM 3646 O O . ALA B 1 203 ? 13.738 53.844 -1.424 1.00 48.88 703 ALA B O 1
ATOM 3648 N N . ALA B 1 204 ? 15.706 53.111 -0.600 1.00 49.66 704 ALA B N 1
ATOM 3649 C CA . ALA B 1 204 ? 15.447 53.593 0.753 1.00 43.76 704 ALA B CA 1
ATOM 3650 C C . ALA B 1 204 ? 15.590 55.106 0.833 1.00 41.94 704 ALA B C 1
ATOM 3651 O O . ALA B 1 204 ? 14.747 55.779 1.436 1.00 40.50 704 ALA B O 1
ATOM 3653 N N . GLY B 1 205 ? 16.656 55.633 0.225 1.00 39.57 705 GLY B N 1
ATOM 3654 C CA . GLY B 1 205 ? 16.893 57.067 0.240 1.00 37.25 705 GLY B CA 1
ATOM 3655 C C . GLY B 1 205 ? 15.665 57.808 -0.232 1.00 40.00 705 GLY B C 1
ATOM 3656 O O . GLY B 1 205 ? 15.215 58.773 0.388 1.00 40.61 705 GLY B O 1
ATOM 3657 N N . LEU B 1 206 ? 15.120 57.326 -1.342 1.00 43.38 706 LEU B N 1
ATOM 3658 C CA . LEU B 1 206 ? 13.929 57.886 -1.963 1.00 44.60 706 LEU B CA 1
ATOM 3659 C C . LEU B 1 206 ? 12.800 58.185 -0.977 1.00 43.46 706 LEU B C 1
ATOM 3660 O O . LEU B 1 206 ? 12.412 59.336 -0.807 1.00 45.79 706 LEU B O 1
ATOM 3665 N N . ILE B 1 207 ? 12.275 57.146 -0.331 1.00 41.72 707 ILE B N 1
ATOM 3666 C CA . ILE B 1 207 ? 11.171 57.307 0.614 1.00 38.81 707 ILE B CA 1
ATOM 3667 C C . ILE B 1 207 ? 11.543 58.077 1.889 1.00 40.29 707 ILE B C 1
ATOM 3668 O O . ILE B 1 207 ? 10.672 58.639 2.564 1.00 36.96 707 ILE B O 1
ATOM 3673 N N . ILE B 1 208 ? 12.833 58.114 2.216 1.00 40.58 708 ILE B N 1
ATOM 3674 C CA . ILE B 1 208 ? 13.278 58.833 3.405 1.00 39.58 708 ILE B CA 1
ATOM 3675 C C . ILE B 1 208 ? 13.199 60.337 3.160 1.00 38.61 708 ILE B C 1
ATOM 3676 O O . ILE B 1 208 ? 12.702 61.083 4.001 1.00 43.57 708 ILE B O 1
ATOM 3681 N N . VAL B 1 209 ? 13.678 60.773 2.002 1.00 39.24 709 VAL B N 1
ATOM 3682 C CA . VAL B 1 209 ? 13.655 62.187 1.646 1.00 42.23 709 VAL B CA 1
ATOM 3683 C C . VAL B 1 209 ? 12.229 62.714 1.483 1.00 46.00 709 VAL B C 1
ATOM 3684 O O . VAL B 1 209 ? 11.880 63.759 2.034 1.00 47.08 709 VAL B O 1
ATOM 3688 N N . LYS B 1 210 ? 11.405 61.985 0.733 1.00 45.57 710 LYS B N 1
ATOM 3689 C CA . LYS B 1 210 ? 10.027 62.396 0.496 1.00 44.12 710 LYS B CA 1
ATOM 3690 C C . LYS B 1 210 ? 9.207 62.423 1.770 1.00 44.16 710 LYS B C 1
ATOM 3691 O O . LYS B 1 210 ? 8.333 63.273 1.932 1.00 46.86 710 LYS B O 1
ATOM 3697 N N . GLU B 1 211 ? 9.481 61.488 2.672 1.00 41.75 711 GLU B N 1
ATOM 3698 C CA . GLU B 1 211 ? 8.771 61.429 3.942 1.00 37.80 711 GLU B CA 1
ATOM 3699 C C . GLU B 1 211 ? 9.311 62.509 4.862 1.00 35.32 711 GLU B C 1
ATOM 3700 O O . GLU B 1 211 ? 8.649 62.908 5.811 1.00 32.27 711 GLU B O 1
ATOM 3706 N N . ALA B 1 212 ? 10.520 62.974 4.562 1.00 36.90 712 ALA B N 1
ATOM 3707 C CA . ALA B 1 212 ? 11.166 64.030 5.333 1.00 44.26 712 ALA B CA 1
ATOM 3708 C C . ALA B 1 212 ? 10.861 65.384 4.693 1.00 47.07 712 ALA B C 1
ATOM 3709 O O . ALA B 1 212 ? 11.558 66.368 4.934 1.00 47.80 712 ALA B O 1
ATOM 3711 N N . GLY B 1 213 ? 9.821 65.407 3.862 1.00 49.66 713 GLY B N 1
ATOM 3712 C CA . GLY B 1 213 ? 9.399 66.625 3.192 1.00 50.47 713 GLY B CA 1
ATOM 3713 C C . GLY B 1 213 ? 10.317 67.138 2.098 1.00 50.46 713 GLY B C 1
ATOM 3714 O O . GLY B 1 213 ? 10.385 68.342 1.867 1.00 53.49 713 GLY B O 1
ATOM 3715 N N . GLY B 1 214 ? 11.016 66.240 1.415 1.00 47.02 714 GLY B N 1
ATOM 3716 C CA . GLY B 1 214 ? 11.919 66.669 0.361 1.00 43.11 714 GLY B CA 1
ATOM 3717 C C . GLY B 1 214 ? 11.455 66.277 -1.029 1.00 42.14 714 GLY B C 1
ATOM 3718 O O . GLY B 1 214 ? 10.322 65.817 -1.208 1.00 39.49 714 GLY B O 1
ATOM 3719 N N . MET B 1 215 ? 12.335 66.449 -2.012 1.00 42.93 715 MET B N 1
ATOM 3720 C CA . MET B 1 215 ? 12.022 66.124 -3.402 1.00 43.53 715 MET B CA 1
ATOM 3721 C C . MET B 1 215 ? 12.984 65.134 -4.040 1.00 43.86 715 MET B C 1
ATOM 3722 O O . MET B 1 215 ? 14.200 65.233 -3.889 1.00 45.60 715 MET B O 1
ATOM 3727 N N . VAL B 1 216 ? 12.430 64.177 -4.767 1.00 45.09 716 VAL B N 1
ATOM 3728 C CA . VAL B 1 216 ? 13.245 63.197 -5.467 1.00 48.96 716 VAL B CA 1
ATOM 3729 C C . VAL B 1 216 ? 12.710 63.158 -6.889 1.00 53.32 716 VAL B C 1
ATOM 3730 O O . VAL B 1 216 ? 11.531 62.858 -7.112 1.00 51.33 716 VAL B O 1
ATOM 3734 N N . THR B 1 217 ? 13.571 63.476 -7.848 1.00 57.90 717 THR B N 1
ATOM 3735 C CA . THR B 1 217 ? 13.168 63.491 -9.246 1.00 64.98 717 THR B CA 1
ATOM 3736 C C . THR B 1 217 ? 14.298 63.028 -10.148 1.00 71.36 717 THR B C 1
ATOM 3737 O O . THR B 1 217 ? 15.442 62.873 -9.708 1.00 74.13 717 THR B O 1
ATOM 3741 N N . ASP B 1 218 ? 13.957 62.794 -11.410 1.00 73.88 718 ASP B N 1
ATOM 3742 C CA . ASP B 1 218 ? 14.931 62.393 -12.411 1.00 74.32 718 ASP B CA 1
ATOM 3743 C C . ASP B 1 218 ? 15.576 63.706 -12.819 1.00 71.27 718 ASP B C 1
ATOM 3744 O O . ASP B 1 218 ? 15.536 64.665 -12.054 1.00 72.43 718 ASP B O 1
ATOM 3749 N N . PHE B 1 219 ? 16.176 63.771 -13.998 1.00 69.16 719 PHE B N 1
ATOM 3750 C CA . PHE B 1 219 ? 16.771 65.030 -14.410 1.00 66.98 719 PHE B CA 1
ATOM 3751 C C . PHE B 1 219 ? 15.749 65.853 -15.174 1.00 66.28 719 PHE B C 1
ATOM 3752 O O . PHE B 1 219 ? 15.892 67.065 -15.317 1.00 64.62 719 PHE B O 1
ATOM 3760 N N . SER B 1 220 ? 14.704 65.182 -15.646 1.00 67.77 720 SER B N 1
ATOM 3761 C CA . SER B 1 220 ? 13.640 65.839 -16.395 1.00 68.72 720 SER B CA 1
ATOM 3762 C C . SER B 1 220 ? 12.795 66.649 -15.435 1.00 66.72 720 SER B C 1
ATOM 3763 O O . SER B 1 220 ? 11.929 67.420 -15.847 1.00 66.94 720 SER B O 1
ATOM 3766 N N . GLY B 1 221 ? 13.049 66.456 -14.147 1.00 65.24 721 GLY B N 1
ATOM 3767 C CA . GLY B 1 221 ? 12.297 67.168 -13.136 1.00 64.05 721 GLY B CA 1
ATOM 3768 C C . GLY B 1 221 ? 11.015 66.447 -12.767 1.00 65.54 721 GLY B C 1
ATOM 3769 O O . GLY B 1 221 ? 10.230 66.943 -11.958 1.00 64.81 721 GLY B O 1
ATOM 3770 N N . LYS B 1 222 ? 10.793 65.277 -13.357 1.00 68.13 722 LYS B N 1
ATOM 3771 C CA . LYS B 1 222 ? 9.589 64.510 -13.058 1.00 69.45 722 LYS B CA 1
ATOM 3772 C C . LYS B 1 222 ? 9.820 63.594 -11.862 1.00 71.24 722 LYS B C 1
ATOM 3773 O O . LYS B 1 222 ? 10.905 63.023 -11.705 1.00 69.61 722 LYS B O 1
ATOM 3779 N N . GLU B 1 223 ? 8.788 63.459 -11.031 1.00 73.15 723 GLU B N 1
ATOM 3780 C CA . GLU B 1 223 ? 8.845 62.624 -9.832 1.00 74.92 723 GLU B CA 1
ATOM 3781 C C . GLU B 1 223 ? 9.603 61.320 -10.106 1.00 73.14 723 GLU B C 1
ATOM 3782 O O . GLU B 1 223 ? 9.250 60.573 -11.022 1.00 74.54 723 GLU B O 1
ATOM 3788 N N . ALA B 1 224 ? 10.646 61.064 -9.313 1.00 69.56 724 ALA B N 1
ATOM 3789 C CA . ALA B 1 224 ? 11.481 59.867 -9.459 1.00 64.70 724 ALA B CA 1
ATOM 3790 C C . ALA B 1 224 ? 10.940 58.632 -8.736 1.00 62.99 724 ALA B C 1
ATOM 3791 O O . ALA B 1 224 ? 10.129 58.735 -7.807 1.00 60.11 724 ALA B O 1
ATOM 3793 N N . ASN B 1 225 ? 11.406 57.463 -9.174 1.00 62.87 725 ASN B N 1
ATOM 3794 C CA . ASN B 1 225 ? 10.985 56.190 -8.592 1.00 61.13 725 ASN B CA 1
ATOM 3795 C C . ASN B 1 225 ? 12.144 55.223 -8.382 1.00 61.49 725 ASN B C 1
ATOM 3796 O O . ASN B 1 225 ? 13.261 55.463 -8.850 1.00 61.50 725 ASN B O 1
ATOM 3801 N N . ALA B 1 226 ? 11.867 54.126 -7.678 1.00 57.06 726 ALA B N 1
ATOM 3802 C CA . ALA B 1 226 ? 12.868 53.100 -7.407 1.00 57.25 726 ALA B CA 1
ATOM 3803 C C . ALA B 1 226 ? 13.585 52.676 -8.695 1.00 59.34 726 ALA B C 1
ATOM 3804 O O . ALA B 1 226 ? 14.746 52.248 -8.675 1.00 55.64 726 ALA B O 1
ATOM 3806 N N . PHE B 1 227 ? 12.881 52.802 -9.817 1.00 63.76 727 PHE B N 1
ATOM 3807 C CA . PHE B 1 227 ? 13.436 52.450 -11.113 1.00 67.23 727 PHE B CA 1
ATOM 3808 C C . PHE B 1 227 ? 13.580 53.686 -11.991 1.00 70.22 727 PHE B C 1
ATOM 3809 O O . PHE B 1 227 ? 12.652 54.091 -12.690 1.00 70.81 727 PHE B O 1
ATOM 3817 N N . SER B 1 228 ? 14.759 54.286 -11.912 1.00 73.67 728 SER B N 1
ATOM 3818 C CA . SER B 1 228 ? 15.120 55.468 -12.680 1.00 77.43 728 SER B CA 1
ATOM 3819 C C . SER B 1 228 ? 16.640 55.376 -12.734 1.00 81.17 728 SER B C 1
ATOM 3820 O O . SER B 1 228 ? 17.239 54.674 -11.916 1.00 81.94 728 SER B O 1
ATOM 3823 N N . LYS B 1 229 ? 17.273 56.058 -13.682 1.00 82.89 729 LYS B N 1
ATOM 3824 C CA . LYS B 1 229 ? 18.728 55.968 -13.799 1.00 84.68 729 LYS B CA 1
ATOM 3825 C C . LYS B 1 229 ? 19.485 57.078 -13.097 1.00 83.19 729 LYS B C 1
ATOM 3826 O O . LYS B 1 229 ? 20.538 56.844 -12.504 1.00 83.85 729 LYS B O 1
ATOM 3832 N N . ASN B 1 230 ? 18.949 58.289 -13.172 1.00 79.91 730 ASN B N 1
ATOM 3833 C CA . ASN B 1 230 ? 19.590 59.437 -12.553 1.00 72.70 730 ASN B CA 1
ATOM 3834 C C . ASN B 1 230 ? 18.619 60.095 -11.591 1.00 65.92 730 ASN B C 1
ATOM 3835 O O . ASN B 1 230 ? 17.455 60.333 -11.928 1.00 65.39 730 ASN B O 1
ATOM 3840 N N . PHE B 1 231 ? 19.106 60.380 -10.387 1.00 59.68 731 PHE B N 1
ATOM 3841 C CA . PHE B 1 231 ? 18.274 60.987 -9.363 1.00 53.20 731 PHE B CA 1
ATOM 3842 C C . PHE B 1 231 ? 18.851 62.280 -8.829 1.00 48.57 731 PHE B C 1
ATOM 3843 O O . PHE B 1 231 ? 20.035 62.571 -8.989 1.00 45.04 731 PHE B O 1
ATOM 3851 N N . ILE B 1 232 ? 17.979 63.034 -8.170 1.00 49.73 732 ILE B N 1
ATOM 3852 C CA . ILE B 1 232 ? 18.326 64.291 -7.526 1.00 51.75 732 ILE B CA 1
ATOM 3853 C C . ILE B 1 232 ? 17.434 64.393 -6.275 1.00 52.36 732 ILE B C 1
ATOM 3854 O O . ILE B 1 232 ? 16.200 64.322 -6.365 1.00 50.14 732 ILE B O 1
ATOM 3859 N N . PHE B 1 233 ? 18.059 64.511 -5.104 1.00 49.36 733 PHE B N 1
ATOM 3860 C CA . PHE B 1 233 ? 17.302 64.636 -3.861 1.00 45.08 733 PHE B CA 1
ATOM 3861 C C . PHE B 1 233 ? 17.557 66.025 -3.293 1.00 42.98 733 PHE B C 1
ATOM 3862 O O . PHE B 1 233 ? 18.676 66.534 -3.368 1.00 41.25 733 PHE B O 1
ATOM 3870 N N . SER B 1 234 ? 16.528 66.625 -2.702 1.00 42.04 734 SER B N 1
ATOM 3871 C CA . SER B 1 234 ? 16.670 67.963 -2.144 1.00 43.68 734 SER B CA 1
ATOM 3872 C C . SER B 1 234 ? 15.574 68.327 -1.142 1.00 42.38 734 SER B C 1
ATOM 3873 O O . SER B 1 234 ? 14.635 67.553 -0.914 1.00 39.14 734 SER B O 1
ATOM 3876 N N . ASN B 1 235 ? 15.697 69.516 -0.554 1.00 41.92 735 ASN B N 1
ATOM 3877 C CA . ASN B 1 235 ? 14.710 69.990 0.404 1.00 46.97 735 ASN B CA 1
ATOM 3878 C C . ASN B 1 235 ? 13.493 70.567 -0.304 1.00 50.04 735 ASN B C 1
ATOM 3879 O O . ASN B 1 235 ? 12.586 71.099 0.341 1.00 51.20 735 ASN B O 1
ATOM 3884 N N . GLY B 1 236 ? 13.477 70.451 -1.630 1.00 51.53 736 GLY B N 1
ATOM 3885 C CA . GLY B 1 236 ? 12.366 70.961 -2.413 1.00 49.71 736 GLY B CA 1
ATOM 3886 C C . GLY B 1 236 ? 12.247 72.474 -2.396 1.00 51.22 736 GLY B C 1
ATOM 3887 O O . GLY B 1 236 ? 11.179 73.008 -2.679 1.00 52.12 736 GLY B O 1
ATOM 3888 N N . LEU B 1 237 ? 13.338 73.163 -2.060 1.00 52.03 737 LEU B N 1
ATOM 3889 C CA . LEU B 1 237 ? 13.371 74.628 -2.003 1.00 48.89 737 LEU B CA 1
ATOM 3890 C C . LEU B 1 237 ? 14.470 75.141 -2.903 1.00 49.39 737 LEU B C 1
ATOM 3891 O O . LEU B 1 237 ? 14.576 76.337 -3.153 1.00 52.56 737 LEU B O 1
ATOM 3896 N N . ILE B 1 238 ? 15.290 74.225 -3.392 1.00 50.52 738 ILE B N 1
ATOM 3897 C CA . ILE B 1 238 ? 16.405 74.600 -4.235 1.00 53.53 738 ILE B CA 1
ATOM 3898 C C . ILE B 1 238 ? 16.564 73.546 -5.328 1.00 55.15 738 ILE B C 1
ATOM 3899 O O . ILE B 1 238 ? 17.614 73.427 -5.961 1.00 53.75 738 ILE B O 1
ATOM 3904 N N . HIS B 1 239 ? 15.494 72.790 -5.551 1.00 57.24 739 HIS B N 1
ATOM 3905 C CA . HIS B 1 239 ? 15.500 71.732 -6.551 1.00 61.86 739 HIS B CA 1
ATOM 3906 C C . HIS B 1 239 ? 15.629 72.300 -7.957 1.00 62.78 739 HIS B C 1
ATOM 3907 O O . HIS B 1 239 ? 16.547 71.940 -8.699 1.00 62.97 739 HIS B O 1
ATOM 3914 N N . ASP B 1 240 ? 14.703 73.193 -8.303 1.00 63.98 740 ASP B N 1
ATOM 3915 C CA . ASP B 1 240 ? 14.646 73.850 -9.610 1.00 61.20 740 ASP B CA 1
ATOM 3916 C C . ASP B 1 240 ? 16.020 74.210 -10.188 1.00 61.43 740 ASP B C 1
ATOM 3917 O O . ASP B 1 240 ? 16.405 73.706 -11.249 1.00 59.90 740 ASP B O 1
ATOM 3922 N N . GLU B 1 241 ? 16.749 75.080 -9.490 1.00 61.49 741 GLU B N 1
ATOM 3923 C CA . GLU B 1 241 ? 18.075 75.511 -9.928 1.00 61.22 741 GLU B CA 1
ATOM 3924 C C . GLU B 1 241 ? 19.051 74.352 -10.030 1.00 62.82 741 GLU B C 1
ATOM 3925 O O . GLU B 1 241 ? 19.909 74.342 -10.911 1.00 65.90 741 GLU B O 1
ATOM 3931 N N . VAL B 1 242 ? 18.934 73.379 -9.131 1.00 60.64 742 VAL B N 1
ATOM 3932 C CA . VAL B 1 242 ? 19.823 72.219 -9.174 1.00 57.63 742 VAL B CA 1
ATOM 3933 C C . VAL B 1 242 ? 19.528 71.401 -10.431 1.00 55.95 742 VAL B C 1
ATOM 3934 O O . VAL B 1 242 ? 20.444 70.977 -11.137 1.00 52.69 742 VAL B O 1
ATOM 3938 N N . VAL B 1 243 ? 18.246 71.179 -10.707 1.00 58.39 743 VAL B N 1
ATOM 3939 C CA . VAL B 1 243 ? 17.861 70.432 -11.895 1.00 63.77 743 VAL B CA 1
ATOM 3940 C C . VAL B 1 243 ? 18.491 71.185 -13.046 1.00 67.82 743 VAL B C 1
ATOM 3941 O O . VAL B 1 243 ? 19.148 70.602 -13.908 1.00 67.22 743 VAL B O 1
ATOM 3945 N N . LYS B 1 244 ? 18.290 72.498 -13.035 1.00 72.94 744 LYS B N 1
ATOM 3946 C CA . LYS B 1 244 ? 18.837 73.359 -14.065 1.00 78.46 744 LYS B CA 1
ATOM 3947 C C . LYS B 1 244 ? 20.316 73.067 -14.246 1.00 79.26 744 LYS B C 1
ATOM 3948 O O . LYS B 1 244 ? 20.742 72.682 -15.330 1.00 82.01 744 LYS B O 1
ATOM 3954 N N . VAL B 1 245 ? 21.097 73.230 -13.183 1.00 77.39 745 VAL B N 1
ATOM 3955 C CA . VAL B 1 245 ? 22.533 72.991 -13.275 1.00 76.17 745 VAL B CA 1
ATOM 3956 C C . VAL B 1 245 ? 22.869 71.555 -13.652 1.00 77.71 745 VAL B C 1
ATOM 3957 O O . VAL B 1 245 ? 23.793 71.316 -14.426 1.00 78.58 745 VAL B O 1
ATOM 3961 N N . VAL B 1 246 ? 22.131 70.596 -13.101 1.00 77.55 746 VAL B N 1
ATOM 3962 C CA . VAL B 1 246 ? 22.374 69.195 -13.428 1.00 75.41 746 VAL B CA 1
ATOM 3963 C C . VAL B 1 246 ? 22.171 69.017 -14.930 1.00 73.58 746 VAL B C 1
ATOM 3964 O O . VAL B 1 246 ? 23.024 68.467 -15.627 1.00 74.72 746 VAL B O 1
ATOM 3968 N N . ASN B 1 247 ? 21.035 69.502 -15.419 1.00 73.06 747 ASN B N 1
ATOM 3969 C CA . ASN B 1 247 ? 20.695 69.413 -16.834 1.00 73.65 747 ASN B CA 1
ATOM 3970 C C . ASN B 1 247 ? 21.682 70.168 -17.727 1.00 75.69 747 ASN B C 1
ATOM 3971 O O . ASN B 1 247 ? 21.690 69.979 -18.943 1.00 73.97 747 ASN B O 1
ATOM 3976 N N . GLU B 1 248 ? 22.512 71.019 -17.131 1.00 78.51 748 GLU B N 1
ATOM 3977 C CA . GLU B 1 248 ? 23.480 71.781 -17.911 1.00 82.27 748 GLU B CA 1
ATOM 3978 C C . GLU B 1 248 ? 24.923 71.336 -17.659 1.00 86.30 748 GLU B C 1
ATOM 3979 O O . GLU B 1 248 ? 25.870 71.989 -18.100 1.00 85.61 748 GLU B O 1
ATOM 3985 N N . VAL B 1 249 ? 25.085 70.218 -16.955 1.00 91.23 749 VAL B N 1
ATOM 3986 C CA . VAL B 1 249 ? 26.411 69.676 -16.665 1.00 98.01 749 VAL B CA 1
ATOM 3987 C C . VAL B 1 249 ? 26.707 68.528 -17.622 1.00 103.29 749 VAL B C 1
ATOM 3988 O O . VAL B 1 249 ? 27.851 68.318 -18.032 1.00 102.72 749 VAL B O 1
ATOM 3992 N N . VAL B 1 250 ? 25.667 67.782 -17.972 1.00 110.49 750 VAL B N 1
ATOM 3993 C CA . VAL B 1 250 ? 25.808 66.661 -18.886 1.00 119.43 750 VAL B CA 1
ATOM 3994 C C . VAL B 1 250 ? 26.074 67.215 -20.280 1.00 126.08 750 VAL B C 1
ATOM 3995 O O . VAL B 1 250 ? 26.630 66.535 -21.143 1.00 126.58 750 VAL B O 1
ATOM 3999 N N . GLU B 1 251 ? 25.672 68.464 -20.482 1.00 131.32 751 GLU B N 1
ATOM 4000 C CA . GLU B 1 251 ? 25.848 69.139 -21.757 1.00 136.37 751 GLU B CA 1
ATOM 4001 C C . GLU B 1 251 ? 27.320 69.191 -22.142 1.00 140.21 751 GLU B C 1
ATOM 4002 O O . GLU B 1 251 ? 27.717 68.681 -23.187 1.00 140.69 751 GLU B O 1
ATOM 4008 N N . GLU B 1 252 ? 28.121 69.802 -21.275 1.00 144.86 752 GLU B N 1
ATOM 4009 C CA . GLU B 1 252 ? 29.553 69.969 -21.502 1.00 150.14 752 GLU B CA 1
ATOM 4010 C C . GLU B 1 252 ? 30.329 68.694 -21.838 1.00 152.87 752 GLU B C 1
ATOM 4011 O O . GLU B 1 252 ? 31.474 68.767 -22.291 1.00 153.88 752 GLU B O 1
ATOM 4017 N N . ILE B 1 253 ? 29.723 67.531 -21.628 1.00 153.71 753 ILE B N 1
ATOM 4018 C CA . ILE B 1 253 ? 30.414 66.282 -21.924 1.00 153.63 753 ILE B CA 1
ATOM 4019 C C . ILE B 1 253 ? 29.627 65.379 -22.868 1.00 152.55 753 ILE B C 1
ATOM 4020 O O . ILE B 1 253 ? 30.185 64.808 -23.805 1.00 152.87 753 ILE B O 1
ATOM 4025 N N . GLY B 1 254 ? 28.328 65.259 -22.625 1.00 151.26 754 GLY B N 1
ATOM 4026 C CA . GLY B 1 254 ? 27.502 64.416 -23.467 1.00 149.15 754 GLY B CA 1
ATOM 4027 C C . GLY B 1 254 ? 26.660 63.463 -22.643 1.00 147.50 754 GLY B C 1
ATOM 4028 O O . GLY B 1 254 ? 26.967 63.195 -21.481 1.00 147.55 754 GLY B O 1
ATOM 4029 N N . GLY B 1 255 ? 25.597 62.948 -23.250 1.00 145.67 755 GLY B N 1
ATOM 4030 C CA . GLY B 1 255 ? 24.713 62.032 -22.555 1.00 142.33 755 GLY B CA 1
ATOM 4031 C C . GLY B 1 255 ? 23.261 62.395 -22.801 1.00 140.27 755 GLY B C 1
ATOM 4032 O O . GLY B 1 255 ? 22.662 63.143 -22.028 1.00 137.75 755 GLY B O 1
ATOM 4033 N N . LYS B 1 256 ? 22.700 61.866 -23.888 1.00 141.27 756 LYS B N 1
ATOM 4034 C CA . LYS B 1 256 ? 21.308 62.127 -24.260 1.00 142.65 756 LYS B CA 1
ATOM 4035 C C . LYS B 1 256 ? 20.438 60.881 -24.068 1.00 143.05 756 LYS B C 1
ATOM 4036 O O . LYS B 1 256 ? 21.000 59.817 -23.728 1.00 142.76 756 LYS B O 1
ATOM 4043 N N . MET C 1 1 ? 53.238 48.709 23.022 1.00 66.35 1001 MET C N 1
ATOM 4044 C CA . MET C 1 1 ? 53.830 47.373 22.669 1.00 67.30 1001 MET C CA 1
ATOM 4045 C C . MET C 1 1 ? 53.123 46.712 21.474 1.00 62.91 1001 MET C C 1
ATOM 4046 O O . MET C 1 1 ? 51.945 46.962 21.224 1.00 62.04 1001 MET C O 1
ATOM 4051 N N . ASP C 1 2 ? 53.855 45.883 20.730 1.00 59.36 1002 ASP C N 1
ATOM 4052 C CA . ASP C 1 2 ? 53.265 45.174 19.608 1.00 53.42 1002 ASP C CA 1
ATOM 4053 C C . ASP C 1 2 ? 52.404 44.087 20.251 1.00 49.23 1002 ASP C C 1
ATOM 4054 O O . ASP C 1 2 ? 51.405 43.672 19.683 1.00 50.16 1002 ASP C O 1
ATOM 4059 N N . ARG C 1 3 ? 52.780 43.664 21.459 1.00 46.52 1003 ARG C N 1
ATOM 4060 C CA . ARG C 1 3 ? 52.029 42.657 22.213 1.00 43.23 1003 ARG C CA 1
ATOM 4061 C C . ARG C 1 3 ? 50.761 43.282 22.785 1.00 43.82 1003 ARG C C 1
ATOM 4062 O O . ARG C 1 3 ? 49.697 42.665 22.771 1.00 44.46 1003 ARG C O 1
ATOM 4070 N N . LEU C 1 4 ? 50.880 44.496 23.318 1.00 41.42 1004 LEU C N 1
ATOM 4071 C CA . LEU C 1 4 ? 49.724 45.183 23.874 1.00 37.65 1004 LEU C CA 1
ATOM 4072 C C . LEU C 1 4 ? 48.837 45.657 22.724 1.00 38.32 1004 LEU C C 1
ATOM 4073 O O . LEU C 1 4 ? 47.619 45.469 22.742 1.00 36.92 1004 LEU C O 1
ATOM 4078 N N . ASP C 1 5 ? 49.456 46.274 21.723 1.00 36.29 1005 ASP C N 1
ATOM 4079 C CA . ASP C 1 5 ? 48.730 46.752 20.551 1.00 38.76 1005 ASP C CA 1
ATOM 4080 C C . ASP C 1 5 ? 48.074 45.546 19.883 1.00 40.35 1005 ASP C C 1
ATOM 4081 O O . ASP C 1 5 ? 46.990 45.654 19.319 1.00 42.89 1005 ASP C O 1
ATOM 4086 N N . PHE C 1 6 ? 48.745 44.398 19.947 1.00 36.48 1006 PHE C N 1
ATOM 4087 C CA . PHE C 1 6 ? 48.210 43.168 19.376 1.00 30.43 1006 PHE C CA 1
ATOM 4088 C C . PHE C 1 6 ? 46.952 42.812 20.151 1.00 26.29 1006 PHE C C 1
ATOM 4089 O O . PHE C 1 6 ? 45.936 42.426 19.578 1.00 25.29 1006 PHE C O 1
ATOM 4097 N N . SER C 1 7 ? 47.043 42.955 21.467 1.00 26.04 1007 SER C N 1
ATOM 4098 C CA . SER C 1 7 ? 45.949 42.633 22.377 1.00 31.63 1007 SER C CA 1
ATOM 4099 C C . SER C 1 7 ? 44.733 43.550 22.254 1.00 29.48 1007 SER C C 1
ATOM 4100 O O . SER C 1 7 ? 43.584 43.095 22.278 1.00 30.03 1007 SER C O 1
ATOM 4103 N N . ILE C 1 8 ? 44.988 44.841 22.127 1.00 27.37 1008 ILE C N 1
ATOM 4104 C CA . ILE C 1 8 ? 43.916 45.808 21.985 1.00 25.97 1008 ILE C CA 1
ATOM 4105 C C . ILE C 1 8 ? 43.148 45.581 20.680 1.00 25.11 1008 ILE C C 1
ATOM 4106 O O . ILE C 1 8 ? 41.918 45.575 20.661 1.00 22.20 1008 ILE C O 1
ATOM 4111 N N . LYS C 1 9 ? 43.881 45.386 19.589 1.00 26.67 1009 LYS C N 1
ATOM 4112 C CA . LYS C 1 9 ? 43.253 45.196 18.284 1.00 30.79 1009 LYS C CA 1
ATOM 4113 C C . LYS C 1 9 ? 42.449 43.901 18.181 1.00 31.37 1009 LYS C C 1
ATOM 4114 O O . LYS C 1 9 ? 41.348 43.880 17.609 1.00 33.29 1009 LYS C O 1
ATOM 4120 N N . LEU C 1 10 ? 42.991 42.835 18.757 1.00 28.30 1010 LEU C N 1
ATOM 4121 C CA . LEU C 1 10 ? 42.328 41.542 18.749 1.00 27.04 1010 LEU C CA 1
ATOM 4122 C C . LEU C 1 10 ? 41.012 41.542 19.543 1.00 24.28 1010 LEU C C 1
ATOM 4123 O O . LEU C 1 10 ? 40.004 41.032 19.058 1.00 18.98 1010 LEU C O 1
ATOM 4128 N N . LEU C 1 11 ? 41.009 42.108 20.752 1.00 23.32 1011 LEU C N 1
ATOM 4129 C CA . LEU C 1 11 ? 39.782 42.148 21.559 1.00 25.28 1011 LEU C CA 1
ATOM 4130 C C . LEU C 1 11 ? 38.747 43.118 21.000 1.00 27.20 1011 LEU C C 1
ATOM 4131 O O . LEU C 1 11 ? 37.543 42.915 21.161 1.00 26.47 1011 LEU C O 1
ATOM 4136 N N . ARG C 1 12 ? 39.216 44.184 20.358 1.00 27.29 1012 ARG C N 1
ATOM 4137 C CA . ARG C 1 12 ? 38.306 45.147 19.762 1.00 28.38 1012 ARG C CA 1
ATOM 4138 C C . ARG C 1 12 ? 37.608 44.509 18.566 1.00 30.48 1012 ARG C C 1
ATOM 4139 O O . ARG C 1 12 ? 36.404 44.675 18.379 1.00 29.25 1012 ARG C O 1
ATOM 4147 N N . LYS C 1 13 ? 38.360 43.764 17.762 1.00 34.13 1013 LYS C N 1
ATOM 4148 C CA . LYS C 1 13 ? 37.772 43.090 16.612 1.00 32.84 1013 LYS C CA 1
ATOM 4149 C C . LYS C 1 13 ? 36.788 42.021 17.068 1.00 31.61 1013 LYS C C 1
ATOM 4150 O O . LYS C 1 13 ? 35.678 41.945 16.558 1.00 29.56 1013 LYS C O 1
ATOM 4156 N N . VAL C 1 14 ? 37.203 41.192 18.024 1.00 30.27 1014 VAL C N 1
ATOM 4157 C CA . VAL C 1 14 ? 36.351 40.127 18.536 1.00 27.95 1014 VAL C CA 1
ATOM 4158 C C . VAL C 1 14 ? 35.109 40.702 19.221 1.00 27.10 1014 VAL C C 1
ATOM 4159 O O . VAL C 1 14 ? 34.075 40.042 19.307 1.00 29.32 1014 VAL C O 1
ATOM 4163 N N . GLY C 1 15 ? 35.207 41.933 19.707 1.00 24.99 1015 GLY C N 1
ATOM 4164 C CA . GLY C 1 15 ? 34.063 42.540 20.366 1.00 22.75 1015 GLY C CA 1
ATOM 4165 C C . GLY C 1 15 ? 32.864 42.720 19.445 1.00 24.88 1015 GLY C C 1
ATOM 4166 O O . GLY C 1 15 ? 31.723 42.741 19.899 1.00 24.10 1015 GLY C O 1
ATOM 4167 N N . HIS C 1 16 ? 33.111 42.848 18.146 1.00 27.69 1016 HIS C N 1
ATOM 4168 C CA . HIS C 1 16 ? 32.032 43.024 17.179 1.00 28.23 1016 HIS C CA 1
ATOM 4169 C C . HIS C 1 16 ? 31.319 41.710 16.961 1.00 30.44 1016 HIS C C 1
ATOM 4170 O O . HIS C 1 16 ? 30.121 41.680 16.682 1.00 34.77 1016 HIS C O 1
ATOM 4177 N N . LEU C 1 17 ? 32.060 40.617 17.075 1.00 28.03 1017 LEU C N 1
ATOM 4178 C CA . LEU C 1 17 ? 31.445 39.312 16.918 1.00 24.68 1017 LEU C CA 1
ATOM 4179 C C . LEU C 1 17 ? 30.401 39.238 18.023 1.00 28.66 1017 LEU C C 1
ATOM 4180 O O . LEU C 1 17 ? 29.224 38.942 17.765 1.00 26.16 1017 LEU C O 1
ATOM 4185 N N . LEU C 1 18 ? 30.833 39.554 19.247 1.00 21.30 1018 LEU C N 1
ATOM 4186 C CA . LEU C 1 18 ? 29.944 39.522 20.400 1.00 24.28 1018 LEU C CA 1
ATOM 4187 C C . LEU C 1 18 ? 28.718 40.412 20.214 1.00 22.95 1018 LEU C C 1
ATOM 4188 O O . LEU C 1 18 ? 27.606 40.045 20.614 1.00 18.31 1018 LEU C O 1
ATOM 4193 N N . MET C 1 19 ? 28.929 41.581 19.612 1.00 21.56 1019 MET C N 1
ATOM 4194 C CA . MET C 1 19 ? 27.848 42.531 19.390 1.00 23.37 1019 MET C CA 1
ATOM 4195 C C . MET C 1 19 ? 26.740 41.952 18.526 1.00 24.69 1019 MET C C 1
ATOM 4196 O O . MET C 1 19 ? 25.574 42.344 18.647 1.00 25.11 1019 MET C O 1
ATOM 4201 N N . ILE C 1 20 ? 27.103 41.016 17.653 1.00 26.10 1020 ILE C N 1
ATOM 4202 C CA . ILE C 1 20 ? 26.122 40.367 16.796 1.00 24.73 1020 ILE C CA 1
ATOM 4203 C C . ILE C 1 20 ? 25.105 39.572 17.626 1.00 28.48 1020 ILE C C 1
ATOM 4204 O O . ILE C 1 20 ? 23.898 39.629 17.370 1.00 26.52 1020 ILE C O 1
ATOM 4209 N N . HIS C 1 21 ? 25.592 38.839 18.626 1.00 27.29 1021 HIS C N 1
ATOM 4210 C CA . HIS C 1 21 ? 24.719 38.023 19.458 1.00 26.08 1021 HIS C CA 1
ATOM 4211 C C . HIS C 1 21 ? 24.383 38.591 20.827 1.00 30.30 1021 HIS C C 1
ATOM 4212 O O . HIS C 1 21 ? 23.710 37.926 21.615 1.00 32.11 1021 HIS C O 1
ATOM 4219 N N . TRP C 1 22 ? 24.849 39.802 21.121 1.00 30.35 1022 TRP C N 1
ATOM 4220 C CA . TRP C 1 22 ? 24.562 40.435 22.404 1.00 25.45 1022 TRP C CA 1
ATOM 4221 C C . TRP C 1 22 ? 23.049 40.495 22.607 1.00 28.28 1022 TRP C C 1
ATOM 4222 O O . TRP C 1 22 ? 22.333 41.148 21.841 1.00 29.56 1022 TRP C O 1
ATOM 4233 N N . GLY C 1 23 ? 22.562 39.800 23.633 1.00 26.68 1023 GLY C N 1
ATOM 4234 C CA . GLY C 1 23 ? 21.136 39.795 23.904 1.00 27.75 1023 GLY C CA 1
ATOM 4235 C C . GLY C 1 23 ? 20.308 38.925 22.968 1.00 28.66 1023 GLY C C 1
ATOM 4236 O O . GLY C 1 23 ? 19.135 38.704 23.233 1.00 31.33 1023 GLY C O 1
ATOM 4237 N N . ARG C 1 24 ? 20.909 38.424 21.890 1.00 31.42 1024 ARG C N 1
ATOM 4238 C CA . ARG C 1 24 ? 20.200 37.600 20.920 1.00 34.57 1024 ARG C CA 1
ATOM 4239 C C . ARG C 1 24 ? 20.737 36.174 20.910 1.00 41.84 1024 ARG C C 1
ATOM 4240 O O . ARG C 1 24 ? 21.013 35.611 19.846 1.00 41.75 1024 ARG C O 1
ATOM 4248 N N . VAL C 1 25 ? 20.904 35.587 22.086 1.00 47.56 1025 VAL C N 1
ATOM 4249 C CA . VAL C 1 25 ? 21.403 34.218 22.165 1.00 54.89 1025 VAL C CA 1
ATOM 4250 C C . VAL C 1 25 ? 20.290 33.363 22.766 1.00 62.41 1025 VAL C C 1
ATOM 4251 O O . VAL C 1 25 ? 19.803 33.646 23.864 1.00 65.01 1025 VAL C O 1
ATOM 4255 N N . ASP C 1 26 ? 19.874 32.330 22.036 1.00 65.75 1026 ASP C N 1
ATOM 4256 C CA . ASP C 1 26 ? 18.792 31.462 22.498 1.00 70.59 1026 ASP C CA 1
ATOM 4257 C C . ASP C 1 26 ? 19.210 30.216 23.275 1.00 69.62 1026 ASP C C 1
ATOM 4258 O O . ASP C 1 26 ? 18.461 29.729 24.130 1.00 70.28 1026 ASP C O 1
ATOM 4263 N N . ASN C 1 27 ? 20.399 29.702 22.991 1.00 64.64 1027 ASN C N 1
ATOM 4264 C CA . ASN C 1 27 ? 20.858 28.504 23.676 1.00 58.26 1027 ASN C CA 1
ATOM 4265 C C . ASN C 1 27 ? 21.929 28.728 24.749 1.00 50.79 1027 ASN C C 1
ATOM 4266 O O . ASN C 1 27 ? 23.125 28.824 24.466 1.00 49.22 1027 ASN C O 1
ATOM 4271 N N . VAL C 1 28 ? 21.454 28.803 25.987 1.00 45.77 1028 VAL C N 1
ATOM 4272 C CA . VAL C 1 28 ? 22.272 29.004 27.183 1.00 43.41 1028 VAL C CA 1
ATOM 4273 C C . VAL C 1 28 ? 22.483 27.663 27.887 1.00 42.73 1028 VAL C C 1
ATOM 4274 O O . VAL C 1 28 ? 21.513 26.993 28.253 1.00 40.73 1028 VAL C O 1
ATOM 4278 N N . GLU C 1 29 ? 23.735 27.266 28.086 1.00 41.50 1029 GLU C N 1
ATOM 4279 C CA . GLU C 1 29 ? 23.998 25.998 28.763 1.00 41.38 1029 GLU C CA 1
ATOM 4280 C C . GLU C 1 29 ? 24.463 26.227 30.195 1.00 41.69 1029 GLU C C 1
ATOM 4281 O O . GLU C 1 29 ? 25.147 27.211 30.475 1.00 43.62 1029 GLU C O 1
ATOM 4287 N N . LYS C 1 30 ? 24.083 25.330 31.104 1.00 40.70 1030 LYS C N 1
ATOM 4288 C CA . LYS C 1 30 ? 24.486 25.458 32.500 1.00 39.56 1030 LYS C CA 1
ATOM 4289 C C . LYS C 1 30 ? 25.813 24.745 32.670 1.00 39.62 1030 LYS C C 1
ATOM 4290 O O . LYS C 1 30 ? 25.947 23.593 32.279 1.00 39.36 1030 LYS C O 1
ATOM 4296 N N . LYS C 1 31 ? 26.806 25.429 33.228 1.00 41.99 1031 LYS C N 1
ATOM 4297 C CA . LYS C 1 31 ? 28.109 24.804 33.429 1.00 43.95 1031 LYS C CA 1
ATOM 4298 C C . LYS C 1 31 ? 28.070 24.029 34.755 1.00 45.27 1031 LYS C C 1
ATOM 4299 O O . LYS C 1 31 ? 28.437 22.854 34.811 1.00 45.69 1031 LYS C O 1
ATOM 4305 N N . THR C 1 32 ? 27.604 24.692 35.812 1.00 44.67 1032 THR C N 1
ATOM 4306 C CA . THR C 1 32 ? 27.476 24.066 37.128 1.00 43.67 1032 THR C CA 1
ATOM 4307 C C . THR C 1 32 ? 26.150 24.481 37.784 1.00 44.33 1032 THR C C 1
ATOM 4308 O O . THR C 1 32 ? 25.882 24.160 38.940 1.00 44.82 1032 THR C O 1
ATOM 4312 N N . GLY C 1 33 ? 25.327 25.200 37.033 1.00 43.10 1033 GLY C N 1
ATOM 4313 C CA . GLY C 1 33 ? 24.054 25.660 37.549 1.00 39.44 1033 GLY C CA 1
ATOM 4314 C C . GLY C 1 33 ? 23.539 26.823 36.721 1.00 39.13 1033 GLY C C 1
ATOM 4315 O O . GLY C 1 33 ? 24.209 27.274 35.781 1.00 37.23 1033 GLY C O 1
ATOM 4316 N N . PHE C 1 34 ? 22.350 27.311 37.061 1.00 37.99 1034 PHE C N 1
ATOM 4317 C CA . PHE C 1 34 ? 21.762 28.420 36.333 1.00 38.23 1034 PHE C CA 1
ATOM 4318 C C . PHE C 1 34 ? 22.500 29.732 36.596 1.00 40.61 1034 PHE C C 1
ATOM 4319 O O . PHE C 1 34 ? 22.307 30.711 35.874 1.00 42.60 1034 PHE C O 1
ATOM 4327 N N . LYS C 1 35 ? 23.350 29.744 37.621 1.00 39.35 1035 LYS C N 1
ATOM 4328 C CA . LYS C 1 35 ? 24.124 30.934 37.975 1.00 36.63 1035 LYS C CA 1
ATOM 4329 C C . LYS C 1 35 ? 25.528 30.896 37.361 1.00 35.89 1035 LYS C C 1
ATOM 4330 O O . LYS C 1 35 ? 26.304 31.842 37.495 1.00 37.53 1035 LYS C O 1
ATOM 4336 N N . ASP C 1 36 ? 25.859 29.788 36.713 1.00 33.70 1036 ASP C N 1
ATOM 4337 C CA . ASP C 1 36 ? 27.154 29.641 36.067 1.00 32.91 1036 ASP C CA 1
ATOM 4338 C C . ASP C 1 36 ? 26.898 29.003 34.712 1.00 34.19 1036 ASP C C 1
ATOM 4339 O O . ASP C 1 36 ? 26.897 27.778 34.560 1.00 33.24 1036 ASP C O 1
ATOM 4344 N N . ILE C 1 37 ? 26.682 29.865 33.727 1.00 34.19 1037 ILE C N 1
ATOM 4345 C CA . ILE C 1 37 ? 26.355 29.446 32.377 1.00 26.24 1037 ILE C CA 1
ATOM 4346 C C . ILE C 1 37 ? 27.455 29.720 31.370 1.00 28.39 1037 ILE C C 1
ATOM 4347 O O . ILE C 1 37 ? 28.473 30.352 31.674 1.00 26.96 1037 ILE C O 1
ATOM 4352 N N . VAL C 1 38 ? 27.218 29.226 30.162 1.00 28.44 1038 VAL C N 1
ATOM 4353 C CA . VAL C 1 38 ? 28.120 29.383 29.039 1.00 25.09 1038 VAL C CA 1
ATOM 4354 C C . VAL C 1 38 ? 27.295 29.219 27.756 1.00 27.54 1038 VAL C C 1
ATOM 4355 O O . VAL C 1 38 ? 26.214 28.607 27.766 1.00 20.51 1038 VAL C O 1
ATOM 4359 N N . THR C 1 39 ? 27.785 29.807 26.665 1.00 29.48 1039 THR C N 1
ATOM 4360 C CA . THR C 1 39 ? 27.103 29.714 25.376 1.00 24.96 1039 THR C CA 1
ATOM 4361 C C . THR C 1 39 ? 28.122 29.308 24.335 1.00 26.86 1039 THR C C 1
ATOM 4362 O O . THR C 1 39 ? 29.316 29.169 24.626 1.00 25.83 1039 THR C O 1
ATOM 4366 N N . GLU C 1 40 ? 27.629 29.119 23.116 1.00 29.50 1040 GLU C N 1
ATOM 4367 C CA . GLU C 1 40 ? 28.465 28.753 21.993 1.00 30.63 1040 GLU C CA 1
ATOM 4368 C C . GLU C 1 40 ? 29.310 29.963 21.600 1.00 27.41 1040 GLU C C 1
ATOM 4369 O O . GLU C 1 40 ? 30.436 29.815 21.130 1.00 30.52 1040 GLU C O 1
ATOM 4375 N N . ILE C 1 41 ? 28.766 31.159 21.811 1.00 26.84 1041 ILE C N 1
ATOM 4376 C CA . ILE C 1 41 ? 29.478 32.380 21.461 1.00 31.08 1041 ILE C CA 1
ATOM 4377 C C . ILE C 1 41 ? 30.730 32.538 22.307 1.00 30.77 1041 ILE C C 1
ATOM 4378 O O . ILE C 1 41 ? 31.770 32.962 21.809 1.00 24.32 1041 ILE C O 1
ATOM 4383 N N . ASP C 1 42 ? 30.631 32.189 23.585 1.00 30.54 1042 ASP C N 1
ATOM 4384 C CA . ASP C 1 42 ? 31.795 32.246 24.461 1.00 30.41 1042 ASP C CA 1
ATOM 4385 C C . ASP C 1 42 ? 32.904 31.474 23.740 1.00 30.32 1042 ASP C C 1
ATOM 4386 O O . ASP C 1 42 ? 34.032 31.955 23.605 1.00 27.72 1042 ASP C O 1
ATOM 4391 N N . ARG C 1 43 ? 32.555 30.276 23.259 1.00 33.23 1043 ARG C N 1
ATOM 4392 C CA . ARG C 1 43 ? 33.505 29.394 22.560 1.00 30.58 1043 ARG C CA 1
ATOM 4393 C C . ARG C 1 43 ? 33.977 29.961 21.247 1.00 27.34 1043 ARG C C 1
ATOM 4394 O O . ARG C 1 43 ? 35.160 29.898 20.918 1.00 27.47 1043 ARG C O 1
ATOM 4402 N N . GLU C 1 44 ? 33.042 30.506 20.487 1.00 27.11 1044 GLU C N 1
ATOM 4403 C CA . GLU C 1 44 ? 33.388 31.078 19.204 1.00 30.72 1044 GLU C CA 1
ATOM 4404 C C . GLU C 1 44 ? 34.344 32.244 19.409 1.00 31.37 1044 GLU C C 1
ATOM 4405 O O . GLU C 1 44 ? 35.380 32.341 18.740 1.00 31.44 1044 GLU C O 1
ATOM 4411 N N . ALA C 1 45 ? 34.008 33.116 20.355 1.00 31.82 1045 ALA C N 1
ATOM 4412 C CA . ALA C 1 45 ? 34.850 34.267 20.652 1.00 29.33 1045 ALA C CA 1
ATOM 4413 C C . ALA C 1 45 ? 36.234 33.780 21.073 1.00 31.75 1045 ALA C C 1
ATOM 4414 O O . ALA C 1 45 ? 37.253 34.243 20.556 1.00 31.07 1045 ALA C O 1
ATOM 4416 N N . GLN C 1 46 ? 36.264 32.833 22.006 1.00 30.38 1046 GLN C N 1
ATOM 4417 C CA . GLN C 1 46 ? 37.526 32.297 22.506 1.00 30.87 1046 GLN C CA 1
ATOM 4418 C C . GLN C 1 46 ? 38.371 31.690 21.410 1.00 29.62 1046 GLN C C 1
ATOM 4419 O O . GLN C 1 46 ? 39.591 31.852 21.392 1.00 26.60 1046 GLN C O 1
ATOM 4425 N N . ARG C 1 47 ? 37.715 30.982 20.499 1.00 31.38 1047 ARG C N 1
ATOM 4426 C CA . ARG C 1 47 ? 38.419 30.345 19.406 1.00 30.02 1047 ARG C CA 1
ATOM 4427 C C . ARG C 1 47 ? 39.066 31.399 18.524 1.00 31.11 1047 ARG C C 1
ATOM 4428 O O . ARG C 1 47 ? 40.197 31.244 18.061 1.00 30.87 1047 ARG C O 1
ATOM 4436 N N . MET C 1 48 ? 38.339 32.481 18.296 1.00 31.26 1048 MET C N 1
ATOM 4437 C CA . MET C 1 48 ? 38.848 33.557 17.469 1.00 31.62 1048 MET C CA 1
ATOM 4438 C C . MET C 1 48 ? 40.106 34.116 18.124 1.00 31.62 1048 MET C C 1
ATOM 4439 O O . MET C 1 48 ? 41.098 34.400 17.461 1.00 29.15 1048 MET C O 1
ATOM 4444 N N . ILE C 1 49 ? 40.065 34.243 19.445 1.00 35.32 1049 ILE C N 1
ATOM 4445 C CA . ILE C 1 49 ? 41.196 34.765 20.216 1.00 36.33 1049 ILE C CA 1
ATOM 4446 C C . ILE C 1 49 ? 42.382 33.791 20.247 1.00 36.25 1049 ILE C C 1
ATOM 4447 O O . ILE C 1 49 ? 43.522 34.174 19.974 1.00 38.82 1049 ILE C O 1
ATOM 4452 N N . VAL C 1 50 ? 42.109 32.534 20.582 1.00 34.94 1050 VAL C N 1
ATOM 4453 C CA . VAL C 1 50 ? 43.157 31.521 20.664 1.00 34.85 1050 VAL C CA 1
ATOM 4454 C C . VAL C 1 50 ? 43.909 31.255 19.346 1.00 35.38 1050 VAL C C 1
ATOM 4455 O O . VAL C 1 50 ? 45.134 31.122 19.351 1.00 34.98 1050 VAL C O 1
ATOM 4459 N N . ASP C 1 51 ? 43.187 31.185 18.227 1.00 36.67 1051 ASP C N 1
ATOM 4460 C CA . ASP C 1 51 ? 43.803 30.939 16.914 1.00 36.84 1051 ASP C CA 1
ATOM 4461 C C . ASP C 1 51 ? 44.798 32.031 16.522 1.00 38.82 1051 ASP C C 1
ATOM 4462 O O . ASP C 1 51 ? 45.829 31.757 15.903 1.00 40.02 1051 ASP C O 1
ATOM 4467 N N . GLU C 1 52 ? 44.475 33.271 16.880 1.00 40.06 1052 GLU C N 1
ATOM 4468 C CA . GLU C 1 52 ? 45.319 34.420 16.567 1.00 37.96 1052 GLU C CA 1
ATOM 4469 C C . GLU C 1 52 ? 46.577 34.413 17.422 1.00 36.54 1052 GLU C C 1
ATOM 4470 O O . GLU C 1 52 ? 47.676 34.703 16.942 1.00 33.97 1052 GLU C O 1
ATOM 4476 N N . ILE C 1 53 ? 46.409 34.097 18.699 1.00 37.37 1053 ILE C N 1
ATOM 4477 C CA . ILE C 1 53 ? 47.539 34.041 19.617 1.00 38.71 1053 ILE C CA 1
ATOM 4478 C C . ILE C 1 53 ? 48.457 32.902 19.183 1.00 40.14 1053 ILE C C 1
ATOM 4479 O O . ILE C 1 53 ? 49.658 33.091 19.022 1.00 39.06 1053 ILE C O 1
ATOM 4484 N N . ARG C 1 54 ? 47.882 31.725 18.962 1.00 43.48 1054 ARG C N 1
ATOM 4485 C CA . ARG C 1 54 ? 48.682 30.586 18.539 1.00 48.52 1054 ARG C CA 1
ATOM 4486 C C . ARG C 1 54 ? 49.373 30.815 17.205 1.00 51.46 1054 ARG C C 1
ATOM 4487 O O . ARG C 1 54 ? 50.426 30.240 16.941 1.00 53.80 1054 ARG C O 1
ATOM 4495 N N . LYS C 1 55 ? 48.793 31.672 16.374 1.00 54.97 1055 LYS C N 1
ATOM 4496 C CA . LYS C 1 55 ? 49.369 31.974 15.072 1.00 53.82 1055 LYS C CA 1
ATOM 4497 C C . LYS C 1 55 ? 50.551 32.924 15.191 1.00 55.06 1055 LYS C C 1
ATOM 4498 O O . LYS C 1 55 ? 51.519 32.820 14.438 1.00 56.44 1055 LYS C O 1
ATOM 4504 N N . PHE C 1 56 ? 50.481 33.842 16.146 1.00 53.42 1056 PHE C N 1
ATOM 4505 C CA . PHE C 1 56 ? 51.555 34.806 16.314 1.00 52.56 1056 PHE C CA 1
ATOM 4506 C C . PHE C 1 56 ? 52.464 34.549 17.497 1.00 52.53 1056 PHE C C 1
ATOM 4507 O O . PHE C 1 56 ? 53.436 35.272 17.706 1.00 51.36 1056 PHE C O 1
ATOM 4515 N N . PHE C 1 57 ? 52.148 33.518 18.268 1.00 54.36 1057 PHE C N 1
ATOM 4516 C CA . PHE C 1 57 ? 52.947 33.147 19.437 1.00 55.74 1057 PHE C CA 1
ATOM 4517 C C . PHE C 1 57 ? 52.808 31.635 19.590 1.00 53.81 1057 PHE C C 1
ATOM 4518 O O . PHE C 1 57 ? 52.331 31.150 20.615 1.00 56.52 1057 PHE C O 1
ATOM 4526 N N . PRO C 1 58 ? 53.239 30.870 18.571 1.00 52.65 1058 PRO C N 1
ATOM 4527 C CA . PRO C 1 58 ? 53.169 29.407 18.544 1.00 50.46 1058 PRO C CA 1
ATOM 4528 C C . PRO C 1 58 ? 53.736 28.610 19.710 1.00 51.73 1058 PRO C C 1
ATOM 4529 O O . PRO C 1 58 ? 53.244 27.521 19.993 1.00 55.33 1058 PRO C O 1
ATOM 4533 N N . ASP C 1 59 ? 54.743 29.121 20.404 1.00 50.39 1059 ASP C N 1
ATOM 4534 C CA . ASP C 1 59 ? 55.295 28.341 21.505 1.00 49.61 1059 ASP C CA 1
ATOM 4535 C C . ASP C 1 59 ? 54.948 28.817 22.903 1.00 51.19 1059 ASP C C 1
ATOM 4536 O O . ASP C 1 59 ? 55.620 28.450 23.867 1.00 52.75 1059 ASP C O 1
ATOM 4541 N N . GLU C 1 60 ? 53.905 29.630 23.024 1.00 51.44 1060 GLU C N 1
ATOM 4542 C CA . GLU C 1 60 ? 53.491 30.136 24.330 1.00 49.05 1060 GLU C CA 1
ATOM 4543 C C . GLU C 1 60 ? 52.202 29.443 24.755 1.00 49.33 1060 GLU C C 1
ATOM 4544 O O . GLU C 1 60 ? 51.365 29.105 23.917 1.00 50.93 1060 GLU C O 1
ATOM 4550 N N . ASN C 1 61 ? 52.048 29.224 26.057 1.00 49.21 1061 ASN C N 1
ATOM 4551 C CA . ASN C 1 61 ? 50.880 28.519 26.577 1.00 48.56 1061 ASN C CA 1
ATOM 4552 C C . ASN C 1 61 ? 49.599 29.338 26.662 1.00 45.30 1061 ASN C C 1
ATOM 4553 O O . ASN C 1 61 ? 49.622 30.569 26.658 1.00 44.09 1061 ASN C O 1
ATOM 4558 N N . ILE C 1 62 ? 48.478 28.630 26.743 1.00 44.42 1062 ILE C N 1
ATOM 4559 C CA . ILE C 1 62 ? 47.176 29.268 26.812 1.00 43.69 1062 ILE C CA 1
ATOM 4560 C C . ILE C 1 62 ? 46.287 28.691 27.899 1.00 42.63 1062 ILE C C 1
ATOM 4561 O O . ILE C 1 62 ? 46.223 27.484 28.102 1.00 45.55 1062 ILE C O 1
ATOM 4566 N N . MET C 1 63 ? 45.607 29.579 28.604 1.00 40.29 1063 MET C N 1
ATOM 4567 C CA . MET C 1 63 ? 44.685 29.186 29.650 1.00 40.06 1063 MET C CA 1
ATOM 4568 C C . MET C 1 63 ? 43.426 30.017 29.425 1.00 40.72 1063 MET C C 1
ATOM 4569 O O . MET C 1 63 ? 43.367 31.182 29.824 1.00 41.92 1063 MET C O 1
ATOM 4574 N N . ALA C 1 64 ? 42.433 29.423 28.770 1.00 38.35 1064 ALA C N 1
ATOM 4575 C CA . ALA C 1 64 ? 41.175 30.100 28.483 1.00 34.01 1064 ALA C CA 1
ATOM 4576 C C . ALA C 1 64 ? 40.026 29.432 29.243 1.00 32.85 1064 ALA C C 1
ATOM 4577 O O . ALA C 1 64 ? 39.901 28.208 29.255 1.00 33.16 1064 ALA C O 1
ATOM 4579 N N . GLU C 1 65 ? 39.187 30.247 29.872 1.00 31.30 1065 GLU C N 1
ATOM 4580 C CA . GLU C 1 65 ? 38.074 29.744 30.673 1.00 33.69 1065 GLU C CA 1
ATOM 4581 C C . GLU C 1 65 ? 37.357 28.493 30.184 1.00 31.67 1065 GLU C C 1
ATOM 4582 O O . GLU C 1 65 ? 37.176 27.536 30.940 1.00 31.70 1065 GLU C O 1
ATOM 4588 N N . GLU C 1 66 ? 36.932 28.511 28.927 1.00 34.43 1066 GLU C N 1
ATOM 4589 C CA . GLU C 1 66 ? 36.200 27.383 28.369 1.00 35.35 1066 GLU C CA 1
ATOM 4590 C C . GLU C 1 66 ? 37.096 26.260 27.828 1.00 37.14 1066 GLU C C 1
ATOM 4591 O O . GLU C 1 66 ? 37.169 26.038 26.620 1.00 36.19 1066 GLU C O 1
ATOM 4597 N N . GLY C 1 67 ? 37.806 25.563 28.711 1.00 44.48 1067 GLY C N 1
ATOM 4598 C CA . GLY C 1 67 ? 38.609 24.446 28.239 1.00 48.80 1067 GLY C CA 1
ATOM 4599 C C . GLY C 1 67 ? 40.121 24.450 28.252 1.00 52.24 1067 GLY C C 1
ATOM 4600 O O . GLY C 1 67 ? 40.723 23.587 28.879 1.00 58.20 1067 GLY C O 1
ATOM 4601 N N . ILE C 1 68 ? 40.747 25.390 27.557 1.00 49.80 1068 ILE C N 1
ATOM 4602 C CA . ILE C 1 68 ? 42.202 25.423 27.502 1.00 45.75 1068 ILE C CA 1
ATOM 4603 C C . ILE C 1 68 ? 42.801 25.818 28.836 1.00 45.85 1068 ILE C C 1
ATOM 4604 O O . ILE C 1 68 ? 42.797 26.983 29.213 1.00 47.20 1068 ILE C O 1
ATOM 4609 N N . PHE C 1 69 ? 43.315 24.827 29.554 1.00 47.06 1069 PHE C N 1
ATOM 4610 C CA . PHE C 1 69 ? 43.911 25.064 30.859 1.00 46.48 1069 PHE C CA 1
ATOM 4611 C C . PHE C 1 69 ? 45.394 24.713 30.904 1.00 44.75 1069 PHE C C 1
ATOM 4612 O O . PHE C 1 69 ? 45.844 24.009 31.808 1.00 46.26 1069 PHE C O 1
ATOM 4620 N N . GLU C 1 70 ? 46.148 25.201 29.923 1.00 42.57 1070 GLU C N 1
ATOM 4621 C CA . GLU C 1 70 ? 47.582 24.955 29.874 1.00 41.25 1070 GLU C CA 1
ATOM 4622 C C . GLU C 1 70 ? 48.247 25.672 31.037 1.00 46.51 1070 GLU C C 1
ATOM 4623 O O . GLU C 1 70 ? 47.594 26.384 31.807 1.00 45.96 1070 GLU C O 1
ATOM 4629 N N . LYS C 1 71 ? 49.559 25.491 31.142 1.00 49.77 1071 LYS C N 1
ATOM 4630 C CA . LYS C 1 71 ? 50.356 26.101 32.197 1.00 52.44 1071 LYS C CA 1
ATOM 4631 C C . LYS C 1 71 ? 51.711 26.365 31.567 1.00 51.76 1071 LYS C C 1
ATOM 4632 O O . LYS C 1 71 ? 52.063 25.719 30.582 1.00 51.69 1071 LYS C O 1
ATOM 4638 N N . GLY C 1 72 ? 52.467 27.318 32.103 1.00 53.72 1072 GLY C N 1
ATOM 4639 C CA . GLY C 1 72 ? 53.770 27.601 31.516 1.00 54.25 1072 GLY C CA 1
ATOM 4640 C C . GLY C 1 72 ? 54.452 28.903 31.908 1.00 54.62 1072 GLY C C 1
ATOM 4641 O O . GLY C 1 72 ? 54.020 29.609 32.826 1.00 56.59 1072 GLY C O 1
ATOM 4642 N N . ASP C 1 73 ? 55.531 29.222 31.200 1.00 53.45 1073 ASP C N 1
ATOM 4643 C CA . ASP C 1 73 ? 56.297 30.430 31.474 1.00 53.61 1073 ASP C CA 1
ATOM 4644 C C . ASP C 1 73 ? 55.726 31.619 30.710 1.00 53.03 1073 ASP C C 1
ATOM 4645 O O . ASP C 1 73 ? 55.589 32.711 31.252 1.00 52.61 1073 ASP C O 1
ATOM 4650 N N . ARG C 1 74 ? 55.414 31.400 29.439 1.00 52.99 1074 ARG C N 1
ATOM 4651 C CA . ARG C 1 74 ? 54.842 32.440 28.604 1.00 50.10 1074 ARG C CA 1
ATOM 4652 C C . ARG C 1 74 ? 53.403 32.008 28.471 1.00 45.98 1074 ARG C C 1
ATOM 4653 O O . ARG C 1 74 ? 53.066 31.191 27.621 1.00 48.51 1074 ARG C O 1
ATOM 4661 N N . LEU C 1 75 ? 52.557 32.551 29.333 1.00 42.23 1075 LEU C N 1
ATOM 4662 C CA . LEU C 1 75 ? 51.155 32.182 29.338 1.00 40.01 1075 LEU C CA 1
ATOM 4663 C C . LEU C 1 75 ? 50.185 33.316 29.015 1.00 35.95 1075 LEU C C 1
ATOM 4664 O O . LEU C 1 75 ? 50.363 34.453 29.441 1.00 33.21 1075 LEU C O 1
ATOM 4669 N N . TRP C 1 76 ? 49.156 32.987 28.245 1.00 39.23 1076 TRP C N 1
ATOM 4670 C CA . TRP C 1 76 ? 48.115 33.944 27.882 1.00 38.30 1076 TRP C CA 1
ATOM 4671 C C . TRP C 1 76 ? 46.862 33.511 28.603 1.00 34.19 1076 TRP C C 1
ATOM 4672 O O . TRP C 1 76 ? 46.418 32.386 28.411 1.00 34.27 1076 TRP C O 1
ATOM 4683 N N . ILE C 1 77 ? 46.299 34.376 29.438 1.00 32.32 1077 ILE C N 1
ATOM 4684 C CA . ILE C 1 77 ? 45.076 34.013 30.151 1.00 34.29 1077 ILE C CA 1
ATOM 4685 C C . ILE C 1 77 ? 43.888 34.688 29.446 1.00 34.07 1077 ILE C C 1
ATOM 4686 O O . ILE C 1 77 ? 43.931 35.882 29.139 1.00 32.39 1077 ILE C O 1
ATOM 4691 N N . ILE C 1 78 ? 42.832 33.919 29.194 1.00 29.47 1078 ILE C N 1
ATOM 4692 C CA . ILE C 1 78 ? 41.690 34.430 28.454 1.00 29.74 1078 ILE C CA 1
ATOM 4693 C C . ILE C 1 78 ? 40.297 34.115 29.004 1.00 31.21 1078 ILE C C 1
ATOM 4694 O O . ILE C 1 78 ? 40.016 32.988 29.404 1.00 33.36 1078 ILE C O 1
ATOM 4699 N N . ASP C 1 79 ? 39.432 35.128 29.013 1.00 27.33 1079 ASP C N 1
ATOM 4700 C CA . ASP C 1 79 ? 38.041 34.976 29.429 1.00 28.81 1079 ASP C CA 1
ATOM 4701 C C . ASP C 1 79 ? 37.313 35.517 28.207 1.00 26.81 1079 ASP C C 1
ATOM 4702 O O . ASP C 1 79 ? 37.171 36.720 28.056 1.00 25.80 1079 ASP C O 1
ATOM 4707 N N . PRO C 1 80 ? 36.873 34.623 27.302 1.00 29.07 1080 PRO C N 1
ATOM 4708 C CA . PRO C 1 80 ? 36.168 35.006 26.076 1.00 26.98 1080 PRO C CA 1
ATOM 4709 C C . PRO C 1 80 ? 35.031 35.986 26.318 1.00 25.91 1080 PRO C C 1
ATOM 4710 O O . PRO C 1 80 ? 34.777 36.853 25.496 1.00 27.37 1080 PRO C O 1
ATOM 4714 N N . ILE C 1 81 ? 34.336 35.827 27.435 1.00 24.49 1081 ILE C N 1
ATOM 4715 C CA . ILE C 1 81 ? 33.262 36.738 27.808 1.00 25.48 1081 ILE C CA 1
ATOM 4716 C C . ILE C 1 81 ? 33.147 36.740 29.315 1.00 24.15 1081 ILE C C 1
ATOM 4717 O O . ILE C 1 81 ? 32.717 35.754 29.919 1.00 22.11 1081 ILE C O 1
ATOM 4722 N N . ASP C 1 82 ? 33.543 37.850 29.919 1.00 22.60 1082 ASP C N 1
ATOM 4723 C CA . ASP C 1 82 ? 33.464 37.979 31.356 1.00 25.69 1082 ASP C CA 1
ATOM 4724 C C . ASP C 1 82 ? 32.115 38.627 31.575 1.00 22.62 1082 ASP C C 1
ATOM 4725 O O . ASP C 1 82 ? 31.942 39.801 31.289 1.00 26.30 1082 ASP C O 1
ATOM 4730 N N . GLY C 1 83 ? 31.158 37.851 32.067 1.00 22.77 1083 GLY C N 1
ATOM 4731 C CA . GLY C 1 83 ? 29.822 38.366 32.282 1.00 21.25 1083 GLY C CA 1
ATOM 4732 C C . GLY C 1 83 ? 28.888 37.792 31.228 1.00 24.46 1083 GLY C C 1
ATOM 4733 O O . GLY C 1 83 ? 28.163 38.534 30.555 1.00 23.98 1083 GLY C O 1
ATOM 4734 N N . THR C 1 84 ? 28.908 36.466 31.080 1.00 23.69 1084 THR C N 1
ATOM 4735 C CA . THR C 1 84 ? 28.061 35.781 30.104 1.00 24.66 1084 THR C CA 1
ATOM 4736 C C . THR C 1 84 ? 26.566 35.967 30.419 1.00 28.55 1084 THR C C 1
ATOM 4737 O O . THR C 1 84 ? 25.729 36.011 29.505 1.00 25.23 1084 THR C O 1
ATOM 4741 N N . ILE C 1 85 ? 26.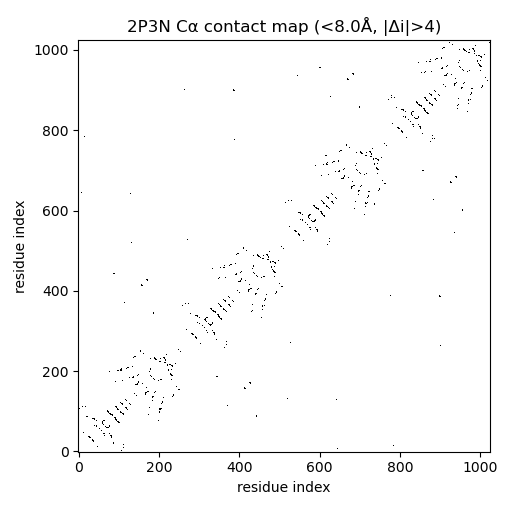228 36.076 31.704 1.00 24.48 1085 ILE C N 1
ATOM 4742 C CA . ILE C 1 85 ? 24.835 36.268 32.098 1.00 24.62 1085 ILE C CA 1
ATOM 4743 C C . ILE C 1 85 ? 24.332 37.605 31.565 1.00 25.52 1085 ILE C C 1
ATOM 4744 O O . ILE C 1 85 ? 23.273 37.673 30.943 1.00 26.49 1085 ILE C O 1
ATOM 4749 N N . ASN C 1 86 ? 25.106 38.661 31.809 1.00 27.81 1086 ASN C N 1
ATOM 4750 C CA . ASN C 1 86 ? 24.790 40.009 31.334 1.00 23.78 1086 ASN C CA 1
ATOM 4751 C C . ASN C 1 86 ? 24.636 39.982 29.817 1.00 26.43 1086 ASN C C 1
ATOM 4752 O O . ASN C 1 86 ? 23.644 40.481 29.267 1.00 26.70 1086 ASN C O 1
ATOM 4757 N N . PHE C 1 87 ? 25.630 39.392 29.155 1.00 21.26 1087 PHE C N 1
ATOM 4758 C CA . PHE C 1 87 ? 25.679 39.282 27.701 1.00 20.19 1087 PHE C CA 1
ATOM 4759 C C . PHE C 1 87 ? 24.438 38.605 27.121 1.00 24.50 1087 PHE C C 1
ATOM 4760 O O . PHE C 1 87 ? 23.942 38.998 26.062 1.00 22.52 1087 PHE C O 1
ATOM 4768 N N . VAL C 1 88 ? 23.950 37.587 27.829 1.00 27.65 1088 VAL C N 1
ATOM 4769 C CA . VAL C 1 88 ? 22.765 36.819 27.445 1.00 25.49 1088 VAL C CA 1
ATOM 4770 C C . VAL C 1 88 ? 21.484 37.642 27.601 1.00 28.91 1088 VAL C C 1
ATOM 4771 O O . VAL C 1 88 ? 20.645 37.688 26.697 1.00 25.71 1088 VAL C O 1
ATOM 4775 N N . HIS C 1 89 ? 21.350 38.294 28.752 1.00 27.50 1089 HIS C N 1
ATOM 4776 C CA . HIS C 1 89 ? 20.182 39.109 29.046 1.00 28.70 1089 HIS C CA 1
ATOM 4777 C C . HIS C 1 89 ? 20.106 40.433 28.303 1.00 31.94 1089 HIS C C 1
ATOM 4778 O O . HIS C 1 89 ? 19.021 41.017 28.189 1.00 32.16 1089 HIS C O 1
ATOM 4785 N N . GLY C 1 90 ? 21.244 40.909 27.798 1.00 32.65 1090 GLY C N 1
ATOM 4786 C CA . GLY C 1 90 ? 21.254 42.165 27.061 1.00 29.00 1090 GLY C CA 1
ATOM 4787 C C . GLY C 1 90 ? 21.855 43.356 27.785 1.00 27.49 1090 GLY C C 1
ATOM 4788 O O . GLY C 1 90 ? 21.762 44.480 27.300 1.00 24.74 1090 GLY C O 1
ATOM 4789 N N . LEU C 1 91 ? 22.449 43.122 28.954 1.00 26.68 1091 LEU C N 1
ATOM 4790 C CA . LEU C 1 91 ? 23.081 44.206 29.699 1.00 27.71 1091 LEU C CA 1
ATOM 4791 C C . LEU C 1 91 ? 24.473 44.462 29.110 1.00 26.19 1091 LEU C C 1
ATOM 4792 O O . LEU C 1 91 ? 25.184 43.536 28.695 1.00 25.95 1091 LEU C O 1
ATOM 4797 N N . PRO C 1 92 ? 24.871 45.737 29.057 1.00 24.59 1092 PRO C N 1
ATOM 4798 C CA . PRO C 1 92 ? 26.158 46.163 28.508 1.00 21.01 1092 PRO C CA 1
ATOM 4799 C C . PRO C 1 92 ? 27.438 45.819 29.265 1.00 21.67 1092 PRO C C 1
ATOM 4800 O O . PRO C 1 92 ? 28.536 45.825 28.682 1.00 19.97 1092 PRO C O 1
ATOM 4804 N N . ASN C 1 93 ? 27.313 45.522 30.551 1.00 22.32 1093 ASN C N 1
ATOM 4805 C CA . ASN C 1 93 ? 28.484 45.188 31.343 1.00 20.38 1093 ASN C CA 1
ATOM 4806 C C . ASN C 1 93 ? 28.973 43.762 31.151 1.00 21.66 1093 ASN C C 1
ATOM 4807 O O . ASN C 1 93 ? 28.710 42.883 31.972 1.00 24.56 1093 ASN C O 1
ATOM 4812 N N . PHE C 1 94 ? 29.665 43.543 30.038 1.00 20.19 1094 PHE C N 1
ATOM 4813 C CA . PHE C 1 94 ? 30.256 42.255 29.714 1.00 20.30 1094 PHE C CA 1
ATOM 4814 C C . PHE C 1 94 ? 31.542 42.622 28.985 1.00 20.09 1094 PHE C C 1
ATOM 4815 O O . PHE C 1 94 ? 31.608 43.653 28.321 1.00 21.58 1094 PHE C O 1
ATOM 4823 N N . SER C 1 95 ? 32.577 41.811 29.127 1.00 21.09 1095 SER C N 1
ATOM 4824 C CA . SER C 1 95 ? 33.842 42.148 28.493 1.00 22.01 1095 SER C CA 1
ATOM 4825 C C . SER C 1 95 ? 34.701 40.968 28.078 1.00 21.67 1095 SER C C 1
ATOM 4826 O O . SER C 1 95 ? 34.439 39.824 28.445 1.00 20.52 1095 SER C O 1
ATOM 4829 N N . ILE C 1 96 ? 35.734 41.272 27.300 1.00 22.76 1096 ILE C N 1
ATOM 4830 C CA . ILE C 1 96 ? 36.677 40.270 26.847 1.00 22.88 1096 ILE C CA 1
ATOM 4831 C C . ILE C 1 96 ? 37.957 40.587 27.594 1.00 26.54 1096 ILE C C 1
ATOM 4832 O O . ILE C 1 96 ? 38.425 41.719 27.578 1.00 25.35 1096 ILE C O 1
ATOM 4837 N N . SER C 1 97 ? 38.513 39.581 28.257 1.00 29.54 1097 SER C N 1
ATOM 4838 C CA . SER C 1 97 ? 39.728 39.748 29.045 1.00 29.28 1097 SER C CA 1
ATOM 4839 C C . SER C 1 97 ? 40.935 39.040 28.420 1.00 27.84 1097 SER C C 1
ATOM 4840 O O . SER C 1 97 ? 40.822 37.937 27.896 1.00 26.13 1097 SER C O 1
ATOM 4843 N N . LEU C 1 98 ? 42.091 39.690 28.468 1.00 30.94 1098 LEU C N 1
ATOM 4844 C CA . LEU C 1 98 ? 43.310 39.109 27.936 1.00 33.74 1098 LEU C CA 1
ATOM 4845 C C . LEU C 1 98 ? 44.507 39.651 28.696 1.00 37.56 1098 LEU C C 1
ATOM 4846 O O . LEU C 1 98 ? 44.708 40.858 28.767 1.00 40.16 1098 LEU C O 1
ATOM 4851 N N . ALA C 1 99 ? 45.286 38.753 29.286 1.00 40.16 1099 ALA C N 1
ATOM 4852 C CA . ALA C 1 99 ? 46.479 39.134 30.039 1.00 41.14 1099 ALA C CA 1
ATOM 4853 C C . ALA C 1 99 ? 47.620 38.219 29.634 1.00 40.33 1099 ALA C C 1
ATOM 4854 O O . ALA C 1 99 ? 47.389 37.067 29.255 1.00 41.35 1099 ALA C O 1
ATOM 4856 N N . TYR C 1 100 ? 48.845 38.732 29.698 1.00 40.05 1100 TYR C N 1
ATOM 4857 C CA . TYR C 1 100 ? 50.009 37.929 29.359 1.00 41.00 1100 TYR C CA 1
ATOM 4858 C C . TYR C 1 100 ? 50.853 37.726 30.602 1.00 43.55 1100 TYR C C 1
ATOM 4859 O O . TYR C 1 100 ? 51.514 38.653 31.082 1.00 40.90 1100 TYR C O 1
ATOM 4868 N N . VAL C 1 101 ? 50.823 36.503 31.117 1.00 44.82 1101 VAL C N 1
ATOM 4869 C CA . VAL C 1 101 ? 51.566 36.166 32.310 1.00 46.87 1101 VAL C CA 1
ATOM 4870 C C . VAL C 1 101 ? 52.897 35.535 31.933 1.00 48.00 1101 VAL C C 1
ATOM 4871 O O . VAL C 1 101 ? 52.953 34.553 31.193 1.00 46.42 1101 VAL C O 1
ATOM 4875 N N . GLU C 1 102 ? 53.974 36.126 32.435 1.00 50.11 1102 GLU C N 1
ATOM 4876 C CA . GLU C 1 102 ? 55.305 35.619 32.159 1.00 51.46 1102 GLU C CA 1
ATOM 4877 C C . GLU C 1 102 ? 55.991 35.192 33.450 1.00 50.17 1102 GLU C C 1
ATOM 4878 O O . GLU C 1 102 ? 56.139 35.979 34.390 1.00 49.92 1102 GLU C O 1
ATOM 4884 N N . ASN C 1 103 ? 56.399 33.930 33.481 1.00 50.95 1103 ASN C N 1
ATOM 4885 C CA . ASN C 1 103 ? 57.067 33.360 34.636 1.00 52.27 1103 ASN C CA 1
ATOM 4886 C C . ASN C 1 103 ? 56.334 33.660 35.936 1.00 52.44 1103 ASN C C 1
ATOM 4887 O O . ASN C 1 103 ? 56.947 33.954 36.961 1.00 53.28 1103 ASN C O 1
ATOM 4892 N N . GLY C 1 104 ? 55.009 33.577 35.879 1.00 50.49 1104 GLY C N 1
ATOM 4893 C CA . GLY C 1 104 ? 54.210 33.801 37.064 1.00 46.51 1104 GLY C CA 1
ATOM 4894 C C . GLY C 1 104 ? 53.630 35.186 37.206 1.00 45.31 1104 GLY C C 1
ATOM 4895 O O . GLY C 1 104 ? 52.608 35.354 37.865 1.00 46.02 1104 GLY C O 1
ATOM 4896 N N . GLU C 1 105 ? 54.260 36.188 36.609 1.00 44.47 1105 GLU C N 1
ATOM 4897 C CA . GLU C 1 105 ? 53.718 37.528 36.741 1.00 42.59 1105 GLU C CA 1
ATOM 4898 C C . GLU C 1 105 ? 53.179 38.171 35.471 1.00 40.17 1105 GLU C C 1
ATOM 4899 O O . GLU C 1 105 ? 53.783 38.094 34.395 1.00 37.98 1105 GLU C O 1
ATOM 4905 N N . VAL C 1 106 ? 52.018 38.803 35.630 1.00 37.71 1106 VAL C N 1
ATOM 4906 C CA . VAL C 1 106 ? 51.305 39.475 34.547 1.00 35.63 1106 VAL C CA 1
ATOM 4907 C C . VAL C 1 106 ? 52.121 40.642 33.998 1.00 36.36 1106 VAL C C 1
ATOM 4908 O O . VAL C 1 106 ? 52.405 41.598 34.721 1.00 31.62 1106 VAL C O 1
ATOM 4912 N N . LYS C 1 107 ? 52.494 40.564 32.723 1.00 39.13 1107 LYS C N 1
ATOM 4913 C CA . LYS C 1 107 ? 53.279 41.622 32.094 1.00 39.47 1107 LYS C CA 1
ATOM 4914 C C . LYS C 1 107 ? 52.387 42.666 31.439 1.00 42.26 1107 LYS C C 1
ATOM 4915 O O . LYS C 1 107 ? 52.744 43.845 31.368 1.00 42.96 1107 LYS C O 1
ATOM 4921 N N . LEU C 1 108 ? 51.228 42.225 30.962 1.00 40.50 1108 LEU C N 1
ATOM 4922 C CA . LEU C 1 108 ? 50.277 43.113 30.316 1.00 36.46 1108 LEU C CA 1
ATOM 4923 C C . LEU C 1 108 ? 48.862 42.590 30.489 1.00 35.43 1108 LEU C C 1
ATOM 4924 O O . LEU C 1 108 ? 48.649 41.426 30.840 1.00 32.63 1108 LEU C O 1
ATOM 4929 N N . GLY C 1 109 ? 47.897 43.470 30.249 1.00 36.73 1109 GLY C N 1
ATOM 4930 C CA . GLY C 1 109 ? 46.499 43.104 30.376 1.00 36.84 1109 GLY C CA 1
ATOM 4931 C C . GLY C 1 109 ? 45.548 44.133 29.788 1.00 33.84 1109 GLY C C 1
ATOM 4932 O O . GLY C 1 109 ? 45.692 45.336 30.002 1.00 31.02 1109 GLY C O 1
ATOM 4933 N N . VAL C 1 110 ? 44.578 43.661 29.017 1.00 34.62 1110 VAL C N 1
ATOM 4934 C CA . VAL C 1 110 ? 43.592 44.555 28.436 1.00 33.51 1110 VAL C CA 1
ATOM 4935 C C . VAL C 1 110 ? 42.205 43.992 28.721 1.00 28.66 1110 VAL C C 1
ATOM 4936 O O . VAL C 1 110 ? 42.027 42.782 28.856 1.00 28.87 1110 VAL C O 1
ATOM 4940 N N . VAL C 1 111 ? 41.237 44.888 28.848 1.00 29.06 1111 VAL C N 1
ATOM 4941 C CA . VAL C 1 111 ? 39.853 44.525 29.116 1.00 28.26 1111 VAL C CA 1
ATOM 4942 C C . VAL C 1 111 ? 39.017 45.322 28.134 1.00 26.64 1111 VAL C C 1
ATOM 4943 O O . VAL C 1 111 ? 39.107 46.551 28.097 1.00 26.93 1111 VAL C O 1
ATOM 4947 N N . HIS C 1 112 ? 38.205 44.632 27.339 1.00 28.47 1112 HIS C N 1
ATOM 4948 C CA . HIS C 1 112 ? 37.377 45.312 26.354 1.00 27.81 1112 HIS C CA 1
ATOM 4949 C C . HIS C 1 112 ? 35.862 45.088 26.491 1.00 32.38 1112 HIS C C 1
ATOM 4950 O O . HIS C 1 112 ? 35.378 43.957 26.361 1.00 31.69 1112 HIS C O 1
ATOM 4957 N N . ALA C 1 113 ? 35.124 46.169 26.760 1.00 28.19 1113 ALA C N 1
ATOM 4958 C CA . ALA C 1 113 ? 33.671 46.111 26.891 1.00 26.86 1113 ALA C CA 1
ATOM 4959 C C . ALA C 1 113 ? 33.134 46.675 25.575 1.00 27.44 1113 ALA C C 1
ATOM 4960 O O . ALA C 1 113 ? 33.079 47.885 25.377 1.00 26.88 1113 ALA C O 1
ATOM 4962 N N . PRO C 1 114 ? 32.734 45.788 24.655 1.00 27.86 1114 PRO C N 1
ATOM 4963 C CA . PRO C 1 114 ? 32.207 46.119 23.324 1.00 26.96 1114 PRO C CA 1
ATOM 4964 C C . PRO C 1 114 ? 30.995 47.041 23.262 1.00 25.92 1114 PRO C C 1
ATOM 4965 O O . PRO C 1 114 ? 30.957 47.983 22.470 1.00 22.78 1114 PRO C O 1
ATOM 4969 N N . ALA C 1 115 ? 29.995 46.740 24.078 1.00 24.08 1115 ALA C N 1
ATOM 4970 C CA . ALA C 1 115 ? 28.774 47.516 24.087 1.00 22.28 1115 ALA C CA 1
ATOM 4971 C C . ALA C 1 115 ? 29.075 48.877 24.623 1.00 24.52 1115 ALA C C 1
ATOM 4972 O O . ALA C 1 115 ? 28.412 49.845 24.262 1.00 27.14 1115 ALA C O 1
ATOM 4974 N N . LEU C 1 116 ? 30.097 48.956 25.470 1.00 24.69 1116 LEU C N 1
ATOM 4975 C CA . LEU C 1 116 ? 30.466 50.227 26.091 1.00 26.17 1116 LEU C CA 1
ATOM 4976 C C . LEU C 1 116 ? 31.565 51.047 25.410 1.00 26.61 1116 LEU C C 1
ATOM 4977 O O . LEU C 1 116 ? 31.757 52.210 25.759 1.00 24.96 1116 LEU C O 1
ATOM 4982 N N . ASN C 1 117 ? 32.272 50.448 24.450 1.00 27.57 1117 ASN C N 1
ATOM 4983 C CA . ASN C 1 117 ? 33.382 51.109 23.752 1.00 29.07 1117 ASN C CA 1
ATOM 4984 C C . ASN C 1 117 ? 34.460 51.531 24.759 1.00 28.70 1117 ASN C C 1
ATOM 4985 O O . ASN C 1 117 ? 35.030 52.617 24.677 1.00 26.71 1117 ASN C O 1
ATOM 4990 N N . GLU C 1 118 ? 34.740 50.642 25.701 1.00 29.89 1118 GLU C N 1
ATOM 4991 C CA . GLU C 1 118 ? 35.715 50.914 26.745 1.00 30.12 1118 GLU C CA 1
ATOM 4992 C C . GLU C 1 118 ? 36.866 49.914 26.748 1.00 25.62 1118 GLU C C 1
ATOM 4993 O O . GLU C 1 118 ? 36.681 48.739 27.059 1.00 25.03 1118 GLU C O 1
ATOM 4999 N N . THR C 1 119 ? 38.056 50.384 26.414 1.00 21.72 1119 THR C N 1
ATOM 5000 C CA . THR C 1 119 ? 39.209 49.506 26.418 1.00 27.16 1119 THR C CA 1
ATOM 5001 C C . THR C 1 119 ? 40.219 49.985 27.441 1.00 26.07 1119 THR C C 1
ATOM 5002 O O . THR C 1 119 ? 40.922 50.977 27.245 1.00 26.20 1119 THR C O 1
ATOM 5006 N N . LEU C 1 120 ? 40.278 49.279 28.553 1.00 26.03 1120 LEU C N 1
ATOM 5007 C CA . LEU C 1 120 ? 41.212 49.636 29.593 1.00 28.68 1120 LEU C CA 1
ATOM 5008 C C . LEU C 1 120 ? 42.345 48.618 29.509 1.00 31.03 1120 LEU C C 1
ATOM 5009 O O . LEU C 1 120 ? 42.104 47.412 29.425 1.00 30.72 1120 LEU C O 1
ATOM 5014 N N . TYR C 1 121 ? 43.579 49.111 29.506 1.00 29.77 1121 TYR C N 1
ATOM 5015 C CA . TYR C 1 121 ? 44.739 48.251 29.410 1.00 25.09 1121 TYR C CA 1
ATOM 5016 C C . TYR C 1 121 ? 45.925 48.833 30.167 1.00 29.52 1121 TYR C C 1
ATOM 5017 O O . TYR C 1 121 ? 45.903 49.988 30.583 1.00 29.10 1121 TYR C O 1
ATOM 5026 N N . ALA C 1 122 ? 46.957 48.015 30.354 1.00 33.10 1122 ALA C N 1
ATOM 5027 C CA . ALA C 1 122 ? 48.172 48.425 31.056 1.00 30.42 1122 ALA C CA 1
ATOM 5028 C C . ALA C 1 122 ? 49.277 47.439 30.735 1.00 29.05 1122 ALA C C 1
ATOM 5029 O O . ALA C 1 122 ? 49.038 46.244 30.617 1.00 32.05 1122 ALA C O 1
ATOM 5031 N N . GLU C 1 123 ? 50.486 47.947 30.555 1.00 34.40 1123 GLU C N 1
ATOM 5032 C CA . GLU C 1 123 ? 51.635 47.087 30.295 1.00 36.90 1123 GLU C CA 1
ATOM 5033 C C . GLU C 1 123 ? 52.565 47.447 31.439 1.00 37.79 1123 GLU C C 1
ATOM 5034 O O . GLU C 1 123 ? 52.756 48.627 31.703 1.00 38.52 1123 GLU C O 1
ATOM 5040 N N . GLU C 1 124 ? 53.123 46.452 32.125 1.00 39.36 1124 GLU C N 1
ATOM 5041 C CA . GLU C 1 124 ? 54.002 46.721 33.262 1.00 41.70 1124 GLU C CA 1
ATOM 5042 C C . GLU C 1 124 ? 54.980 47.875 33.045 1.00 41.46 1124 GLU C C 1
ATOM 5043 O O . GLU C 1 124 ? 55.620 47.969 31.996 1.00 40.04 1124 GLU C O 1
ATOM 5049 N N . GLY C 1 125 ? 55.080 48.748 34.048 1.00 40.43 1125 GLY C N 1
ATOM 5050 C CA . GLY C 1 125 ? 55.973 49.892 33.983 1.00 39.17 1125 GLY C CA 1
ATOM 5051 C C . GLY C 1 125 ? 55.637 50.926 32.921 1.00 38.68 1125 GLY C C 1
ATOM 5052 O O . GLY C 1 125 ? 56.497 51.705 32.523 1.00 40.15 1125 GLY C O 1
ATOM 5053 N N . SER C 1 126 ? 54.390 50.947 32.463 1.00 37.27 1126 SER C N 1
ATOM 5054 C CA . SER C 1 126 ? 53.979 51.896 31.439 1.00 33.27 1126 SER C CA 1
ATOM 5055 C C . SER C 1 126 ? 52.720 52.666 31.807 1.00 33.06 1126 SER C C 1
ATOM 5056 O O . SER C 1 126 ? 52.294 53.548 31.072 1.00 33.22 1126 SER C O 1
ATOM 5059 N N . GLY C 1 127 ? 52.126 52.334 32.945 1.00 32.16 1127 GLY C N 1
ATOM 5060 C CA . GLY C 1 127 ? 50.919 53.019 33.362 1.00 28.89 1127 GLY C CA 1
ATOM 5061 C C . GLY C 1 127 ? 49.672 52.390 32.768 1.00 32.15 1127 GLY C C 1
ATOM 5062 O O . GLY C 1 127 ? 49.761 51.532 31.883 1.00 32.38 1127 GLY C O 1
ATOM 5063 N N . ALA C 1 128 ? 48.511 52.827 33.254 1.00 30.50 1128 ALA C N 1
ATOM 5064 C CA . ALA C 1 128 ? 47.221 52.318 32.801 1.00 28.17 1128 ALA C CA 1
ATOM 5065 C C . ALA C 1 128 ? 46.528 53.316 31.863 1.00 29.78 1128 ALA C C 1
ATOM 5066 O O . ALA C 1 128 ? 46.624 54.530 32.052 1.00 28.92 1128 ALA C O 1
ATOM 5068 N N . PHE C 1 129 ? 45.828 52.797 30.855 1.00 28.22 1129 PHE C N 1
ATOM 5069 C CA . PHE C 1 129 ? 45.122 53.631 29.889 1.00 26.15 1129 PHE C CA 1
ATOM 5070 C C . PHE C 1 129 ? 43.632 53.288 29.776 1.00 28.26 1129 PHE C C 1
ATOM 5071 O O . PHE C 1 129 ? 43.153 52.280 30.300 1.00 26.47 1129 PHE C O 1
ATOM 5079 N N . PHE C 1 130 ? 42.914 54.161 29.078 1.00 28.24 1130 PHE C N 1
ATOM 5080 C CA . PHE C 1 130 ? 41.491 54.011 28.820 1.00 24.92 1130 PHE C CA 1
ATOM 5081 C C . PHE C 1 130 ? 41.304 54.670 27.455 1.00 28.67 1130 PHE C C 1
ATOM 5082 O O . PHE C 1 130 ? 41.211 55.897 27.360 1.00 27.85 1130 PHE C O 1
ATOM 5090 N N . ASN C 1 131 ? 41.269 53.851 26.406 1.00 28.08 1131 ASN C N 1
ATOM 5091 C CA . ASN C 1 131 ? 41.120 54.327 25.035 1.00 21.00 1131 ASN C CA 1
ATOM 5092 C C . ASN C 1 131 ? 42.189 55.350 24.643 1.00 24.18 1131 ASN C C 1
ATOM 5093 O O . ASN C 1 131 ? 41.910 56.333 23.949 1.00 25.56 1131 ASN C O 1
ATOM 5098 N N . GLY C 1 132 ? 43.418 55.125 25.098 1.00 25.53 1132 GLY C N 1
ATOM 5099 C CA . GLY C 1 132 ? 44.500 56.027 24.744 1.00 22.08 1132 GLY C CA 1
ATOM 5100 C C . GLY C 1 132 ? 44.863 57.096 25.755 1.00 25.84 1132 GLY C C 1
ATOM 5101 O O . GLY C 1 132 ? 45.909 57.742 25.636 1.00 30.06 1132 GLY C O 1
ATOM 5102 N N . GLU C 1 133 ? 44.016 57.315 26.749 1.00 23.23 1133 GLU C N 1
ATOM 5103 C CA . GLU C 1 133 ? 44.340 58.319 27.734 1.00 20.59 1133 GLU C CA 1
ATOM 5104 C C . GLU C 1 133 ? 44.641 57.634 29.052 1.00 20.88 1133 GLU C C 1
ATOM 5105 O O . GLU C 1 133 ? 44.075 56.597 29.374 1.00 23.52 1133 GLU C O 1
ATOM 5111 N N . ARG C 1 134 ? 45.565 58.216 29.797 1.00 24.68 1134 ARG C N 1
ATOM 5112 C CA . ARG C 1 134 ? 45.990 57.694 31.080 1.00 23.75 1134 ARG C CA 1
ATOM 5113 C C . ARG C 1 134 ? 44.916 57.801 32.150 1.00 24.30 1134 ARG C C 1
ATOM 5114 O O . ARG C 1 134 ? 44.186 58.794 32.216 1.00 23.08 1134 ARG C O 1
ATOM 5122 N N . ILE C 1 135 ? 44.823 56.774 32.984 1.00 22.44 1135 ILE C N 1
ATOM 5123 C CA . ILE C 1 135 ? 43.884 56.787 34.090 1.00 26.12 1135 ILE C CA 1
ATOM 5124 C C . ILE C 1 135 ? 44.709 56.450 35.328 1.00 29.32 1135 ILE C C 1
ATOM 5125 O O . ILE C 1 135 ? 45.817 55.906 35.227 1.00 23.83 1135 ILE C O 1
ATOM 5130 N N . ARG C 1 136 ? 44.178 56.810 36.490 1.00 29.50 1136 ARG C N 1
ATOM 5131 C CA . ARG C 1 136 ? 44.832 56.542 37.754 1.00 31.53 1136 ARG C CA 1
ATOM 5132 C C . ARG C 1 136 ? 43.746 56.251 38.764 1.00 33.46 1136 ARG C C 1
ATOM 5133 O O . ARG C 1 136 ? 42.615 56.701 38.611 1.00 32.71 1136 ARG C O 1
ATOM 5141 N N . VAL C 1 137 ? 44.105 55.484 39.786 1.00 33.66 1137 VAL C N 1
ATOM 5142 C CA . VAL C 1 137 ? 43.207 55.104 40.864 1.00 31.41 1137 VAL C CA 1
ATOM 5143 C C . VAL C 1 137 ? 42.577 56.368 41.488 1.00 31.02 1137 VAL C C 1
ATOM 5144 O O . VAL C 1 137 ? 43.118 57.462 41.351 1.00 28.61 1137 VAL C O 1
ATOM 5148 N N . SER C 1 138 ? 41.436 56.230 42.156 1.00 32.73 1138 SER C N 1
ATOM 5149 C CA . SER C 1 138 ? 40.783 57.398 42.753 1.00 33.43 1138 SER C CA 1
ATOM 5150 C C . SER C 1 138 ? 41.569 57.958 43.923 1.00 37.03 1138 SER C C 1
ATOM 5151 O O . SER C 1 138 ? 42.564 57.376 44.351 1.00 36.82 1138 SER C O 1
ATOM 5154 N N . GLU C 1 139 ? 41.092 59.086 44.447 1.00 39.34 1139 GLU C N 1
ATOM 5155 C CA . GLU C 1 139 ? 41.741 59.767 45.558 1.00 38.39 1139 GLU C CA 1
ATOM 5156 C C . GLU C 1 139 ? 40.867 59.846 46.804 1.00 40.54 1139 GLU C C 1
ATOM 5157 O O . GLU C 1 139 ? 41.169 60.596 47.735 1.00 41.38 1139 GLU C O 1
ATOM 5163 N N . ASN C 1 140 ? 39.781 59.084 46.821 1.00 39.21 1140 ASN C N 1
ATOM 5164 C CA . ASN C 1 140 ? 38.896 59.079 47.972 1.00 38.26 1140 ASN C CA 1
ATOM 5165 C C . ASN C 1 140 ? 39.604 58.358 49.113 1.00 40.32 1140 ASN C C 1
ATOM 5166 O O . ASN C 1 140 ? 39.900 57.162 49.021 1.00 38.67 1140 ASN C O 1
ATOM 5171 N N . ALA C 1 141 ? 39.883 59.102 50.181 1.00 41.43 1141 ALA C N 1
ATOM 5172 C CA . ALA C 1 141 ? 40.582 58.568 51.345 1.00 41.52 1141 ALA C CA 1
ATOM 5173 C C . ALA C 1 141 ? 39.649 58.182 52.478 1.00 39.45 1141 ALA C C 1
ATOM 5174 O O . ALA C 1 141 ? 40.080 57.647 53.495 1.00 38.24 1141 ALA C O 1
ATOM 5176 N N . SER C 1 142 ? 38.366 58.457 52.293 1.00 45.04 1142 SER C N 1
ATOM 5177 C CA . SER C 1 142 ? 37.353 58.144 53.294 1.00 44.97 1142 SER C CA 1
ATOM 5178 C C . SER C 1 142 ? 36.308 57.181 52.716 1.00 46.52 1142 SER C C 1
ATOM 5179 O O . SER C 1 142 ? 35.831 57.376 51.590 1.00 45.45 1142 SER C O 1
ATOM 5182 N N . LEU C 1 143 ? 35.964 56.145 53.483 1.00 45.31 1143 LEU C N 1
ATOM 5183 C CA . LEU C 1 143 ? 34.968 55.163 53.049 1.00 44.73 1143 LEU C CA 1
ATOM 5184 C C . LEU C 1 143 ? 33.611 55.810 52.759 1.00 43.19 1143 LEU C C 1
ATOM 5185 O O . LEU C 1 143 ? 32.982 55.525 51.737 1.00 40.70 1143 LEU C O 1
ATOM 5190 N N . GLU C 1 144 ? 33.162 56.672 53.663 1.00 41.91 1144 GLU C N 1
ATOM 5191 C CA . GLU C 1 144 ? 31.891 57.370 53.497 1.00 46.38 1144 GLU C CA 1
ATOM 5192 C C . GLU C 1 144 ? 31.903 58.181 52.185 1.00 48.41 1144 GLU C C 1
ATOM 5193 O O . GLU C 1 144 ? 30.861 58.596 51.673 1.00 47.21 1144 GLU C O 1
ATOM 5199 N N . GLU C 1 145 ? 33.094 58.379 51.638 1.00 48.40 1145 GLU C N 1
ATOM 5200 C CA . GLU C 1 145 ? 33.271 59.149 50.419 1.00 46.80 1145 GLU C CA 1
ATOM 5201 C C . GLU C 1 145 ? 33.486 58.221 49.223 1.00 46.88 1145 GLU C C 1
ATOM 5202 O O . GLU C 1 145 ? 33.813 58.679 48.124 1.00 45.36 1145 GLU C O 1
ATOM 5208 N N . CYS C 1 146 ? 33.286 56.923 49.446 1.00 44.85 1146 CYS C N 1
ATOM 5209 C CA . CYS C 1 146 ? 33.510 55.902 48.421 1.00 41.28 1146 CYS C CA 1
ATOM 5210 C C . CYS C 1 146 ? 32.315 55.187 47.811 1.00 39.09 1146 CYS C C 1
ATOM 5211 O O . CYS C 1 146 ? 31.184 55.274 48.288 1.00 39.43 1146 CYS C O 1
ATOM 5214 N N . VAL C 1 147 ? 32.626 54.459 46.742 1.00 37.46 1147 VAL C N 1
ATOM 5215 C CA . VAL C 1 147 ? 31.698 53.611 46.009 1.00 31.63 1147 VAL C CA 1
ATOM 5216 C C . VAL C 1 147 ? 32.491 52.318 45.855 1.00 31.89 1147 VAL C C 1
ATOM 5217 O O . VAL C 1 147 ? 33.587 52.314 45.278 1.00 28.69 1147 VAL C O 1
ATOM 5221 N N . GLY C 1 148 ? 31.967 51.230 46.404 1.00 29.15 1148 GLY C N 1
ATOM 5222 C CA . GLY C 1 148 ? 32.660 49.964 46.299 1.00 30.75 1148 GLY C CA 1
ATOM 5223 C C . GLY C 1 148 ? 31.881 49.035 45.399 1.00 35.21 1148 GLY C C 1
ATOM 5224 O O . GLY C 1 148 ? 30.909 49.447 44.767 1.00 37.46 1148 GLY C O 1
ATOM 5225 N N . SER C 1 149 ? 32.290 47.778 45.333 1.00 35.45 1149 SER C N 1
ATOM 5226 C CA . SER C 1 149 ? 31.587 46.824 44.489 1.00 38.40 1149 SER C CA 1
ATOM 5227 C C . SER C 1 149 ? 32.114 45.410 44.659 1.00 38.00 1149 SER C C 1
ATOM 5228 O O . SER C 1 149 ? 33.265 45.209 45.057 1.00 39.72 1149 SER C O 1
ATOM 5231 N N . THR C 1 150 ? 31.259 44.436 44.372 1.00 34.76 1150 THR C N 1
ATOM 5232 C CA . THR C 1 150 ? 31.636 43.032 44.448 1.00 35.06 1150 THR C CA 1
ATOM 5233 C C . THR C 1 150 ? 30.885 42.282 43.378 1.00 34.01 1150 THR C C 1
ATOM 5234 O O . THR C 1 150 ? 30.164 42.879 42.575 1.00 35.49 1150 THR C O 1
ATOM 5238 N N . GLY C 1 151 ? 31.066 40.966 43.380 1.00 33.25 1151 GLY C N 1
ATOM 5239 C CA . GLY C 1 151 ? 30.394 40.105 42.430 1.00 37.23 1151 GLY C CA 1
ATOM 5240 C C . GLY C 1 151 ? 29.180 39.480 43.093 1.00 36.85 1151 GLY C C 1
ATOM 5241 O O . GLY C 1 151 ? 28.819 39.848 44.221 1.00 33.12 1151 GLY C O 1
ATOM 5242 N N . SER C 1 152 ? 28.551 38.534 42.404 1.00 35.81 1152 SER C N 1
ATOM 5243 C CA . SER C 1 152 ? 27.370 37.876 42.944 1.00 39.99 1152 SER C CA 1
ATOM 5244 C C . SER C 1 152 ? 27.735 36.506 43.513 1.00 42.55 1152 SER C C 1
ATOM 5245 O O . SER C 1 152 ? 27.959 35.550 42.768 1.00 43.40 1152 SER C O 1
ATOM 5248 N N . TYR C 1 153 ? 27.791 36.431 44.842 1.00 47.64 1153 TYR C N 1
ATOM 5249 C CA . TYR C 1 153 ? 28.153 35.208 45.542 1.00 48.98 1153 TYR C CA 1
ATOM 5250 C C . TYR C 1 153 ? 27.094 34.745 46.530 1.00 54.21 1153 TYR C C 1
ATOM 5251 O O . TYR C 1 153 ? 26.269 35.524 47.007 1.00 54.28 1153 TYR C O 1
ATOM 5260 N N . VAL C 1 154 ? 27.158 33.458 46.839 1.00 58.38 1154 VAL C N 1
ATOM 5261 C CA . VAL C 1 154 ? 26.234 32.797 47.741 1.00 61.24 1154 VAL C CA 1
ATOM 5262 C C . VAL C 1 154 ? 25.920 33.523 49.043 1.00 62.53 1154 VAL C C 1
ATOM 5263 O O . VAL C 1 154 ? 24.859 34.134 49.189 1.00 63.62 1154 VAL C O 1
ATOM 5267 N N . ASP C 1 155 ? 26.839 33.447 49.994 1.00 61.73 1155 ASP C N 1
ATOM 5268 C CA . ASP C 1 155 ? 26.638 34.064 51.297 1.00 60.28 1155 ASP C CA 1
ATOM 5269 C C . ASP C 1 155 ? 27.220 35.461 51.312 1.00 56.10 1155 ASP C C 1
ATOM 5270 O O . ASP C 1 155 ? 26.586 36.422 51.753 1.00 53.78 1155 ASP C O 1
ATOM 5275 N N . PHE C 1 156 ? 28.449 35.529 50.822 1.00 53.75 1156 PHE C N 1
ATOM 5276 C CA . PHE C 1 156 ? 29.249 36.738 50.743 1.00 52.44 1156 PHE C CA 1
ATOM 5277 C C . PHE C 1 156 ? 28.514 38.053 50.449 1.00 50.02 1156 PHE C C 1
ATOM 5278 O O . PHE C 1 156 ? 28.391 38.919 51.319 1.00 50.27 1156 PHE C O 1
ATOM 5286 N N . THR C 1 157 ? 28.050 38.197 49.210 1.00 48.10 1157 THR C N 1
ATOM 5287 C CA . THR C 1 157 ? 27.353 39.397 48.738 1.00 43.05 1157 THR C CA 1
ATOM 5288 C C . THR C 1 157 ? 26.411 40.072 49.730 1.00 40.85 1157 THR C C 1
ATOM 5289 O O . THR C 1 157 ? 26.586 41.251 50.047 1.00 39.67 1157 THR C O 1
ATOM 5293 N N . GLY C 1 158 ? 25.408 39.330 50.197 1.00 42.28 1158 GLY C N 1
ATOM 5294 C CA . GLY C 1 158 ? 24.446 39.871 51.141 1.00 43.20 1158 GLY C CA 1
ATOM 5295 C C . GLY C 1 158 ? 25.088 40.420 52.399 1.00 43.35 1158 GLY C C 1
ATOM 5296 O O . GLY C 1 158 ? 24.924 41.591 52.739 1.00 42.48 1158 GLY C O 1
ATOM 5297 N N . LYS C 1 159 ? 25.823 39.574 53.103 1.00 46.56 1159 LYS C N 1
ATOM 5298 C CA . LYS C 1 159 ? 26.480 40.013 54.321 1.00 48.64 1159 LYS C CA 1
ATOM 5299 C C . LYS C 1 159 ? 27.356 41.207 53.996 1.00 47.60 1159 LYS C C 1
ATOM 5300 O O . LYS C 1 159 ? 27.370 42.195 54.728 1.00 48.16 1159 LYS C O 1
ATOM 5306 N N . PHE C 1 160 ? 28.076 41.119 52.886 1.00 48.40 1160 PHE C N 1
ATOM 5307 C CA . PHE C 1 160 ? 28.939 42.214 52.481 1.00 50.72 1160 PHE C CA 1
ATOM 5308 C C . PHE C 1 160 ? 28.140 43.503 52.427 1.00 51.81 1160 PHE C C 1
ATOM 5309 O O . PHE C 1 160 ? 28.388 44.432 53.191 1.00 55.50 1160 PHE C O 1
ATOM 5317 N N . ILE C 1 161 ? 27.178 43.557 51.519 1.00 51.97 1161 ILE C N 1
ATOM 5318 C CA . ILE C 1 161 ? 26.356 44.747 51.373 1.00 54.11 1161 ILE C CA 1
ATOM 5319 C C . ILE C 1 161 ? 25.837 45.286 52.707 1.00 54.86 1161 ILE C C 1
ATOM 5320 O O . ILE C 1 161 ? 25.726 46.495 52.889 1.00 57.56 1161 ILE C O 1
ATOM 5325 N N . GLU C 1 162 ? 25.517 44.398 53.642 1.00 56.41 1162 GLU C N 1
ATOM 5326 C CA . GLU C 1 162 ? 25.013 44.831 54.943 1.00 55.71 1162 GLU C CA 1
ATOM 5327 C C . GLU C 1 162 ? 26.116 45.436 55.780 1.00 53.97 1162 GLU C C 1
ATOM 5328 O O . GLU C 1 162 ? 25.917 46.443 56.459 1.00 52.98 1162 GLU C O 1
ATOM 5334 N N . ARG C 1 163 ? 27.280 44.798 55.735 1.00 51.95 1163 ARG C N 1
ATOM 5335 C CA . ARG C 1 163 ? 28.425 45.254 56.500 1.00 51.37 1163 ARG C CA 1
ATOM 5336 C C . ARG C 1 163 ? 29.232 46.348 55.824 1.00 49.81 1163 ARG C C 1
ATOM 5337 O O . ARG C 1 163 ? 30.358 46.619 56.226 1.00 50.39 1163 ARG C O 1
ATOM 5345 N N . MET C 1 164 ? 28.661 46.982 54.809 1.00 47.08 1164 MET C N 1
ATOM 5346 C CA . MET C 1 164 ? 29.356 48.051 54.110 1.00 45.79 1164 MET C CA 1
ATOM 5347 C C . MET C 1 164 ? 28.465 49.248 53.847 1.00 47.75 1164 MET C C 1
ATOM 5348 O O . MET C 1 164 ? 28.903 50.386 53.966 1.00 50.14 1164 MET C O 1
ATOM 5353 N N . GLU C 1 165 ? 27.214 48.985 53.493 1.00 50.29 1165 GLU C N 1
ATOM 5354 C CA . GLU C 1 165 ? 26.245 50.037 53.186 1.00 56.80 1165 GLU C CA 1
ATOM 5355 C C . GLU C 1 165 ? 26.299 51.278 54.082 1.00 59.39 1165 GLU C C 1
ATOM 5356 O O . GLU C 1 165 ? 26.449 52.395 53.588 1.00 61.73 1165 GLU C O 1
ATOM 5362 N N . LYS C 1 166 ? 26.170 51.082 55.390 1.00 62.09 1166 LYS C N 1
ATOM 5363 C CA . LYS C 1 166 ? 26.187 52.191 56.338 1.00 66.14 1166 LYS C CA 1
ATOM 5364 C C . LYS C 1 166 ? 27.574 52.792 56.530 1.00 69.77 1166 LYS C C 1
ATOM 5365 O O . LYS C 1 166 ? 27.797 53.513 57.500 1.00 73.61 1166 LYS C O 1
ATOM 5371 N N . ARG C 1 167 ? 28.505 52.509 55.623 1.00 67.56 1167 ARG C N 1
ATOM 5372 C CA . ARG C 1 167 ? 29.860 53.034 55.771 1.00 61.72 1167 ARG C CA 1
ATOM 5373 C C . ARG C 1 167 ? 30.474 53.480 54.448 1.00 57.96 1167 ARG C C 1
ATOM 5374 O O . ARG C 1 167 ? 31.680 53.700 54.350 1.00 56.52 1167 ARG C O 1
ATOM 5382 N N . THR C 1 168 ? 29.633 53.617 53.433 1.00 55.49 1168 THR C N 1
ATOM 5383 C CA . THR C 1 168 ? 30.087 54.022 52.112 1.00 51.24 1168 THR C CA 1
ATOM 5384 C C . THR C 1 168 ? 28.896 54.597 51.357 1.00 49.76 1168 THR C C 1
ATOM 5385 O O . THR C 1 168 ? 27.749 54.276 51.675 1.00 50.32 1168 THR C O 1
ATOM 5389 N N . ARG C 1 169 ? 29.159 55.459 50.378 1.00 49.26 1169 ARG C N 1
ATOM 5390 C CA . ARG C 1 169 ? 28.080 56.068 49.598 1.00 49.60 1169 ARG C CA 1
ATOM 5391 C C . ARG C 1 169 ? 27.169 54.996 49.029 1.00 45.95 1169 ARG C C 1
ATOM 5392 O O . ARG C 1 169 ? 25.959 55.015 49.247 1.00 43.83 1169 ARG C O 1
ATOM 5400 N N . ARG C 1 170 ? 27.769 54.058 48.304 1.00 41.78 1170 ARG C N 1
ATOM 5401 C CA . ARG C 1 170 ? 27.023 52.972 47.697 1.00 38.86 1170 ARG C CA 1
ATOM 5402 C C . ARG C 1 170 ? 27.931 51.844 47.216 1.00 35.52 1170 ARG C C 1
ATOM 5403 O O . ARG C 1 170 ? 29.129 52.050 46.990 1.00 30.44 1170 ARG C O 1
ATOM 5411 N N . ILE C 1 171 ? 27.349 50.647 47.103 1.00 35.49 1171 ILE C N 1
ATOM 5412 C CA . ILE C 1 171 ? 28.052 49.458 46.621 1.00 34.89 1171 ILE C CA 1
ATOM 5413 C C . ILE C 1 171 ? 27.346 49.114 45.316 1.00 36.58 1171 ILE C C 1
ATOM 5414 O O . ILE C 1 171 ? 26.115 49.173 45.248 1.00 33.05 1171 ILE C O 1
ATOM 5419 N N . ARG C 1 172 ? 28.128 48.755 44.297 1.00 33.85 1172 ARG C N 1
ATOM 5420 C CA . ARG C 1 172 ? 27.609 48.427 42.967 1.00 31.86 1172 ARG C CA 1
ATOM 5421 C C . ARG C 1 172 ? 27.857 46.979 42.548 1.00 29.50 1172 ARG C C 1
ATOM 5422 O O . ARG C 1 172 ? 28.885 46.381 42.873 1.00 31.40 1172 ARG C O 1
ATOM 5430 N N . ILE C 1 173 ? 26.903 46.422 41.818 1.00 24.40 1173 ILE C N 1
ATOM 5431 C CA . ILE C 1 173 ? 27.019 45.060 41.327 1.00 24.10 1173 ILE C CA 1
ATOM 5432 C C . ILE C 1 173 ? 26.690 45.193 39.854 1.00 24.88 1173 ILE C C 1
ATOM 5433 O O . ILE C 1 173 ? 25.527 45.142 39.459 1.00 23.86 1173 ILE C O 1
ATOM 5438 N N . LEU C 1 174 ? 27.737 45.372 39.053 1.00 26.81 1174 LEU C N 1
ATOM 5439 C CA . LEU C 1 174 ? 27.592 45.575 37.627 1.00 22.89 1174 LEU C CA 1
ATOM 5440 C C . LEU C 1 174 ? 27.622 44.326 36.765 1.00 26.96 1174 LEU C C 1
ATOM 5441 O O . LEU C 1 174 ? 26.974 44.300 35.712 1.00 30.45 1174 LEU C O 1
ATOM 5446 N N . GLY C 1 175 ? 28.387 43.309 37.158 1.00 22.86 1175 GLY C N 1
ATOM 5447 C CA . GLY C 1 175 ? 28.364 42.085 36.373 1.00 28.83 1175 GLY C CA 1
ATOM 5448 C C . GLY C 1 175 ? 29.566 41.543 35.628 1.00 32.36 1175 GLY C C 1
ATOM 5449 O O . GLY C 1 175 ? 29.500 40.403 35.150 1.00 35.40 1175 GLY C O 1
ATOM 5450 N N . SER C 1 176 ? 30.643 42.319 35.505 1.00 29.53 1176 SER C N 1
ATOM 5451 C CA . SER C 1 176 ? 31.836 41.832 34.810 1.00 23.94 1176 SER C CA 1
ATOM 5452 C C . SER C 1 176 ? 33.043 42.035 35.696 1.00 22.57 1176 SER C C 1
ATOM 5453 O O . SER C 1 176 ? 33.427 43.161 35.959 1.00 25.47 1176 SER C O 1
ATOM 5456 N N . ALA C 1 177 ? 33.642 40.942 36.150 1.00 24.62 1177 ALA C N 1
ATOM 5457 C CA . ALA C 1 177 ? 34.805 41.003 37.030 1.00 24.04 1177 ALA C CA 1
ATOM 5458 C C . ALA C 1 177 ? 35.928 41.860 36.483 1.00 27.00 1177 ALA C C 1
ATOM 5459 O O . ALA C 1 177 ? 36.372 42.813 37.135 1.00 28.26 1177 ALA C O 1
ATOM 5461 N N . ALA C 1 178 ? 36.397 41.518 35.288 1.00 26.77 1178 ALA C N 1
ATOM 5462 C CA . ALA C 1 178 ? 37.487 42.257 34.657 1.00 23.43 1178 ALA C CA 1
ATOM 5463 C C . ALA C 1 178 ? 37.151 43.739 34.556 1.00 24.56 1178 ALA C C 1
ATOM 5464 O O . ALA C 1 178 ? 37.947 44.600 34.941 1.00 27.07 1178 ALA C O 1
ATOM 5466 N N . LEU C 1 179 ? 35.964 44.035 34.041 1.00 25.84 1179 LEU C N 1
ATOM 5467 C CA . LEU C 1 179 ? 35.529 45.413 33.889 1.00 23.66 1179 LEU C CA 1
ATOM 5468 C C . LEU C 1 179 ? 35.527 46.130 35.236 1.00 24.07 1179 LEU C C 1
ATOM 5469 O O . LEU C 1 179 ? 35.996 47.255 35.331 1.00 27.50 1179 LEU C O 1
ATOM 5474 N N . ASN C 1 180 ? 35.004 45.479 36.272 1.00 26.33 1180 ASN C N 1
ATOM 5475 C CA . ASN C 1 180 ? 34.957 46.067 37.611 1.00 29.11 1180 ASN C C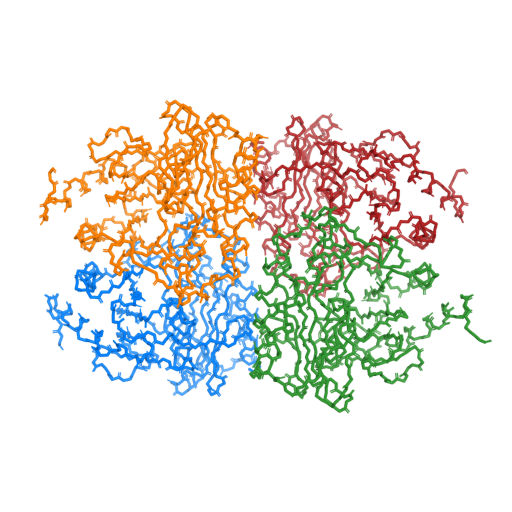A 1
ATOM 5476 C C . ASN C 1 180 ? 36.352 46.363 38.182 1.00 29.26 1180 ASN C C 1
ATOM 5477 O O . ASN C 1 180 ? 36.576 47.431 38.737 1.00 24.98 1180 ASN C O 1
ATOM 5482 N N . ALA C 1 181 ? 37.285 45.418 38.049 1.00 29.12 1181 ALA C N 1
ATOM 5483 C CA . ALA C 1 181 ? 38.644 45.619 38.548 1.00 25.34 1181 ALA C CA 1
ATOM 5484 C C . ALA C 1 181 ? 39.245 46.812 37.798 1.00 28.16 1181 ALA C C 1
ATOM 5485 O O . ALA C 1 181 ? 39.742 47.757 38.412 1.00 29.12 1181 ALA C O 1
ATOM 5487 N N . ALA C 1 182 ? 39.172 46.765 36.467 1.00 30.82 1182 ALA C N 1
ATOM 5488 C CA . ALA C 1 182 ? 39.677 47.835 35.611 1.00 24.20 1182 ALA C CA 1
ATOM 5489 C C . ALA C 1 182 ? 39.085 49.194 35.989 1.00 23.48 1182 ALA C C 1
ATOM 5490 O O . ALA C 1 182 ? 39.745 50.221 35.830 1.00 23.69 1182 ALA C O 1
ATOM 5492 N N . TYR C 1 183 ? 37.846 49.204 36.479 1.00 22.10 1183 TYR C N 1
ATOM 5493 C CA . TYR C 1 183 ? 37.206 50.460 36.880 1.00 27.30 1183 TYR C CA 1
ATOM 5494 C C . TYR C 1 183 ? 37.844 51.041 38.130 1.00 26.07 1183 TYR C C 1
ATOM 5495 O O . TYR C 1 183 ? 37.775 52.247 38.360 1.00 25.25 1183 TYR C O 1
ATOM 5504 N N . VAL C 1 184 ? 38.439 50.184 38.953 1.00 26.88 1184 VAL C N 1
ATOM 5505 C CA . VAL C 1 184 ? 39.116 50.683 40.130 1.00 26.65 1184 VAL C CA 1
ATOM 5506 C C . VAL C 1 184 ? 40.317 51.444 39.579 1.00 26.08 1184 VAL C C 1
ATOM 5507 O O . VAL C 1 184 ? 40.681 52.493 40.099 1.00 29.08 1184 VAL C O 1
ATOM 5511 N N . GLY C 1 185 ? 40.914 50.908 38.513 1.00 26.16 1185 GLY C N 1
ATOM 5512 C CA . GLY C 1 185 ? 42.070 51.537 37.884 1.00 26.96 1185 GLY C CA 1
ATOM 5513 C C . GLY C 1 185 ? 41.731 52.849 37.194 1.00 27.57 1185 GLY C C 1
ATOM 5514 O O . GLY C 1 185 ? 42.541 53.778 37.159 1.00 23.77 1185 GLY C O 1
ATOM 5515 N N . ALA C 1 186 ? 40.524 52.912 36.635 1.00 28.52 1186 ALA C N 1
ATOM 5516 C CA . ALA C 1 186 ? 40.024 54.099 35.952 1.00 25.89 1186 ALA C CA 1
ATOM 5517 C C . ALA C 1 186 ? 39.582 55.143 36.983 1.00 26.80 1186 ALA C C 1
ATOM 5518 O O . ALA C 1 186 ? 39.403 56.315 36.646 1.00 27.37 1186 ALA C O 1
ATOM 5520 N N . GLY C 1 187 ? 39.416 54.702 38.233 1.00 25.16 1187 GLY C N 1
ATOM 5521 C CA . GLY C 1 187 ? 38.977 55.577 39.311 1.00 21.88 1187 GLY C CA 1
ATOM 5522 C C . GLY C 1 187 ? 37.455 55.734 39.424 1.00 26.17 1187 GLY C C 1
ATOM 5523 O O . GLY C 1 187 ? 36.982 56.552 40.215 1.00 27.61 1187 GLY C O 1
ATOM 5524 N N . ARG C 1 188 ? 36.684 54.957 38.653 1.00 26.19 1188 ARG C N 1
ATOM 5525 C CA . ARG C 1 188 ? 35.210 55.037 38.657 1.00 25.88 1188 ARG C CA 1
ATOM 5526 C C . ARG C 1 188 ? 34.547 54.418 39.893 1.00 28.78 1188 ARG C C 1
ATOM 5527 O O . ARG C 1 188 ? 33.400 54.737 40.235 1.00 25.35 1188 ARG C O 1
ATOM 5535 N N . VAL C 1 189 ? 35.272 53.516 40.544 1.00 27.22 1189 VAL C N 1
ATOM 5536 C CA . VAL C 1 189 ? 34.804 52.886 41.767 1.00 25.41 1189 VAL C CA 1
ATOM 5537 C C . VAL C 1 189 ? 36.043 52.945 42.655 1.00 26.00 1189 VAL C C 1
ATOM 5538 O O . VAL C 1 189 ? 37.148 53.129 42.150 1.00 22.79 1189 VAL C O 1
ATOM 5542 N N . ASP C 1 190 ? 35.890 52.793 43.965 1.00 28.90 1190 ASP C N 1
ATOM 5543 C CA . ASP C 1 190 ? 37.056 52.898 44.834 1.00 31.46 1190 ASP C CA 1
ATOM 5544 C C . ASP C 1 190 ? 37.718 51.580 45.220 1.00 31.43 1190 ASP C C 1
ATOM 5545 O O . ASP C 1 190 ? 38.894 51.545 45.585 1.00 33.04 1190 ASP C O 1
ATOM 5550 N N . PHE C 1 191 ? 36.965 50.495 45.118 1.00 33.82 1191 PHE C N 1
ATOM 5551 C CA . PHE C 1 191 ? 37.484 49.175 45.450 1.00 32.48 1191 PHE C CA 1
ATOM 5552 C C . PHE C 1 191 ? 36.546 48.090 44.934 1.00 30.59 1191 PHE C C 1
ATOM 5553 O O . PHE C 1 191 ? 35.324 48.271 44.900 1.00 27.67 1191 PHE C O 1
ATOM 5561 N N . PHE C 1 192 ? 37.129 46.971 44.520 1.00 29.58 1192 PHE C N 1
ATOM 5562 C CA . PHE C 1 192 ? 36.358 45.845 44.019 1.00 31.73 1192 PHE C CA 1
ATOM 5563 C C . PHE C 1 192 ? 36.772 44.590 44.788 1.00 32.31 1192 PHE C C 1
ATOM 5564 O O . PHE C 1 192 ? 37.957 44.325 44.955 1.00 34.67 1192 PHE C O 1
ATOM 5572 N N . VAL C 1 193 ? 35.797 43.821 45.258 1.00 33.27 1193 VAL C N 1
ATOM 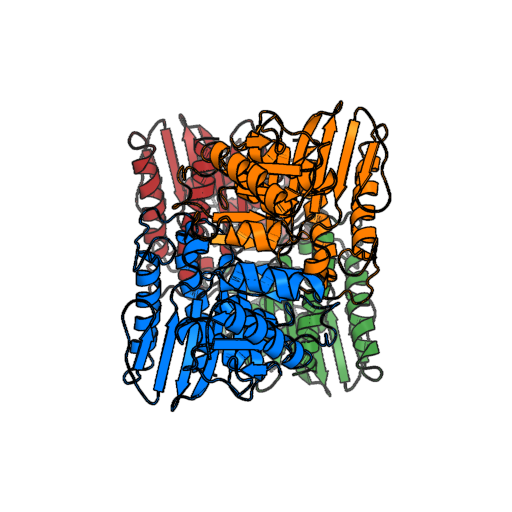5573 C CA . VAL C 1 193 ? 36.094 42.611 46.009 1.00 35.69 1193 VAL C CA 1
ATOM 5574 C C . VAL C 1 193 ? 35.513 41.366 45.343 1.00 36.77 1193 VAL C C 1
ATOM 5575 O O . VAL C 1 193 ? 34.310 41.296 45.110 1.00 35.15 1193 VAL C O 1
ATOM 5579 N N . THR C 1 194 ? 36.378 40.401 45.028 1.00 38.55 1194 THR C N 1
ATOM 5580 C CA . THR C 1 194 ? 35.962 39.135 44.425 1.00 41.91 1194 THR C CA 1
ATOM 5581 C C . THR C 1 194 ? 36.273 37.961 45.334 1.00 45.34 1194 THR C C 1
ATOM 5582 O O . THR C 1 194 ? 37.341 37.895 45.960 1.00 44.41 1194 THR C O 1
ATOM 5586 N N . TRP C 1 195 ? 35.335 37.020 45.363 1.00 43.20 1195 TRP C N 1
ATOM 5587 C CA . TRP C 1 195 ? 35.428 35.838 46.199 1.00 45.51 1195 TRP C CA 1
ATOM 5588 C C . TRP C 1 195 ? 35.431 34.553 45.372 1.00 45.69 1195 TRP C C 1
ATOM 5589 O O . TRP C 1 195 ? 34.690 34.439 44.395 1.00 46.21 1195 TRP C O 1
ATOM 5600 N N . ARG C 1 196 ? 36.264 33.591 45.771 1.00 46.82 1196 ARG C N 1
ATOM 5601 C CA . ARG C 1 196 ? 36.373 32.300 45.086 1.00 46.94 1196 ARG C CA 1
ATOM 5602 C C . ARG C 1 196 ? 36.249 32.553 43.597 1.00 47.73 1196 ARG C C 1
ATOM 5603 O O . ARG C 1 196 ? 35.268 32.170 42.955 1.00 45.57 1196 ARG C O 1
ATOM 5611 N N . ILE C 1 197 ? 37.270 33.211 43.066 1.00 48.34 1197 ILE C N 1
ATOM 5612 C CA . ILE C 1 197 ? 37.319 33.595 41.666 1.00 47.12 1197 ILE C CA 1
ATOM 5613 C C . ILE C 1 197 ? 38.304 32.731 40.898 1.00 45.75 1197 ILE C C 1
ATOM 5614 O O . ILE C 1 197 ? 38.854 31.783 41.446 1.00 46.70 1197 ILE C O 1
ATOM 5619 N N . ASN C 1 198 ? 38.520 33.064 39.629 1.00 45.46 1198 ASN C N 1
ATOM 5620 C CA . ASN C 1 198 ? 39.456 32.335 38.782 1.00 44.71 1198 ASN C CA 1
ATOM 5621 C C . ASN C 1 198 ? 40.501 33.282 38.199 1.00 46.02 1198 ASN C C 1
ATOM 5622 O O . ASN C 1 198 ? 40.281 34.491 38.109 1.00 47.07 1198 ASN C O 1
ATOM 5627 N N . PRO C 1 199 ? 41.658 32.741 37.789 1.00 43.78 1199 PRO C N 1
ATOM 5628 C CA . PRO C 1 199 ? 42.693 33.603 37.224 1.00 38.03 1199 PRO C CA 1
ATOM 5629 C C . PRO C 1 199 ? 42.234 34.412 36.029 1.00 34.83 1199 PRO C C 1
ATOM 5630 O O . PRO C 1 199 ? 42.543 35.595 35.945 1.00 35.63 1199 PRO C O 1
ATOM 5634 N N . TRP C 1 200 ? 41.496 33.793 35.106 1.00 34.66 1200 TRP C N 1
ATOM 5635 C CA . TRP C 1 200 ? 41.040 34.514 33.910 1.00 32.41 1200 TRP C CA 1
ATOM 5636 C C . TRP C 1 200 ? 40.051 35.616 34.245 1.00 30.98 1200 TRP C C 1
ATOM 5637 O O . TRP C 1 200 ? 39.773 36.460 33.411 1.00 32.60 1200 TRP C O 1
ATOM 5648 N N . ASP C 1 201 ? 39.517 35.608 35.458 1.00 32.72 1201 ASP C N 1
ATOM 5649 C CA . ASP C 1 201 ? 38.587 36.645 35.855 1.00 37.67 1201 ASP C CA 1
ATOM 5650 C C . ASP C 1 201 ? 39.332 37.882 36.360 1.00 41.45 1201 ASP C C 1
ATOM 5651 O O . ASP C 1 201 ? 38.841 38.998 36.222 1.00 43.45 1201 ASP C O 1
ATOM 5656 N N . ILE C 1 202 ? 40.528 37.687 36.918 1.00 42.67 1202 ILE C N 1
ATOM 5657 C CA . ILE C 1 202 ? 41.294 38.806 37.487 1.00 41.06 1202 ILE C CA 1
ATOM 5658 C C . ILE C 1 202 ? 42.708 39.143 36.991 1.00 34.35 1202 ILE C C 1
ATOM 5659 O O . ILE C 1 202 ? 43.283 40.135 37.425 1.00 33.63 1202 ILE C O 1
ATOM 5664 N N . ALA C 1 203 ? 43.270 38.349 36.090 1.00 32.28 1203 ALA C N 1
ATOM 5665 C CA . ALA C 1 203 ? 44.629 38.615 35.611 1.00 34.42 1203 ALA C CA 1
ATOM 5666 C C . ALA C 1 203 ? 44.812 39.987 34.954 1.00 36.24 1203 ALA C C 1
ATOM 5667 O O . ALA C 1 203 ? 45.753 40.716 35.284 1.00 36.12 1203 ALA C O 1
ATOM 5669 N N . ALA C 1 204 ? 43.929 40.329 34.014 1.00 34.34 1204 ALA C N 1
ATOM 5670 C CA . ALA C 1 204 ? 44.012 41.612 33.318 1.00 31.03 1204 ALA C CA 1
ATOM 5671 C C . ALA C 1 204 ? 43.786 42.760 34.287 1.00 30.69 1204 ALA C C 1
ATOM 5672 O O . ALA C 1 204 ? 44.535 43.727 34.287 1.00 33.64 1204 ALA C O 1
ATOM 5674 N N . GLY C 1 205 ? 42.759 42.655 35.121 1.00 30.43 1205 GLY C N 1
ATOM 5675 C CA . GLY C 1 205 ? 42.492 43.720 36.067 1.00 31.68 1205 GLY C CA 1
ATOM 5676 C C . GLY C 1 205 ? 43.633 43.948 37.045 1.00 35.15 1205 GLY C C 1
ATOM 5677 O O . GLY C 1 205 ? 43.943 45.085 37.406 1.00 35.10 1205 GLY C O 1
ATOM 5678 N N . LEU C 1 206 ? 44.276 42.863 37.461 1.00 35.72 1206 LEU C N 1
ATOM 5679 C CA . LEU C 1 206 ? 45.368 42.944 38.418 1.00 34.42 1206 LEU C CA 1
ATOM 5680 C C . LEU C 1 206 ? 46.434 43.954 38.013 1.00 32.65 1206 LEU C C 1
ATOM 5681 O O . LEU C 1 206 ? 46.754 44.863 38.776 1.00 29.52 1206 LEU C O 1
ATOM 5686 N N . ILE C 1 207 ? 46.975 43.811 36.810 1.00 31.48 1207 ILE C N 1
ATOM 5687 C CA . ILE C 1 207 ? 48.003 44.741 36.377 1.00 33.05 1207 ILE C CA 1
ATOM 5688 C C . ILE C 1 207 ? 47.470 46.143 36.098 1.00 34.21 1207 ILE C C 1
ATOM 5689 O O . ILE C 1 207 ? 48.154 47.121 36.389 1.00 35.26 1207 ILE C O 1
ATOM 5694 N N . ILE C 1 208 ? 46.263 46.248 35.535 1.00 34.22 1208 ILE C N 1
ATOM 5695 C CA . ILE C 1 208 ? 45.675 47.563 35.243 1.00 30.94 1208 ILE C CA 1
ATOM 5696 C C . ILE C 1 208 ? 45.556 48.360 36.538 1.00 31.05 1208 ILE C C 1
ATOM 5697 O O . ILE C 1 208 ? 45.971 49.517 36.599 1.00 31.67 1208 ILE C O 1
ATOM 5702 N N . VAL C 1 209 ? 45.003 47.746 37.580 1.00 31.55 1209 VAL C N 1
ATOM 5703 C CA . VAL C 1 209 ? 44.852 48.455 38.844 1.00 34.63 1209 VAL C CA 1
ATOM 5704 C C . VAL C 1 209 ? 46.197 48.776 39.503 1.00 35.04 1209 VAL C C 1
ATOM 5705 O O . VAL C 1 209 ? 46.341 49.829 40.122 1.00 34.75 1209 VAL C O 1
ATOM 5709 N N . LYS C 1 210 ? 47.184 47.892 39.361 1.00 35.72 1210 LYS C N 1
ATOM 5710 C CA . LYS C 1 210 ? 48.500 48.146 39.945 1.00 38.60 1210 LYS C CA 1
ATOM 5711 C C . LYS C 1 210 ? 49.190 49.290 39.208 1.00 39.27 1210 LYS C C 1
ATOM 5712 O O . LYS C 1 210 ? 49.749 50.185 39.839 1.00 40.48 1210 LYS C O 1
ATOM 5718 N N . GLU C 1 211 ? 49.146 49.249 37.875 1.00 38.82 1211 GLU C N 1
ATOM 5719 C CA . GLU C 1 211 ? 49.741 50.291 37.028 1.00 35.83 1211 GLU C CA 1
ATOM 5720 C C . GLU C 1 211 ? 48.991 51.605 37.229 1.00 35.15 1211 GLU C C 1
ATOM 5721 O O . GLU C 1 211 ? 49.567 52.682 37.097 1.00 35.80 1211 GLU C O 1
ATOM 5727 N N . ALA C 1 212 ? 47.699 51.513 37.529 1.00 32.90 1212 ALA C N 1
ATOM 5728 C CA . ALA C 1 212 ? 46.886 52.701 37.752 1.00 33.77 1212 ALA C CA 1
ATOM 5729 C C . ALA C 1 212 ? 47.275 53.355 39.079 1.00 32.59 1212 ALA C C 1
ATOM 5730 O O . ALA C 1 212 ? 46.846 54.466 39.387 1.00 29.07 1212 ALA C O 1
ATOM 5732 N N . GLY C 1 213 ? 48.087 52.648 39.861 1.00 33.39 1213 GLY C N 1
ATOM 5733 C CA . GLY C 1 213 ? 48.534 53.167 41.142 1.00 31.69 1213 GLY C CA 1
ATOM 5734 C C . GLY C 1 213 ? 47.834 52.616 42.375 1.00 28.10 1213 GLY C C 1
ATOM 5735 O O . GLY C 1 213 ? 48.132 53.041 43.487 1.00 29.26 1213 GLY C O 1
ATOM 5736 N N . GLY C 1 214 ? 46.919 51.667 42.197 1.00 30.03 1214 GLY C N 1
ATOM 5737 C CA . GLY C 1 214 ? 46.201 51.111 43.336 1.00 30.32 1214 GLY C CA 1
ATOM 5738 C C . GLY C 1 214 ? 46.833 49.859 43.923 1.00 32.79 1214 GLY C C 1
ATOM 5739 O O . GLY C 1 214 ? 47.995 49.530 43.633 1.00 31.81 1214 GLY C O 1
ATOM 5740 N N . MET C 1 215 ? 46.064 49.147 44.744 1.00 33.48 1215 MET C N 1
ATOM 5741 C CA . MET C 1 215 ? 46.556 47.926 45.368 1.00 34.76 1215 MET C CA 1
ATOM 5742 C C . MET C 1 215 ? 45.653 46.717 45.195 1.00 36.31 1215 MET C C 1
ATOM 5743 O O . MET C 1 215 ? 44.422 46.821 45.237 1.00 36.87 1215 MET C O 1
ATOM 5748 N N . VAL C 1 216 ? 46.292 45.564 45.025 1.00 37.41 1216 VAL C N 1
ATOM 5749 C CA . VAL C 1 216 ? 45.597 44.299 44.852 1.00 35.14 1216 VAL C CA 1
ATOM 5750 C C . VAL C 1 216 ? 46.194 43.236 45.785 1.00 34.91 1216 VAL C C 1
ATOM 5751 O O . VAL C 1 216 ? 47.321 42.778 45.592 1.00 34.39 1216 VAL C O 1
ATOM 5755 N N . THR C 1 217 ? 45.420 42.847 46.791 1.00 36.87 1217 THR C N 1
ATOM 5756 C CA . THR C 1 217 ? 45.842 41.852 47.771 1.00 37.16 1217 THR C CA 1
ATOM 5757 C C . THR C 1 217 ? 44.754 40.808 47.906 1.00 37.22 1217 THR C C 1
ATOM 5758 O O . THR C 1 217 ? 43.624 41.013 47.455 1.00 36.86 1217 THR C O 1
ATOM 5762 N N . ASP C 1 218 ? 45.093 39.692 48.541 1.00 38.56 1218 ASP C N 1
ATOM 5763 C CA . ASP C 1 218 ? 44.112 38.650 48.773 1.00 38.89 1218 ASP C CA 1
ATOM 5764 C C . ASP C 1 218 ? 43.364 39.074 50.040 1.00 40.08 1218 ASP C C 1
ATOM 5765 O O . ASP C 1 218 ? 43.614 40.152 50.579 1.00 39.27 1218 ASP C O 1
ATOM 5770 N N . PHE C 1 219 ? 42.450 38.241 50.517 1.00 40.50 1219 PHE C N 1
ATOM 5771 C CA . PHE C 1 219 ? 41.669 38.600 51.690 1.00 42.62 1219 PHE C CA 1
ATOM 5772 C C . PHE C 1 219 ? 42.476 38.767 52.980 1.00 45.68 1219 PHE C C 1
ATOM 5773 O O . PHE C 1 219 ? 41.941 39.200 54.004 1.00 42.76 1219 PHE C O 1
ATOM 5781 N N . SER C 1 220 ? 43.765 38.446 52.938 1.00 46.24 1220 SER C N 1
ATOM 5782 C CA . SER C 1 220 ? 44.588 38.579 54.137 1.00 49.84 1220 SER C CA 1
ATOM 5783 C C . SER C 1 220 ? 45.484 39.814 54.078 1.00 52.23 1220 SER C C 1
ATOM 5784 O O . SER C 1 220 ? 46.192 40.126 55.038 1.00 55.89 1220 SER C O 1
ATOM 5787 N N . GLY C 1 221 ? 45.439 40.524 52.955 1.00 49.89 1221 GLY C N 1
ATOM 5788 C CA . GLY C 1 221 ? 46.253 41.720 52.802 1.00 47.73 1221 GLY C CA 1
ATOM 5789 C C . GLY C 1 221 ? 47.538 41.427 52.050 1.00 46.45 1221 GLY C C 1
ATOM 5790 O O . GLY C 1 221 ? 48.231 42.330 51.579 1.00 44.03 1221 GLY C O 1
ATOM 5791 N N . LYS C 1 222 ? 47.862 40.146 51.950 1.00 47.15 1222 LYS C N 1
ATOM 5792 C CA . LYS C 1 222 ? 49.055 39.714 51.253 1.00 49.53 1222 LYS C CA 1
ATOM 5793 C C . LYS C 1 222 ? 48.856 40.055 49.787 1.00 50.07 1222 LYS C C 1
ATOM 5794 O O . LYS C 1 222 ? 47.789 39.800 49.235 1.00 50.21 1222 LYS C O 1
ATOM 5800 N N . GLU C 1 223 ? 49.860 40.657 49.159 1.00 51.76 1223 GLU C N 1
ATOM 5801 C CA . GLU C 1 223 ? 49.732 40.982 47.746 1.00 54.22 1223 GLU C CA 1
ATOM 5802 C C . GLU C 1 223 ? 49.274 39.724 47.031 1.00 54.33 1223 GLU C C 1
ATOM 5803 O O . GLU C 1 223 ? 49.445 38.617 47.542 1.00 55.68 1223 GLU C O 1
ATOM 5809 N N . ALA C 1 224 ? 48.683 39.879 45.856 1.00 55.72 1224 ALA C N 1
ATOM 5810 C CA . ALA C 1 224 ? 48.221 38.707 45.135 1.00 57.38 1224 ALA C CA 1
ATOM 5811 C C . ALA C 1 224 ? 48.797 38.611 43.730 1.00 56.63 1224 ALA C C 1
ATOM 5812 O O . ALA C 1 224 ? 49.451 39.544 43.240 1.00 57.24 1224 ALA C O 1
ATOM 5814 N N . ASN C 1 225 ? 48.572 37.454 43.110 1.00 53.80 1225 ASN C N 1
ATOM 5815 C CA . ASN C 1 225 ? 49.007 37.197 41.744 1.00 51.05 1225 ASN C CA 1
ATOM 5816 C C . ASN C 1 225 ? 47.776 36.658 41.018 1.00 49.57 1225 ASN C C 1
ATOM 5817 O O . ASN C 1 225 ? 46.705 36.546 41.621 1.00 48.14 1225 ASN C O 1
ATOM 5822 N N . ALA C 1 226 ? 47.924 36.322 39.739 1.00 47.61 1226 ALA C N 1
ATOM 5823 C CA . ALA C 1 226 ? 46.810 35.800 38.945 1.00 49.61 1226 ALA C CA 1
ATOM 5824 C C . ALA C 1 226 ? 46.191 34.548 39.566 1.00 50.15 1226 ALA C C 1
ATOM 5825 O O . ALA C 1 226 ? 45.048 34.190 39.273 1.00 51.15 1226 ALA C O 1
ATOM 5827 N N . PHE C 1 227 ? 46.943 33.904 40.449 1.00 52.00 1227 PHE C N 1
ATOM 5828 C CA . PHE C 1 227 ? 46.496 32.666 41.063 1.00 52.90 1227 PHE C CA 1
ATOM 5829 C C . PHE C 1 227 ? 45.821 32.705 42.448 1.00 53.96 1227 PHE C C 1
ATOM 5830 O O . PHE C 1 227 ? 45.313 31.680 42.909 1.00 54.84 1227 PHE C O 1
ATOM 5838 N N . SER C 1 228 ? 45.795 33.850 43.122 1.00 52.24 1228 SER C N 1
ATOM 5839 C CA . SER C 1 228 ? 45.142 33.887 44.430 1.00 53.02 1228 SER C CA 1
ATOM 5840 C C . SER C 1 228 ? 43.662 33.561 44.215 1.00 54.51 1228 SER C C 1
ATOM 5841 O O . SER C 1 228 ? 43.152 33.700 43.099 1.00 56.32 1228 SER C O 1
ATOM 5844 N N . LYS C 1 229 ? 42.970 33.133 45.266 1.00 51.90 1229 LYS C N 1
ATOM 5845 C CA . LYS C 1 229 ? 41.557 32.779 45.138 1.00 50.34 1229 LYS C CA 1
ATOM 5846 C C . LYS C 1 229 ? 40.589 33.935 45.387 1.00 49.38 1229 LYS C C 1
ATOM 5847 O O . LYS C 1 229 ? 39.543 34.035 44.742 1.00 48.57 1229 LYS C O 1
ATOM 5853 N N . ASN C 1 230 ? 40.940 34.799 46.333 1.00 47.60 1230 ASN C N 1
ATOM 5854 C CA . ASN C 1 230 ? 40.113 35.953 46.685 1.00 42.65 1230 ASN C CA 1
ATOM 5855 C C . ASN C 1 230 ? 40.897 37.252 46.457 1.00 41.44 1230 ASN C C 1
ATOM 5856 O O . ASN C 1 230 ? 42.120 37.290 46.649 1.00 34.74 1230 ASN C O 1
ATOM 5861 N N . PHE C 1 231 ? 40.196 38.310 46.047 1.00 39.93 1231 PHE C N 1
ATOM 5862 C CA . PHE C 1 231 ? 40.860 39.578 45.754 1.00 40.58 1231 PHE C CA 1
ATOM 5863 C C . PHE C 1 231 ? 40.208 40.818 46.317 1.00 40.44 1231 PHE C C 1
ATOM 5864 O O . PHE C 1 231 ? 39.031 40.822 46.683 1.00 40.28 1231 PHE C O 1
ATOM 5872 N N . ILE C 1 232 ? 41.012 41.874 46.361 1.00 42.57 1232 ILE C N 1
ATOM 5873 C CA . ILE C 1 232 ? 40.597 43.184 46.834 1.00 44.13 1232 ILE C CA 1
ATOM 5874 C C . ILE C 1 232 ? 41.398 44.222 46.066 1.00 41.71 1232 ILE C C 1
ATOM 5875 O O . ILE C 1 232 ? 42.590 44.397 46.298 1.00 43.68 1232 ILE C O 1
ATOM 5880 N N . PHE C 1 233 ? 40.740 44.882 45.125 1.00 38.76 1233 PHE C N 1
ATOM 5881 C CA . PHE C 1 233 ? 41.380 45.921 44.346 1.00 37.33 1233 PHE C CA 1
ATOM 5882 C C . PHE C 1 233 ? 40.927 47.231 44.976 1.00 38.59 1233 PHE C C 1
ATOM 5883 O O . PHE C 1 233 ? 39.741 47.404 45.242 1.00 39.85 1233 PHE C O 1
ATOM 5891 N N . SER C 1 234 ? 41.851 48.153 45.219 1.00 37.10 1234 SER C N 1
ATOM 5892 C CA . SER C 1 234 ? 41.473 49.447 45.790 1.00 36.64 1234 SER C CA 1
ATOM 5893 C C . SER C 1 234 ? 42.406 50.552 45.292 1.00 35.35 1234 SER C C 1
ATOM 5894 O O . SER C 1 234 ? 43.317 50.305 44.496 1.00 36.82 1234 SER C O 1
ATOM 5897 N N . ASN C 1 235 ? 42.161 51.775 45.751 1.00 36.10 1235 ASN C N 1
ATOM 5898 C CA . ASN C 1 235 ? 42.987 52.917 45.369 1.00 36.34 1235 ASN C CA 1
ATOM 5899 C C . ASN C 1 235 ? 44.194 53.029 46.314 1.00 35.83 1235 ASN C C 1
ATOM 5900 O O . ASN C 1 235 ? 44.998 53.957 46.208 1.00 35.26 1235 ASN C O 1
ATOM 5905 N N . GLY C 1 236 ? 44.305 52.073 47.233 1.00 36.33 1236 GLY C N 1
ATOM 5906 C CA . GLY C 1 236 ? 45.399 52.053 48.185 1.00 38.82 1236 GLY C CA 1
ATOM 5907 C C . GLY C 1 236 ? 45.162 52.912 49.414 1.00 42.20 1236 GLY C C 1
ATOM 5908 O O . GLY C 1 236 ? 45.838 52.764 50.429 1.00 42.77 1236 GLY C O 1
ATOM 5909 N N . LEU C 1 237 ? 44.182 53.800 49.326 1.00 42.77 1237 LEU C N 1
ATOM 5910 C CA . LEU C 1 237 ? 43.859 54.723 50.406 1.00 42.55 1237 LEU C CA 1
ATOM 5911 C C . LEU C 1 237 ? 42.852 54.200 51.421 1.00 46.43 1237 LEU C C 1
ATOM 5912 O O . LEU C 1 237 ? 42.858 54.602 52.590 1.00 48.26 1237 LEU C O 1
ATOM 5917 N N . ILE C 1 238 ? 41.995 53.295 50.973 1.00 44.49 1238 ILE C N 1
ATOM 5918 C CA . ILE C 1 238 ? 40.933 52.770 51.810 1.00 40.67 1238 ILE C CA 1
ATOM 5919 C C . ILE C 1 238 ? 41.064 51.264 52.107 1.00 41.66 1238 ILE C C 1
ATOM 5920 O O . ILE C 1 238 ? 40.267 50.696 52.856 1.00 39.08 1238 ILE C O 1
ATOM 5925 N N . HIS C 1 239 ? 42.085 50.633 51.532 1.00 42.73 1239 HIS C N 1
ATOM 5926 C CA . HIS C 1 239 ? 42.330 49.187 51.660 1.00 43.24 1239 HIS C CA 1
ATOM 5927 C C . HIS C 1 239 ? 42.094 48.476 53.007 1.00 44.11 1239 HIS C C 1
ATOM 5928 O O . HIS C 1 239 ? 41.301 47.526 53.099 1.00 41.53 1239 HIS C O 1
ATOM 5935 N N . ASP C 1 240 ? 42.809 48.920 54.036 1.00 43.51 1240 ASP C N 1
ATOM 5936 C CA . ASP C 1 240 ? 42.712 48.321 55.358 1.00 39.20 1240 ASP C CA 1
ATOM 5937 C C . ASP C 1 240 ? 41.287 48.237 55.831 1.00 37.69 1240 ASP C C 1
ATOM 5938 O O . ASP C 1 240 ? 40.849 47.200 56.312 1.00 38.78 1240 ASP C O 1
ATOM 5943 N N . GLU C 1 241 ? 40.567 49.342 55.698 1.00 41.84 1241 GLU C N 1
ATOM 5944 C CA . GLU C 1 241 ? 39.173 49.396 56.115 1.00 43.77 1241 GLU C CA 1
ATOM 5945 C C . GLU C 1 241 ? 38.403 48.303 55.386 1.00 44.86 1241 GLU C C 1
ATOM 5946 O O . GLU C 1 241 ? 37.535 47.653 55.964 1.00 46.57 1241 GLU C O 1
ATOM 5952 N N . VAL C 1 242 ? 38.739 48.088 54.118 1.00 43.30 1242 VAL C N 1
ATOM 5953 C CA . VAL C 1 242 ? 38.062 47.079 53.313 1.00 41.97 1242 VAL C CA 1
ATOM 5954 C C . VAL C 1 242 ? 38.410 45.658 53.739 1.00 40.64 1242 VAL C C 1
ATOM 5955 O O . VAL C 1 242 ? 37.502 44.848 53.968 1.00 37.46 1242 VAL C O 1
ATOM 5959 N N . VAL C 1 243 ? 39.711 45.355 53.837 1.00 40.74 1243 VAL C N 1
ATOM 5960 C CA . VAL C 1 243 ? 40.159 44.013 54.247 1.00 42.01 1243 VAL C CA 1
ATOM 5961 C C . VAL C 1 243 ? 39.496 43.635 55.570 1.00 43.12 1243 VAL C C 1
ATOM 5962 O O . VAL C 1 243 ? 39.027 42.514 55.748 1.00 41.51 1243 VAL C O 1
ATOM 5966 N N . LYS C 1 244 ? 39.462 44.590 56.490 1.00 45.59 1244 LYS C N 1
ATOM 5967 C CA . LYS C 1 244 ? 38.856 44.385 57.792 1.00 48.56 1244 LYS C CA 1
ATOM 5968 C C . LYS C 1 244 ? 37.417 43.910 57.635 1.00 52.14 1244 LYS C C 1
ATOM 5969 O O . LYS C 1 244 ? 37.067 42.818 58.080 1.00 53.78 1244 LYS C O 1
ATOM 5975 N N . VAL C 1 245 ? 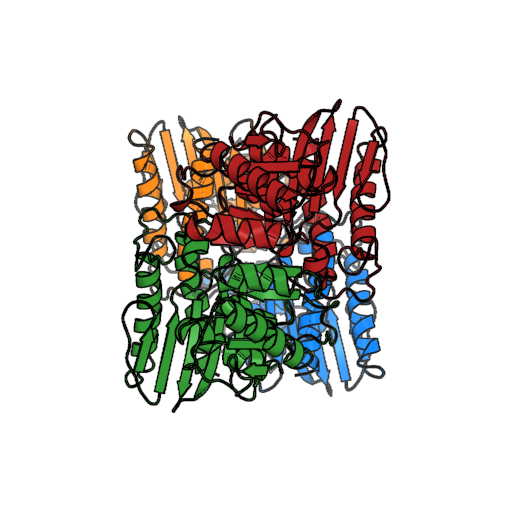36.588 44.728 56.991 1.00 52.08 1245 VAL C N 1
ATOM 5976 C CA . VAL C 1 245 ? 35.176 44.393 56.788 1.00 52.70 1245 VAL C CA 1
ATOM 5977 C C . VAL C 1 245 ? 34.965 43.070 56.053 1.00 50.69 1245 VAL C C 1
ATOM 5978 O O . VAL C 1 245 ? 34.072 42.296 56.395 1.00 49.20 1245 VAL C O 1
ATOM 5982 N N . VAL C 1 246 ? 35.785 42.824 55.038 1.00 50.30 1246 VAL C N 1
ATOM 5983 C CA . VAL C 1 246 ? 35.688 41.601 54.256 1.00 49.20 1246 VAL C CA 1
ATOM 5984 C C . VAL C 1 246 ? 35.826 40.379 55.154 1.00 49.25 1246 VAL C C 1
ATOM 5985 O O . VAL C 1 246 ? 35.034 39.443 55.073 1.00 49.24 1246 VAL C O 1
ATOM 5989 N N . ASN C 1 247 ? 36.841 40.384 56.006 1.00 52.01 1247 ASN C N 1
ATOM 5990 C CA . ASN C 1 247 ? 37.045 39.268 56.912 1.00 55.94 1247 ASN C CA 1
ATOM 5991 C C . ASN C 1 247 ? 35.915 39.181 57.928 1.00 58.24 1247 ASN C C 1
ATOM 5992 O O . ASN C 1 247 ? 35.568 38.097 58.392 1.00 57.88 1247 ASN C O 1
ATOM 5997 N N . GLU C 1 248 ? 35.327 40.318 58.267 1.00 60.10 1248 GLU C N 1
ATOM 5998 C CA . GLU C 1 248 ? 34.226 40.306 59.209 1.00 62.44 1248 GLU C CA 1
ATOM 5999 C C . GLU C 1 248 ? 33.103 39.541 58.552 1.00 64.75 1248 GLU C C 1
ATOM 6000 O O . GLU C 1 248 ? 32.236 38.995 59.230 1.00 68.01 1248 GLU C O 1
ATOM 6006 N N . VAL C 1 249 ? 33.142 39.491 57.221 1.00 65.75 1249 VAL C N 1
ATOM 6007 C CA . VAL C 1 249 ? 32.133 38.781 56.433 1.00 67.16 1249 VAL C CA 1
ATOM 6008 C C . VAL C 1 249 ? 32.526 37.308 56.269 1.00 68.08 1249 VAL C C 1
ATOM 6009 O O . VAL C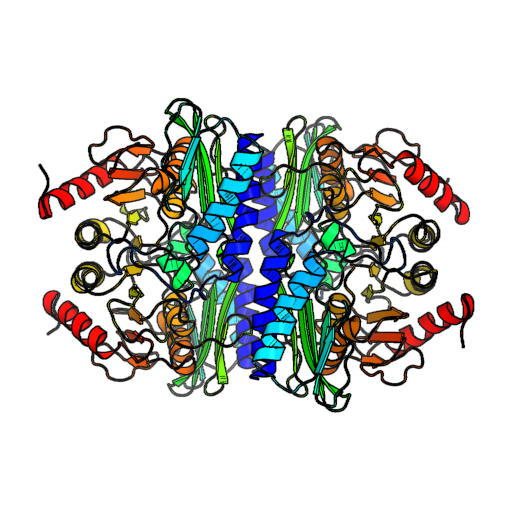 1 249 ? 31.676 36.420 56.344 1.00 66.17 1249 VAL C O 1
ATOM 6013 N N . VAL C 1 250 ? 33.815 37.057 56.045 1.00 70.73 1250 VAL C N 1
ATOM 6014 C CA . VAL C 1 250 ? 34.325 35.693 55.896 1.00 73.34 1250 VAL C CA 1
ATOM 6015 C C . VAL C 1 250 ? 34.148 35.013 57.246 1.00 76.22 1250 VAL C C 1
ATOM 6016 O O . VAL C 1 250 ? 34.008 33.796 57.339 1.00 78.43 1250 VAL C O 1
ATOM 6020 N N . GLU C 1 251 ? 34.158 35.837 58.286 1.00 74.99 1251 GLU C N 1
ATOM 6021 C CA . GLU C 1 251 ? 34.006 35.404 59.661 1.00 73.15 1251 GLU C CA 1
ATOM 6022 C C . GLU C 1 251 ? 32.594 34.909 59.973 1.00 74.30 1251 GLU C C 1
ATOM 6023 O O . GLU C 1 251 ? 32.435 33.827 60.529 1.00 74.40 1251 GLU C O 1
ATOM 6029 N N . GLU C 1 252 ? 31.576 35.697 59.622 1.00 76.04 1252 GLU C N 1
ATOM 6030 C CA . GLU C 1 252 ? 30.177 35.322 59.872 1.00 78.11 1252 GLU C CA 1
ATOM 6031 C C . GLU C 1 252 ? 29.783 34.062 59.108 1.00 80.91 1252 GLU C C 1
ATOM 6032 O O . GLU C 1 252 ? 29.186 33.140 59.664 1.00 81.70 1252 GLU C O 1
ATOM 6038 N N . ILE C 1 253 ? 30.093 34.052 57.817 1.00 82.99 1253 ILE C N 1
ATOM 6039 C CA . ILE C 1 253 ? 29.798 32.915 56.957 1.00 85.61 1253 ILE C CA 1
ATOM 6040 C C . ILE C 1 253 ? 30.495 31.694 57.539 1.00 89.64 1253 ILE C C 1
ATOM 6041 O O . ILE C 1 253 ? 29.847 30.756 58.009 1.00 91.36 1253 ILE C O 1
ATOM 6046 N N . GLY C 1 254 ? 31.823 31.731 57.518 1.00 92.85 1254 GLY C N 1
ATOM 6047 C CA . GLY C 1 254 ? 32.621 30.637 58.039 1.00 94.00 1254 GLY C CA 1
ATOM 6048 C C . GLY C 1 254 ? 33.933 30.541 57.286 1.00 96.11 1254 GLY C C 1
ATOM 6049 O O . GLY C 1 254 ? 34.118 31.194 56.258 1.00 95.06 1254 GLY C O 1
ATOM 6050 N N . GLY C 1 255 ? 34.847 29.726 57.800 1.00 99.24 1255 GLY C N 1
ATOM 6051 C CA . GLY C 1 255 ? 36.138 29.556 57.156 1.00 102.95 1255 GLY C CA 1
ATOM 6052 C C . GLY C 1 255 ? 36.870 28.344 57.704 1.00 105.75 1255 GLY C C 1
ATOM 6053 O O . GLY C 1 255 ? 36.971 27.313 57.038 1.00 106.63 1255 GLY C O 1
ATOM 6054 N N . LYS C 1 256 ? 37.375 28.471 58.928 1.00 105.13 1256 LYS C N 1
ATOM 6055 C CA . LYS C 1 256 ? 38.100 27.396 59.596 1.00 103.41 1256 LYS C CA 1
ATOM 6056 C C . LYS C 1 256 ? 38.310 27.729 61.076 1.00 101.81 1256 LYS C C 1
ATOM 6057 O O . LYS C 1 256 ? 37.794 26.973 61.932 1.00 100.75 1256 LYS C O 1
ATOM 6064 N N . MET D 1 1 ? 4.955 62.623 20.078 1.00 71.34 1501 MET D N 1
ATOM 6065 C CA . MET D 1 1 ? 5.114 62.998 18.641 1.00 68.65 1501 MET D CA 1
ATOM 6066 C C . MET D 1 1 ? 5.587 64.447 18.479 1.00 61.91 1501 MET D C 1
ATOM 6067 O O . MET D 1 1 ? 6.555 64.728 17.771 1.00 61.47 1501 MET D O 1
ATOM 6072 N N . ASP D 1 2 ? 4.878 65.369 19.114 1.00 58.17 1502 ASP D N 1
ATOM 6073 C CA . ASP D 1 2 ? 5.271 66.770 19.094 1.00 48.70 1502 ASP D CA 1
ATOM 6074 C C . ASP D 1 2 ? 6.035 66.751 20.401 1.00 44.41 1502 ASP D C 1
ATOM 6075 O O . ASP D 1 2 ? 7.224 67.051 20.453 1.00 42.79 1502 ASP D O 1
ATOM 6080 N N . ARG D 1 3 ? 5.339 66.325 21.449 1.00 35.93 1503 ARG D N 1
ATOM 6081 C CA . ARG D 1 3 ? 5.921 66.259 22.776 1.00 34.64 1503 ARG D CA 1
ATOM 6082 C C . ARG D 1 3 ? 7.003 65.187 22.922 1.00 34.19 1503 ARG D C 1
ATOM 6083 O O . ARG D 1 3 ? 8.041 65.434 23.545 1.00 33.19 1503 ARG D O 1
ATOM 6091 N N . LEU D 1 4 ? 6.783 64.002 22.357 1.00 31.70 1504 LEU D N 1
ATOM 6092 C CA . LEU D 1 4 ? 7.781 62.937 22.485 1.00 31.14 1504 LEU D CA 1
ATOM 6093 C C . LEU D 1 4 ? 9.112 63.292 21.798 1.00 27.96 1504 LEU D C 1
ATOM 6094 O O . LEU D 1 4 ? 10.190 63.159 22.390 1.00 24.33 1504 LEU D O 1
ATOM 6099 N N . ASP D 1 5 ? 9.021 63.755 20.555 1.00 25.60 1505 ASP D N 1
ATOM 6100 C CA . ASP D 1 5 ? 10.188 64.130 19.763 1.00 25.82 1505 ASP D CA 1
ATOM 6101 C C . ASP D 1 5 ? 10.953 65.245 20.473 1.00 25.46 1505 ASP D C 1
ATOM 6102 O O . ASP D 1 5 ? 12.178 65.215 20.592 1.00 25.70 1505 ASP D O 1
ATOM 6107 N N . PHE D 1 6 ? 10.206 66.241 20.928 1.00 25.97 1506 PHE D N 1
ATOM 6108 C CA . PHE D 1 6 ? 10.771 67.370 21.645 1.00 27.64 1506 PHE D CA 1
ATOM 6109 C C . PHE D 1 6 ? 11.531 66.867 22.859 1.00 24.47 1506 PHE D C 1
ATOM 6110 O O . PHE D 1 6 ? 12.629 67.329 23.139 1.00 25.50 1506 PHE D O 1
ATOM 6118 N N . SER D 1 7 ? 10.941 65.912 23.568 1.00 24.52 1507 SER D N 1
ATOM 6119 C CA . SER D 1 7 ? 11.554 65.332 24.764 1.00 26.18 1507 SER D CA 1
ATOM 6120 C C . SER D 1 7 ? 12.819 64.540 24.463 1.00 24.04 1507 SER D C 1
ATOM 6121 O O . SER D 1 7 ? 13.811 64.626 25.187 1.00 24.74 1507 SER D O 1
ATOM 6124 N N . ILE D 1 8 ? 12.774 63.761 23.397 1.00 21.70 1508 ILE D N 1
ATOM 6125 C CA . ILE D 1 8 ? 13.914 62.956 23.006 1.00 23.14 1508 ILE D CA 1
ATOM 6126 C C . ILE D 1 8 ? 15.117 63.784 22.574 1.00 24.44 1508 ILE D C 1
ATOM 6127 O O . ILE D 1 8 ? 16.259 63.451 22.894 1.00 25.74 1508 ILE D O 1
ATOM 6132 N N . LYS D 1 9 ? 14.863 64.856 21.835 1.00 23.76 1509 LYS D N 1
ATOM 6133 C CA . LYS D 1 9 ? 15.943 65.712 21.353 1.00 26.26 1509 LYS D CA 1
ATOM 6134 C C . LYS D 1 9 ? 16.528 66.596 22.463 1.00 24.45 1509 LYS D C 1
ATOM 6135 O O . LYS D 1 9 ? 17.733 66.839 22.521 1.00 24.74 1509 LYS D O 1
ATOM 6141 N N . LEU D 1 10 ? 15.661 67.077 23.338 1.00 20.41 1510 LEU D N 1
ATOM 6142 C CA . LEU D 1 10 ? 16.088 67.906 24.440 1.00 22.24 1510 LEU D CA 1
ATOM 6143 C C . LEU D 1 10 ? 17.047 67.107 25.324 1.00 23.56 1510 LEU D C 1
ATOM 6144 O O . LEU D 1 10 ? 18.160 67.563 25.616 1.00 24.66 1510 LEU D O 1
ATOM 6149 N N . LEU D 1 11 ? 16.618 65.916 25.745 1.00 20.08 1511 LEU D N 1
ATOM 6150 C CA . LEU D 1 11 ? 17.450 65.071 26.597 1.00 21.10 1511 LEU D CA 1
ATOM 6151 C C . LEU D 1 11 ? 18.796 64.688 25.964 1.00 23.46 1511 LEU D C 1
ATOM 6152 O O . LEU D 1 11 ? 19.830 64.634 26.649 1.00 18.25 1511 LEU D O 1
ATOM 6157 N N . ARG D 1 12 ? 18.797 64.426 24.665 1.00 18.77 1512 ARG D N 1
ATOM 6158 C CA . ARG D 1 12 ? 20.040 64.061 24.029 1.00 20.29 1512 ARG D CA 1
ATOM 6159 C C . ARG D 1 12 ? 20.953 65.260 23.988 1.00 22.23 1512 ARG D C 1
ATOM 6160 O O . ARG D 1 12 ? 22.169 65.124 24.094 1.00 25.70 1512 ARG D O 1
ATOM 6168 N N . LYS D 1 13 ? 20.360 66.439 23.843 1.00 23.30 1513 LYS D N 1
ATOM 6169 C CA . LYS D 1 13 ? 21.124 67.678 23.792 1.00 19.16 1513 LYS D CA 1
ATOM 6170 C C . LYS D 1 13 ? 21.711 67.926 25.164 1.00 22.00 1513 LYS D C 1
ATOM 6171 O O . LYS D 1 13 ? 22.909 68.116 25.299 1.00 17.22 1513 LYS D O 1
ATOM 6177 N N . VAL D 1 14 ? 20.859 67.920 26.183 1.00 20.02 1514 VAL D N 1
ATOM 6178 C CA . VAL D 1 14 ? 21.312 68.120 27.550 1.00 21.11 1514 VAL D CA 1
ATOM 6179 C C . VAL D 1 14 ? 22.330 67.028 27.902 1.00 25.26 1514 VAL D C 1
ATOM 6180 O O . VAL D 1 14 ? 23.245 67.238 28.708 1.00 24.51 1514 VAL D O 1
ATOM 6184 N N . GLY D 1 15 ? 22.163 65.861 27.287 1.00 26.22 1515 GLY D N 1
ATOM 6185 C CA . GLY D 1 15 ? 23.065 64.753 27.537 1.00 24.77 1515 GLY D CA 1
ATOM 6186 C C . GLY D 1 15 ? 24.530 65.121 27.381 1.00 25.48 1515 GLY D C 1
ATOM 6187 O O . GLY D 1 15 ? 25.363 64.727 28.193 1.00 23.31 1515 GLY D O 1
ATOM 6188 N N . HIS D 1 16 ? 24.851 65.884 26.344 1.00 23.77 1516 HIS D N 1
ATOM 6189 C CA . HIS D 1 16 ? 26.234 66.290 26.104 1.00 24.34 1516 HIS D CA 1
ATOM 6190 C C . HIS D 1 16 ? 26.772 67.276 27.145 1.00 25.59 1516 HIS D C 1
ATOM 6191 O O . HIS D 1 16 ? 27.967 67.287 27.426 1.00 27.84 1516 HIS D O 1
ATOM 6198 N N . LEU D 1 17 ? 25.899 68.101 27.716 1.00 20.72 1517 LEU D N 1
ATOM 6199 C CA . LEU D 1 17 ? 26.318 69.044 28.748 1.00 20.17 1517 LEU D CA 1
ATOM 6200 C C . LEU D 1 17 ? 26.918 68.199 29.866 1.00 19.63 1517 LEU D C 1
ATOM 6201 O O . LEU D 1 17 ? 27.981 68.493 30.418 1.00 20.09 1517 LEU D O 1
ATOM 6206 N N . LEU D 1 18 ? 26.197 67.130 30.176 1.00 24.75 1518 LEU D N 1
ATOM 6207 C CA . LEU D 1 18 ? 26.559 66.180 31.213 1.00 21.08 1518 LEU D CA 1
ATOM 6208 C C . LEU D 1 18 ? 27.905 65.517 30.946 1.00 20.37 1518 LEU D C 1
ATOM 6209 O O . LEU D 1 18 ? 28.708 65.375 31.863 1.00 21.63 1518 LEU D O 1
ATOM 6214 N N . MET D 1 19 ? 28.137 65.121 29.691 1.00 17.43 1519 MET D N 1
ATOM 6215 C CA . MET D 1 19 ? 29.368 64.446 29.272 1.00 17.25 1519 MET D CA 1
ATOM 6216 C C . MET D 1 19 ? 30.617 65.279 29.452 1.00 16.42 1519 MET D C 1
ATOM 6217 O O . MET D 1 19 ? 31.719 64.748 29.569 1.00 22.34 1519 MET D O 1
ATOM 6222 N N . ILE D 1 20 ? 30.438 66.588 29.471 1.00 20.36 1520 ILE D N 1
ATOM 6223 C CA . ILE D 1 20 ? 31.538 67.515 29.654 1.00 16.79 1520 ILE D CA 1
ATOM 6224 C C . ILE D 1 20 ? 32.116 67.413 31.063 1.00 19.92 1520 ILE D C 1
ATOM 6225 O O . ILE D 1 20 ? 33.322 67.488 31.257 1.00 21.13 1520 ILE D O 1
ATOM 6230 N N . HIS D 1 21 ? 31.232 67.243 32.037 1.00 21.42 1521 HIS D N 1
ATOM 6231 C CA . HIS D 1 21 ? 31.596 67.192 33.449 1.00 19.27 1521 HIS D CA 1
ATOM 6232 C C . HIS D 1 21 ? 31.561 65.808 34.060 1.00 19.29 1521 HIS D C 1
ATOM 6233 O O . HIS D 1 21 ? 31.829 65.649 35.244 1.00 22.79 1521 HIS D O 1
ATOM 6240 N N . TRP D 1 22 ? 31.197 64.812 33.265 1.00 22.67 1522 TRP D N 1
ATOM 6241 C CA . TRP D 1 22 ? 31.090 63.446 33.750 1.00 19.90 1522 TRP D CA 1
ATOM 6242 C C . TRP D 1 22 ? 32.377 62.984 34.439 1.00 24.15 1522 TRP D C 1
ATOM 6243 O O . TRP D 1 22 ? 33.450 62.952 33.825 1.00 23.30 1522 TRP D O 1
ATOM 6254 N N . GLY D 1 23 ? 32.258 62.647 35.724 1.00 25.77 1523 GLY D N 1
ATOM 6255 C CA . GLY D 1 23 ? 33.406 62.192 36.489 1.00 28.64 1523 GLY D CA 1
ATOM 6256 C C . GLY D 1 23 ? 34.350 63.307 36.924 1.00 34.21 1523 GLY D C 1
ATOM 6257 O O . GLY D 1 23 ? 35.324 63.063 37.650 1.00 38.45 1523 GLY D O 1
ATOM 6258 N N . ARG D 1 24 ? 34.075 64.534 36.490 1.00 33.69 1524 ARG D N 1
ATOM 6259 C CA . ARG D 1 24 ? 34.918 65.661 36.847 1.00 30.88 1524 ARG D CA 1
ATOM 6260 C C . ARG D 1 24 ? 34.116 66.736 37.543 1.00 32.34 1524 ARG D C 1
ATOM 6261 O O . ARG D 1 24 ? 34.174 67.892 37.162 1.00 35.42 1524 ARG D O 1
ATOM 6269 N N . VAL D 1 25 ? 33.364 66.352 38.563 1.00 39.54 1525 VAL D N 1
ATOM 6270 C CA . VAL D 1 25 ? 32.547 67.290 39.317 1.00 44.87 1525 VAL D CA 1
ATOM 6271 C C . VAL D 1 25 ? 33.304 67.633 40.585 1.00 55.87 1525 VAL D C 1
ATOM 6272 O O . VAL D 1 25 ? 33.450 66.790 41.468 1.00 58.44 1525 VAL D O 1
ATOM 6276 N N . ASP D 1 26 ? 33.772 68.872 40.682 1.00 61.24 1526 ASP D N 1
ATOM 6277 C CA . ASP D 1 26 ? 34.544 69.311 41.847 1.00 66.63 1526 ASP D CA 1
ATOM 6278 C C . ASP D 1 26 ? 33.788 69.469 43.176 1.00 66.85 1526 ASP D C 1
ATOM 6279 O O . ASP D 1 26 ? 34.152 68.844 44.181 1.00 65.34 1526 ASP D O 1
ATOM 6284 N N . ASN D 1 27 ? 32.744 70.292 43.192 1.00 66.68 1527 ASN D N 1
ATOM 6285 C CA . ASN D 1 27 ? 32.001 70.502 44.427 1.00 67.84 1527 ASN D CA 1
ATOM 6286 C C . ASN D 1 27 ? 30.671 69.757 44.539 1.00 66.83 1527 ASN D C 1
ATOM 6287 O O . ASN D 1 27 ? 29.723 70.007 43.790 1.00 66.75 1527 ASN D O 1
ATOM 6292 N N . VAL D 1 28 ? 30.631 68.839 45.502 1.00 64.30 1528 VAL D N 1
ATOM 6293 C CA . VAL D 1 28 ? 29.469 68.010 45.785 1.00 61.70 1528 VAL D CA 1
ATOM 6294 C C . VAL D 1 28 ? 28.783 68.437 47.080 1.00 63.05 1528 VAL D C 1
ATOM 6295 O O . VAL D 1 28 ? 29.334 68.281 48.168 1.00 62.91 1528 VAL D O 1
ATOM 6299 N N . GLU D 1 29 ? 27.576 68.975 46.951 1.00 65.79 1529 GLU D N 1
ATOM 6300 C CA . GLU D 1 29 ? 26.794 69.425 48.098 1.00 69.95 1529 GLU D CA 1
ATOM 6301 C C . GLU D 1 29 ? 25.926 68.280 48.618 1.00 70.59 1529 GLU D C 1
ATOM 6302 O O . GLU D 1 29 ? 25.437 67.461 47.845 1.00 69.81 1529 GLU D O 1
ATOM 6308 N N . LYS D 1 30 ? 25.733 68.237 49.931 1.00 74.69 1530 LYS D N 1
ATOM 6309 C CA . LYS D 1 30 ? 24.943 67.190 50.569 1.00 79.73 1530 LYS D CA 1
ATOM 6310 C C . LYS D 1 30 ? 23.487 67.589 50.818 1.00 81.82 1530 LYS D C 1
ATOM 6311 O O . LYS D 1 30 ? 23.215 68.622 51.430 1.00 82.81 1530 LYS D O 1
ATOM 6317 N N . LYS D 1 31 ? 22.554 66.768 50.339 1.00 82.98 1531 LYS D N 1
ATOM 6318 C CA . LYS D 1 31 ? 21.126 67.036 50.524 1.00 87.48 1531 LYS D CA 1
ATOM 6319 C C . LYS D 1 31 ? 20.673 66.463 51.862 1.00 93.44 1531 LYS D C 1
ATOM 6320 O O . LYS D 1 31 ? 20.075 67.163 52.683 1.00 94.38 1531 LYS D O 1
ATOM 6326 N N . THR D 1 32 ? 20.967 65.182 52.066 1.00 98.72 1532 THR D N 1
ATOM 6327 C CA . THR D 1 32 ? 20.608 64.479 53.294 1.00 103.62 1532 THR D CA 1
ATOM 6328 C C . THR D 1 32 ? 21.710 63.483 53.672 1.00 105.12 1532 THR D C 1
ATOM 6329 O O . THR D 1 32 ? 21.438 62.344 54.059 1.00 107.77 1532 THR D O 1
ATOM 6333 N N . GLY D 1 33 ? 22.957 63.932 53.561 1.00 102.33 1533 GLY D N 1
ATOM 6334 C CA . GLY D 1 33 ? 24.086 63.080 53.877 1.00 97.38 1533 GLY D CA 1
ATOM 6335 C C . GLY D 1 33 ? 24.820 62.662 52.617 1.00 93.67 1533 GLY D C 1
ATOM 6336 O O . GLY D 1 33 ? 24.343 62.893 51.508 1.00 92.17 1533 GLY D O 1
ATOM 6337 N N . PHE D 1 34 ? 25.987 62.048 52.794 1.00 92.89 1534 PHE D N 1
ATOM 6338 C CA . PHE D 1 34 ? 26.820 61.579 51.681 1.00 88.00 1534 PHE D CA 1
ATOM 6339 C C . PHE D 1 34 ? 26.060 60.570 50.832 1.00 80.43 1534 PHE D C 1
ATOM 6340 O O . PHE D 1 34 ? 26.450 60.267 49.698 1.00 78.36 1534 PHE D O 1
ATOM 6348 N N . LYS D 1 35 ? 24.985 60.047 51.417 1.00 76.00 1535 LYS D N 1
ATOM 6349 C CA . LYS D 1 35 ? 24.134 59.049 50.786 1.00 70.32 1535 LYS D CA 1
ATOM 6350 C C . LYS D 1 35 ? 23.296 59.666 49.659 1.00 67.81 1535 LYS D C 1
ATOM 6351 O O . LYS D 1 35 ? 22.935 58.978 48.700 1.00 68.27 1535 LYS D O 1
ATOM 6357 N N . ASP D 1 36 ? 22.993 60.959 49.772 1.00 62.88 1536 ASP D N 1
ATOM 6358 C CA . ASP D 1 36 ? 22.197 61.654 48.760 1.00 59.08 1536 ASP D CA 1
ATOM 6359 C C . ASP D 1 36 ? 22.717 63.063 48.503 1.00 57.16 1536 ASP D C 1
ATOM 6360 O O . ASP D 1 36 ? 22.533 63.964 49.325 1.00 57.78 1536 ASP D O 1
ATOM 6365 N N . ILE D 1 37 ? 23.367 63.253 47.357 1.00 49.78 1537 ILE D N 1
ATOM 6366 C CA . ILE D 1 37 ? 23.907 64.557 47.014 1.00 39.43 1537 ILE D CA 1
ATOM 6367 C C . ILE D 1 37 ? 23.373 65.114 45.689 1.00 36.92 1537 ILE D C 1
ATOM 6368 O O . ILE D 1 37 ? 22.563 64.484 44.996 1.00 34.42 1537 ILE D O 1
ATOM 6373 N N . VAL D 1 38 ? 23.818 66.325 45.372 1.00 35.32 1538 VAL D N 1
ATOM 6374 C CA . VAL D 1 38 ? 23.442 67.026 44.149 1.00 30.74 1538 VAL D CA 1
ATOM 6375 C C . VAL D 1 38 ? 24.670 67.844 43.814 1.00 30.64 1538 VAL D C 1
ATOM 6376 O O . VAL D 1 38 ? 25.500 68.087 44.683 1.00 30.47 1538 VAL D O 1
ATOM 6380 N N . THR D 1 39 ? 24.809 68.255 42.563 1.00 29.64 1539 THR D N 1
ATOM 6381 C CA . THR D 1 39 ? 25.961 69.047 42.176 1.00 26.78 1539 THR D CA 1
ATOM 6382 C C . THR D 1 39 ? 25.450 70.182 41.309 1.00 31.20 1539 THR D C 1
ATOM 6383 O O . THR D 1 39 ? 24.272 70.200 40.939 1.00 31.15 1539 THR D O 1
ATOM 6387 N N . GLU D 1 40 ? 26.314 71.138 40.987 1.00 34.23 1540 GLU D N 1
ATOM 6388 C CA . GLU D 1 40 ? 25.860 72.248 40.174 1.00 30.41 1540 GLU D CA 1
ATOM 6389 C C . GLU D 1 40 ? 25.598 71.778 38.769 1.00 25.51 1540 GLU D C 1
ATOM 6390 O O . GLU D 1 40 ? 25.018 72.499 37.977 1.00 29.30 1540 GLU D O 1
ATOM 6396 N N . ILE D 1 41 ? 26.021 70.567 38.441 1.00 23.04 1541 ILE D N 1
ATOM 6397 C CA . ILE D 1 41 ? 25.767 70.103 37.099 1.00 22.15 1541 ILE D CA 1
ATOM 6398 C C . ILE D 1 41 ? 24.340 69.630 37.046 1.00 21.19 1541 ILE D C 1
ATOM 6399 O O . ILE D 1 41 ? 23.685 69.758 36.027 1.00 24.89 1541 ILE D O 1
ATOM 6404 N N . ASP D 1 42 ? 23.843 69.087 38.147 1.00 22.98 1542 ASP D N 1
ATOM 6405 C CA . ASP D 1 42 ? 22.452 68.662 38.181 1.00 24.81 1542 ASP D CA 1
ATOM 6406 C C . ASP D 1 42 ? 21.640 69.922 37.905 1.00 30.59 1542 ASP D C 1
ATOM 6407 O O . ASP D 1 42 ? 20.759 69.939 37.049 1.00 36.29 1542 ASP D O 1
ATOM 6412 N N . ARG D 1 43 ? 21.961 70.987 38.633 1.00 33.32 1543 ARG D N 1
ATOM 6413 C CA . ARG D 1 43 ? 21.254 72.256 38.506 1.00 32.24 1543 ARG D CA 1
ATOM 6414 C C . ARG D 1 43 ? 21.430 72.885 37.144 1.00 30.88 1543 ARG D C 1
ATOM 6415 O O . ARG D 1 43 ? 20.480 73.382 36.551 1.00 30.53 1543 ARG D O 1
ATOM 6423 N N . GLU D 1 44 ? 22.659 72.861 36.656 1.00 31.01 1544 GLU D N 1
ATOM 6424 C CA . GLU D 1 44 ? 22.980 73.432 35.366 1.00 28.25 1544 GLU D CA 1
ATOM 6425 C C . GLU D 1 44 ? 22.200 72.733 34.259 1.00 29.73 1544 GLU D C 1
ATOM 6426 O O . GLU D 1 44 ? 21.702 73.382 33.348 1.00 29.42 1544 GLU D O 1
ATOM 6432 N N . ALA D 1 45 ? 22.093 71.407 34.335 1.00 29.35 1545 ALA D N 1
ATOM 6433 C CA . ALA D 1 45 ? 21.360 70.638 33.328 1.00 27.12 1545 ALA D CA 1
ATOM 6434 C C . ALA D 1 45 ? 19.845 70.809 33.481 1.00 30.40 1545 ALA D C 1
ATOM 6435 O O . ALA D 1 45 ? 19.108 70.899 32.483 1.00 25.27 1545 ALA D O 1
ATOM 6437 N N . GLN D 1 46 ? 19.384 70.852 34.731 1.00 29.45 1546 GLN D N 1
ATOM 6438 C CA . GLN D 1 46 ? 17.965 71.031 34.999 1.00 29.59 1546 GLN D CA 1
ATOM 6439 C C . GLN D 1 46 ? 17.536 72.342 34.359 1.00 30.40 1546 GLN D C 1
ATOM 6440 O O . GLN D 1 46 ? 16.541 72.393 33.637 1.00 33.59 1546 GLN D O 1
ATOM 6446 N N . ARG D 1 47 ? 18.307 73.394 34.615 1.00 30.28 1547 ARG D N 1
ATOM 6447 C CA . ARG D 1 47 ? 18.016 74.717 34.075 1.00 31.58 1547 ARG D CA 1
ATOM 6448 C C . ARG D 1 47 ? 17.907 74.698 32.543 1.00 31.60 1547 ARG D C 1
ATOM 6449 O O . ARG D 1 47 ? 17.078 75.400 31.961 1.00 30.05 1547 ARG D O 1
ATOM 6457 N N . MET D 1 48 ? 18.724 73.875 31.896 1.00 31.29 1548 MET D N 1
ATOM 6458 C CA . MET D 1 48 ? 18.710 73.776 30.444 1.00 30.07 1548 MET D CA 1
ATOM 6459 C C . MET D 1 48 ? 17.439 73.079 29.941 1.00 33.53 1548 MET D C 1
ATOM 6460 O O . MET D 1 48 ? 16.944 73.361 28.840 1.00 32.03 1548 MET D O 1
ATOM 6465 N N . ILE D 1 49 ? 16.908 72.176 30.759 1.00 32.91 1549 ILE D N 1
ATOM 6466 C CA . ILE D 1 49 ? 15.703 71.442 30.403 1.00 32.65 1549 ILE D CA 1
ATOM 6467 C C . ILE D 1 49 ? 14.495 72.335 30.632 1.00 30.04 1549 ILE D C 1
ATOM 6468 O O . ILE D 1 49 ? 13.674 72.534 29.744 1.00 29.60 1549 ILE D O 1
ATOM 6473 N N . VAL D 1 50 ? 14.407 72.872 31.840 1.00 33.12 1550 VAL D N 1
ATOM 6474 C CA . VAL D 1 50 ? 13.334 73.782 32.238 1.00 34.21 1550 VAL D CA 1
ATOM 6475 C C . VAL D 1 50 ? 13.210 74.930 31.232 1.00 36.94 1550 VAL D C 1
ATOM 6476 O O . VAL D 1 50 ? 12.110 75.323 30.827 1.00 35.27 1550 VAL D O 1
ATOM 6480 N N . ASP D 1 51 ? 14.362 75.467 30.853 1.00 37.06 1551 ASP D N 1
ATOM 6481 C CA . ASP D 1 51 ? 14.468 76.564 29.908 1.00 35.58 1551 ASP D CA 1
ATOM 6482 C C . ASP D 1 51 ? 13.689 76.299 28.616 1.00 36.46 1551 ASP D C 1
ATOM 6483 O O . ASP D 1 51 ? 12.921 77.149 28.158 1.00 36.32 1551 ASP D O 1
ATOM 6488 N N . GLU D 1 52 ? 13.886 75.122 28.028 1.00 35.45 1552 GLU D N 1
ATOM 6489 C CA . GLU D 1 52 ? 13.212 74.791 26.775 1.00 35.29 1552 GLU D CA 1
ATOM 6490 C C . GLU D 1 52 ? 11.717 74.580 26.956 1.00 33.62 1552 GLU D C 1
ATOM 6491 O O . GLU D 1 52 ? 10.923 75.049 26.143 1.00 33.45 1552 GLU D O 1
ATOM 6497 N N . ILE D 1 53 ? 11.341 73.875 28.019 1.00 33.82 1553 ILE D N 1
ATOM 6498 C CA . ILE D 1 53 ? 9.934 73.607 28.324 1.00 34.19 1553 ILE D CA 1
ATOM 6499 C C . ILE D 1 53 ? 9.179 74.925 28.549 1.00 37.07 1553 ILE D C 1
ATOM 6500 O O . ILE D 1 53 ? 8.061 75.101 28.068 1.00 36.57 1553 ILE D O 1
ATOM 6505 N N . ARG D 1 54 ? 9.786 75.854 29.282 1.00 38.03 1554 ARG D N 1
ATOM 6506 C CA . ARG D 1 54 ? 9.142 77.138 29.512 1.00 38.41 1554 ARG D CA 1
ATOM 6507 C C . ARG D 1 54 ? 8.901 77.790 28.147 1.00 40.41 1554 ARG D C 1
ATOM 6508 O O . ARG D 1 54 ? 7.835 78.346 27.898 1.00 40.94 1554 ARG D O 1
ATOM 6516 N N . LYS D 1 55 ? 9.890 77.704 27.260 1.00 38.62 1555 LYS D N 1
ATOM 6517 C CA . LYS D 1 55 ? 9.779 78.314 25.940 1.00 38.48 1555 LYS D CA 1
ATOM 6518 C C . LYS D 1 55 ? 8.701 77.746 25.024 1.00 40.09 1555 LYS D C 1
ATOM 6519 O O . LYS D 1 55 ? 8.021 78.502 24.329 1.00 41.69 1555 LYS D O 1
ATOM 6525 N N . PHE D 1 56 ? 8.530 76.430 25.020 1.00 36.66 1556 PHE D N 1
ATOM 6526 C CA . PHE D 1 56 ? 7.550 75.821 24.134 1.00 35.34 1556 PHE D CA 1
ATOM 6527 C C . PHE D 1 56 ? 6.220 75.412 24.755 1.00 39.89 1556 PHE D C 1
ATOM 6528 O O . PHE D 1 56 ? 5.261 75.124 24.043 1.00 40.56 1556 PHE D O 1
ATOM 6536 N N . PHE D 1 57 ? 6.166 75.389 26.081 1.00 40.29 1557 PHE D N 1
ATOM 6537 C CA . PHE D 1 57 ? 4.957 75.032 26.819 1.00 36.36 1557 PHE D CA 1
ATOM 6538 C C . PHE D 1 57 ? 4.934 75.947 28.050 1.00 40.21 1557 PHE D C 1
ATOM 6539 O O . PHE D 1 57 ? 4.818 75.487 29.194 1.00 37.94 1557 PHE D O 1
ATOM 6547 N N . PRO D 1 58 ? 5.023 77.267 27.814 1.00 42.00 1558 PRO D N 1
ATOM 6548 C CA . PRO D 1 58 ? 5.033 78.315 28.837 1.00 44.91 1558 PRO D CA 1
ATOM 6549 C C . PRO D 1 58 ? 3.872 78.287 29.813 1.00 46.76 1558 PRO D C 1
ATOM 6550 O O . PRO D 1 58 ? 4.010 78.720 30.955 1.00 48.10 1558 PRO D O 1
ATOM 6554 N N . ASP D 1 59 ? 2.733 77.778 29.357 1.00 48.30 1559 ASP D N 1
ATOM 6555 C CA . ASP D 1 59 ? 1.526 77.708 30.176 1.00 47.79 1559 ASP D CA 1
ATOM 6556 C C . ASP D 1 59 ? 1.357 76.371 30.915 1.00 45.87 1559 ASP D C 1
ATOM 6557 O O . ASP D 1 59 ? 0.248 75.997 31.317 1.00 48.40 1559 ASP D O 1
ATOM 6562 N N . GLU D 1 60 ? 2.464 75.663 31.114 1.00 42.41 1560 GLU D N 1
ATOM 6563 C CA . GLU D 1 60 ? 2.416 74.364 31.777 1.00 37.97 1560 GLU D CA 1
ATOM 6564 C C . GLU D 1 60 ? 3.267 74.267 33.050 1.00 35.71 1560 GLU D C 1
ATOM 6565 O O . GLU D 1 60 ? 4.210 75.041 33.251 1.00 35.53 1560 GLU D O 1
ATOM 6571 N N . ASN D 1 61 ? 2.923 73.308 33.906 1.00 35.02 1561 ASN D N 1
ATOM 6572 C CA . ASN D 1 61 ? 3.618 73.113 35.170 1.00 31.94 1561 ASN D CA 1
ATOM 6573 C C . ASN D 1 61 ? 4.863 72.249 35.101 1.00 32.48 1561 ASN D C 1
ATOM 6574 O O . ASN D 1 61 ? 5.017 71.427 34.194 1.00 30.11 1561 ASN D O 1
ATOM 6579 N N . ILE D 1 62 ? 5.736 72.435 36.092 1.00 34.46 1562 ILE D N 1
ATOM 6580 C CA . ILE D 1 62 ? 7.006 71.717 36.186 1.00 33.98 1562 ILE D CA 1
ATOM 6581 C C . ILE D 1 62 ? 7.338 71.233 37.595 1.00 31.69 1562 ILE D C 1
ATOM 6582 O O . ILE D 1 62 ? 7.220 71.975 38.563 1.00 33.23 1562 ILE D O 1
ATOM 6587 N N . MET D 1 63 ? 7.750 69.976 37.690 1.00 34.42 1563 MET D N 1
ATOM 6588 C CA . MET D 1 63 ? 8.167 69.376 38.951 1.00 37.00 1563 MET D CA 1
ATOM 6589 C C . MET D 1 63 ? 9.557 68.804 38.676 1.00 37.46 1563 MET D C 1
ATOM 6590 O O . MET D 1 63 ? 9.690 67.741 38.075 1.00 39.44 1563 MET D O 1
ATOM 6595 N N . ALA D 1 64 ? 10.584 69.530 39.098 1.00 38.54 1564 ALA D N 1
ATOM 6596 C CA . ALA D 1 64 ? 11.968 69.118 38.904 1.00 37.55 1564 ALA D CA 1
ATOM 6597 C C . ALA D 1 64 ? 12.546 68.712 40.248 1.00 37.69 1564 ALA D C 1
ATOM 6598 O O . ALA D 1 64 ? 12.219 69.313 41.272 1.00 38.52 1564 ALA D O 1
ATOM 6600 N N . GLU D 1 65 ? 13.405 67.698 40.252 1.00 36.74 1565 GLU D N 1
ATOM 6601 C CA . GLU D 1 65 ? 13.998 67.235 41.497 1.00 37.16 1565 GLU D CA 1
ATOM 6602 C C . GLU D 1 65 ? 14.732 68.327 42.267 1.00 37.34 1565 GLU D C 1
ATOM 6603 O O . GLU D 1 65 ? 14.500 68.511 43.460 1.00 40.80 1565 GLU D O 1
ATOM 6609 N N . GLU D 1 66 ? 15.610 69.056 41.585 1.00 38.23 1566 GLU D N 1
ATOM 6610 C CA . GLU D 1 66 ? 16.398 70.093 42.249 1.00 41.49 1566 GLU D CA 1
ATOM 6611 C C . GLU D 1 66 ? 15.741 71.466 42.473 1.00 42.90 1566 GLU D C 1
ATOM 6612 O O . GLU D 1 66 ? 16.256 72.478 41.993 1.00 44.85 1566 GLU D O 1
ATOM 6618 N N . GLY D 1 67 ? 14.613 71.517 43.180 1.00 43.44 1567 GLY D N 1
ATOM 6619 C CA . GLY D 1 67 ? 14.020 72.815 43.468 1.00 45.60 1567 GLY D CA 1
ATOM 6620 C C . GLY D 1 67 ? 12.756 73.366 42.830 1.00 47.20 1567 GLY D C 1
ATOM 6621 O O . GLY D 1 67 ? 12.359 74.489 43.158 1.00 48.25 1567 GLY D O 1
ATOM 6622 N N . ILE D 1 68 ? 12.125 72.636 41.919 1.00 47.18 1568 ILE D N 1
ATOM 6623 C CA . ILE D 1 68 ? 10.890 73.138 41.319 1.00 45.71 1568 ILE D CA 1
ATOM 6624 C C . ILE D 1 68 ? 9.807 72.122 41.608 1.00 46.85 1568 ILE D C 1
ATOM 6625 O O . ILE D 1 68 ? 9.892 70.978 41.179 1.00 47.51 1568 ILE D O 1
ATOM 6630 N N . PHE D 1 69 ? 8.791 72.530 42.349 1.00 49.63 1569 PHE D N 1
ATOM 6631 C CA . PHE D 1 69 ? 7.731 71.599 42.690 1.00 50.69 1569 PHE D CA 1
ATOM 6632 C C . PHE D 1 69 ? 6.355 72.188 42.459 1.00 50.26 1569 PHE D C 1
ATOM 6633 O O . PHE D 1 69 ? 5.652 72.547 43.401 1.00 51.85 1569 PHE D O 1
ATOM 6641 N N . GLU D 1 70 ? 5.978 72.280 41.190 1.00 49.70 1570 GLU D N 1
ATOM 6642 C CA . GLU D 1 70 ? 4.683 72.820 40.819 1.00 50.77 1570 GLU D CA 1
ATOM 6643 C C . GLU D 1 70 ? 3.646 71.709 40.714 1.00 52.29 1570 GLU D C 1
ATOM 6644 O O . GLU D 1 70 ? 3.970 70.527 40.815 1.00 52.12 1570 GLU D O 1
ATOM 6650 N N . LYS D 1 71 ? 2.395 72.099 40.522 1.00 52.29 1571 LYS D N 1
ATOM 6651 C CA . LYS D 1 71 ? 1.303 71.146 40.410 1.00 51.06 1571 LYS D CA 1
ATOM 6652 C C . LYS D 1 71 ? 0.335 71.653 39.349 1.00 47.75 1571 LYS D C 1
ATOM 6653 O O . LYS D 1 71 ? 0.129 72.858 39.217 1.00 48.17 1571 LYS D O 1
ATOM 6659 N N . GLY D 1 72 ? -0.249 70.739 38.583 1.00 43.29 1572 GLY D N 1
ATOM 6660 C CA . GLY D 1 72 ? -1.177 71.157 37.552 1.00 41.31 1572 GLY D CA 1
ATOM 6661 C C . GLY D 1 72 ? -1.674 70.017 36.696 1.00 39.65 1572 GLY D C 1
ATOM 6662 O O . GLY D 1 72 ? -1.239 68.883 36.865 1.00 36.69 1572 GLY D O 1
ATOM 6663 N N . ASP D 1 73 ? -2.597 70.317 35.785 1.00 40.94 1573 ASP D N 1
ATOM 6664 C CA . ASP D 1 73 ? -3.149 69.303 34.901 1.00 42.08 1573 ASP D CA 1
ATOM 6665 C C . ASP D 1 73 ? -2.117 68.924 33.862 1.00 42.58 1573 ASP D C 1
ATOM 6666 O O . ASP D 1 73 ? -1.895 67.743 33.624 1.00 46.45 1573 ASP D O 1
ATOM 6671 N N . ARG D 1 74 ? -1.496 69.916 33.233 1.00 39.00 1574 ARG D N 1
ATOM 6672 C CA . ARG D 1 74 ? -0.421 69.638 32.285 1.00 39.13 1574 ARG D CA 1
ATOM 6673 C C . ARG D 1 74 ? 0.849 69.812 33.140 1.00 40.49 1574 ARG D C 1
ATOM 6674 O O . ARG D 1 74 ? 1.129 70.905 33.647 1.00 41.16 1574 ARG D O 1
ATOM 6682 N N . LEU D 1 75 ? 1.604 68.730 33.313 1.00 39.60 1575 LEU D N 1
ATOM 6683 C CA . LEU D 1 75 ? 2.803 68.759 34.153 1.00 38.05 1575 LEU D CA 1
ATOM 6684 C C . LEU D 1 75 ? 3.988 67.983 33.556 1.00 35.40 1575 LEU D C 1
ATOM 6685 O O . LEU D 1 75 ? 3.803 66.965 32.894 1.00 37.45 1575 LEU D O 1
ATOM 6690 N N . TRP D 1 76 ? 5.202 68.471 33.792 1.00 32.61 1576 TRP D N 1
ATOM 6691 C CA . TRP D 1 76 ? 6.403 67.799 33.306 1.00 28.71 1576 TRP D CA 1
ATOM 6692 C C . TRP D 1 76 ? 7.230 67.414 34.519 1.00 25.62 1576 TRP D C 1
ATOM 6693 O O . TRP D 1 76 ? 7.592 68.276 35.313 1.00 23.11 1576 TRP D O 1
ATOM 6704 N N . ILE D 1 77 ? 7.512 66.124 34.670 1.00 24.16 1577 ILE D N 1
ATOM 6705 C CA . ILE D 1 77 ? 8.316 65.641 35.793 1.00 27.32 1577 ILE D CA 1
ATOM 6706 C C . ILE D 1 77 ? 9.777 65.532 35.315 1.00 30.86 1577 ILE D C 1
ATOM 6707 O O . ILE D 1 77 ? 10.050 64.949 34.261 1.00 31.58 1577 ILE D O 1
ATOM 6712 N N . ILE D 1 78 ? 10.715 66.074 36.087 1.00 28.57 1578 ILE D N 1
ATOM 6713 C CA . ILE D 1 78 ? 12.126 66.048 35.680 1.00 29.74 1578 ILE D CA 1
ATOM 6714 C C . ILE D 1 78 ? 13.156 65.581 36.710 1.00 26.88 1578 ILE D C 1
ATOM 6715 O O . ILE D 1 78 ? 13.053 65.872 37.893 1.00 28.32 1578 ILE D O 1
ATOM 6720 N N . ASP D 1 79 ? 14.161 64.866 36.230 1.00 26.70 1579 ASP D N 1
ATOM 6721 C CA . ASP D 1 79 ? 15.273 64.450 37.060 1.00 25.89 1579 ASP D CA 1
ATOM 6722 C C . ASP D 1 79 ? 16.476 64.802 36.187 1.00 26.73 1579 ASP D C 1
ATOM 6723 O O . ASP D 1 79 ? 16.755 64.117 35.200 1.00 24.55 1579 ASP D O 1
ATOM 6728 N N . PRO D 1 80 ? 17.188 65.897 36.530 1.00 27.37 1580 PRO D N 1
ATOM 6729 C CA . PRO D 1 80 ? 18.369 66.395 35.804 1.00 23.41 1580 PRO D CA 1
ATOM 6730 C C . PRO D 1 80 ? 19.398 65.291 35.593 1.00 17.47 1580 PRO D C 1
ATOM 6731 O O . PRO D 1 80 ? 19.930 65.130 34.509 1.00 17.17 1580 PRO D O 1
ATOM 6735 N N . ILE D 1 81 ? 19.695 64.565 36.662 1.00 17.19 1581 ILE D N 1
ATOM 6736 C CA . ILE D 1 81 ? 20.634 63.452 36.620 1.00 21.51 1581 ILE D CA 1
ATOM 6737 C C . ILE D 1 81 ? 20.159 62.387 37.600 1.00 27.33 1581 ILE D C 1
ATOM 6738 O O . ILE D 1 81 ? 20.093 62.630 38.810 1.00 30.28 1581 ILE D O 1
ATOM 6743 N N . ASP D 1 82 ? 19.794 61.219 37.097 1.00 26.36 1582 ASP D N 1
ATOM 6744 C CA . ASP D 1 82 ? 19.398 60.154 38.005 1.00 29.76 1582 ASP D CA 1
ATOM 6745 C C . ASP D 1 82 ? 20.658 59.298 38.102 1.00 29.99 1582 ASP D C 1
ATOM 6746 O O . ASP D 1 82 ? 21.128 58.757 37.096 1.00 33.15 1582 ASP D O 1
ATOM 6751 N N . GLY D 1 83 ? 21.216 59.199 39.303 1.00 25.43 1583 GLY D N 1
ATOM 6752 C CA . GLY D 1 83 ? 22.443 58.448 39.485 1.00 24.09 1583 GLY D CA 1
ATOM 6753 C C . GLY D 1 83 ? 23.575 59.454 39.588 1.00 25.28 1583 GLY D C 1
ATOM 6754 O O . GLY D 1 83 ? 24.632 59.297 38.975 1.00 24.48 1583 GLY D O 1
ATOM 6755 N N . THR D 1 84 ? 23.341 60.506 40.366 1.00 27.17 1584 THR D N 1
ATOM 6756 C CA . THR D 1 84 ? 24.332 61.558 40.550 1.00 27.29 1584 THR D CA 1
ATOM 6757 C C . THR D 1 84 ? 25.644 61.029 41.106 1.00 25.79 1584 THR D C 1
ATOM 6758 O O . THR D 1 84 ? 26.713 61.482 40.714 1.00 24.61 1584 THR D O 1
ATOM 6762 N N . ILE D 1 85 ? 25.560 60.074 42.025 1.00 21.39 1585 ILE D N 1
ATOM 6763 C CA . ILE D 1 85 ? 26.754 59.506 42.635 1.00 23.30 1585 ILE D CA 1
ATOM 6764 C C . ILE D 1 85 ? 27.574 58.819 41.568 1.00 24.30 1585 ILE D C 1
ATOM 6765 O O . ILE D 1 85 ? 28.798 58.924 41.544 1.00 24.71 1585 ILE D O 1
ATOM 6770 N N . ASN D 1 86 ? 26.876 58.133 40.670 1.00 27.12 1586 ASN D N 1
ATOM 6771 C CA . ASN D 1 86 ? 27.495 57.436 39.548 1.00 23.85 1586 ASN D CA 1
ATOM 6772 C C . ASN D 1 86 ? 28.125 58.486 38.646 1.00 21.58 1586 ASN D C 1
ATOM 6773 O O . ASN D 1 86 ? 29.268 58.336 38.213 1.00 22.68 1586 ASN D O 1
ATOM 6778 N N . PHE D 1 87 ? 27.369 59.551 38.375 1.00 20.60 1587 PHE D N 1
ATOM 6779 C CA . PHE D 1 87 ? 27.838 60.641 37.525 1.00 20.72 1587 PHE D CA 1
ATOM 6780 C C . PHE D 1 87 ? 29.156 61.196 38.068 1.00 25.50 1587 PHE D C 1
ATOM 6781 O O . PHE D 1 87 ? 30.128 61.386 37.321 1.00 27.16 1587 PHE D O 1
ATOM 6789 N N . VAL D 1 88 ? 29.175 61.434 39.378 1.00 26.06 1588 VAL D N 1
ATOM 6790 C CA . VAL D 1 88 ? 30.321 61.994 40.081 1.00 27.35 1588 VAL D CA 1
ATOM 6791 C C . VAL D 1 88 ? 31.570 61.130 40.013 1.00 26.14 1588 VAL D C 1
ATOM 6792 O O . VAL D 1 88 ? 32.644 61.610 39.661 1.00 25.81 1588 VAL D O 1
ATOM 6796 N N . HIS D 1 89 ? 31.422 59.854 40.340 1.00 26.80 1589 HIS D N 1
ATOM 6797 C CA . HIS D 1 89 ? 32.548 58.943 40.318 1.00 24.52 1589 HIS D CA 1
ATOM 6798 C C . HIS D 1 89 ? 33.011 58.603 38.921 1.00 27.02 1589 HIS D C 1
ATOM 6799 O O . HIS D 1 89 ? 34.136 58.151 38.738 1.00 29.07 1589 HIS D O 1
ATOM 6806 N N . GLY D 1 90 ? 32.154 58.828 37.929 1.00 27.14 1590 GLY D N 1
ATOM 6807 C CA . GLY D 1 90 ? 32.531 58.524 36.561 1.00 22.66 1590 GLY D CA 1
ATOM 6808 C C . GLY D 1 90 ? 32.003 57.203 36.025 1.00 21.70 1590 GLY D C 1
ATOM 6809 O O . GLY D 1 90 ? 32.573 56.646 35.087 1.00 20.95 1590 GLY D O 1
ATOM 6810 N N . LEU D 1 91 ? 30.934 56.686 36.624 1.00 19.99 1591 LEU D N 1
ATOM 6811 C CA . LEU D 1 91 ? 30.326 55.450 36.152 1.00 18.89 1591 LEU D CA 1
ATOM 6812 C C . LEU D 1 91 ? 29.325 55.828 35.052 1.00 23.25 1591 LEU D C 1
ATOM 6813 O O . LEU D 1 91 ? 28.606 56.815 35.173 1.00 29.43 1591 LEU D O 1
ATOM 6818 N N . PRO D 1 92 ? 29.255 55.040 33.970 1.00 24.67 1592 PRO D N 1
ATOM 6819 C CA . PRO D 1 92 ? 28.331 55.340 32.870 1.00 21.79 1592 PRO D CA 1
ATOM 6820 C C . PRO D 1 92 ? 26.840 55.208 33.155 1.00 22.50 1592 PRO D C 1
ATOM 6821 O O . PRO D 1 92 ? 26.024 55.733 32.396 1.00 22.17 1592 PRO D O 1
ATOM 6825 N N . ASN D 1 93 ? 26.477 54.525 34.238 1.00 20.32 1593 ASN D N 1
ATOM 6826 C CA . ASN D 1 93 ? 25.062 54.351 34.575 1.00 20.29 1593 ASN D CA 1
ATOM 6827 C C . ASN D 1 93 ? 24.411 55.535 35.274 1.00 20.29 1593 ASN D C 1
ATOM 6828 O O . ASN D 1 93 ? 24.227 55.540 36.489 1.00 18.90 1593 ASN D O 1
ATOM 6833 N N . PHE D 1 94 ? 24.079 56.548 34.486 1.00 23.05 1594 PHE D N 1
ATOM 6834 C CA . PHE D 1 94 ? 23.385 57.730 34.974 1.00 20.12 1594 PHE D CA 1
ATOM 6835 C C . PHE D 1 94 ? 22.540 58.190 33.791 1.00 21.07 1594 PHE D C 1
ATOM 6836 O O . PHE D 1 94 ? 22.885 57.940 32.629 1.00 19.87 1594 PHE D O 1
ATOM 6844 N N . SER D 1 95 ? 21.435 58.861 34.067 1.00 18.58 1595 SER D N 1
ATOM 6845 C CA . SER D 1 95 ? 20.592 59.290 32.963 1.00 23.71 1595 SER D CA 1
ATOM 6846 C C . SER D 1 95 ? 19.692 60.470 33.288 1.00 21.02 1595 SER D C 1
ATOM 6847 O O . SER D 1 95 ? 19.522 60.856 34.448 1.00 22.54 1595 SER D O 1
ATOM 6850 N N . ILE D 1 96 ? 19.126 61.044 32.240 1.00 21.29 1596 ILE D N 1
ATOM 6851 C CA . ILE D 1 96 ? 18.199 62.149 32.392 1.00 22.97 1596 ILE D CA 1
ATOM 6852 C C . ILE D 1 96 ? 16.822 61.512 32.220 1.00 21.64 1596 ILE D C 1
ATOM 6853 O O . ILE D 1 96 ? 16.649 60.585 31.418 1.00 16.63 1596 ILE D O 1
ATOM 6858 N N . SER D 1 97 ? 15.854 61.999 32.988 1.00 28.46 1597 SER D N 1
ATOM 6859 C CA . SER D 1 97 ? 14.490 61.474 32.948 1.00 29.93 1597 SER D CA 1
ATOM 6860 C C . SER D 1 97 ? 13.474 62.594 32.788 1.00 27.96 1597 SER D C 1
ATOM 6861 O O . SER D 1 97 ? 13.566 63.617 33.444 1.00 27.13 1597 SER D O 1
ATOM 6864 N N . LEU D 1 98 ? 12.504 62.392 31.910 1.00 30.43 1598 LEU D N 1
ATOM 6865 C CA . LEU D 1 98 ? 11.483 63.396 31.686 1.00 30.45 1598 LEU D CA 1
ATOM 6866 C C . LEU D 1 98 ? 10.150 62.729 31.364 1.00 33.27 1598 LEU D C 1
ATOM 6867 O O . LEU D 1 98 ? 10.068 61.812 30.538 1.00 35.88 1598 LEU D O 1
ATOM 6872 N N . ALA D 1 99 ? 9.103 63.187 32.035 1.00 33.61 1599 ALA D N 1
ATOM 6873 C CA . ALA D 1 99 ? 7.771 62.645 31.826 1.00 32.08 1599 ALA D CA 1
ATOM 6874 C C . ALA D 1 99 ? 6.781 63.796 31.752 1.00 30.69 1599 ALA D C 1
ATOM 6875 O O . ALA D 1 99 ? 6.948 64.804 32.444 1.00 34.02 1599 ALA D O 1
ATOM 6877 N N . TYR D 1 100 ? 5.785 63.664 30.879 1.00 32.15 1600 TYR D N 1
ATOM 6878 C CA . TYR D 1 100 ? 4.724 64.661 30.773 1.00 35.49 1600 TYR D CA 1
ATOM 6879 C C . TYR D 1 100 ? 3.466 63.974 31.317 1.00 35.50 1600 TYR D C 1
ATOM 6880 O O . TYR D 1 100 ? 2.989 62.977 30.773 1.00 33.18 1600 TYR D O 1
ATOM 6889 N N . VAL D 1 101 ? 2.960 64.510 32.418 1.00 37.67 1601 VAL D N 1
ATOM 6890 C CA . VAL D 1 101 ? 1.796 63.966 33.092 1.00 39.31 1601 VAL D CA 1
ATOM 6891 C C . VAL D 1 101 ? 0.540 64.797 32.848 1.00 41.67 1601 VAL D C 1
ATOM 6892 O O . VAL D 1 101 ? 0.262 65.730 33.585 1.00 45.39 1601 VAL D O 1
ATOM 6896 N N . GLU D 1 102 ? -0.221 64.454 31.816 1.00 42.74 1602 GLU D N 1
ATOM 6897 C CA . GLU D 1 102 ? -1.431 65.192 31.523 1.00 45.22 1602 GLU D CA 1
ATOM 6898 C C . GLU D 1 102 ? -2.578 64.700 32.387 1.00 47.73 1602 GLU D C 1
ATOM 6899 O O . GLU D 1 102 ? -2.853 63.502 32.467 1.00 47.20 1602 GLU D O 1
ATOM 6905 N N . ASN D 1 103 ? -3.227 65.651 33.050 1.00 49.72 1603 ASN D N 1
ATOM 6906 C CA . ASN D 1 103 ? -4.361 65.387 33.922 1.00 51.07 1603 ASN D CA 1
ATOM 6907 C C . ASN D 1 103 ? -4.095 64.253 34.910 1.00 48.81 1603 ASN D C 1
ATOM 6908 O O . ASN D 1 103 ? -4.817 63.264 34.950 1.00 49.42 1603 ASN D O 1
ATOM 6913 N N . GLY D 1 104 ? -3.044 64.401 35.704 1.00 47.43 1604 GLY D N 1
ATOM 6914 C CA . GLY D 1 104 ? -2.720 63.392 36.697 1.00 46.60 1604 GLY D CA 1
ATOM 6915 C C . GLY D 1 104 ? -2.198 62.044 36.225 1.00 46.26 1604 GLY D C 1
ATOM 6916 O O . GLY D 1 104 ? -1.737 61.245 37.043 1.00 43.80 1604 GLY D O 1
ATOM 6917 N N . GLU D 1 105 ? -2.262 61.782 34.922 1.00 47.49 1605 GLU D N 1
ATOM 6918 C CA . GLU D 1 105 ? -1.789 60.512 34.387 1.00 44.53 1605 GLU D CA 1
ATOM 6919 C C . GLU D 1 105 ? -0.637 60.724 33.416 1.00 42.34 1605 GLU D C 1
ATOM 6920 O O . GLU D 1 105 ? -0.757 61.500 32.470 1.00 40.58 1605 GLU D O 1
ATOM 6926 N N . VAL D 1 106 ? 0.479 60.036 33.648 1.00 42.42 1606 VAL D N 1
ATOM 6927 C CA . VAL D 1 106 ? 1.638 60.171 32.765 1.00 43.89 1606 VAL D CA 1
ATOM 6928 C C . VAL D 1 106 ? 1.366 59.522 31.410 1.00 40.32 1606 VAL D C 1
ATOM 6929 O O . VAL D 1 106 ? 0.999 58.354 31.326 1.00 43.22 1606 VAL D O 1
ATOM 6933 N N . LYS D 1 107 ? 1.546 60.302 30.352 1.00 41.28 1607 LYS D N 1
ATOM 6934 C CA . LYS D 1 107 ? 1.275 59.838 28.995 1.00 43.36 1607 LYS D CA 1
ATOM 6935 C C . LYS D 1 107 ? 2.517 59.812 28.100 1.00 40.39 1607 LYS D C 1
ATOM 6936 O O . LYS D 1 107 ? 2.418 59.560 26.902 1.00 36.34 1607 LYS D O 1
ATOM 6942 N N . LEU D 1 108 ? 3.686 60.061 28.674 1.00 38.86 1608 LEU D N 1
ATOM 6943 C CA . LEU D 1 108 ? 4.904 60.111 27.875 1.00 33.86 1608 LEU D CA 1
ATOM 6944 C C . LEU D 1 108 ? 6.125 60.068 28.790 1.00 33.46 1608 LEU D C 1
ATOM 6945 O O . LEU D 1 108 ? 6.197 60.785 29.792 1.00 36.29 1608 LEU D O 1
ATOM 6950 N N . GLY D 1 109 ? 7.082 59.213 28.463 1.00 29.13 1609 GLY D N 1
ATOM 6951 C CA . GLY D 1 109 ? 8.263 59.132 29.296 1.00 30.97 1609 GLY D CA 1
ATOM 6952 C C . GLY D 1 109 ? 9.531 58.961 28.496 1.00 26.96 1609 GLY D C 1
ATOM 6953 O O . GLY D 1 109 ? 9.549 58.218 27.518 1.00 27.10 1609 GLY D O 1
ATOM 6954 N N . VAL D 1 110 ? 10.584 59.667 28.889 1.00 24.92 1610 VAL D N 1
ATOM 6955 C CA . VAL D 1 110 ? 11.863 59.534 28.201 1.00 29.44 1610 VAL D CA 1
ATOM 6956 C C . VAL D 1 110 ? 13.032 59.406 29.178 1.00 27.22 1610 VAL D C 1
ATOM 6957 O O . VAL D 1 110 ? 13.166 60.178 30.131 1.00 24.44 1610 VAL D O 1
ATOM 6961 N N . VAL D 1 111 ? 13.862 58.401 28.932 1.00 28.12 1611 VAL D N 1
ATOM 6962 C CA . VAL D 1 111 ? 15.033 58.148 29.748 1.00 27.91 1611 VAL D CA 1
ATOM 6963 C C . VAL D 1 111 ? 16.237 58.057 28.824 1.00 27.53 1611 VAL D C 1
ATOM 6964 O O . VAL D 1 111 ? 16.297 57.199 27.933 1.00 23.82 1611 VAL D O 1
ATOM 6968 N N . HIS D 1 112 ? 17.184 58.964 29.041 1.00 26.46 1612 HIS D N 1
ATOM 6969 C CA . HIS D 1 112 ? 18.381 59.026 28.232 1.00 24.55 1612 HIS D CA 1
ATOM 6970 C C . HIS D 1 112 ? 19.660 58.917 29.068 1.00 27.07 1612 HIS D C 1
ATOM 6971 O O . HIS D 1 112 ? 19.900 59.702 29.987 1.00 24.45 1612 HIS D O 1
ATOM 6978 N N . ALA D 1 113 ? 20.459 57.909 28.733 1.00 25.51 1613 ALA D N 1
ATOM 6979 C CA . ALA D 1 113 ? 21.736 57.644 29.370 1.00 23.31 1613 ALA D CA 1
ATOM 6980 C C . ALA D 1 113 ? 22.741 58.130 28.338 1.00 21.40 1613 ALA D C 1
ATOM 6981 O O . ALA D 1 113 ? 23.043 57.440 27.362 1.00 18.11 1613 ALA D O 1
ATOM 6983 N N . PRO D 1 114 ? 23.262 59.342 28.545 1.00 20.12 1614 PRO D N 1
ATOM 6984 C CA . PRO D 1 114 ? 24.232 59.999 27.669 1.00 18.84 1614 PRO D CA 1
ATOM 6985 C C . PRO D 1 114 ? 25.499 59.172 27.425 1.00 25.34 1614 PRO D C 1
ATOM 6986 O O . PRO D 1 114 ? 25.904 58.983 26.268 1.00 24.25 1614 PRO D O 1
ATOM 6990 N N . ALA D 1 115 ? 26.118 58.680 28.509 1.00 27.13 1615 ALA D N 1
ATOM 6991 C CA . ALA D 1 115 ? 27.356 57.895 28.414 1.00 20.91 1615 ALA D CA 1
ATOM 6992 C C . ALA D 1 115 ? 27.163 56.561 27.713 1.00 24.76 1615 ALA D C 1
ATOM 6993 O O . ALA D 1 115 ? 28.109 56.022 27.149 1.00 24.40 1615 ALA D O 1
ATOM 6995 N N . LEU D 1 116 ? 25.936 56.042 27.735 1.00 26.42 1616 LEU D N 1
ATOM 6996 C CA . LEU D 1 116 ? 25.626 54.766 27.095 1.00 24.06 1616 LEU D CA 1
ATOM 6997 C C . LEU D 1 116 ? 24.995 54.903 25.704 1.00 24.72 1616 LEU D C 1
ATOM 6998 O O . LEU D 1 116 ? 24.938 53.921 24.962 1.00 26.83 1616 LEU D O 1
ATOM 7003 N N . ASN D 1 117 ? 24.537 56.101 25.339 1.00 25.24 1617 ASN D N 1
ATOM 7004 C CA . ASN D 1 117 ? 23.879 56.304 24.036 1.00 26.99 1617 ASN D CA 1
ATOM 7005 C C . ASN D 1 117 ? 22.558 55.535 23.989 1.00 24.96 1617 ASN D C 1
ATOM 7006 O O . ASN D 1 117 ? 22.187 54.969 22.953 1.00 21.82 1617 ASN D O 1
ATOM 7011 N N . GLU D 1 118 ? 21.849 55.516 25.108 1.00 22.46 1618 GLU D N 1
ATOM 7012 C CA . GLU D 1 118 ? 20.599 54.788 25.176 1.00 20.59 1618 GLU D CA 1
ATOM 7013 C C . GLU D 1 118 ? 19.423 55.687 25.477 1.00 25.10 1618 GLU D C 1
ATOM 7014 O O . GLU D 1 118 ? 19.336 56.292 26.544 1.00 23.34 1618 GLU D O 1
ATOM 7020 N N . THR D 1 119 ? 18.518 55.778 24.515 1.00 22.66 1619 THR D N 1
ATOM 7021 C CA . THR D 1 119 ? 17.336 56.572 24.699 1.00 21.58 1619 THR D CA 1
ATOM 7022 C C . THR D 1 119 ? 16.173 55.608 24.640 1.00 22.17 1619 THR D C 1
ATOM 7023 O O . THR D 1 119 ? 15.829 55.076 23.578 1.00 21.59 1619 THR D O 1
ATOM 7027 N N . LEU D 1 120 ? 15.606 55.350 25.806 1.00 18.71 1620 LEU D N 1
ATOM 7028 C CA . LEU D 1 120 ? 14.451 54.486 25.914 1.00 26.02 1620 LEU D CA 1
ATOM 7029 C C . LEU D 1 120 ? 13.313 55.463 26.172 1.00 27.65 1620 LEU D C 1
ATOM 7030 O O . LEU D 1 120 ? 13.516 56.495 26.811 1.00 31.31 1620 LEU D O 1
ATOM 7035 N N . TYR D 1 121 ? 12.123 55.155 25.674 1.00 29.56 1621 TYR D N 1
ATOM 7036 C CA . TYR D 1 121 ? 10.995 56.062 25.833 1.00 31.56 1621 TYR D CA 1
ATOM 7037 C C . TYR D 1 121 ? 9.669 55.407 25.464 1.00 35.23 1621 TYR D C 1
ATOM 7038 O O . TYR D 1 121 ? 9.639 54.302 24.932 1.00 36.30 1621 TYR D O 1
ATOM 7047 N N . ALA D 1 122 ? 8.565 56.088 25.737 1.00 37.30 1622 ALA D N 1
ATOM 7048 C CA . ALA D 1 122 ? 7.263 55.521 25.403 1.00 42.03 1622 ALA D CA 1
ATOM 7049 C C . ALA D 1 122 ? 6.146 56.524 25.559 1.00 42.24 1622 ALA D C 1
ATOM 7050 O O . ALA D 1 122 ? 6.055 57.206 26.574 1.00 44.01 1622 ALA D O 1
ATOM 7052 N N . GLU D 1 123 ? 5.304 56.609 24.538 1.00 43.63 1623 GLU D N 1
ATOM 7053 C CA . GLU D 1 123 ? 4.156 57.504 24.558 1.00 42.57 1623 GLU D CA 1
ATOM 7054 C C . GLU D 1 123 ? 2.949 56.583 24.774 1.00 40.79 1623 GLU D C 1
ATOM 7055 O O . GLU D 1 123 ? 2.789 55.583 24.069 1.00 36.30 1623 GLU D O 1
ATOM 7061 N N . GLU D 1 124 ? 2.133 56.907 25.775 1.00 39.29 1624 GLU D N 1
ATOM 7062 C CA . GLU D 1 124 ? 0.969 56.108 26.124 1.00 36.91 1624 GLU D CA 1
ATOM 7063 C C . GLU D 1 124 ? 0.095 55.765 24.937 1.00 38.85 1624 GLU D C 1
ATOM 7064 O O . GLU D 1 124 ? -0.506 56.640 24.318 1.00 40.54 1624 GLU D O 1
ATOM 7070 N N . GLY D 1 125 ? 0.030 54.476 24.625 1.00 39.77 1625 GLY D N 1
ATOM 7071 C CA . GLY D 1 125 ? -0.772 54.022 23.507 1.00 39.30 1625 GLY D CA 1
ATOM 7072 C C . GLY D 1 125 ? 0.000 53.627 22.260 1.00 39.36 1625 GLY D C 1
ATOM 7073 O O . GLY D 1 125 ? -0.587 53.062 21.339 1.00 38.53 1625 GLY D O 1
ATOM 7074 N N . SER D 1 126 ? 1.299 53.910 22.213 1.00 38.67 1626 SER D N 1
ATOM 7075 C CA . SER D 1 126 ? 2.098 53.559 21.039 1.00 40.63 1626 SER D CA 1
ATOM 7076 C C . SER D 1 126 ? 3.214 52.530 21.310 1.00 41.37 1626 SER D C 1
ATOM 7077 O O . SER D 1 126 ? 3.944 52.147 20.386 1.00 38.13 1626 SER D O 1
ATOM 7080 N N . GLY D 1 127 ? 3.342 52.094 22.565 1.00 38.73 1627 GLY D N 1
ATOM 7081 C CA . GLY D 1 127 ? 4.366 51.119 22.922 1.00 43.39 1627 GLY D CA 1
ATOM 7082 C C . GLY D 1 127 ? 5.741 51.681 23.268 1.00 44.53 1627 GLY D C 1
ATOM 7083 O O . GLY D 1 127 ? 6.010 52.865 23.046 1.00 48.41 1627 GLY D O 1
ATOM 7084 N N . ALA D 1 128 ? 6.623 50.832 23.792 1.00 37.50 1628 ALA D N 1
ATOM 7085 C CA . ALA D 1 128 ? 7.964 51.271 24.178 1.00 33.19 1628 ALA D CA 1
ATOM 7086 C C . ALA D 1 128 ? 9.005 51.147 23.071 1.00 32.03 1628 ALA D C 1
ATOM 7087 O O . ALA D 1 128 ? 8.959 50.222 22.263 1.00 36.43 1628 ALA D O 1
ATOM 7089 N N . PHE D 1 129 ? 9.946 52.086 23.041 1.00 32.06 1629 PHE D N 1
ATOM 7090 C CA . PHE D 1 129 ? 11.025 52.103 22.042 1.00 27.04 1629 PHE D CA 1
ATOM 7091 C C . PHE D 1 129 ? 12.398 52.299 22.693 1.00 25.47 1629 PHE D C 1
ATOM 7092 O O . PHE D 1 129 ? 12.528 52.688 23.859 1.00 21.72 1629 PHE D O 1
ATOM 7100 N N . PHE D 1 130 ? 13.422 52.068 21.890 1.00 26.88 1630 PHE D N 1
ATOM 7101 C CA . PHE D 1 130 ? 14.801 52.195 22.320 1.00 24.67 1630 PHE D CA 1
ATOM 7102 C C . PHE D 1 130 ? 15.515 52.652 21.062 1.00 20.83 1630 PHE D C 1
ATOM 7103 O O . PHE D 1 130 ? 15.697 51.875 20.135 1.00 17.12 1630 PHE D O 1
ATOM 7111 N N . ASN D 1 131 ? 15.894 53.925 21.034 1.00 21.63 1631 ASN D N 1
ATOM 7112 C CA . ASN D 1 131 ? 16.559 54.513 19.873 1.00 24.09 1631 ASN D CA 1
ATOM 7113 C C . ASN D 1 131 ? 15.834 54.206 18.553 1.00 28.70 1631 ASN D C 1
ATOM 7114 O O . ASN D 1 131 ? 16.479 54.005 17.517 1.00 28.57 1631 ASN D O 1
ATOM 7119 N N . GLY D 1 132 ? 14.500 54.179 18.585 1.00 28.63 1632 GLY D N 1
ATOM 7120 C CA . GLY D 1 132 ? 13.735 53.901 17.382 1.00 23.87 1632 GLY D CA 1
ATOM 7121 C C . GLY D 1 132 ? 13.236 52.469 17.295 1.00 28.01 1632 GLY D C 1
ATOM 7122 O O . GLY D 1 132 ? 12.148 52.221 16.783 1.00 34.31 1632 GLY D O 1
ATOM 7123 N N . GLU D 1 133 ? 14.043 51.527 17.779 1.00 29.86 1633 GLU D N 1
ATOM 7124 C CA . GLU D 1 133 ? 13.709 50.104 17.798 1.00 25.40 1633 GLU D CA 1
ATOM 7125 C C . GLU D 1 133 ? 12.592 49.877 18.793 1.00 30.69 1633 GLU D C 1
ATOM 7126 O O . GLU D 1 133 ? 12.506 50.559 19.813 1.00 36.23 1633 GLU D O 1
ATOM 7132 N N . ARG D 1 134 ? 11.769 48.878 18.546 1.00 27.09 1634 ARG D N 1
ATOM 7133 C CA . ARG D 1 134 ? 10.685 48.605 19.460 1.00 27.90 1634 ARG D CA 1
ATOM 7134 C C . ARG D 1 134 ? 11.186 47.645 20.538 1.00 27.70 1634 ARG D C 1
ATOM 7135 O O . ARG D 1 134 ? 12.074 46.839 20.274 1.00 26.32 1634 ARG D O 1
ATOM 7143 N N . ILE D 1 135 ? 10.642 47.740 21.752 1.00 27.87 1635 ILE D N 1
ATOM 7144 C CA . ILE D 1 135 ? 11.050 46.847 22.846 1.00 27.09 1635 ILE D CA 1
ATOM 7145 C C . ILE D 1 135 ? 9.860 46.342 23.653 1.00 27.22 1635 ILE D C 1
ATOM 7146 O O . ILE D 1 135 ? 8.826 46.999 23.735 1.00 27.66 1635 ILE D O 1
ATOM 7151 N N . ARG D 1 136 ? 10.028 45.166 24.250 1.00 30.97 1636 ARG D N 1
ATOM 7152 C CA . ARG D 1 136 ? 8.999 44.517 25.061 1.00 31.14 1636 ARG D CA 1
ATOM 7153 C C . ARG D 1 136 ? 9.715 43.818 26.215 1.00 32.75 1636 ARG D C 1
ATOM 7154 O O . ARG D 1 136 ? 10.857 43.383 26.057 1.00 29.68 1636 ARG D O 1
ATOM 7162 N N . VAL D 1 137 ? 9.052 43.698 27.364 1.00 32.86 1637 VAL D N 1
ATOM 7163 C CA . VAL D 1 137 ? 9.658 43.037 28.527 1.00 34.13 1637 VAL D CA 1
ATOM 7164 C C . VAL D 1 137 ? 10.076 41.582 28.217 1.00 33.17 1637 VAL D C 1
ATOM 7165 O O . VAL D 1 137 ? 9.705 41.031 27.177 1.00 30.73 1637 VAL D O 1
ATOM 7169 N N . SER D 1 138 ? 10.847 40.963 29.112 1.00 32.81 1638 SER D N 1
ATOM 7170 C CA . SER D 1 138 ? 11.329 39.592 28.898 1.00 34.73 1638 SER D CA 1
ATOM 7171 C C . SER D 1 138 ? 10.258 38.513 29.000 1.00 39.56 1638 SER D C 1
ATOM 7172 O O . SER D 1 138 ? 9.128 38.763 29.437 1.00 40.83 1638 SER D O 1
ATOM 7175 N N . GLU D 1 139 ? 10.648 37.299 28.621 1.00 40.14 1639 GLU D N 1
ATOM 7176 C CA . GLU D 1 139 ? 9.750 36.160 28.654 1.00 39.69 1639 GLU D CA 1
ATOM 7177 C C . GLU D 1 139 ? 10.183 35.107 29.654 1.00 39.63 1639 GLU D C 1
ATOM 7178 O O . GLU D 1 139 ? 9.710 33.975 29.610 1.00 39.67 1639 GLU D O 1
ATOM 7184 N N . ASN D 1 140 ? 11.087 35.476 30.553 1.00 39.77 1640 ASN D N 1
ATOM 7185 C CA . ASN D 1 140 ? 11.563 34.542 31.556 1.00 39.78 1640 ASN D CA 1
ATOM 7186 C C . ASN D 1 140 ? 10.468 34.386 32.595 1.00 41.35 1640 ASN D C 1
ATOM 7187 O O . ASN D 1 140 ? 10.131 35.328 33.318 1.00 39.78 1640 ASN D O 1
ATOM 7192 N N . ALA D 1 141 ? 9.916 33.175 32.642 1.00 41.80 1641 ALA D N 1
ATOM 7193 C CA . ALA D 1 141 ? 8.809 32.847 33.521 1.00 43.25 1641 ALA D CA 1
ATOM 7194 C C . ALA D 1 141 ? 9.158 32.319 34.905 1.00 44.75 1641 ALA D C 1
ATOM 7195 O O . ALA D 1 141 ? 8.274 32.180 35.743 1.00 48.03 1641 ALA D O 1
ATOM 7197 N N . SER D 1 142 ? 10.430 32.031 35.156 1.00 45.62 1642 SER D N 1
ATOM 7198 C CA . SER D 1 142 ? 10.851 31.538 36.466 1.00 43.92 1642 SER D CA 1
ATOM 7199 C C . SER D 1 142 ? 12.067 32.313 36.962 1.00 45.70 1642 SER D C 1
ATOM 7200 O O . SER D 1 142 ? 12.987 32.576 36.191 1.00 45.79 1642 SER D O 1
ATOM 7203 N N . LEU D 1 143 ? 12.071 32.674 38.243 1.00 46.58 1643 LEU D N 1
ATOM 7204 C CA . LEU D 1 143 ? 13.174 33.430 38.839 1.00 46.71 1643 LEU D CA 1
ATOM 7205 C C . LEU D 1 143 ? 14.575 32.914 38.497 1.00 47.86 1643 LEU D C 1
ATOM 7206 O O . LEU D 1 143 ? 15.509 33.707 38.349 1.00 48.29 1643 LEU D O 1
ATOM 7211 N N . GLU D 1 144 ? 14.721 31.595 38.374 1.00 46.96 1644 GLU D N 1
ATOM 7212 C CA . GLU D 1 144 ? 16.009 30.982 38.028 1.00 47.36 1644 GLU D CA 1
ATOM 7213 C C . GLU D 1 144 ? 16.377 31.282 36.574 1.00 44.68 1644 GLU D C 1
ATOM 7214 O O . GLU D 1 144 ? 17.452 30.913 36.095 1.00 41.43 1644 GLU D O 1
ATOM 7220 N N . GLU D 1 145 ? 15.461 31.947 35.880 1.00 42.94 1645 GLU D N 1
ATOM 7221 C CA . GLU D 1 145 ? 15.634 32.324 34.481 1.00 42.74 1645 GLU D CA 1
ATOM 7222 C C . GLU D 1 145 ? 15.790 33.835 34.388 1.00 39.99 1645 GLU D C 1
ATOM 7223 O O . GLU D 1 145 ? 16.009 34.389 33.308 1.00 40.05 1645 GLU D O 1
ATOM 7229 N N . CYS D 1 146 ? 15.699 34.487 35.539 1.00 34.64 1646 CYS D N 1
ATOM 7230 C CA . CYS D 1 146 ? 15.755 35.932 35.599 1.00 35.03 1646 CYS D CA 1
ATOM 7231 C C . CYS D 1 146 ? 17.021 36.569 36.131 1.00 34.05 1646 CYS D C 1
ATOM 7232 O O . CYS D 1 146 ? 17.927 35.892 36.617 1.00 34.52 1646 CYS D O 1
ATOM 7235 N N . VAL D 1 147 ? 17.039 37.897 36.009 1.00 31.24 1647 VAL D N 1
ATOM 7236 C CA . VAL D 1 147 ? 18.086 38.779 36.513 1.00 33.99 1647 VAL D CA 1
ATOM 7237 C C . VAL D 1 147 ? 17.300 39.951 37.118 1.00 32.07 1647 VAL D C 1
ATOM 7238 O O . VAL D 1 147 ? 16.750 40.766 36.385 1.00 33.09 1647 VAL D O 1
ATOM 7242 N N . GLY D 1 148 ? 17.219 40.012 38.444 1.00 32.71 1648 GLY D N 1
ATOM 7243 C CA . GLY D 1 148 ? 16.497 41.093 39.098 1.00 29.39 1648 GLY D CA 1
ATOM 7244 C C . GLY D 1 148 ? 17.432 42.222 39.469 1.00 30.02 1648 GLY D C 1
ATOM 7245 O O . GLY D 1 148 ? 18.623 42.152 39.176 1.00 35.05 1648 GLY D O 1
ATOM 7246 N N . SER D 1 149 ? 16.919 43.262 40.114 1.00 28.68 1649 SER D N 1
ATOM 7247 C CA . SER D 1 149 ? 17.769 44.383 40.483 1.00 31.00 1649 SER D CA 1
ATOM 7248 C C . SER D 1 149 ? 17.159 45.218 41.584 1.00 31.93 1649 SER D C 1
ATOM 7249 O O . SER D 1 149 ? 15.944 45.203 41.774 1.00 33.63 1649 SER D O 1
ATOM 7252 N N . THR D 1 150 ? 18.004 45.952 42.304 1.00 32.31 1650 THR D N 1
ATOM 7253 C CA . THR D 1 150 ? 17.542 46.791 43.408 1.00 34.60 1650 THR D CA 1
ATOM 7254 C C . THR D 1 150 ? 18.299 48.096 43.467 1.00 37.60 1650 THR D C 1
ATOM 7255 O O . THR D 1 150 ? 19.279 48.287 42.748 1.00 37.38 1650 THR D O 1
ATOM 7259 N N . GLY D 1 151 ? 17.842 48.977 44.355 1.00 41.86 1651 GLY D N 1
ATOM 7260 C CA . GLY D 1 151 ? 18.506 50.251 44.578 1.00 50.51 1651 GLY D CA 1
ATOM 7261 C C . GLY D 1 151 ? 19.323 50.010 45.833 1.00 55.98 1651 GLY D C 1
ATOM 7262 O O . GLY D 1 151 ? 19.121 48.977 46.468 1.00 60.22 1651 GLY D O 1
ATOM 7263 N N . SER D 1 152 ? 20.232 50.913 46.199 1.00 61.42 1652 SER D N 1
ATOM 7264 C CA . SER D 1 152 ? 21.049 50.717 47.401 1.00 65.32 1652 SER D CA 1
ATOM 7265 C C . SER D 1 152 ? 20.395 51.278 48.660 1.00 67.94 1652 SER D C 1
ATOM 7266 O O . SER D 1 152 ? 20.645 52.419 49.036 1.00 70.78 1652 SER D O 1
ATOM 7269 N N . TYR D 1 153 ? 19.575 50.462 49.316 1.00 67.68 1653 TYR D N 1
ATOM 7270 C CA . TYR D 1 153 ? 18.863 50.870 50.527 1.00 66.62 1653 TYR D CA 1
ATOM 7271 C C . TYR D 1 153 ? 19.540 50.341 51.785 1.00 67.37 1653 TYR D C 1
ATOM 7272 O O . TYR D 1 153 ? 20.053 49.218 51.809 1.00 68.87 1653 TYR D O 1
ATOM 7281 N N . VAL D 1 154 ? 19.528 51.163 52.832 1.00 65.79 1654 VAL D N 1
ATOM 7282 C CA . VAL D 1 154 ? 20.202 50.850 54.088 1.00 66.39 1654 VAL D CA 1
ATOM 7283 C C . VAL D 1 154 ? 19.848 49.538 54.783 1.00 68.42 1654 VAL D C 1
ATOM 7284 O O . VAL D 1 154 ? 20.617 49.054 55.616 1.00 69.73 1654 VAL D O 1
ATOM 7288 N N . ASP D 1 155 ? 18.701 48.957 54.461 1.00 67.85 1655 ASP D N 1
ATOM 7289 C CA . ASP D 1 155 ? 18.322 47.699 55.096 1.00 69.02 1655 ASP D CA 1
ATOM 7290 C C . ASP D 1 155 ? 17.720 46.765 54.092 1.00 67.51 1655 ASP D C 1
ATOM 7291 O O . ASP D 1 155 ? 17.955 45.560 54.116 1.00 68.58 1655 ASP D O 1
ATOM 7296 N N . PHE D 1 156 ? 16.931 47.345 53.206 1.00 64.35 1656 PHE D N 1
ATOM 7297 C CA . PHE D 1 156 ? 16.267 46.584 52.181 1.00 61.19 1656 PHE D CA 1
ATOM 7298 C C . PHE D 1 156 ? 17.250 45.723 51.383 1.00 57.15 1656 PHE D C 1
ATOM 7299 O O . PHE D 1 156 ? 17.193 44.492 51.426 1.00 53.21 1656 PHE D O 1
ATOM 7307 N N . THR D 1 157 ? 18.157 46.387 50.670 1.00 54.90 1657 THR D N 1
ATOM 7308 C CA . THR D 1 157 ? 19.149 45.728 49.819 1.00 53.63 1657 THR D CA 1
ATOM 7309 C C . THR D 1 157 ? 19.746 44.416 50.329 1.00 54.29 1657 THR D C 1
ATOM 7310 O O . THR D 1 157 ? 19.423 43.356 49.801 1.00 58.59 1657 THR D O 1
ATOM 7314 N N . GLY D 1 158 ? 20.629 44.484 51.325 1.00 51.52 1658 GLY D N 1
ATOM 7315 C CA . GLY D 1 158 ? 21.243 43.278 51.862 1.00 47.39 1658 GLY D CA 1
ATOM 7316 C C . GLY D 1 158 ? 20.274 42.117 52.042 1.00 46.26 1658 GLY D C 1
ATOM 7317 O O . GLY D 1 158 ? 20.580 40.982 51.664 1.00 45.17 1658 GLY D O 1
ATOM 7318 N N . LYS D 1 159 ? 19.106 42.400 52.618 1.00 45.86 1659 LYS D N 1
ATOM 7319 C CA . LYS D 1 159 ? 18.072 41.385 52.839 1.00 47.15 1659 LYS D CA 1
ATOM 7320 C C . LYS D 1 159 ? 17.609 40.801 51.506 1.00 46.13 1659 LYS D C 1
ATOM 7321 O O . LYS D 1 159 ? 17.632 39.587 51.302 1.00 47.95 1659 LYS D O 1
ATOM 7327 N N . PHE D 1 160 ? 17.182 41.689 50.610 1.00 45.36 1660 PHE D N 1
ATOM 7328 C CA . PHE D 1 160 ? 16.707 41.330 49.273 1.00 42.42 1660 PHE D CA 1
ATOM 7329 C C . PHE D 1 160 ? 17.730 40.466 48.534 1.00 43.14 1660 PHE D C 1
ATOM 7330 O O . PHE D 1 160 ? 17.365 39.501 47.867 1.00 42.81 1660 PHE D O 1
ATOM 7338 N N . ILE D 1 161 ? 19.008 40.820 48.664 1.00 44.65 1661 ILE D N 1
ATOM 7339 C CA . ILE D 1 161 ? 20.096 40.084 48.024 1.00 45.30 1661 ILE D CA 1
ATOM 7340 C C . ILE D 1 161 ? 20.097 38.678 48.579 1.00 46.18 1661 ILE D C 1
ATOM 7341 O O . ILE D 1 161 ? 20.223 37.710 47.841 1.00 48.20 1661 ILE D O 1
ATOM 7346 N N . GLU D 1 162 ? 19.971 38.589 49.899 1.00 50.49 1662 GLU D N 1
ATOM 7347 C CA . GLU D 1 162 ? 19.970 37.315 50.614 1.00 52.19 1662 GLU D CA 1
ATOM 7348 C C . GLU D 1 162 ? 18.817 36.397 50.237 1.00 51.18 1662 GLU D C 1
ATOM 7349 O O . GLU D 1 162 ? 19.033 35.251 49.851 1.00 52.98 1662 GLU D O 1
ATOM 7355 N N . ARG D 1 163 ? 17.594 36.903 50.349 1.00 49.74 1663 ARG D N 1
ATOM 7356 C CA . ARG D 1 163 ? 16.412 36.115 50.028 1.00 50.68 1663 ARG D CA 1
ATOM 7357 C C . ARG D 1 163 ? 16.092 36.059 48.539 1.00 51.77 1663 ARG D C 1
ATOM 7358 O O . ARG D 1 163 ? 14.997 35.646 48.161 1.00 53.38 1663 ARG D O 1
ATOM 7366 N N . MET D 1 164 ? 17.037 36.451 47.690 1.00 49.34 1664 MET D N 1
ATOM 7367 C CA . MET D 1 164 ? 16.779 36.452 46.259 1.00 46.29 1664 MET D CA 1
ATOM 7368 C C . MET D 1 164 ? 17.925 35.879 45.419 1.00 47.75 1664 MET D C 1
ATOM 7369 O O . MET D 1 164 ? 17.720 35.500 44.269 1.00 45.53 1664 MET D O 1
ATOM 7374 N N . GLU D 1 165 ? 19.121 35.785 45.989 1.00 51.97 1665 GLU D N 1
ATOM 7375 C CA . GLU D 1 165 ? 20.261 35.289 45.221 1.00 58.00 1665 GLU D CA 1
ATOM 7376 C C . GLU D 1 165 ? 20.304 33.801 44.929 1.00 59.90 1665 GLU D C 1
ATOM 7377 O O . GLU D 1 165 ? 20.876 33.383 43.920 1.00 61.83 1665 GLU D O 1
ATOM 7383 N N . LYS D 1 166 ? 19.718 32.996 45.800 1.00 58.56 1666 LYS D N 1
ATOM 7384 C CA . LYS D 1 166 ? 19.694 31.558 45.559 1.00 57.80 1666 LYS D CA 1
ATOM 7385 C C . LYS D 1 166 ? 18.509 31.250 44.641 1.00 55.09 1666 LYS D C 1
ATOM 7386 O O . LYS D 1 166 ? 18.445 30.189 44.021 1.00 54.17 1666 LYS D O 1
ATOM 7392 N N . ARG D 1 167 ? 17.589 32.210 44.552 1.00 51.21 1667 ARG D N 1
ATOM 7393 C CA . ARG D 1 167 ? 16.376 32.103 43.737 1.00 46.34 1667 ARG D CA 1
ATOM 7394 C C . ARG D 1 167 ? 16.540 32.561 42.282 1.00 46.29 1667 ARG D C 1
ATOM 7395 O O . ARG D 1 167 ? 15.706 32.238 41.430 1.00 43.59 1667 ARG D O 1
ATOM 7403 N N . THR D 1 168 ? 17.613 33.295 41.990 1.00 44.38 1668 THR D N 1
ATOM 7404 C CA . THR D 1 168 ? 17.815 33.823 40.646 1.00 41.95 1668 THR D CA 1
ATOM 7405 C C . THR D 1 168 ? 19.286 33.832 40.186 1.00 40.79 1668 THR D C 1
ATOM 7406 O O . THR D 1 168 ? 20.195 33.684 41.001 1.00 41.02 1668 THR D O 1
ATOM 7410 N N . ARG D 1 169 ? 19.511 33.997 38.881 1.00 35.98 1669 ARG D N 1
ATOM 7411 C CA . ARG D 1 169 ? 20.868 34.045 38.319 1.00 33.16 1669 ARG D CA 1
ATOM 7412 C C . ARG D 1 169 ? 21.728 35.097 39.006 1.00 34.38 1669 ARG D C 1
ATOM 7413 O O . ARG D 1 169 ? 22.819 34.797 39.480 1.00 34.94 1669 ARG D O 1
ATOM 7421 N N . ARG D 1 170 ? 21.236 36.334 39.044 1.00 36.46 1670 ARG D N 1
ATOM 7422 C CA . ARG D 1 170 ? 21.951 37.444 39.669 1.00 35.76 1670 ARG D CA 1
ATOM 7423 C C . ARG D 1 170 ? 21.035 38.616 39.959 1.00 38.54 1670 ARG D C 1
ATOM 7424 O O . ARG D 1 170 ? 20.008 38.773 39.313 1.00 40.53 1670 ARG D O 1
ATOM 7432 N N . ILE D 1 171 ? 21.394 39.419 40.957 1.00 40.89 1671 ILE D N 1
ATOM 7433 C CA . ILE D 1 171 ? 20.635 40.620 41.298 1.00 40.64 1671 ILE D CA 1
ATOM 7434 C C . ILE D 1 171 ? 21.630 41.751 41.047 1.00 42.79 1671 ILE D C 1
ATOM 7435 O O . ILE D 1 171 ? 22.761 41.711 41.535 1.00 45.07 1671 ILE D O 1
ATOM 7440 N N . ARG D 1 172 ? 21.218 42.748 40.275 1.00 40.24 1672 ARG D N 1
ATOM 7441 C CA . ARG D 1 172 ? 22.097 43.861 39.936 1.00 37.41 1672 ARG D CA 1
ATOM 7442 C C . ARG D 1 172 ? 21.767 45.157 40.660 1.00 34.72 1672 ARG D C 1
ATOM 7443 O O . ARG D 1 172 ? 20.607 45.445 40.948 1.00 34.16 1672 ARG D O 1
ATOM 7451 N N . ILE D 1 173 ? 22.805 45.929 40.964 1.00 33.82 1673 ILE D N 1
ATOM 7452 C CA . ILE D 1 173 ? 22.640 47.238 41.590 1.00 34.46 1673 ILE D CA 1
ATOM 7453 C C . ILE D 1 173 ? 23.424 48.150 40.661 1.00 34.56 1673 ILE D C 1
ATOM 7454 O O . ILE D 1 173 ? 24.649 48.203 40.712 1.00 37.08 1673 ILE D O 1
ATOM 7459 N N . LEU D 1 174 ? 22.691 48.853 39.805 1.00 33.19 1674 LEU D N 1
ATOM 7460 C CA . LEU D 1 174 ? 23.267 49.713 38.790 1.00 29.81 1674 LEU D CA 1
ATOM 7461 C C . LEU D 1 174 ? 23.545 51.160 39.155 1.00 30.81 1674 LEU D C 1
ATOM 7462 O O . LEU D 1 174 ? 24.582 51.709 38.760 1.00 30.54 1674 LEU D O 1
ATOM 7467 N N . GLY D 1 175 ? 22.622 51.788 39.879 1.00 31.08 1675 GLY D N 1
ATOM 7468 C CA . GLY D 1 175 ? 22.824 53.169 40.271 1.00 32.33 1675 GLY D CA 1
ATOM 7469 C C . GLY D 1 175 ? 21.986 54.229 39.573 1.00 34.97 1675 GLY D C 1
ATOM 7470 O O . GLY D 1 175 ? 22.235 55.420 39.754 1.00 37.53 1675 GLY D O 1
ATOM 7471 N N . SER D 1 176 ? 21.018 53.817 38.760 1.00 30.57 1676 SER D N 1
ATOM 7472 C CA . SER D 1 176 ? 20.145 54.773 38.084 1.00 30.43 1676 SER D CA 1
ATOM 7473 C C . SER D 1 176 ? 18.738 54.204 37.950 1.00 25.02 1676 SER D C 1
ATOM 7474 O O . SER D 1 176 ? 18.446 53.456 37.035 1.00 26.60 1676 SER D O 1
ATOM 7477 N N . ALA D 1 177 ? 17.876 54.581 38.887 1.00 29.12 1677 ALA D N 1
ATOM 7478 C CA . ALA D 1 177 ? 16.491 54.130 38.952 1.00 28.08 1677 ALA D CA 1
ATOM 7479 C C . ALA D 1 177 ? 15.743 54.205 37.633 1.00 24.91 1677 ALA D C 1
ATOM 7480 O O . ALA D 1 177 ? 15.126 53.229 37.205 1.00 25.00 1677 ALA D O 1
ATOM 7482 N N . ALA D 1 178 ? 15.792 55.368 36.999 1.00 22.97 1678 ALA D N 1
ATOM 7483 C CA . ALA D 1 178 ? 15.110 55.572 35.733 1.00 23.86 1678 ALA D CA 1
ATOM 7484 C C . ALA D 1 178 ? 15.612 54.614 34.671 1.00 25.41 1678 ALA D C 1
ATOM 7485 O O . ALA D 1 178 ? 14.826 54.053 33.910 1.00 28.52 1678 ALA D O 1
ATOM 7487 N N . LEU D 1 179 ? 16.921 54.417 34.610 1.00 28.13 1679 LEU D N 1
ATOM 7488 C CA . LEU D 1 179 ? 17.483 53.524 33.607 1.00 25.03 1679 LEU D CA 1
ATOM 7489 C C . LEU D 1 179 ? 17.198 52.077 33.949 1.00 26.00 1679 LEU D C 1
ATOM 7490 O O . LEU D 1 179 ? 16.936 51.267 33.067 1.00 27.68 1679 LEU D O 1
ATOM 7495 N N . ASN D 1 180 ? 17.242 51.758 35.236 1.00 27.82 1680 ASN D N 1
ATOM 7496 C CA . ASN D 1 180 ? 16.992 50.398 35.704 1.00 31.47 1680 ASN D CA 1
ATOM 7497 C C . ASN D 1 180 ? 15.539 49.965 35.423 1.00 32.60 1680 ASN D C 1
ATOM 7498 O O . ASN D 1 180 ? 15.286 48.817 35.055 1.00 29.51 1680 ASN D O 1
ATOM 7503 N N . ALA D 1 181 ? 14.593 50.889 35.587 1.00 31.04 1681 ALA D N 1
ATOM 7504 C CA . ALA D 1 181 ? 13.187 50.591 35.326 1.00 30.21 1681 ALA D CA 1
ATOM 7505 C C . ALA D 1 181 ? 12.990 50.458 33.814 1.00 26.96 1681 ALA D C 1
ATOM 7506 O O . ALA D 1 181 ? 12.264 49.584 33.336 1.00 26.63 1681 ALA D O 1
ATOM 7508 N N . ALA D 1 182 ? 13.649 51.332 33.064 1.00 24.27 1682 ALA D N 1
ATOM 7509 C CA . ALA D 1 182 ? 13.551 51.305 31.617 1.00 21.35 1682 ALA D CA 1
ATOM 7510 C C . ALA D 1 182 ? 14.121 49.994 31.094 1.00 25.28 1682 ALA D C 1
ATOM 7511 O O . ALA D 1 182 ? 13.748 49.521 30.017 1.00 27.43 1682 ALA D O 1
ATOM 7513 N N . TYR D 1 183 ? 15.042 49.416 31.857 1.00 24.05 1683 TYR D N 1
ATOM 7514 C CA . TYR D 1 183 ? 15.660 48.161 31.477 1.00 19.89 1683 TYR D CA 1
ATOM 7515 C C . TYR D 1 183 ? 14.695 46.977 31.553 1.00 23.68 1683 TYR D C 1
ATOM 7516 O O . TYR D 1 183 ? 14.820 46.033 30.768 1.00 23.48 1683 TYR D O 1
ATOM 7525 N N . VAL D 1 184 ? 13.735 47.002 32.478 1.00 25.09 1684 VAL D N 1
ATOM 7526 C CA . VAL D 1 184 ? 12.780 45.899 32.523 1.00 26.69 1684 VAL D CA 1
ATOM 7527 C C . VAL D 1 184 ? 11.956 46.002 31.224 1.00 28.22 1684 VAL D C 1
ATOM 7528 O O . VAL D 1 184 ? 11.682 44.994 30.566 1.00 28.87 1684 VAL D O 1
ATOM 7532 N N . GLY D 1 185 ? 11.586 47.229 30.851 1.00 23.63 1685 GLY D N 1
ATOM 7533 C CA . GLY D 1 185 ? 10.829 47.439 29.633 1.00 23.50 1685 GLY D CA 1
ATOM 7534 C C . GLY D 1 185 ? 11.626 46.990 28.419 1.00 28.05 1685 GLY D C 1
ATOM 7535 O O . GLY D 1 185 ? 11.068 46.471 27.446 1.00 25.50 1685 GLY D O 1
ATOM 7536 N N . ALA D 1 186 ? 12.943 47.189 28.474 1.00 29.24 1686 ALA D N 1
ATOM 7537 C CA . ALA D 1 186 ? 13.825 46.801 27.374 1.00 28.61 1686 ALA D CA 1
ATOM 7538 C C . ALA D 1 186 ? 14.045 45.304 27.401 1.00 30.08 1686 ALA D C 1
ATOM 7539 O O . ALA D 1 186 ? 14.529 44.718 26.432 1.00 27.35 1686 ALA D O 1
ATOM 7541 N N . GLY D 1 187 ? 13.695 44.692 28.527 1.00 30.66 1687 GLY D N 1
ATOM 7542 C CA . GLY D 1 187 ? 13.848 43.259 28.658 1.00 32.41 1687 GLY D CA 1
ATOM 7543 C C . GLY D 1 187 ? 15.265 42.843 28.973 1.00 33.81 1687 GLY D C 1
ATOM 7544 O O . GLY D 1 187 ? 15.610 41.673 28.837 1.00 37.86 1687 GLY D O 1
ATOM 7545 N N . ARG D 1 188 ? 16.088 43.797 29.396 1.00 33.27 1688 ARG D N 1
ATOM 7546 C CA . ARG D 1 188 ? 17.477 43.511 29.741 1.00 32.09 1688 ARG D CA 1
ATOM 7547 C C . ARG D 1 188 ? 17.548 42.982 31.169 1.00 33.58 1688 ARG D C 1
ATOM 7548 O O . ARG D 1 188 ? 18.529 42.342 31.572 1.00 32.87 1688 ARG D O 1
ATOM 7556 N N . VAL D 1 189 ? 16.485 43.251 31.917 1.00 28.56 1689 VAL D N 1
ATOM 7557 C CA . VAL D 1 189 ? 16.357 42.811 33.291 1.00 28.53 1689 VAL D CA 1
ATOM 7558 C C . VAL D 1 189 ? 14.906 42.356 33.462 1.00 30.64 1689 VAL D C 1
ATOM 7559 O O . VAL D 1 189 ? 14.009 42.872 32.798 1.00 25.60 1689 VAL D O 1
ATOM 7563 N N . ASP D 1 190 ? 14.675 41.395 34.352 1.00 29.74 1690 ASP D N 1
ATOM 7564 C CA . ASP D 1 190 ? 13.334 40.860 34.543 1.00 30.67 1690 ASP D CA 1
ATOM 7565 C C . ASP D 1 190 ? 12.454 41.550 35.583 1.00 30.93 1690 ASP D C 1
ATOM 7566 O O . ASP D 1 190 ? 11.228 41.499 35.503 1.00 28.93 1690 ASP D O 1
ATOM 7571 N N . PHE D 1 191 ? 13.071 42.213 36.549 1.00 33.23 1691 PHE D N 1
ATOM 7572 C CA . PHE D 1 191 ? 12.309 42.961 37.538 1.00 30.69 1691 PHE D CA 1
ATOM 7573 C C . PHE D 1 191 ? 13.220 43.943 38.238 1.00 31.11 1691 PHE D C 1
ATOM 7574 O O . PHE D 1 191 ? 14.437 43.764 38.255 1.00 31.99 1691 PHE D O 1
ATOM 7582 N N . PHE D 1 192 ? 12.625 44.984 38.806 1.00 29.77 1692 PHE D N 1
ATOM 7583 C CA . PHE D 1 192 ? 13.378 46.023 39.491 1.00 34.56 1692 PHE D CA 1
ATOM 7584 C C . PHE D 1 192 ? 12.539 46.551 40.635 1.00 34.82 1692 PHE D C 1
ATOM 7585 O O . PHE D 1 192 ? 11.389 46.915 40.428 1.00 37.43 1692 PHE D O 1
ATOM 7593 N N . VAL D 1 193 ? 13.102 46.587 41.840 1.00 39.04 1693 VAL D N 1
ATOM 7594 C CA . VAL D 1 193 ? 12.359 47.093 42.990 1.00 42.63 1693 VAL D CA 1
ATOM 7595 C C . VAL D 1 193 ? 13.015 48.344 43.565 1.00 42.89 1693 VAL D C 1
ATOM 7596 O O . VAL D 1 193 ? 14.240 48.447 43.646 1.00 40.32 1693 VAL D O 1
ATOM 7600 N N . THR D 1 194 ? 12.180 49.298 43.956 1.00 48.09 1694 THR D N 1
ATOM 7601 C CA . THR D 1 194 ? 12.654 50.553 44.503 1.00 51.41 1694 THR D CA 1
ATOM 7602 C C . THR D 1 194 ? 11.867 50.912 45.763 1.00 56.87 1694 THR D C 1
ATOM 7603 O O . THR D 1 194 ? 10.635 50.942 45.766 1.00 56.99 1694 THR D O 1
ATOM 7607 N N . TRP D 1 195 ? 12.606 51.174 46.836 1.00 63.82 1695 TRP D N 1
ATOM 7608 C CA . TRP D 1 195 ? 12.049 51.501 48.144 1.00 72.03 1695 TRP D CA 1
ATOM 7609 C C . TRP D 1 195 ? 12.396 52.955 48.479 1.00 76.88 1695 TRP D C 1
ATOM 7610 O O . TRP D 1 195 ? 13.552 53.353 48.366 1.00 78.09 1695 TRP D O 1
ATOM 7621 N N . ARG D 1 196 ? 11.396 53.733 48.900 1.00 81.05 1696 ARG D N 1
ATOM 7622 C CA . ARG D 1 196 ? 11.581 55.157 49.208 1.00 82.31 1696 ARG D CA 1
ATOM 7623 C C . ARG D 1 196 ? 11.821 55.817 47.850 1.00 81.19 1696 ARG D C 1
ATOM 7624 O O . ARG D 1 196 ? 12.878 55.622 47.250 1.00 81.05 1696 ARG D O 1
ATOM 7632 N N . ILE D 1 197 ? 10.866 56.596 47.353 1.00 77.03 1697 ILE D N 1
ATOM 7633 C CA . ILE D 1 197 ? 11.073 57.188 46.040 1.00 70.52 1697 ILE D CA 1
ATOM 7634 C C . ILE D 1 197 ? 10.215 58.411 45.745 1.00 66.03 1697 ILE D C 1
ATOM 7635 O O . ILE D 1 197 ? 9.240 58.681 46.440 1.00 64.51 1697 ILE D O 1
ATOM 7640 N N . ASN D 1 198 ? 10.593 59.149 44.706 1.00 61.20 1698 ASN D N 1
ATOM 7641 C CA . ASN D 1 198 ? 9.858 60.339 44.289 1.00 57.71 1698 ASN D CA 1
ATOM 7642 C C . ASN D 1 198 ? 9.421 60.235 42.825 1.00 56.96 1698 ASN D C 1
ATOM 7643 O O . ASN D 1 198 ? 10.066 59.561 42.021 1.00 58.01 1698 ASN D O 1
ATOM 7648 N N . PRO D 1 199 ? 8.323 60.919 42.459 1.00 55.75 1699 PRO D N 1
ATOM 7649 C CA . PRO D 1 199 ? 7.791 60.899 41.092 1.00 53.42 1699 PRO D CA 1
ATOM 7650 C C . PRO D 1 199 ? 8.786 61.079 39.942 1.00 49.33 1699 PRO D C 1
ATOM 7651 O O . PRO D 1 199 ? 8.583 60.534 38.857 1.00 46.78 1699 PRO D O 1
ATOM 7655 N N . TRP D 1 200 ? 9.850 61.844 40.172 1.00 47.14 1700 TRP D N 1
ATOM 7656 C CA . TRP D 1 200 ? 10.851 62.097 39.133 1.00 45.14 1700 TRP D CA 1
ATOM 7657 C C . TRP D 1 200 ? 11.818 60.938 38.997 1.00 44.24 1700 TRP D C 1
ATOM 7658 O O . TRP D 1 200 ? 12.603 60.879 38.043 1.00 39.83 1700 TRP D O 1
ATOM 7669 N N . ASP D 1 201 ? 11.762 60.025 39.965 1.00 44.37 1701 ASP D N 1
ATOM 7670 C CA . ASP D 1 201 ? 12.628 58.862 39.960 1.00 43.98 1701 ASP D CA 1
ATOM 7671 C C . ASP D 1 201 ? 12.077 57.820 39.007 1.00 45.47 1701 ASP D C 1
ATOM 7672 O O . ASP D 1 201 ? 12.825 57.211 38.253 1.00 46.67 1701 ASP D O 1
ATOM 7677 N N . ILE D 1 202 ? 10.762 57.632 39.012 1.00 44.90 1702 ILE D N 1
ATOM 7678 C CA . ILE D 1 202 ? 10.174 56.614 38.153 1.00 43.79 1702 ILE D CA 1
ATOM 7679 C C . ILE D 1 202 ? 8.909 56.910 37.323 1.00 42.37 1702 ILE D C 1
ATOM 7680 O O . ILE D 1 202 ? 8.189 55.978 36.959 1.00 43.87 1702 ILE D O 1
ATOM 7685 N N . ALA D 1 203 ? 8.638 58.174 37.002 1.00 40.00 1703 ALA D N 1
ATOM 7686 C CA . ALA D 1 203 ? 7.452 58.515 36.206 1.00 36.92 1703 ALA D CA 1
ATOM 7687 C C . ALA D 1 203 ? 7.626 58.013 34.778 1.00 34.74 1703 ALA D C 1
ATOM 7688 O O . ALA D 1 203 ? 6.723 57.413 34.198 1.00 32.48 1703 ALA D O 1
ATOM 7690 N N . ALA D 1 204 ? 8.801 58.276 34.220 1.00 30.40 1704 ALA D N 1
ATOM 7691 C CA . ALA D 1 204 ? 9.134 57.858 32.867 1.00 31.37 1704 ALA D CA 1
ATOM 7692 C C . ALA D 1 204 ? 9.301 56.335 32.801 1.00 32.08 1704 ALA D C 1
ATOM 7693 O O . ALA D 1 204 ? 8.912 55.695 31.811 1.00 29.89 1704 ALA D O 1
ATOM 7695 N N . GLY D 1 205 ? 9.895 55.764 33.849 1.00 30.30 1705 GLY D N 1
ATOM 7696 C CA . GLY D 1 205 ? 10.081 54.327 33.904 1.00 28.88 1705 GLY D CA 1
ATOM 7697 C C . GLY D 1 205 ? 8.741 53.613 33.944 1.00 32.42 1705 GLY D C 1
ATOM 7698 O O . GLY D 1 205 ? 8.562 52.568 33.311 1.00 30.87 1705 GLY D O 1
ATOM 7699 N N . LEU D 1 206 ? 7.797 54.180 34.693 1.00 31.68 1706 LEU D N 1
ATOM 7700 C CA . LEU D 1 206 ? 6.455 53.618 34.813 1.00 31.66 1706 LEU D CA 1
ATOM 7701 C C . LEU D 1 206 ? 5.831 53.353 33.446 1.00 32.73 1706 LEU D C 1
ATOM 7702 O O . LEU D 1 206 ? 5.541 52.212 33.109 1.00 34.12 1706 LEU D O 1
ATOM 7707 N N . ILE D 1 207 ? 5.629 54.415 32.665 1.00 32.26 1707 ILE D N 1
ATOM 7708 C CA . ILE D 1 207 ? 5.029 54.310 31.333 1.00 31.74 1707 ILE D CA 1
ATOM 7709 C C . ILE D 1 207 ? 5.803 53.439 30.348 1.00 32.84 1707 ILE D C 1
ATOM 7710 O O . ILE D 1 207 ? 5.205 52.717 29.549 1.00 31.19 1707 ILE D O 1
ATOM 7715 N N . ILE D 1 208 ? 7.131 53.520 30.387 1.00 31.93 1708 ILE D N 1
ATOM 7716 C CA . ILE D 1 208 ? 7.941 52.709 29.493 1.00 31.13 1708 ILE D CA 1
ATOM 7717 C C . ILE D 1 208 ? 7.714 51.210 29.740 1.00 33.50 1708 ILE D C 1
ATOM 7718 O O . ILE D 1 208 ? 7.486 50.452 28.795 1.00 33.04 1708 ILE D O 1
ATOM 7723 N N . VAL D 1 209 ? 7.771 50.784 31.000 1.00 33.42 1709 VAL D N 1
ATOM 7724 C CA . VAL D 1 209 ? 7.555 49.374 31.338 1.00 35.27 1709 VAL D CA 1
ATOM 7725 C C . VAL D 1 209 ? 6.135 48.919 30.993 1.00 35.77 1709 VAL D C 1
ATOM 7726 O O . VAL D 1 209 ? 5.920 47.765 30.613 1.00 36.06 1709 VAL D O 1
ATOM 7730 N N . LYS D 1 210 ? 5.168 49.824 31.134 1.00 35.36 1710 LYS D N 1
ATOM 7731 C CA . LYS D 1 210 ? 3.778 49.495 30.830 1.00 34.70 1710 LYS D CA 1
ATOM 7732 C C . LYS D 1 210 ? 3.573 49.381 29.333 1.00 32.51 1710 LYS D C 1
ATOM 7733 O O . LYS D 1 210 ? 3.007 48.404 28.851 1.00 32.43 1710 LYS D O 1
ATOM 7739 N N . GLU D 1 211 ? 4.044 50.370 28.591 1.00 26.98 1711 GLU D N 1
ATOM 7740 C CA . GLU D 1 211 ? 3.901 50.303 27.155 1.00 30.35 1711 GLU D CA 1
ATOM 7741 C C . GLU D 1 211 ? 4.682 49.103 26.609 1.00 29.04 1711 GLU D C 1
ATOM 7742 O O . GLU D 1 211 ? 4.463 48.676 25.475 1.00 30.57 1711 GLU D O 1
ATOM 7748 N N . ALA D 1 212 ? 5.586 48.560 27.426 1.00 31.09 1712 ALA D N 1
ATOM 7749 C CA . ALA D 1 212 ? 6.409 47.408 27.039 1.00 28.43 1712 ALA D CA 1
ATOM 7750 C C . ALA D 1 212 ? 5.775 46.085 27.442 1.00 28.82 1712 ALA D C 1
ATOM 7751 O O . ALA D 1 212 ? 6.408 45.033 27.346 1.00 28.75 1712 ALA D O 1
ATOM 7753 N N . GLY D 1 213 ? 4.535 46.151 27.919 1.00 32.74 1713 GLY D N 1
ATOM 7754 C CA . GLY D 1 213 ? 3.809 44.951 28.304 1.00 34.23 1713 GLY D CA 1
ATOM 7755 C C . GLY D 1 213 ? 4.067 44.369 29.680 1.00 35.04 1713 GLY D C 1
ATOM 7756 O O . GLY D 1 213 ? 3.629 43.250 29.952 1.00 37.33 1713 GLY D O 1
ATOM 7757 N N . GLY D 1 214 ? 4.758 45.109 30.547 1.00 32.96 1714 GLY D N 1
ATOM 7758 C CA . GLY D 1 214 ? 5.048 44.612 31.886 1.00 32.81 1714 GLY D CA 1
ATOM 7759 C C . GLY D 1 214 ? 4.130 45.225 32.925 1.00 33.01 1714 GLY D C 1
ATOM 7760 O O . GLY D 1 214 ? 3.146 45.868 32.567 1.00 33.03 1714 GLY D O 1
ATOM 7761 N N . MET D 1 215 ? 4.424 45.027 34.207 1.00 35.94 1715 MET D N 1
ATOM 7762 C CA . MET D 1 215 ? 3.584 45.607 35.245 1.00 40.42 1715 MET D CA 1
ATOM 7763 C C . MET D 1 215 ? 4.368 46.319 36.340 1.00 46.50 1715 MET D C 1
ATOM 7764 O O . MET D 1 215 ? 5.468 45.910 36.738 1.00 46.92 1715 MET D O 1
ATOM 7769 N N . VAL D 1 216 ? 3.782 47.416 36.801 1.00 45.37 1716 VAL D N 1
ATOM 7770 C CA . VAL D 1 216 ? 4.372 48.248 37.831 1.00 46.17 1716 VAL D CA 1
ATOM 7771 C C . VAL D 1 216 ? 3.348 48.396 38.952 1.00 46.67 1716 VAL D C 1
ATOM 7772 O O . VAL D 1 216 ? 2.287 48.996 38.766 1.00 46.76 1716 VAL D O 1
ATOM 7776 N N . THR D 1 217 ? 3.666 47.853 40.116 1.00 47.74 1717 THR D N 1
ATOM 7777 C CA . THR D 1 217 ? 2.761 47.945 41.248 1.00 49.42 1717 THR D CA 1
ATOM 7778 C C . THR D 1 217 ? 3.527 48.348 42.497 1.00 50.90 1717 THR D C 1
ATOM 7779 O O . THR D 1 217 ? 4.754 48.260 42.542 1.00 53.68 1717 THR D O 1
ATOM 7783 N N . ASP D 1 218 ? 2.803 48.800 43.509 1.00 52.12 1718 ASP D N 1
ATOM 7784 C CA . ASP D 1 218 ? 3.434 49.167 44.764 1.00 52.13 1718 ASP D CA 1
ATOM 7785 C C . ASP D 1 218 ? 3.771 47.832 45.409 1.00 54.17 1718 ASP D C 1
ATOM 7786 O O . ASP D 1 218 ? 3.500 46.776 44.828 1.00 50.42 1718 ASP D O 1
ATOM 7791 N N . PHE D 1 219 ? 4.356 47.861 46.597 1.00 56.82 1719 PHE D N 1
ATOM 7792 C CA . PHE D 1 219 ? 4.728 46.616 47.253 1.00 57.98 1719 PHE D CA 1
ATOM 7793 C C . PHE D 1 219 ? 3.508 45.735 47.553 1.00 60.09 1719 PHE D C 1
ATOM 7794 O O . PHE D 1 219 ? 3.609 44.500 47.568 1.00 58.71 1719 PHE D O 1
ATOM 7802 N N . SER D 1 220 ? 2.359 46.375 47.773 1.00 58.82 1720 SER D N 1
ATOM 7803 C CA . SER D 1 220 ? 1.123 45.660 48.091 1.00 58.18 1720 SER D CA 1
ATOM 7804 C C . SER D 1 220 ? 0.493 44.934 46.894 1.00 58.14 1720 SER D C 1
ATOM 7805 O O . SER D 1 220 ? -0.502 44.221 47.041 1.00 58.33 1720 SER D O 1
ATOM 7808 N N . GLY D 1 221 ? 1.069 45.107 45.712 1.00 56.57 1721 GLY D N 1
ATOM 7809 C CA . GLY D 1 221 ? 0.517 44.450 44.542 1.00 54.49 1721 GLY D CA 1
ATOM 7810 C C . GLY D 1 221 ? -0.474 45.342 43.826 1.00 55.50 1721 GLY D C 1
ATOM 7811 O O . GLY D 1 221 ? -0.786 45.123 42.654 1.00 53.75 1721 GLY D O 1
ATOM 7812 N N . LYS D 1 222 ? -0.977 46.352 44.528 1.00 56.86 1722 LYS D N 1
ATOM 7813 C CA . LYS D 1 222 ? -1.931 47.266 43.925 1.00 62.75 1722 LYS D CA 1
ATOM 7814 C C . LYS D 1 222 ? -1.194 48.061 42.850 1.00 65.42 1722 LYS D C 1
ATOM 7815 O O . LYS D 1 222 ? -0.035 48.429 43.034 1.00 65.32 1722 LYS D O 1
ATOM 7821 N N . GLU D 1 223 ? -1.863 48.310 41.726 1.00 67.91 1723 GLU D N 1
ATOM 7822 C CA . GLU D 1 223 ? -1.269 49.057 40.621 1.00 67.72 1723 GLU D CA 1
ATOM 7823 C C . GLU D 1 223 ? -0.504 50.264 41.154 1.00 67.34 1723 GLU D C 1
ATOM 7824 O O . GLU D 1 223 ? -0.699 50.679 42.297 1.00 65.75 1723 GLU D O 1
ATOM 7830 N N . ALA D 1 224 ? 0.370 50.827 40.328 1.00 69.08 1724 ALA D N 1
ATOM 7831 C CA . ALA D 1 224 ? 1.162 51.974 40.752 1.00 69.82 1724 ALA D CA 1
ATOM 7832 C C . ALA D 1 224 ? 1.082 53.115 39.756 1.00 69.51 1724 ALA D C 1
ATOM 7833 O O . ALA D 1 224 ? 0.878 52.891 38.563 1.00 69.78 1724 ALA D O 1
ATOM 7835 N N . ASN D 1 225 ? 1.237 54.338 40.259 1.00 70.24 1725 ASN D N 1
ATOM 7836 C CA . ASN D 1 225 ? 1.200 55.533 39.421 1.00 70.54 1725 ASN D CA 1
ATOM 7837 C C . ASN D 1 225 ? 2.349 56.468 39.777 1.00 70.20 1725 ASN D C 1
ATOM 7838 O O . ASN D 1 225 ? 3.089 56.226 40.736 1.00 68.18 1725 ASN D O 1
ATOM 7843 N N . ALA D 1 226 ? 2.481 57.542 39.005 1.00 72.68 1726 ALA D N 1
ATOM 7844 C CA . ALA D 1 226 ? 3.537 58.524 39.218 1.00 77.34 1726 ALA D CA 1
ATOM 7845 C C . ALA D 1 226 ? 3.714 58.868 40.694 1.00 80.54 1726 ALA D C 1
ATOM 7846 O O .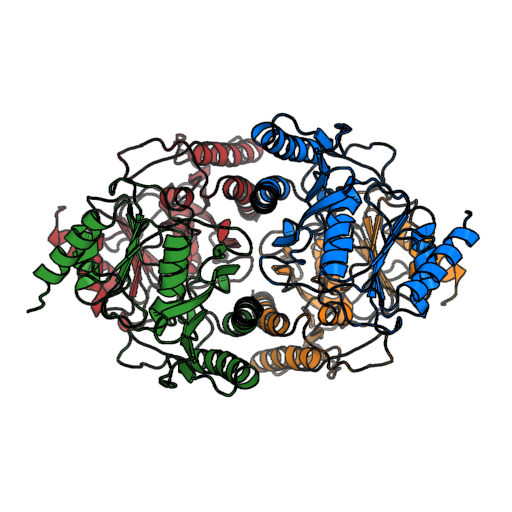 ALA D 1 226 ? 4.822 59.170 41.139 1.00 81.42 1726 ALA D O 1
ATOM 7848 N N . PHE D 1 227 ? 2.622 58.801 41.450 1.00 82.46 1727 PHE D N 1
ATOM 7849 C CA . PHE D 1 227 ? 2.659 59.130 42.868 1.00 83.74 1727 PHE D CA 1
ATOM 7850 C C . PHE D 1 227 ? 2.411 57.945 43.818 1.00 85.19 1727 PHE D C 1
ATOM 7851 O O . PHE D 1 227 ? 1.272 57.623 44.167 1.00 86.18 1727 PHE D O 1
ATOM 7859 N N . SER D 1 228 ? 3.509 57.310 44.221 1.00 83.94 1728 SER D N 1
ATOM 7860 C CA . SER D 1 228 ? 3.536 56.170 45.144 1.00 81.13 1728 SER D CA 1
ATOM 7861 C C . SER D 1 228 ? 4.999 56.120 45.591 1.00 80.69 1728 SER D C 1
ATOM 7862 O O . SER D 1 228 ? 5.856 56.721 44.936 1.00 81.55 1728 SER D O 1
ATOM 7865 N N . LYS D 1 229 ? 5.308 55.429 46.684 1.00 78.92 1729 LYS D N 1
ATOM 7866 C CA . LYS D 1 229 ? 6.704 55.386 47.123 1.00 78.27 1729 LYS D CA 1
ATOM 7867 C C . LYS D 1 229 ? 7.326 54.000 47.157 1.00 77.25 1729 LYS D C 1
ATOM 7868 O O . LYS D 1 229 ? 8.488 53.823 47.535 1.00 76.94 1729 LYS D O 1
ATOM 7874 N N . ASN D 1 230 ? 6.540 53.018 46.751 1.00 72.78 1730 ASN D N 1
ATOM 7875 C CA . ASN D 1 230 ? 7.001 51.646 46.691 1.00 68.94 1730 ASN D CA 1
ATOM 7876 C C . ASN D 1 230 ? 6.740 51.203 45.269 1.00 63.90 1730 ASN D C 1
ATOM 7877 O O . ASN D 1 230 ? 5.628 51.341 44.757 1.00 64.02 1730 ASN D O 1
ATOM 7882 N N . PHE D 1 231 ? 7.763 50.685 44.614 1.00 58.74 1731 PHE D N 1
ATOM 7883 C CA . PHE D 1 231 ? 7.578 50.257 43.248 1.00 54.63 1731 PHE D CA 1
ATOM 7884 C C . PHE D 1 231 ? 8.262 48.949 42.930 1.00 50.62 1731 PHE D C 1
ATOM 7885 O O . PHE D 1 231 ? 9.358 48.664 43.407 1.00 47.87 1731 PHE D O 1
ATOM 7893 N N . ILE D 1 232 ? 7.585 48.153 42.120 1.00 47.08 1732 ILE D N 1
ATOM 7894 C CA . ILE D 1 232 ? 8.118 46.887 41.672 1.00 46.35 1732 ILE D CA 1
ATOM 7895 C C . ILE D 1 232 ? 7.777 46.796 40.187 1.00 47.90 1732 ILE D C 1
ATOM 7896 O O . ILE D 1 232 ? 6.606 46.734 39.801 1.00 47.21 1732 ILE D O 1
ATOM 7901 N N . PHE D 1 233 ? 8.813 46.836 39.357 1.00 44.00 1733 PHE D N 1
ATOM 7902 C CA . PHE D 1 233 ? 8.638 46.751 37.920 1.00 37.80 1733 PHE D CA 1
ATOM 7903 C C . PHE D 1 233 ? 8.979 45.333 37.517 1.00 36.64 1733 PHE D C 1
ATOM 7904 O O . PHE D 1 233 ? 9.885 44.721 38.093 1.00 36.57 1733 PHE D O 1
ATOM 7912 N N . SER D 1 234 ? 8.256 44.799 36.539 1.00 35.12 1734 SER D N 1
ATOM 7913 C CA . SER D 1 234 ? 8.532 43.440 36.091 1.00 33.33 1734 SER D CA 1
ATOM 7914 C C . SER D 1 234 ? 7.973 43.173 34.709 1.00 30.52 1734 SER D C 1
ATOM 7915 O O . SER D 1 234 ? 7.285 44.012 34.122 1.00 25.67 1734 SER D O 1
ATOM 7918 N N . ASN D 1 235 ? 8.296 41.988 34.199 1.00 30.58 1735 ASN D N 1
ATOM 7919 C CA . ASN D 1 235 ? 7.825 41.549 32.899 1.00 32.16 1735 ASN D CA 1
ATOM 7920 C C . ASN D 1 235 ? 6.420 40.969 33.083 1.00 34.24 1735 ASN D C 1
ATOM 7921 O O . ASN D 1 235 ? 5.819 40.453 32.143 1.00 32.70 1735 ASN D O 1
ATOM 7926 N N . GLY D 1 236 ? 5.911 41.054 34.310 1.00 37.79 1736 GLY D N 1
ATOM 7927 C CA . GLY D 1 236 ? 4.581 40.558 34.612 1.00 42.75 1736 GLY D CA 1
ATOM 7928 C C . GLY D 1 236 ? 4.413 39.052 34.610 1.00 47.61 1736 GLY D C 1
ATOM 7929 O O . GLY D 1 236 ? 3.290 38.563 34.638 1.00 52.62 1736 GLY D O 1
ATOM 7930 N N . LEU D 1 237 ? 5.518 38.315 34.583 1.00 50.42 1737 LEU D N 1
ATOM 7931 C CA . LEU D 1 237 ? 5.482 36.850 34.580 1.00 50.39 1737 LEU D CA 1
ATOM 7932 C C . LEU D 1 237 ? 6.033 36.255 35.878 1.00 48.59 1737 LEU D C 1
ATOM 7933 O O . LEU D 1 237 ? 5.891 35.060 36.145 1.00 48.71 1737 LEU D O 1
ATOM 7938 N N . ILE D 1 238 ? 6.652 37.105 36.684 1.00 45.57 1738 ILE D N 1
ATOM 7939 C CA . ILE D 1 238 ? 7.283 36.674 37.918 1.00 39.05 1738 ILE D CA 1
ATOM 7940 C C . ILE D 1 238 ? 6.909 37.679 39.006 1.00 36.21 1738 ILE D C 1
ATOM 7941 O O . ILE D 1 238 ? 7.389 37.599 40.137 1.00 31.55 1738 ILE D O 1
ATOM 7946 N N . HIS D 1 239 ? 6.023 38.611 38.659 1.00 37.69 1739 HIS D N 1
ATOM 7947 C CA . HIS D 1 239 ? 5.612 39.666 39.584 1.00 42.78 1739 HIS D CA 1
ATOM 7948 C C . HIS D 1 239 ? 5.198 39.210 40.969 1.00 45.96 1739 HIS D C 1
ATOM 7949 O O . HIS D 1 239 ? 5.735 39.679 41.972 1.00 47.39 1739 HIS D O 1
ATOM 7956 N N . ASP D 1 240 ? 4.224 38.309 41.014 1.00 49.18 1740 ASP D N 1
ATOM 7957 C CA . ASP D 1 240 ? 3.703 37.759 42.264 1.00 49.36 1740 ASP D CA 1
ATOM 7958 C C . ASP D 1 240 ? 4.809 37.343 43.244 1.00 48.86 1740 ASP D C 1
ATOM 7959 O O . ASP D 1 240 ? 4.794 37.752 44.411 1.00 45.40 1740 ASP D O 1
ATOM 7964 N N . GLU D 1 241 ? 5.760 36.536 42.769 1.00 46.13 1741 GLU D N 1
ATOM 7965 C CA . GLU D 1 241 ? 6.864 36.076 43.604 1.00 47.30 1741 GLU D CA 1
ATOM 7966 C C . GLU D 1 241 ? 7.672 37.244 44.155 1.00 48.31 1741 GLU D C 1
ATOM 7967 O O . GLU D 1 241 ? 7.996 37.286 45.344 1.00 49.29 1741 GLU D O 1
ATOM 7973 N N . VAL D 1 242 ? 8.003 38.198 43.295 1.00 48.73 1742 VAL D N 1
ATOM 7974 C CA . VAL D 1 242 ? 8.787 39.338 43.743 1.00 49.98 1742 VAL D CA 1
ATOM 7975 C C . VAL D 1 242 ? 8.075 40.074 44.875 1.00 51.00 1742 VAL D C 1
ATOM 7976 O O . VAL D 1 242 ? 8.678 40.355 45.917 1.00 50.90 1742 VAL D O 1
ATOM 7980 N N . VAL D 1 243 ? 6.793 40.372 44.683 1.00 52.43 1743 VAL D N 1
ATOM 7981 C CA . VAL D 1 243 ? 6.026 41.067 45.716 1.00 55.19 1743 VAL D CA 1
ATOM 7982 C C . VAL D 1 243 ? 6.132 40.268 47.006 1.00 56.95 1743 VAL D C 1
ATOM 7983 O O . VAL D 1 243 ? 6.129 40.828 48.102 1.00 56.05 1743 VAL D O 1
ATOM 7987 N N . LYS D 1 244 ? 6.220 38.951 46.861 1.00 60.28 1744 LYS D N 1
ATOM 7988 C CA . LYS D 1 244 ? 6.341 38.079 48.010 1.00 62.45 1744 LYS D CA 1
ATOM 7989 C C . LYS D 1 244 ? 7.589 38.496 48.750 1.00 62.35 1744 LYS D C 1
ATOM 7990 O O . LYS D 1 244 ? 7.508 39.114 49.810 1.00 64.99 1744 LYS D O 1
ATOM 7996 N N . VAL D 1 245 ? 8.744 38.176 48.172 1.00 58.66 1745 VAL D N 1
ATOM 7997 C CA . VAL D 1 245 ? 10.025 38.505 48.790 1.00 52.69 1745 VAL D CA 1
ATOM 7998 C C . VAL D 1 245 ? 10.081 39.948 49.294 1.00 50.27 1745 VAL D C 1
ATOM 7999 O O . VAL D 1 245 ? 10.452 40.188 50.446 1.00 48.23 1745 VAL D O 1
ATOM 8003 N N . VAL D 1 246 ? 9.708 40.909 48.453 1.00 50.09 1746 VAL D N 1
ATOM 8004 C CA . VAL D 1 246 ? 9.719 42.307 48.883 1.00 54.40 1746 VAL D CA 1
ATOM 8005 C C . VAL D 1 246 ? 9.068 42.445 50.271 1.00 56.79 1746 VAL D C 1
ATOM 8006 O O . VAL D 1 246 ? 9.697 42.940 51.208 1.00 58.37 1746 VAL D O 1
ATOM 8010 N N . ASN D 1 247 ? 7.818 41.992 50.393 1.00 59.04 1747 ASN D N 1
ATOM 8011 C CA . ASN D 1 247 ? 7.070 42.046 51.658 1.00 57.44 1747 ASN D CA 1
ATOM 8012 C C . ASN D 1 247 ? 7.813 41.364 52.798 1.00 56.55 1747 ASN D C 1
ATOM 8013 O O . ASN D 1 247 ? 7.946 41.930 53.882 1.00 53.20 1747 ASN D O 1
ATOM 8018 N N . GLU D 1 248 ? 8.279 40.143 52.546 1.00 58.31 1748 GLU D N 1
ATOM 8019 C CA . GLU D 1 248 ? 9.019 39.373 53.536 1.00 60.84 1748 GLU D CA 1
ATOM 8020 C C . GLU D 1 248 ? 10.161 40.219 54.088 1.00 66.18 1748 GLU D C 1
ATOM 8021 O O . GLU D 1 248 ? 10.364 40.296 55.300 1.00 67.63 1748 GLU D O 1
ATOM 8027 N N . VAL D 1 249 ? 10.901 40.859 53.190 1.00 69.63 1749 VAL D N 1
ATOM 8028 C CA . VAL D 1 249 ? 12.018 41.710 53.587 1.00 73.62 1749 VAL D CA 1
ATOM 8029 C C . VAL D 1 249 ? 11.527 42.818 54.506 1.00 75.13 1749 VAL D C 1
ATOM 8030 O O . VAL D 1 249 ? 12.233 43.237 55.421 1.00 74.97 1749 VAL D O 1
ATOM 8034 N N . VAL D 1 250 ? 10.311 43.291 54.256 1.00 78.33 1750 VAL D N 1
ATOM 8035 C CA . VAL D 1 250 ? 9.730 44.357 55.061 1.00 84.41 1750 VAL D CA 1
ATOM 8036 C C . VAL D 1 250 ? 9.443 43.861 56.476 1.00 89.49 1750 VAL D C 1
ATOM 8037 O O . VAL D 1 250 ? 9.445 44.639 57.430 1.00 88.82 1750 VAL D O 1
ATOM 8041 N N . GLU D 1 251 ? 9.191 42.565 56.609 1.00 94.67 1751 GLU D N 1
ATOM 8042 C CA . GLU D 1 251 ? 8.912 41.993 57.915 1.00 102.37 1751 GLU D CA 1
ATOM 8043 C C . GLU D 1 251 ? 10.203 41.840 58.701 1.00 107.56 1751 GLU D C 1
ATOM 8044 O O . GLU D 1 251 ? 10.201 41.890 59.930 1.00 109.51 1751 GLU D O 1
ATOM 8050 N N . GLU D 1 252 ? 11.311 41.657 57.993 1.00 110.34 1752 GLU D N 1
ATOM 8051 C CA . GLU D 1 252 ? 12.592 41.489 58.661 1.00 114.60 1752 GLU D CA 1
ATOM 8052 C C . GLU D 1 252 ? 13.061 42.804 59.284 1.00 118.94 1752 GLU D C 1
ATOM 8053 O O . GLU D 1 252 ? 14.014 42.822 60.066 1.00 118.59 1752 GLU D O 1
ATOM 8059 N N . ILE D 1 253 ? 12.382 43.899 58.945 1.00 123.67 1753 ILE D N 1
ATOM 8060 C CA . ILE D 1 253 ? 12.735 45.212 59.478 1.00 130.86 1753 ILE D CA 1
ATOM 8061 C C . ILE D 1 253 ? 11.594 45.881 60.260 1.00 137.07 1753 ILE D C 1
ATOM 8062 O O . ILE D 1 253 ? 11.552 45.794 61.487 1.00 137.42 1753 ILE D O 1
ATOM 8067 N N . GLY D 1 254 ? 10.674 46.542 59.565 1.00 142.17 1754 GLY D N 1
ATOM 8068 C CA . GLY D 1 254 ? 9.570 47.194 60.255 1.00 147.72 1754 GLY D CA 1
ATOM 8069 C C . GLY D 1 254 ? 8.634 47.935 59.318 1.00 152.07 1754 GLY D C 1
ATOM 8070 O O . GLY D 1 254 ? 8.982 48.178 58.163 1.00 153.89 1754 GLY D O 1
ATOM 8071 N N . GLY D 1 255 ? 7.449 48.296 59.809 1.00 154.75 1755 GLY D N 1
ATOM 8072 C CA . GLY D 1 255 ? 6.494 49.010 58.973 1.00 155.93 1755 GLY D CA 1
ATOM 8073 C C . GLY D 1 255 ? 5.125 49.313 59.569 1.00 156.44 1755 GLY D C 1
ATOM 8074 O O . GLY D 1 255 ? 4.933 50.360 60.193 1.00 155.62 1755 GLY D O 1
ATOM 8075 N N . LYS D 1 256 ? 4.171 48.400 59.370 1.00 157.27 1756 LYS D N 1
ATOM 8076 C CA . LYS D 1 256 ? 2.800 48.567 59.863 1.00 157.32 1756 LYS D CA 1
ATOM 8077 C C . LYS D 1 256 ? 2.378 47.487 60.870 1.00 157.86 1756 LYS D C 1
ATOM 8078 O O . LYS D 1 256 ? 3.154 46.531 61.086 1.00 158.02 1756 LYS D O 1
#

Solvent-accessible surface area: 35885 Å² total; per-residue (Å²): 163,104,48,27,24,34,0,1,45,9,0,40,49,0,2,44,11,0,26,5,45,38,34,108,12,140,55,48,66,146,86,122,31,54,53,52,11,6,0,77,10,1,69,68,0,10,120,66,0,6,89,54,1,98,136,115,15,94,134,19,46,0,18,0,32,27,50,42,122,61,182,36,88,108,7,0,2,0,1,0,2,9,14,15,9,0,0,16,15,8,2,2,3,0,0,0,2,0,0,4,2,59,98,36,93,14,49,2,0,0,0,12,0,8,21,20,106,11,1,0,7,0,35,93,72,61,9,0,54,21,30,4,38,59,12,128,17,18,157,28,52,41,6,72,61,0,0,0,0,1,15,21,34,72,57,0,1,0,36,0,4,34,68,0,41,132,100,4,24,45,6,4,1,9,18,1,21,0,0,3,0,0,0,0,0,20,14,25,1,0,0,2,0,0,27,144,26,68,24,24,24,0,1,1,0,5,6,0,0,78,43,3,59,11,90,5,4,26,10,74,34,154,140,4,74,1,104,20,152,18,0,0,0,0,4,32,91,0,9,116,79,0,22,101,0,0,60,71,0,17,108,88,67,47,45,229,121,96,36,19,15,36,0,2,57,12,0,40,60,0,0,46,10,0,28,12,38,45,35,148,10,145,102,51,79,133,72,95,24,55,95,35,6,5,0,104,8,0,87,53,0,13,121,33,0,8,85,52,0,107,148,110,22,98,133,22,38,0,12,0,29,24,58,36,115,61,129,28,87,89,2,0,1,0,1,0,3,11,10,8,14,0,0,22,22,8,5,3,8,0,0,0,2,0,0,4,1,59,92,32,113,14,80,0,0,0,0,10,0,10,25,19,107,9,1,0,8,0,15,96,73,59,9,0,49,20,29,7,38,50,15,153,20,14,155,40,62,38,20,98,78,0,0,0,0,1,15,40,37,73,37,0,2,0,22,0,5,44,74,1,18,181,81,0,21,50,6,4,0,9,20,1,13,0,1,2,0,0,0,0,0,21,15,27,0,0,0,2,0,0,17,135,24,62,23,18,12,1,0,0,0,10,6,0,0,69,36,2,54,14,77,2,6,36,26,92,36,128,124,4,49,0,92,36,117,36,0,0,0,0,6,30,92,0,5,113,49,0,22,98,0,0,64,73,0,12,122,90,84,35,61,265,114,100,38,14,12,34,0,3,62,16,0,40,47,0,1,46,8,0,29,14,44,42,25,144,25,138,114,44,62,143,83,118,23,48,50,51,10,11,0,96,10,0,95,69,0,11,156,68,0,4,60,47,0,101,140,102,30,98,124,11,44,0,18,0,30,33,47,40,127,59,168,36,89,112,3,0,2,0,1,0,2,8,15,14,8,0,0,17,18,7,3,4,5,0,0,0,3,0,1,3,3,55,112,28,62,6,61,2,0,0,0,12,0,11,24,22,112,9,1,0,7,0,35,106,73,57,9,0,48,20,26,7,31,53,18,140,20,13,157,33,69,50,16,76,64,0,0,0,2,1,16,17,30,106,57,3,2,2,64,0,4,45,70,0,10,135,98,0,10,48,5,6,2,5,21,1,15,0,0,6,0,0,2,0,0,20,13,27,5,0,0,3,0,1,20,176,36,63,22,29,21,0,1,1,0,2,7,0,0,66,38,4,53,11,69,2,9,22,17,88,32,142,116,6,40,0,103,20,150,26,0,0,0,0,3,28,83,0,6,111,68,0,21,135,0,0,58,41,0,42,126,83,58,37,56,265,156,106,43,22,18,35,0,2,78,9,0,41,54,0,0,42,9,0,31,6,39,48,33,117,20,135,112,47,82,166,80,110,31,56,46,49,9,9,0,101,16,0,74,43,0,9,135,42,0,17,79,48,0,90,131,113,21,90,123,12,40,0,33,0,27,28,59,37,126,61,191,29,100,106,8,0,2,0,2,0,3,12,16,13,9,0,0,20,18,6,2,3,6,0,0,0,4,0,1,4,2,65,97,47,102,15,51,3,0,0,0,12,0,13,23,18,108,10,1,0,6,0,36,92,64,62,7,0,58,22,28,4,35,53,16,137,19,17,156,32,67,49,2,59,72,0,0,0,0,2,16,21,28,42,42,0,1,0,48,0,2,68,90,0,7,156,72,0,16,51,3,4,1,8,20,4,20,0,2,2,0,0,3,0,0,18,16,26,0,0,0,3,0,0,47,128,20,51,16,27,18,0,1,0,0,9,5,0,0,79,41,3,61,14,70,4,5,25,14,79,33,135,141,6,70,1,99,36,113,46,0,0,0,0,2,33,81,3,6,115,52,0,20,87,3,0,64,60,0,42,140,86,61,49,81,264

Secondary structure (DSSP, 8-state):
-HHHHHHHHHHHHHHHHHHHHTT-----EESSSSSSEE-HHHHHHHHHHHHHHHHHSTT-EEEESSS-B---SEEEEEEEEETHHHHHHT-S--EEEEEEEETTEEEEEEEEEGGGTEEEEEETTTEEEETTEE--------GGG-EEEE---SSHHHHHHHHHHHHSSEEEB-S-HHHHHHHHHTTS-SEEEEES--HHHHHHHHHHHHHTT-EEE-TTSSB--TT-SEEEEE-SSSHHHHHHHHHHHHHHHS--/--HHHHHHHHHHHHHHHHHHHTT-----EEEEETTEEE-HHHHHHHHHHHHHHHHH-TT---EESSS-B---SEEEEEEEEE-HHHHHHT-S--EEEEEEEETTEEEEEEEEETTTTEEEEEETTTEEEETTEE-------SGGG-EEEE---TTTTHHHHHTTTTTSSEEEB-S-HHHHHHHHHHTS-SEEEESS--GGGTHHHHHHHHHTT-EEE-SSSSB--SS-SSEEEE-SSSHHHHHHHHHTTSTTT---/-HHHHHHHHHHHHHHHHHHHHTT-----EEEEETTEEE-HHHHHHHHHHHHHHHHH-TTSEEEESSS-B---SEEEEEEEEE-HHHHHHT-S--EEEEEEEETTEEEEEEEEETTTTEEEEEETTS-EEETTEEE------SGGG-EEEE---SSHHHHHHHHHHTTSSEEEB-S-HHHHHHHHHHTSSSEEEE-S--HHHHHHHHHHHHHTT-EEE-TTS-B--TT-SSEEEE-SSSHHHHHHHHHHHHHHH---/--HHHHHHHHHHHHHHHHHHHTT----EEESSSTTSEEEHHHHHHHHHHHHHHHHHSTTSEEEETTTEE---SEEEEEEEEE-HHHHHHT-S--EEEEEEEETTEEEEEEEEETTTTEEEEEETTTEEEETTEEE------SGGG-EEEB---SSHHHHHHHHHHTTSSEEEB-S-HHHHHHHHHHTSSSEEEEES--HHHHHHHHHHHHHTT-EEE-TTSSB--SS-SEEEEE-SSSHHHHHHHHHHHHHTT---

Organism: Thermotoga maritima (strain ATCC 43589 / DSM 3109 / JCM 10099 / NBRC 100826 / MSB8) (NCBI:txid243274)

Foldseek 3Di:
DCVQVVVQVQQQVLLVVLVVCFLNFPDWAADPDPVHIDGVSQVVLVCSVVVVCCVVVVPAAEPEPPDGHDDDQWYKYWRSKFQVVCRNNRHQPIWIKIFTHGRLATQKIWIARSVVRWIWIDGPPPFIDIPPHHAAAAPDQFQQAFEEEEEDDDVQVVQLCVLSVPRHVYYDYRRAQLVRLLCRLRHNGFKYKYAQDALSRPSRSLRSQVSSVWAWPALVSHGDGSGHGIIMIGSNRCRVVSSVSSVVSCVVVNDD/DVVQVVVQVQQLVLLVVLVVCQQPFPAWDAPPDPVHIDGVSQVVSVCSRVVSCCVPPVVAEEAEPPDGHDDDQWYKYWYSKFQVVCSNRRHQPIWIKIFTAGHQRGQKIWIARSSVRWIWMDGVPGFIDIPPHHAAAAPPQFQQAFEAEEEDDDQLPVLLCVLCVVRHPYYDHRRQLLVRLLCRLRRVGFKYKYAFDALSRCSGSLRSQVSNQKAKDALVRHGDGSDDGIIMIGNNNHVVVVSVSSVVSCVVPHDD/DCVVVVVQVLFQVLLVVLVVCQQPADDWAAPPDPVHIDGVSQVVLVVSVVVSCCVVPVPAAEPEPPDRRDDDAWYKYWRSKFQVVCRNNRHQPIWIKIFTHGRQATQKIWIGRSVVRWIWIDGPPPAIDTPPHGAAAADDLFQQDFEEEEEDDDQQPVLLCVLRVVGHVYYDYRGGQLVRLLVSLNHVGFKYKYAQDALSRPQRSLRSLVSSQWAKPALVRHGDTSHHRIIMTGNNNCPVVNSVSSVVSCVVVDDD/DVVQVLVQVLFLVLLVLLVVCQQPFDDWADDPPPVDIDGVSLVVSVCSSVVVCCVPVVVAAEPEPPDGHDDDQWYKYWGSKFQVVCRNNRHQPIWIKIFTHHHNATQKIWIGRSSVRWIWIGGHPPFIDIPNHGAAAADDQFQQSFEAEEEDDPQQVVQCQVVRVVRYPYYYHRRAQQVRLLCRLRRVGFKYWYAFDALNRPQRSQRRLVSRQWAKPALVRHGDHSDDGIIMTGSNNCVVVSSVSSVVSCVVPHDD